Protein AF-A0A3M7MT20-F1 (afdb_monomer_lite)

Structure (mmCIF, N/CA/C/O backbone):
data_AF-A0A3M7MT20-F1
#
_entry.id   AF-A0A3M7MT20-F1
#
loop_
_atom_site.group_PDB
_atom_site.id
_atom_site.type_symbol
_atom_site.label_atom_id
_atom_site.label_alt_id
_atom_site.label_comp_id
_atom_site.label_asym_id
_atom_site.label_entity_id
_atom_site.label_seq_id
_atom_site.pdbx_PDB_ins_code
_atom_site.Cartn_x
_atom_site.Cartn_y
_atom_site.Cartn_z
_atom_site.occupancy
_atom_site.B_iso_or_equiv
_atom_site.auth_seq_id
_atom_site.auth_comp_id
_atom_site.auth_asym_id
_atom_site.auth_atom_id
_atom_site.pdbx_PDB_model_num
ATOM 1 N N . MET A 1 1 ? 50.062 12.560 -52.668 1.00 31.84 1 MET A N 1
ATOM 2 C CA . MET A 1 1 ? 48.867 12.024 -53.348 1.00 31.84 1 MET A CA 1
ATOM 3 C C . MET A 1 1 ? 47.674 12.398 -52.478 1.00 31.84 1 MET A C 1
ATOM 5 O O . MET A 1 1 ? 47.437 11.718 -51.494 1.00 31.84 1 MET A O 1
ATOM 9 N N . ASP A 1 2 ? 47.118 13.608 -52.562 1.00 29.45 2 ASP A N 1
ATOM 10 C CA . ASP A 1 2 ? 46.529 14.321 -53.721 1.00 29.45 2 ASP A CA 1
ATOM 11 C C . ASP A 1 2 ? 45.105 13.802 -54.014 1.00 29.45 2 ASP A C 1
ATOM 13 O O . ASP A 1 2 ? 44.945 12.603 -54.197 1.00 29.45 2 ASP A O 1
ATOM 17 N N . LYS A 1 3 ? 44.053 14.633 -54.096 1.00 28.08 3 LYS A N 1
ATOM 18 C CA . LYS A 1 3 ? 43.988 16.109 -53.998 1.00 28.08 3 LYS A CA 1
ATOM 19 C C . LYS A 1 3 ? 42.644 16.598 -53.415 1.00 28.08 3 LYS A C 1
ATOM 21 O O . LYS A 1 3 ? 41.666 15.867 -53.354 1.00 28.08 3 LYS A O 1
ATOM 26 N N . LEU A 1 4 ? 42.672 17.854 -52.970 1.00 33.22 4 LEU A N 1
ATOM 27 C CA . LEU A 1 4 ? 41.599 18.679 -52.378 1.00 33.22 4 LEU A CA 1
ATOM 28 C C . LEU A 1 4 ? 40.475 19.017 -53.407 1.00 33.22 4 LEU A C 1
ATOM 30 O O . LEU A 1 4 ? 40.745 18.871 -54.601 1.00 33.22 4 LEU A O 1
ATOM 34 N N . PRO A 1 5 ? 39.250 19.460 -53.007 1.00 36.53 5 PRO A N 1
ATOM 35 C CA . PRO A 1 5 ? 39.075 20.725 -52.274 1.00 36.53 5 PRO A CA 1
ATOM 36 C C . PRO A 1 5 ? 38.036 20.799 -51.136 1.00 36.53 5 PRO A C 1
ATOM 38 O O . PRO A 1 5 ? 36.969 20.196 -51.155 1.00 36.53 5 PRO A O 1
ATOM 41 N N . MET A 1 6 ? 38.350 21.685 -50.185 1.00 29.39 6 MET A N 1
ATOM 42 C CA . MET A 1 6 ? 37.397 22.337 -49.283 1.00 29.39 6 MET A CA 1
ATOM 43 C C . MET A 1 6 ? 36.469 23.283 -50.059 1.00 29.39 6 MET A C 1
ATOM 45 O O . MET A 1 6 ? 36.918 23.972 -50.974 1.00 29.39 6 MET A O 1
ATOM 49 N N . ALA A 1 7 ? 35.223 23.419 -49.600 1.00 25.64 7 ALA A N 1
ATOM 50 C CA . ALA A 1 7 ? 34.337 24.535 -49.933 1.00 25.64 7 ALA A CA 1
ATOM 51 C C . ALA A 1 7 ? 33.811 25.175 -48.635 1.00 25.64 7 ALA A C 1
ATOM 53 O O . ALA A 1 7 ? 33.616 24.492 -47.628 1.00 25.64 7 ALA A O 1
ATOM 54 N N . SER A 1 8 ? 33.636 26.496 -48.626 1.00 24.08 8 SER A N 1
ATOM 55 C CA . SER A 1 8 ? 33.407 27.278 -47.407 1.00 24.08 8 SER A CA 1
ATOM 56 C C . SER A 1 8 ? 31.943 27.285 -46.949 1.00 24.08 8 SER A C 1
ATOM 58 O O . SER A 1 8 ? 31.050 27.730 -47.666 1.00 24.08 8 SER A O 1
ATOM 60 N N . TYR A 1 9 ? 31.697 26.901 -45.692 1.00 26.28 9 TYR A N 1
ATOM 61 C CA . TYR A 1 9 ? 30.394 27.089 -45.037 1.00 26.28 9 TYR A CA 1
ATOM 62 C C . TYR A 1 9 ? 30.194 28.549 -44.590 1.00 26.28 9 TYR A C 1
ATOM 64 O O . TYR A 1 9 ? 30.280 28.900 -43.413 1.00 26.28 9 TYR A O 1
ATOM 72 N N . GLY A 1 10 ? 29.941 29.419 -45.571 1.00 24.98 10 GLY A N 1
ATOM 73 C CA . GLY A 1 10 ? 29.729 30.854 -45.395 1.00 24.98 10 GLY A CA 1
ATOM 74 C C . GLY A 1 10 ? 28.273 31.292 -45.573 1.00 24.98 10 GLY A C 1
ATOM 75 O O . GLY A 1 10 ? 27.914 31.794 -46.628 1.00 24.98 10 GLY A O 1
ATOM 76 N N . GLY A 1 11 ? 27.469 31.206 -44.508 1.00 27.16 11 GLY A N 1
ATOM 77 C CA . GLY A 1 11 ? 26.334 32.119 -44.304 1.00 27.16 11 GLY A CA 1
ATOM 78 C C . GLY A 1 11 ? 24.937 31.722 -44.811 1.00 27.16 11 GLY A C 1
ATOM 79 O O . GLY A 1 11 ? 24.467 32.249 -45.810 1.00 27.16 11 GLY A O 1
ATOM 80 N N . VAL A 1 12 ? 24.171 31.024 -43.961 1.00 26.98 12 VAL A N 1
ATOM 81 C CA . VAL A 1 12 ? 22.738 31.334 -43.741 1.00 26.98 12 VAL A CA 1
ATOM 82 C C . VAL A 1 12 ? 22.460 31.353 -42.231 1.00 26.98 12 VAL A C 1
ATOM 84 O O . VAL A 1 12 ? 21.935 30.405 -41.658 1.00 26.98 12 VAL A O 1
ATOM 87 N N . ARG A 1 13 ? 22.851 32.436 -41.541 1.00 29.77 13 ARG A N 1
ATOM 88 C CA . ARG A 1 13 ? 22.675 32.574 -40.078 1.00 29.77 13 ARG A CA 1
ATOM 89 C C . ARG A 1 13 ? 21.913 33.851 -39.708 1.00 29.77 13 ARG A C 1
ATOM 91 O O . ARG A 1 13 ? 22.515 34.789 -39.196 1.00 29.77 13 ARG A O 1
ATOM 98 N N . LYS A 1 14 ? 20.600 33.883 -39.999 1.00 35.78 14 LYS A N 1
ATOM 99 C CA . LYS A 1 14 ? 19.571 34.806 -39.445 1.00 35.78 14 LYS A CA 1
ATOM 100 C C . LYS A 1 14 ? 18.197 34.565 -40.106 1.00 35.78 14 LYS A C 1
ATOM 102 O O . LYS A 1 14 ? 18.013 35.030 -41.226 1.00 35.78 14 LYS A O 1
ATOM 107 N N . ARG A 1 15 ? 17.234 33.932 -39.404 1.00 30.89 15 ARG A N 1
ATOM 108 C CA . ARG A 1 15 ? 15.774 34.255 -39.470 1.00 30.89 15 ARG A CA 1
ATOM 109 C C . ARG A 1 15 ? 14.812 33.469 -38.547 1.00 30.89 15 ARG A C 1
ATOM 111 O O . ARG A 1 15 ? 13.609 33.664 -38.673 1.00 30.89 15 ARG A O 1
ATOM 118 N N . VAL A 1 16 ? 15.285 32.691 -37.567 1.00 30.53 16 VAL A N 1
ATOM 119 C CA . VAL A 1 16 ? 14.418 32.074 -36.534 1.00 30.53 16 VAL A CA 1
ATOM 120 C C . VAL A 1 16 ? 14.874 32.509 -35.134 1.00 30.53 16 VAL A C 1
ATOM 122 O O . VAL A 1 16 ? 15.768 31.904 -34.559 1.00 30.53 16 VAL A O 1
ATOM 125 N N . SER A 1 17 ? 14.312 33.611 -34.617 1.00 31.23 17 SER A N 1
ATOM 126 C CA . SER A 1 17 ? 14.595 34.103 -33.246 1.00 31.23 17 SER A CA 1
ATOM 127 C C . SER A 1 17 ? 13.576 35.098 -32.663 1.00 31.23 17 SER A C 1
ATOM 129 O O . SER A 1 17 ? 13.527 35.273 -31.453 1.00 31.23 17 SER A O 1
ATOM 131 N N . ASN A 1 18 ? 12.758 35.773 -33.485 1.00 27.50 18 ASN A N 1
ATOM 132 C CA . ASN A 1 18 ? 11.963 36.935 -33.035 1.00 27.50 18 ASN A CA 1
ATOM 133 C C . ASN A 1 18 ? 10.455 36.658 -32.838 1.00 27.50 18 ASN A C 1
ATOM 135 O O . ASN A 1 18 ? 9.682 37.599 -32.654 1.00 27.50 18 ASN A O 1
ATOM 139 N N . ALA A 1 19 ? 10.020 35.394 -32.860 1.00 27.89 19 ALA A N 1
ATOM 140 C CA . ALA A 1 19 ? 8.618 35.030 -32.631 1.00 27.89 19 ALA A CA 1
ATOM 141 C C . ALA A 1 19 ? 8.103 35.344 -31.200 1.00 27.89 19 ALA A C 1
ATOM 143 O O . ALA A 1 19 ? 7.031 35.952 -31.101 1.00 27.89 19 ALA A O 1
ATOM 144 N N . PRO A 1 20 ? 8.844 35.052 -30.102 1.00 31.03 20 PRO A N 1
ATOM 145 C CA . PRO A 1 20 ? 8.332 35.251 -28.737 1.00 31.03 20 PRO A CA 1
ATOM 146 C C . PRO A 1 20 ? 7.939 36.704 -28.438 1.00 31.03 20 PRO A C 1
ATOM 148 O O . PRO A 1 20 ? 6.917 36.971 -27.810 1.00 31.03 20 PRO A O 1
ATOM 151 N N . HIS A 1 21 ? 8.707 37.666 -28.961 1.00 31.94 21 HIS A N 1
ATOM 152 C CA . HIS A 1 21 ? 8.471 39.091 -28.722 1.00 31.94 21 HIS A CA 1
ATOM 153 C C . HIS A 1 21 ? 7.237 39.661 -29.437 1.00 31.94 21 HIS A C 1
ATOM 155 O O . HIS A 1 21 ? 6.702 40.675 -28.984 1.00 31.94 21 HIS A O 1
ATOM 161 N N . ARG A 1 22 ? 6.770 39.036 -30.531 1.00 33.75 22 ARG A N 1
ATOM 162 C CA . ARG A 1 22 ? 5.462 39.366 -31.123 1.00 33.75 22 ARG A CA 1
ATOM 163 C C . ARG A 1 22 ? 4.332 38.743 -30.315 1.00 33.75 22 ARG A C 1
ATOM 165 O O . ARG A 1 22 ? 3.417 39.461 -29.938 1.00 33.75 22 ARG A O 1
ATOM 172 N N . PHE A 1 23 ? 4.447 37.459 -29.975 1.00 35.22 23 PHE A N 1
ATOM 173 C CA . PHE A 1 23 ? 3.420 36.743 -29.216 1.00 35.22 23 PHE A CA 1
ATOM 174 C C . PHE A 1 23 ? 3.104 37.410 -27.865 1.00 35.22 23 PHE A C 1
ATOM 176 O O . PHE A 1 23 ? 1.939 37.648 -27.555 1.00 35.22 23 PHE A O 1
ATOM 183 N N . LEU A 1 24 ? 4.132 37.822 -27.111 1.00 34.56 24 LEU A N 1
ATOM 184 C CA . LEU A 1 24 ? 3.952 38.573 -25.861 1.00 34.56 24 LEU A CA 1
ATOM 185 C C . LEU A 1 24 ? 3.273 39.939 -26.078 1.00 34.56 24 LEU A C 1
ATOM 187 O O . LEU A 1 24 ? 2.392 40.308 -25.304 1.00 34.56 24 LEU A O 1
ATOM 191 N N . LYS A 1 25 ? 3.613 40.668 -27.153 1.00 36.62 25 LYS A N 1
ATOM 192 C CA . LYS A 1 25 ? 2.959 41.949 -27.484 1.00 36.62 25 LYS A CA 1
ATOM 193 C C . LYS A 1 25 ? 1.514 41.792 -27.960 1.00 36.62 25 LYS A C 1
ATOM 195 O O . LYS A 1 25 ? 0.703 42.672 -27.685 1.00 36.62 25 LYS A O 1
ATOM 200 N N . ASP A 1 26 ? 1.179 40.697 -28.635 1.00 36.59 26 ASP A N 1
ATOM 201 C CA . ASP A 1 26 ? -0.194 40.411 -29.061 1.00 36.59 26 ASP A CA 1
ATOM 202 C C . ASP A 1 26 ? -1.059 39.865 -27.908 1.00 36.59 26 ASP A C 1
ATOM 204 O O . ASP A 1 26 ? -2.273 40.070 -27.913 1.00 36.59 26 ASP A O 1
ATOM 208 N N . LEU A 1 27 ? -0.455 39.250 -26.882 1.00 34.31 27 LEU A N 1
ATOM 209 C CA . LEU A 1 27 ? -1.112 38.984 -25.596 1.00 34.31 27 LEU A CA 1
ATOM 210 C C . LEU A 1 27 ? -1.377 40.278 -24.816 1.00 34.31 27 LEU A C 1
ATOM 212 O O . LEU A 1 27 ? -2.515 40.496 -24.408 1.00 34.31 27 LEU A O 1
ATOM 216 N N . GLN A 1 28 ? -0.386 41.170 -24.681 1.00 35.28 28 GLN A N 1
ATOM 217 C CA . GLN A 1 28 ? -0.586 42.485 -24.049 1.00 35.28 28 GLN A CA 1
ATOM 218 C C . GLN A 1 28 ? -1.671 43.300 -24.768 1.00 35.28 28 GLN A C 1
ATOM 220 O O . GLN A 1 28 ? -2.656 43.674 -24.142 1.00 35.28 28 GLN A O 1
ATOM 225 N N . ARG A 1 29 ? -1.618 43.417 -26.102 1.00 35.22 29 ARG A N 1
ATOM 226 C CA . ARG A 1 29 ? -2.681 44.075 -26.889 1.00 35.22 29 ARG A CA 1
ATOM 227 C C . ARG A 1 29 ? -4.074 43.455 -26.727 1.00 35.22 29 ARG A C 1
ATOM 229 O O . ARG A 1 29 ? -5.064 44.153 -26.929 1.00 35.22 29 ARG A O 1
ATOM 236 N N . LYS A 1 30 ? -4.178 42.165 -26.388 1.00 36.53 30 LYS A N 1
ATOM 237 C CA . LYS A 1 30 ? -5.460 41.501 -26.090 1.00 36.53 30 LYS A CA 1
ATOM 238 C C . LYS A 1 30 ? -5.940 41.726 -24.653 1.00 36.53 30 LYS A C 1
ATOM 240 O O . LYS A 1 30 ? -7.145 41.634 -24.432 1.00 36.53 30 LYS A O 1
ATOM 245 N N . ALA A 1 31 ? -5.044 42.042 -23.717 1.00 34.53 31 ALA A N 1
ATOM 246 C CA . ALA A 1 31 ? -5.399 42.537 -22.388 1.00 34.53 31 ALA A CA 1
ATOM 247 C C . ALA A 1 31 ? -5.842 44.012 -22.454 1.00 34.53 31 ALA A C 1
ATOM 249 O O . ALA A 1 31 ? -6.936 44.343 -22.004 1.00 34.53 31 ALA A O 1
ATOM 250 N N . ASP A 1 32 ? -5.057 44.863 -23.122 1.00 32.97 32 ASP A N 1
ATOM 251 C CA . ASP A 1 32 ? -5.343 46.296 -23.306 1.00 32.97 32 ASP A CA 1
ATOM 252 C C . ASP A 1 32 ? -6.633 46.538 -24.126 1.00 32.97 32 ASP A C 1
ATOM 254 O O . ASP A 1 32 ? -7.330 47.538 -23.962 1.00 32.97 32 ASP A O 1
ATOM 258 N N . GLY A 1 33 ? -6.971 45.609 -25.027 1.00 30.91 33 GLY A N 1
ATOM 259 C CA . GLY A 1 33 ? -8.030 45.747 -26.033 1.00 30.91 33 GLY A CA 1
ATOM 260 C C . GLY A 1 33 ? -9.475 45.514 -25.569 1.00 30.91 33 GLY A C 1
ATOM 261 O O . GLY A 1 33 ? -10.333 45.294 -26.426 1.00 30.91 33 GLY A O 1
ATOM 262 N N . LYS A 1 34 ? -9.773 45.512 -24.260 1.00 32.38 34 LYS A N 1
ATOM 263 C CA . LYS A 1 34 ? -11.136 45.276 -23.726 1.00 32.38 34 LYS A CA 1
ATOM 264 C C . LYS A 1 34 ? -11.661 46.332 -22.741 1.00 32.38 34 LYS A C 1
ATOM 266 O O . LYS A 1 34 ? -12.489 46.034 -21.883 1.00 32.38 34 LYS A O 1
ATOM 271 N N . ALA A 1 35 ? -11.294 47.594 -22.945 1.00 31.42 35 ALA A N 1
ATOM 272 C CA . ALA A 1 35 ? -12.051 48.722 -22.400 1.00 31.42 35 ALA A CA 1
ATOM 273 C C . ALA A 1 35 ? -13.370 48.925 -23.187 1.00 31.42 35 ALA A C 1
ATOM 275 O O . ALA A 1 35 ? -13.429 49.697 -24.141 1.00 31.42 35 ALA A O 1
ATOM 276 N N . GLY A 1 36 ? -14.430 48.205 -22.804 1.00 24.80 36 GLY A N 1
ATOM 277 C CA . GLY A 1 36 ? -15.779 48.331 -23.373 1.00 24.80 36 GLY A CA 1
ATOM 278 C C . GLY A 1 36 ? -16.834 48.128 -22.287 1.00 24.80 36 GLY A C 1
ATOM 279 O O . GLY A 1 36 ? -16.846 47.091 -21.631 1.00 24.80 36 GLY A O 1
ATOM 280 N N . ALA A 1 37 ? -17.668 49.141 -22.045 1.00 28.89 37 ALA A N 1
ATOM 281 C CA . ALA A 1 37 ? -18.416 49.258 -20.795 1.00 28.89 37 ALA A CA 1
ATOM 282 C C . ALA A 1 37 ? -19.559 48.237 -20.632 1.00 28.89 37 ALA A C 1
ATOM 284 O O . ALA A 1 37 ? -20.433 48.113 -21.488 1.00 28.89 37 ALA A O 1
ATOM 285 N N . ALA A 1 38 ? -19.602 47.608 -19.456 1.00 23.47 38 ALA A N 1
ATOM 286 C CA . ALA A 1 38 ? -20.787 46.979 -18.883 1.00 23.47 38 ALA A CA 1
ATOM 287 C C . ALA A 1 38 ? -20.807 47.305 -17.381 1.00 23.47 38 ALA A C 1
ATOM 289 O O . ALA A 1 38 ? -19.914 46.897 -16.640 1.00 23.47 38 ALA A O 1
ATOM 290 N N . THR A 1 39 ? -21.781 48.097 -16.936 1.00 27.55 39 THR A N 1
ATOM 291 C CA . THR A 1 39 ? -21.873 48.569 -15.547 1.00 27.55 39 THR A CA 1
ATOM 292 C C . THR A 1 39 ? -22.414 47.479 -14.623 1.00 27.55 39 THR A C 1
ATOM 294 O O . THR A 1 39 ? -23.579 47.098 -14.736 1.00 27.55 39 THR A O 1
ATOM 297 N N . ALA A 1 40 ? -21.587 47.029 -13.679 1.00 22.50 40 ALA A N 1
ATOM 298 C CA . ALA A 1 40 ? -21.985 46.245 -12.509 1.00 22.50 40 ALA A CA 1
ATOM 299 C C . ALA A 1 40 ? -21.896 47.137 -11.248 1.00 22.50 40 ALA A C 1
ATOM 301 O O . ALA A 1 40 ? -21.141 48.112 -11.268 1.00 22.50 40 ALA A O 1
ATOM 302 N N . PRO A 1 41 ? -22.690 46.882 -10.192 1.00 23.89 41 PRO A N 1
ATOM 303 C CA . PRO A 1 41 ? -22.893 47.852 -9.118 1.00 23.89 41 PRO A CA 1
ATOM 304 C C . PRO A 1 41 ? -21.667 48.026 -8.216 1.00 23.89 41 PRO A C 1
ATOM 306 O O . PRO A 1 41 ? -20.999 47.056 -7.860 1.00 23.89 41 PRO A O 1
ATOM 309 N N . ASP A 1 42 ? -21.435 49.271 -7.802 1.00 24.61 42 ASP A N 1
ATOM 310 C CA . ASP A 1 42 ? -20.462 49.613 -6.767 1.00 24.61 42 ASP A CA 1
ATOM 311 C C . ASP A 1 42 ? -20.882 48.994 -5.423 1.00 24.61 42 ASP A C 1
ATOM 313 O O . ASP A 1 42 ? -22.026 49.127 -4.979 1.00 24.61 42 ASP A O 1
ATOM 317 N N . ALA A 1 43 ? -19.946 48.282 -4.801 1.00 23.81 43 ALA A N 1
ATOM 318 C CA . ALA A 1 43 ? -20.112 47.588 -3.530 1.00 23.81 43 ALA A CA 1
ATOM 319 C C . ALA A 1 43 ? -18.866 47.769 -2.643 1.00 23.81 43 ALA A C 1
ATOM 321 O O . ALA A 1 43 ? -18.417 46.828 -1.982 1.00 23.81 43 ALA A O 1
ATOM 322 N N . GLY A 1 44 ? -18.289 48.977 -2.646 1.00 22.75 44 GLY A N 1
ATOM 323 C CA . GLY A 1 44 ? -17.165 49.357 -1.790 1.00 22.75 44 GLY A CA 1
ATOM 324 C C . GLY A 1 44 ? -17.455 49.202 -0.292 1.00 22.75 44 GLY A C 1
ATOM 325 O O . GLY A 1 44 ? -17.902 50.136 0.372 1.00 22.75 44 GLY A O 1
ATOM 326 N N . LEU A 1 45 ? -17.141 48.032 0.271 1.00 25.31 45 LEU A N 1
ATOM 327 C CA . LEU A 1 45 ? -17.106 47.811 1.717 1.00 25.31 45 LEU A CA 1
ATOM 328 C C . LEU A 1 45 ? -15.844 48.444 2.313 1.00 25.31 45 LEU A C 1
ATOM 330 O O . LEU A 1 45 ? -14.816 47.789 2.489 1.00 25.31 45 LEU A O 1
ATOM 334 N N . ALA A 1 46 ? -15.947 49.729 2.652 1.00 24.52 46 ALA A N 1
ATOM 335 C CA . ALA A 1 46 ? -14.960 50.442 3.453 1.00 24.52 46 ALA A CA 1
ATOM 336 C C . ALA A 1 46 ? -14.946 49.902 4.898 1.00 24.52 46 ALA A C 1
ATOM 338 O O . ALA A 1 46 ? -15.584 50.453 5.796 1.00 24.52 46 ALA A O 1
ATOM 339 N N . LEU A 1 47 ? -14.229 48.797 5.119 1.00 25.48 47 LEU A N 1
ATOM 340 C CA . LEU A 1 47 ? -13.905 48.314 6.461 1.00 25.48 47 LEU A CA 1
ATOM 341 C C . LEU A 1 47 ? -12.995 49.342 7.150 1.00 25.48 47 LEU A C 1
ATOM 343 O O . LEU A 1 47 ? -11.999 49.787 6.582 1.00 25.48 47 LEU A O 1
ATOM 347 N N . SER A 1 48 ? -13.383 49.757 8.355 1.00 22.39 48 SER A N 1
ATOM 348 C CA . SER A 1 48 ? -12.801 50.902 9.059 1.00 22.39 48 SER A CA 1
ATOM 349 C C . SER A 1 48 ? -11.337 50.690 9.442 1.00 22.39 48 SER A C 1
ATOM 351 O O . SER A 1 48 ? -10.991 49.664 10.024 1.00 22.39 48 SER A O 1
ATOM 353 N N . GLU A 1 49 ? -10.497 51.697 9.200 1.00 29.59 49 GLU A N 1
ATOM 354 C CA . GLU A 1 49 ? -9.073 51.648 9.532 1.00 29.59 49 GLU A CA 1
ATOM 355 C C . GLU A 1 49 ? -8.825 51.579 11.049 1.00 29.59 49 GLU A C 1
ATOM 357 O O . GLU A 1 49 ? -9.012 52.560 11.772 1.00 29.59 49 GLU A O 1
ATOM 362 N N . ARG A 1 50 ? -8.324 50.427 11.508 1.00 23.88 50 ARG A N 1
ATOM 363 C CA . ARG A 1 50 ? -7.417 50.269 12.656 1.00 23.88 50 ARG A CA 1
ATOM 364 C C . ARG A 1 50 ? -6.678 48.934 12.543 1.00 23.88 50 ARG A C 1
ATOM 366 O O . ARG A 1 50 ? -7.206 47.975 11.998 1.00 23.88 50 ARG A O 1
ATOM 373 N N . GLU A 1 51 ? -5.449 48.916 13.052 1.00 25.45 51 GLU A N 1
ATOM 374 C CA . GLU A 1 51 ? -4.651 47.707 13.297 1.00 25.45 51 GLU A CA 1
ATOM 375 C C . GLU A 1 51 ? -4.410 46.757 12.103 1.00 25.45 51 GLU A C 1
ATOM 377 O O . GLU A 1 51 ? -4.742 45.572 12.121 1.00 25.45 51 GLU A O 1
ATOM 382 N N . VAL A 1 52 ? -3.630 47.236 11.124 1.00 25.98 52 VAL A N 1
ATOM 383 C CA . VAL A 1 52 ? -2.737 46.345 10.356 1.00 25.98 52 VAL A CA 1
ATOM 384 C C . VAL A 1 52 ? -1.625 45.861 11.297 1.00 25.98 52 VAL A C 1
ATOM 386 O O . VAL A 1 52 ? -0.522 46.409 11.325 1.00 25.98 52 VAL A O 1
ATOM 389 N N . VAL A 1 53 ? -1.925 44.855 12.125 1.00 25.62 53 VAL A N 1
ATOM 390 C CA . VAL A 1 53 ? -0.925 44.225 12.997 1.00 25.62 53 VAL A CA 1
ATOM 391 C C . VAL A 1 53 ? 0.068 43.462 12.127 1.00 25.62 53 VAL A C 1
ATOM 393 O O . VAL A 1 53 ? -0.244 42.411 11.565 1.00 25.62 53 VAL A O 1
ATOM 396 N N . GLN A 1 54 ? 1.294 43.979 12.050 1.00 29.81 54 GLN A N 1
ATOM 397 C CA . GLN A 1 54 ? 2.445 43.220 11.572 1.00 29.81 54 GLN A CA 1
ATOM 398 C C . GLN A 1 54 ? 2.527 41.923 12.383 1.00 29.81 54 GLN A C 1
ATOM 400 O O . GLN A 1 54 ? 2.708 41.983 13.595 1.00 29.81 54 GLN A O 1
ATOM 405 N N . GLY A 1 55 ? 2.366 40.768 11.726 1.00 28.53 55 GLY A N 1
ATOM 406 C CA . GLY A 1 55 ? 2.227 39.471 12.398 1.00 28.53 55 GLY A CA 1
ATOM 407 C C . GLY A 1 55 ? 3.417 39.140 13.301 1.00 28.53 55 GLY A C 1
ATOM 408 O O . GLY A 1 55 ? 4.434 38.617 12.823 1.00 28.53 55 GLY A O 1
ATOM 409 N N . SER A 1 56 ? 3.264 39.460 14.586 1.00 26.61 56 SER A N 1
ATOM 410 C CA . SER A 1 56 ? 4.258 39.354 15.643 1.00 26.61 56 SER A CA 1
ATOM 411 C C . SER A 1 56 ? 4.316 37.922 16.161 1.00 26.61 56 SER A C 1
ATOM 413 O O . SER A 1 56 ? 3.373 37.392 16.747 1.00 26.61 56 SER A O 1
ATOM 415 N N . ILE A 1 57 ? 5.452 37.271 15.924 1.00 35.25 57 ILE A N 1
ATOM 416 C CA . ILE A 1 57 ? 5.730 35.951 16.486 1.00 35.25 57 ILE A CA 1
ATOM 417 C C . ILE A 1 57 ? 6.063 36.172 17.963 1.00 35.25 57 ILE A C 1
ATOM 419 O O . ILE A 1 57 ? 7.081 36.783 18.281 1.00 35.25 57 ILE A O 1
ATOM 423 N N . ILE A 1 58 ? 5.162 35.733 18.842 1.00 35.56 58 ILE A N 1
ATOM 424 C CA . ILE A 1 58 ? 5.221 35.998 20.286 1.00 35.56 58 ILE A CA 1
ATOM 425 C C . ILE A 1 58 ? 6.500 35.375 20.886 1.00 35.56 58 ILE A C 1
ATOM 427 O O . ILE A 1 58 ? 6.828 34.234 20.532 1.00 35.56 58 ILE A O 1
ATOM 431 N N . PRO A 1 59 ? 7.220 36.081 21.784 1.00 30.89 59 PRO A N 1
ATOM 432 C CA . PRO A 1 59 ? 8.332 35.513 22.545 1.00 30.89 59 PRO A CA 1
ATOM 433 C C . PRO A 1 59 ? 7.938 34.237 23.303 1.00 30.89 59 PRO A C 1
ATOM 435 O O . PRO A 1 59 ? 6.778 34.026 23.651 1.00 30.89 59 PRO A O 1
ATOM 438 N N . SER A 1 60 ? 8.908 33.368 23.589 1.00 33.81 60 SER A N 1
ATOM 439 C CA . SER A 1 60 ? 8.652 32.095 24.282 1.00 33.81 60 SER A CA 1
ATOM 440 C C . SER A 1 60 ? 8.095 32.259 25.699 1.00 33.81 60 SER A C 1
ATOM 442 O O . SER A 1 60 ? 7.368 31.385 26.172 1.00 33.81 60 SER A O 1
ATOM 444 N N . ASP A 1 61 ? 8.437 33.366 26.352 1.00 32.97 61 ASP A N 1
ATOM 445 C CA . ASP A 1 61 ? 8.523 33.425 27.810 1.00 32.97 61 ASP A CA 1
ATOM 446 C C . ASP A 1 61 ? 7.177 33.808 28.458 1.00 32.97 61 ASP A C 1
ATOM 448 O O . ASP A 1 61 ? 6.843 33.319 29.532 1.00 32.97 61 ASP A O 1
ATOM 452 N N . GLU A 1 62 ? 6.323 34.558 27.750 1.00 34.91 62 GLU A N 1
ATOM 453 C CA . GLU A 1 62 ? 4.936 34.867 28.161 1.00 34.91 62 GLU A CA 1
ATOM 454 C C . GLU A 1 62 ? 3.992 33.643 28.094 1.00 34.91 62 GLU A C 1
ATOM 456 O O . GLU A 1 62 ? 2.808 33.724 28.421 1.00 34.91 62 GLU A O 1
ATOM 461 N N . LEU A 1 63 ? 4.488 32.496 27.617 1.00 36.38 63 LEU A N 1
ATOM 462 C CA . LEU A 1 63 ? 3.685 31.358 27.162 1.00 36.38 63 LEU A CA 1
ATOM 463 C C . LEU A 1 63 ? 3.824 30.094 28.032 1.00 36.38 63 LEU A C 1
ATOM 465 O O . LEU A 1 63 ? 3.302 29.036 27.642 1.00 36.38 63 LEU A O 1
ATOM 469 N N . GLU A 1 64 ? 4.507 30.191 29.179 1.00 36.19 64 GLU A N 1
ATOM 470 C CA . GLU A 1 64 ? 4.744 29.080 30.119 1.00 36.19 64 GLU A CA 1
ATOM 471 C C . GLU A 1 64 ? 3.917 29.184 31.417 1.00 36.19 64 GLU A C 1
ATOM 473 O O . GLU A 1 64 ? 3.215 28.223 31.754 1.00 36.19 64 GLU A O 1
ATOM 478 N N . ASP A 1 65 ? 3.920 30.337 32.100 1.00 33.78 65 ASP A N 1
ATOM 479 C CA . ASP A 1 65 ? 3.286 30.508 33.422 1.00 33.78 65 ASP A CA 1
ATOM 480 C C . ASP A 1 65 ? 1.784 30.173 33.423 1.00 33.78 65 ASP A C 1
ATOM 482 O O . ASP A 1 65 ? 1.320 29.354 34.224 1.00 33.78 65 ASP A O 1
ATOM 486 N N . ASP A 1 66 ? 1.033 30.732 32.470 1.00 35.97 66 ASP A N 1
ATOM 487 C CA . ASP A 1 66 ? -0.433 30.623 32.386 1.00 35.97 66 ASP A CA 1
ATOM 488 C C . ASP A 1 66 ? -0.912 29.162 32.208 1.00 35.97 66 ASP A C 1
ATOM 490 O O . ASP A 1 66 ? -1.969 28.754 32.697 1.00 35.97 66 ASP A O 1
ATOM 494 N N . VAL A 1 67 ? -0.089 28.321 31.565 1.00 35.75 67 VAL A N 1
ATOM 495 C CA . VAL A 1 67 ? -0.397 26.907 31.278 1.00 35.75 67 VAL A CA 1
ATOM 496 C C . VAL A 1 67 ? -0.165 26.005 32.495 1.00 35.75 67 VAL A C 1
ATOM 498 O O . VAL A 1 67 ? -0.858 24.994 32.661 1.00 35.75 67 VAL A O 1
ATOM 501 N N . SER A 1 68 ? 0.785 26.364 33.364 1.00 33.78 68 SER A N 1
ATOM 502 C CA . SER A 1 68 ? 1.147 25.571 34.547 1.00 33.78 68 SER A CA 1
ATOM 503 C C . SER A 1 68 ? -0.021 25.441 35.538 1.00 33.78 68 SER A C 1
ATOM 505 O O . SER A 1 68 ? -0.299 24.345 36.038 1.00 33.78 68 SER A O 1
ATOM 507 N N . SER A 1 69 ? -0.778 26.530 35.719 1.00 33.34 69 SER A N 1
ATOM 508 C CA . SER A 1 69 ? -1.979 26.597 36.561 1.00 33.34 69 SER A CA 1
ATOM 509 C C . SER A 1 69 ? -3.084 25.629 36.110 1.00 33.34 69 SER A C 1
ATOM 511 O O . SER A 1 69 ? -3.805 25.067 36.936 1.00 33.34 69 SER A O 1
ATOM 513 N N . TRP A 1 70 ? -3.189 25.395 34.797 1.00 33.09 70 TRP A N 1
ATOM 514 C CA . TRP A 1 70 ? -4.292 24.668 34.164 1.00 33.09 70 TRP A CA 1
ATOM 515 C C . TRP A 1 70 ? -4.022 23.172 33.958 1.00 33.09 70 TRP A C 1
ATOM 517 O O . TRP A 1 70 ? -4.969 22.402 33.781 1.00 33.09 70 TRP A O 1
ATOM 527 N N . LEU A 1 71 ? -2.752 22.745 33.962 1.00 34.47 71 LEU A N 1
ATOM 528 C CA . LEU A 1 71 ? -2.364 21.337 33.782 1.00 34.47 71 LEU A CA 1
ATOM 529 C C . LEU A 1 71 ? -2.024 20.600 35.087 1.00 34.47 71 LEU A C 1
ATOM 531 O O . LEU A 1 71 ? -2.100 19.372 35.103 1.00 34.47 71 LEU A O 1
ATOM 535 N N . GLY A 1 72 ? -1.737 21.321 36.176 1.00 28.42 72 GLY A N 1
ATOM 536 C CA . GLY A 1 72 ? -1.594 20.760 37.522 1.00 28.42 72 GLY A CA 1
ATOM 537 C C . GLY A 1 72 ? -0.230 20.118 37.796 1.00 28.42 72 GLY A C 1
ATOM 538 O O . GLY A 1 72 ? 0.074 19.018 37.338 1.00 28.42 72 GLY A O 1
ATOM 539 N N . SER A 1 73 ? 0.580 20.794 38.609 1.00 27.92 73 SER A N 1
ATOM 540 C CA . SER A 1 73 ? 1.916 20.348 39.016 1.00 27.92 73 SER A CA 1
ATOM 541 C C . SER A 1 73 ? 1.907 18.999 39.748 1.00 27.92 73 SER A C 1
ATOM 543 O O . SER A 1 73 ? 1.151 18.798 40.700 1.00 27.92 73 SER A O 1
ATOM 545 N N . SER A 1 74 ? 2.806 18.091 39.359 1.00 25.91 74 SER A N 1
ATOM 546 C CA . SER A 1 74 ? 3.049 16.836 40.085 1.00 25.91 74 SER A CA 1
ATOM 547 C C . SER A 1 74 ? 3.472 17.102 41.538 1.00 25.91 74 SER A C 1
ATOM 549 O O . SER A 1 74 ? 4.368 17.924 41.755 1.00 25.91 74 SER A O 1
ATOM 551 N N . PRO A 1 75 ? 2.935 16.374 42.536 1.00 29.41 75 PRO A N 1
ATOM 552 C CA . PRO A 1 75 ? 3.445 16.444 43.900 1.00 29.41 75 PRO A CA 1
ATOM 553 C C . PRO A 1 75 ? 4.907 15.988 43.952 1.00 29.41 75 PRO A C 1
ATOM 555 O O . PRO A 1 75 ? 5.232 14.881 43.514 1.00 29.41 75 PRO A O 1
ATOM 558 N N . ARG A 1 76 ? 5.790 16.817 44.521 1.00 27.06 76 ARG A N 1
ATOM 559 C CA . ARG A 1 76 ? 7.094 16.336 44.996 1.00 27.06 76 ARG A CA 1
ATOM 560 C C . ARG A 1 76 ? 6.876 15.410 46.195 1.00 27.06 76 ARG A C 1
ATOM 562 O O . ARG A 1 76 ? 5.919 15.569 46.949 1.00 27.06 76 ARG A O 1
ATOM 569 N N . SER A 1 77 ? 7.763 14.436 46.354 1.00 27.98 77 SER A N 1
ATOM 570 C CA . SER A 1 77 ? 7.766 13.529 47.500 1.00 27.98 77 SER A CA 1
ATOM 571 C C . SER A 1 77 ? 8.127 14.277 48.782 1.00 27.98 77 SER A C 1
ATOM 573 O O . SER A 1 77 ? 9.235 14.802 48.873 1.00 27.98 77 SER A O 1
ATOM 575 N N . ASP A 1 78 ? 7.240 14.256 49.774 1.00 26.98 78 ASP A N 1
ATOM 576 C CA . ASP A 1 78 ? 7.556 14.662 51.145 1.00 26.98 78 ASP A CA 1
ATOM 577 C C . ASP A 1 78 ? 6.827 13.753 52.155 1.00 26.98 78 ASP A C 1
ATOM 579 O O . ASP A 1 78 ? 5.765 13.189 51.865 1.00 26.98 78 ASP A O 1
ATOM 583 N N . THR A 1 79 ? 7.423 13.548 53.327 1.00 30.97 79 THR A N 1
ATOM 584 C CA . THR A 1 79 ? 7.063 12.494 54.287 1.00 30.97 79 THR A CA 1
ATOM 585 C C . THR A 1 79 ? 6.462 13.079 55.569 1.00 30.97 79 THR A C 1
ATOM 587 O O . THR A 1 79 ? 7.173 13.299 56.547 1.00 30.97 79 THR A O 1
ATOM 590 N N . GLY A 1 80 ? 5.138 13.306 55.593 1.00 26.44 80 GLY A N 1
ATOM 591 C CA . GLY A 1 80 ? 4.478 14.071 56.669 1.00 26.44 80 GLY A CA 1
ATOM 592 C C . GLY A 1 80 ? 3.067 13.620 57.090 1.00 26.44 80 GLY A C 1
ATOM 593 O O . GLY A 1 80 ? 2.059 14.108 56.595 1.00 26.44 80 GLY A O 1
ATOM 594 N N . ARG A 1 81 ? 3.013 12.719 58.076 1.00 26.58 81 ARG A N 1
ATOM 595 C CA . ARG A 1 81 ? 1.956 12.480 59.092 1.00 26.58 81 ARG A CA 1
ATOM 596 C C . ARG A 1 81 ? 0.635 13.310 59.042 1.00 26.58 81 ARG A C 1
ATOM 598 O O . ARG A 1 81 ? 0.509 14.333 59.699 1.00 26.58 81 ARG A O 1
ATOM 605 N N . ALA A 1 82 ? -0.392 12.727 58.417 1.00 32.28 82 ALA A N 1
ATOM 606 C CA . ALA A 1 82 ? -1.826 12.730 58.784 1.00 32.28 82 ALA A CA 1
ATOM 607 C C . ALA A 1 82 ? -2.533 13.987 59.375 1.00 32.28 82 ALA A C 1
ATOM 609 O O . ALA A 1 82 ? -2.388 14.311 60.554 1.00 32.28 82 ALA A O 1
ATOM 610 N N . ARG A 1 83 ? -3.563 14.477 58.659 1.00 26.23 83 ARG A N 1
ATOM 611 C CA . ARG A 1 83 ? -4.834 14.945 59.265 1.00 26.23 83 ARG A CA 1
ATOM 612 C C . ARG A 1 83 ? -6.018 14.758 58.298 1.00 26.23 83 ARG A C 1
ATOM 614 O O . ARG A 1 83 ? -5.817 14.678 57.092 1.00 26.23 83 ARG A O 1
ATOM 621 N N . ARG A 1 84 ? -7.248 14.651 58.823 1.00 35.03 84 ARG A N 1
ATOM 622 C CA . ARG A 1 84 ? -8.497 14.623 58.031 1.00 35.03 84 ARG A CA 1
ATOM 623 C C . ARG A 1 84 ? -9.091 16.032 57.940 1.00 35.03 84 ARG A C 1
ATOM 625 O O . ARG A 1 84 ? -9.244 16.675 58.974 1.00 35.03 84 ARG A O 1
ATOM 632 N N . SER A 1 85 ? -9.522 16.442 56.751 1.00 25.48 85 SER A N 1
ATOM 633 C CA . SER A 1 85 ? -10.457 17.554 56.532 1.00 25.48 85 SER A CA 1
ATOM 634 C C . SER A 1 85 ? -11.301 17.288 55.278 1.00 25.48 85 SER A C 1
ATOM 636 O O . SER A 1 85 ? -10.907 16.520 54.400 1.00 25.48 85 SER A O 1
ATOM 638 N N . SER A 1 86 ? -12.503 17.861 55.226 1.00 31.78 86 SER A N 1
ATOM 639 C CA . SER A 1 86 ? -13.460 17.701 54.125 1.00 31.78 86 SER A CA 1
ATOM 640 C C . SER A 1 86 ? -13.157 18.672 52.982 1.00 31.78 86 SER A C 1
ATOM 642 O O . SER A 1 86 ? -13.225 19.883 53.179 1.00 31.78 86 SER A O 1
ATOM 644 N N . GLY A 1 87 ? -12.850 18.148 51.793 1.00 25.39 87 GLY A N 1
ATOM 645 C CA . GLY A 1 87 ? -12.608 18.948 50.588 1.00 25.39 87 GLY A CA 1
ATOM 646 C C . GLY A 1 87 ? -13.869 19.185 49.751 1.00 25.39 87 GLY A C 1
ATOM 647 O O . GLY A 1 87 ? -14.720 18.304 49.630 1.00 25.39 87 GLY A O 1
ATOM 648 N N . SER A 1 88 ? -13.957 20.368 49.144 1.00 25.58 88 SER A N 1
ATOM 649 C CA . SER A 1 88 ? -14.909 20.708 48.079 1.00 25.58 88 SER A CA 1
ATOM 650 C C . SER A 1 88 ? -14.615 19.926 46.781 1.00 25.58 88 SER A C 1
ATOM 652 O O . SER A 1 88 ? -13.512 19.392 46.618 1.00 25.58 88 SER A O 1
ATOM 654 N N . PRO A 1 89 ? -15.573 19.820 45.834 1.00 27.62 89 PRO A N 1
ATOM 655 C CA . PRO A 1 89 ? -15.334 19.149 44.556 1.00 27.62 89 PRO A CA 1
ATOM 656 C C . PRO A 1 89 ? -14.298 19.920 43.725 1.00 27.62 89 PRO A C 1
ATOM 658 O O . PRO A 1 89 ? -14.579 21.001 43.213 1.00 27.62 89 PRO A O 1
ATOM 661 N N . SER A 1 90 ? -13.095 19.362 43.583 1.00 26.94 90 SER A N 1
ATOM 662 C CA . SER A 1 90 ? -11.999 20.018 42.868 1.00 26.94 90 SER A CA 1
ATOM 663 C C . SER A 1 90 ? -12.221 20.054 41.352 1.00 26.94 90 SER A C 1
ATOM 665 O O . SER A 1 90 ? -12.610 19.065 40.723 1.00 26.94 90 SER A O 1
ATOM 667 N N . THR A 1 91 ? -11.937 21.211 40.750 1.00 31.89 91 THR A N 1
ATOM 668 C CA . THR A 1 91 ? -12.040 21.444 39.305 1.00 31.89 91 THR A CA 1
ATOM 669 C C . THR A 1 91 ? -11.035 20.566 38.563 1.00 31.89 91 THR A C 1
ATOM 671 O O . THR A 1 91 ? -9.839 20.845 38.519 1.00 31.89 91 THR A O 1
ATOM 674 N N . ARG A 1 92 ? -11.513 19.455 37.999 1.00 29.66 92 ARG A N 1
ATOM 675 C CA . ARG A 1 92 ? -10.660 18.443 37.371 1.00 29.66 92 ARG A CA 1
ATOM 676 C C . ARG A 1 92 ? -10.108 18.956 36.037 1.00 29.66 92 ARG A C 1
ATOM 678 O O . ARG A 1 92 ? -10.844 18.990 35.053 1.00 29.66 92 ARG A O 1
ATOM 685 N N . ALA A 1 93 ? -8.823 19.317 36.018 1.00 38.41 93 ALA A N 1
ATOM 686 C CA . ALA A 1 93 ? -8.097 19.786 34.836 1.00 38.41 93 ALA A CA 1
ATOM 687 C C . ALA A 1 93 ? -8.379 18.915 33.596 1.00 38.41 93 ALA A C 1
ATOM 689 O O . ALA A 1 93 ? -8.222 17.689 33.623 1.00 38.41 93 ALA A O 1
ATOM 690 N N . VAL A 1 94 ? -8.828 19.547 32.507 1.00 44.94 94 VAL A N 1
ATOM 691 C CA . VAL A 1 94 ? -9.273 18.851 31.291 1.00 44.94 94 VAL A CA 1
ATOM 692 C C . VAL A 1 94 ? -8.150 18.857 30.261 1.00 44.94 94 VAL A C 1
ATOM 694 O O . VAL A 1 94 ? -7.975 19.827 29.527 1.00 44.94 94 VAL A O 1
ATOM 697 N N . GLN A 1 95 ? -7.406 17.753 30.187 1.00 53.72 95 GLN A N 1
ATOM 698 C CA . GLN A 1 95 ? -6.333 17.574 29.210 1.00 53.72 95 GLN A CA 1
ATOM 699 C C . GLN A 1 95 ? -6.886 17.626 27.773 1.00 53.72 95 GLN A C 1
ATOM 701 O O . GLN A 1 95 ? -7.615 16.725 27.344 1.00 53.72 95 GLN A O 1
ATOM 706 N N . LEU A 1 96 ? -6.531 18.670 27.013 1.00 62.94 96 LEU A N 1
ATOM 707 C CA . LEU A 1 96 ? -6.793 18.702 25.574 1.00 62.94 96 LEU A CA 1
ATOM 708 C C . LEU A 1 96 ? -5.978 17.599 24.891 1.00 62.94 96 LEU A C 1
ATOM 710 O O . LEU A 1 96 ? -4.777 17.464 25.109 1.00 62.94 96 LEU A O 1
ATOM 714 N N . THR A 1 97 ? -6.647 16.826 24.044 1.00 64.88 97 THR A N 1
ATOM 715 C CA . THR A 1 97 ? -6.062 15.736 23.260 1.00 64.88 97 THR A CA 1
ATOM 716 C C . THR A 1 97 ? -6.477 15.896 21.803 1.00 64.88 97 THR A C 1
ATOM 718 O O . THR A 1 97 ? -7.523 16.477 21.510 1.00 64.88 97 THR A O 1
ATOM 721 N N . ASN A 1 98 ? -5.658 15.399 20.875 1.00 74.00 98 ASN A N 1
ATOM 722 C CA . ASN A 1 98 ? -5.955 15.473 19.447 1.00 74.00 98 ASN A CA 1
ATOM 723 C C . ASN A 1 98 ? -7.087 14.489 19.082 1.00 74.00 98 ASN A C 1
ATOM 725 O O . ASN A 1 98 ? -6.829 13.341 18.713 1.00 74.00 98 ASN A O 1
ATOM 729 N N . TYR A 1 99 ? -8.347 14.928 19.165 1.00 71.56 99 TYR A N 1
ATOM 730 C CA . TYR A 1 99 ? -9.498 14.080 18.828 1.00 71.56 99 TYR A CA 1
ATOM 731 C C . TYR A 1 99 ? -9.541 13.685 17.344 1.00 71.56 99 TYR A C 1
ATOM 733 O O . TYR A 1 99 ? -10.029 12.604 17.031 1.00 71.56 99 TYR A O 1
ATOM 741 N N . LEU A 1 100 ? -8.967 14.487 16.440 1.00 74.38 100 LEU A N 1
ATOM 742 C CA . LEU A 1 100 ? -8.829 14.137 15.021 1.00 74.38 100 LEU A CA 1
ATOM 743 C C . LEU A 1 100 ? -7.866 12.948 14.817 1.00 74.38 100 LEU A C 1
ATOM 745 O O . LEU A 1 100 ? -8.091 12.103 13.950 1.00 74.38 100 LEU A O 1
ATOM 749 N N . ALA A 1 101 ? -6.826 12.838 15.653 1.00 65.62 101 ALA A N 1
ATOM 750 C CA . ALA A 1 101 ? -5.926 11.686 15.686 1.00 65.62 101 ALA A CA 1
ATOM 751 C C . ALA A 1 101 ? -6.476 10.498 16.496 1.00 65.62 101 ALA A C 1
ATOM 753 O O . ALA A 1 101 ? -6.138 9.356 16.186 1.00 65.62 101 ALA A O 1
ATOM 754 N N . MET A 1 102 ? -7.335 10.726 17.493 1.00 62.12 102 MET A N 1
ATOM 755 C CA . MET A 1 102 ? -7.904 9.663 18.341 1.00 62.12 102 MET A CA 1
ATOM 756 C C . MET A 1 102 ? -9.239 9.085 17.830 1.00 62.12 102 MET A C 1
ATOM 758 O O . MET A 1 102 ? -9.677 8.049 18.331 1.00 62.12 102 MET A O 1
ATOM 762 N N . ASP A 1 103 ? -9.888 9.708 16.840 1.00 63.22 103 ASP A N 1
ATOM 763 C CA . ASP A 1 103 ? -11.149 9.217 16.269 1.00 63.22 103 ASP A CA 1
ATOM 764 C C . ASP A 1 103 ? -10.999 7.819 15.636 1.00 63.22 103 ASP A C 1
ATOM 766 O O . ASP A 1 103 ? -10.055 7.517 14.894 1.00 63.22 103 ASP A O 1
ATOM 770 N N . THR A 1 104 ? -11.971 6.955 15.923 1.00 57.22 104 THR A N 1
ATOM 771 C CA . THR A 1 104 ? -12.066 5.581 15.423 1.00 57.22 104 THR A CA 1
ATOM 772 C C . THR A 1 104 ? -12.881 5.473 14.130 1.00 57.22 104 THR A C 1
ATOM 774 O O . THR A 1 104 ? -12.708 4.489 13.406 1.00 57.22 104 THR A O 1
ATOM 777 N N . LYS A 1 105 ? -13.691 6.484 13.769 1.00 67.81 105 LYS A N 1
ATOM 778 C CA . LYS A 1 105 ? -14.464 6.567 12.508 1.00 67.81 105 LYS A CA 1
ATOM 779 C C . LYS A 1 105 ? -13.573 6.894 11.294 1.00 67.81 105 LYS A C 1
ATOM 781 O O . LYS A 1 105 ? -13.823 7.830 10.541 1.00 67.81 105 LYS A O 1
ATOM 786 N N . ASN A 1 106 ? -12.535 6.091 11.071 1.00 74.62 106 ASN A N 1
ATOM 787 C CA . ASN A 1 106 ? -11.552 6.285 9.996 1.00 74.62 106 ASN A CA 1
ATOM 788 C C . ASN A 1 106 ? -12.039 5.851 8.599 1.00 74.62 106 ASN A C 1
ATOM 790 O O . ASN A 1 106 ? -11.250 5.858 7.660 1.00 74.62 106 ASN A O 1
ATOM 794 N N . TYR A 1 107 ? -13.319 5.491 8.455 1.00 81.56 107 TYR A N 1
ATOM 795 C CA . TYR A 1 107 ? -13.921 5.053 7.195 1.00 81.56 107 TYR A CA 1
ATOM 796 C C . TYR A 1 107 ? -15.325 5.638 6.982 1.00 81.56 107 TYR A C 1
ATOM 798 O O . TYR A 1 107 ? -16.078 5.906 7.931 1.00 81.56 107 TYR A O 1
ATOM 806 N N . VAL A 1 108 ? -15.682 5.790 5.709 1.00 79.12 108 VAL A N 1
ATOM 807 C CA . VAL A 1 108 ? -17.022 6.128 5.213 1.00 79.12 108 VAL A CA 1
ATOM 808 C C . VAL A 1 108 ? -17.347 5.215 4.031 1.00 79.12 108 VAL A C 1
ATOM 810 O O . VAL A 1 108 ? -16.461 4.920 3.237 1.00 79.12 108 VAL A O 1
ATOM 813 N N . SER A 1 109 ? -18.588 4.747 3.910 1.00 78.00 109 SER A N 1
ATOM 814 C CA . SER A 1 109 ? -19.023 4.037 2.703 1.00 78.00 109 SER A CA 1
ATOM 815 C C . SER A 1 109 ? -19.351 5.029 1.591 1.00 78.00 109 SER A C 1
ATOM 817 O O . SER A 1 109 ? -19.988 6.050 1.853 1.00 78.00 109 SER A O 1
ATOM 819 N N . ASP A 1 110 ? -18.942 4.721 0.362 1.00 74.44 110 ASP A N 1
ATOM 820 C CA . ASP A 1 110 ? -19.393 5.441 -0.829 1.00 74.44 110 ASP A CA 1
ATOM 821 C C . ASP A 1 110 ? -20.842 5.076 -1.213 1.00 74.44 110 ASP A C 1
ATOM 823 O O . ASP A 1 110 ? -21.498 4.253 -0.567 1.00 74.44 110 ASP A O 1
ATOM 827 N N . LYS A 1 111 ? -21.338 5.663 -2.308 1.00 68.75 111 LYS A N 1
ATOM 828 C CA . LYS A 1 111 ? -22.663 5.374 -2.890 1.00 68.75 111 LYS A CA 1
ATOM 829 C C . LYS A 1 111 ? -22.879 3.910 -3.333 1.00 68.75 111 LYS A C 1
ATOM 831 O O . LYS A 1 111 ? -23.999 3.545 -3.672 1.00 68.75 111 LYS A O 1
ATOM 836 N N . HIS A 1 112 ? -21.837 3.078 -3.324 1.00 72.31 112 HIS A N 1
ATOM 837 C CA . HIS A 1 112 ? -21.874 1.639 -3.612 1.00 72.31 112 HIS A CA 1
ATOM 838 C C . HIS A 1 112 ? -21.553 0.786 -2.366 1.00 72.31 112 HIS A C 1
ATOM 840 O O . HIS A 1 112 ? -21.315 -0.415 -2.477 1.00 72.31 112 HIS A O 1
ATOM 846 N N . GLY A 1 113 ? -21.518 1.393 -1.173 1.00 73.31 113 GLY A N 1
ATOM 847 C CA . GLY A 1 113 ? -21.209 0.728 0.096 1.00 73.31 113 GLY A CA 1
ATOM 848 C C . GLY A 1 113 ? -19.713 0.546 0.390 1.00 73.31 113 GLY A C 1
ATOM 849 O O . GLY A 1 113 ? -19.366 0.173 1.515 1.00 73.31 113 GLY A O 1
ATOM 850 N N . ARG A 1 114 ? -18.815 0.834 -0.562 1.00 76.50 114 ARG A N 1
ATOM 851 C CA . ARG A 1 114 ? -17.377 0.523 -0.466 1.00 76.50 114 ARG A CA 1
ATOM 852 C C . ARG A 1 114 ? -16.697 1.405 0.593 1.00 76.50 114 ARG A C 1
ATOM 854 O O . ARG A 1 114 ? -16.883 2.621 0.555 1.00 76.50 114 ARG A O 1
ATOM 861 N N . PRO A 1 115 ? -15.904 0.842 1.524 1.00 78.94 115 PRO A N 1
ATOM 862 C CA . PRO A 1 115 ? -15.278 1.613 2.594 1.00 78.94 115 PRO A CA 1
ATOM 863 C C . PRO A 1 115 ? -14.080 2.428 2.082 1.00 78.94 115 PRO A C 1
ATOM 865 O O . PRO A 1 115 ? -13.019 1.881 1.788 1.00 78.94 115 PRO A O 1
ATOM 868 N N . ILE A 1 116 ? -14.226 3.750 2.042 1.00 80.88 116 ILE A N 1
ATOM 869 C CA . ILE A 1 116 ? -13.151 4.704 1.748 1.00 80.88 116 ILE A CA 1
ATOM 870 C C . ILE A 1 116 ? -12.505 5.160 3.060 1.00 80.88 116 ILE A C 1
ATOM 872 O O . ILE A 1 116 ? -13.195 5.548 4.008 1.00 80.88 116 ILE A O 1
ATOM 876 N N . HIS A 1 117 ? -11.172 5.111 3.113 1.00 83.94 117 HIS A N 1
ATOM 877 C CA . HIS A 1 117 ? -10.381 5.590 4.246 1.00 83.94 117 HIS A CA 1
ATOM 878 C C . HIS A 1 117 ? -10.388 7.124 4.324 1.00 83.94 117 HIS A C 1
ATOM 880 O O . HIS A 1 117 ? -10.175 7.813 3.328 1.00 83.94 117 HIS A O 1
ATOM 886 N N . LEU A 1 118 ? -10.593 7.661 5.526 1.00 85.75 118 LEU A N 1
ATOM 887 C CA . LEU A 1 118 ? -10.535 9.093 5.812 1.00 85.75 118 LEU A CA 1
ATOM 888 C C . LEU A 1 118 ? -9.177 9.436 6.434 1.00 85.75 118 LEU A C 1
ATOM 890 O O . LEU A 1 118 ? -9.034 9.417 7.658 1.00 85.75 118 LEU A O 1
ATOM 894 N N . GLY A 1 119 ? -8.183 9.763 5.609 1.00 88.19 119 GLY A N 1
ATOM 895 C CA . GLY A 1 119 ? -6.851 10.162 6.069 1.00 88.19 119 GLY A CA 1
ATOM 896 C C . GLY A 1 119 ? -6.887 11.313 7.084 1.00 88.19 119 GLY A C 1
ATOM 897 O O . GLY A 1 119 ? -7.693 12.232 6.971 1.00 88.19 119 GLY A O 1
ATOM 898 N N . LYS A 1 120 ? -6.037 11.281 8.114 1.00 88.38 120 LYS A N 1
ATOM 899 C CA . LYS A 1 120 ? -6.146 12.230 9.247 1.00 88.38 120 LYS A CA 1
ATOM 900 C C . LYS A 1 120 ? -5.619 13.631 8.909 1.00 88.38 120 LYS A C 1
ATOM 902 O O . LYS A 1 120 ? -6.195 14.628 9.335 1.00 88.38 120 LYS A O 1
ATOM 907 N N . SER A 1 121 ? -4.575 13.697 8.090 1.00 91.31 121 SER A N 1
ATOM 908 C CA . SER A 1 121 ? -3.995 14.919 7.515 1.00 91.31 121 SER A CA 1
ATOM 909 C C . SER A 1 121 ? -4.587 15.313 6.150 1.00 91.31 121 SER A C 1
ATOM 911 O O . SER A 1 121 ? -4.319 16.409 5.663 1.00 91.31 121 SER A O 1
ATOM 913 N N . SER A 1 122 ? -5.476 14.498 5.579 1.00 93.00 122 SER A N 1
ATOM 914 C CA . SER A 1 122 ? -6.159 14.793 4.315 1.00 93.00 122 SER A CA 1
ATOM 915 C C . SER A 1 122 ? -7.178 15.926 4.476 1.00 93.00 122 SER A C 1
ATOM 917 O O . SER A 1 122 ? -8.069 15.843 5.320 1.00 93.00 122 SER A O 1
ATOM 919 N N . ASN A 1 123 ? -7.092 16.969 3.644 1.00 93.19 123 ASN A N 1
ATOM 920 C CA . ASN A 1 123 ? -8.025 18.106 3.649 1.00 93.19 123 ASN A CA 1
ATOM 921 C C . ASN A 1 123 ? -9.474 17.688 3.345 1.00 93.19 123 ASN A C 1
ATOM 923 O O . ASN A 1 123 ? -10.385 18.019 4.104 1.00 93.19 123 ASN A O 1
ATOM 927 N N . TRP A 1 124 ? -9.691 16.916 2.271 1.00 89.75 124 TRP A N 1
ATOM 928 C CA . TRP A 1 124 ? -11.004 16.347 1.926 1.00 89.75 124 TRP A CA 1
ATOM 929 C C . TRP A 1 124 ? -11.576 15.524 3.087 1.00 89.75 124 TRP A C 1
ATOM 931 O O . TRP A 1 124 ? -12.726 15.711 3.491 1.00 89.75 124 TRP A O 1
ATOM 941 N N . SER A 1 125 ? -10.745 14.669 3.688 1.00 90.69 125 SER A N 1
ATOM 942 C CA . SER A 1 125 ? -11.150 13.848 4.833 1.00 90.69 125 SER A CA 1
ATOM 943 C C . SER A 1 125 ? -11.462 14.690 6.072 1.00 90.69 125 SER A C 1
ATOM 945 O O . SER A 1 125 ? -12.395 14.365 6.803 1.00 90.69 125 SER A O 1
ATOM 947 N N . PHE A 1 126 ? -10.726 15.781 6.306 1.00 92.50 126 PHE A N 1
ATOM 948 C CA . PHE A 1 126 ? -10.986 16.739 7.381 1.00 92.50 126 PHE A CA 1
ATOM 949 C C . PHE A 1 126 ? -12.351 17.415 7.200 1.00 92.50 126 PHE A C 1
ATOM 951 O O . PHE A 1 126 ? -13.180 17.334 8.105 1.00 92.50 126 PHE A O 1
ATOM 958 N N . GLY A 1 127 ? -12.647 17.962 6.014 1.00 91.56 127 GLY A N 1
ATOM 959 C CA . GLY A 1 127 ? -13.964 18.532 5.699 1.00 91.56 127 GLY A CA 1
ATOM 960 C C . GLY A 1 127 ? -15.105 17.519 5.860 1.00 91.56 127 GLY A C 1
ATOM 961 O O . GLY A 1 127 ? -16.101 17.797 6.533 1.00 91.56 127 GLY A O 1
ATOM 962 N N . ARG A 1 128 ? -14.924 16.290 5.352 1.00 88.56 128 ARG A N 1
ATOM 963 C CA . ARG A 1 128 ? -15.879 15.179 5.519 1.00 88.56 128 ARG A CA 1
ATOM 964 C C . ARG A 1 128 ? -16.097 14.813 6.993 1.00 88.56 128 ARG A C 1
ATOM 966 O O . ARG A 1 128 ? -17.240 14.586 7.391 1.00 88.56 128 ARG A O 1
ATOM 973 N N . ARG A 1 129 ? -15.037 14.777 7.812 1.00 89.75 129 ARG A N 1
ATOM 974 C CA . ARG A 1 129 ? -15.114 14.518 9.263 1.00 89.75 129 ARG A CA 1
ATOM 975 C C . ARG A 1 129 ? -15.823 15.645 10.011 1.00 89.75 129 ARG A C 1
ATOM 977 O O . ARG A 1 129 ? -16.671 15.342 10.842 1.00 89.75 129 ARG A O 1
ATOM 984 N N . VAL A 1 130 ? -15.534 16.911 9.701 1.00 91.88 130 VAL A N 1
ATOM 985 C CA . VAL A 1 130 ? -16.188 18.084 10.312 1.00 91.88 130 VAL A CA 1
ATOM 986 C C . VAL A 1 130 ? -17.686 18.109 9.990 1.00 91.88 130 VAL A C 1
ATOM 988 O O . VAL A 1 130 ? -18.506 18.217 10.906 1.00 91.88 130 VAL A O 1
ATOM 991 N N . LEU A 1 131 ? -18.059 17.925 8.718 1.00 90.56 131 LEU A N 1
ATOM 992 C CA . LEU A 1 131 ? -19.461 17.867 8.288 1.00 90.56 131 LEU A CA 1
ATOM 993 C C . LEU A 1 131 ? -20.214 16.707 8.953 1.00 90.56 131 LEU A C 1
ATOM 995 O O . LEU A 1 131 ? -21.288 16.921 9.518 1.00 90.56 131 LEU A O 1
ATOM 999 N N . ARG A 1 132 ? -19.627 15.502 8.965 1.00 87.50 132 ARG A N 1
ATOM 1000 C CA . ARG A 1 132 ? -20.215 14.330 9.632 1.00 87.50 132 ARG A CA 1
ATOM 1001 C C . ARG A 1 132 ? -20.347 14.533 11.140 1.00 87.50 132 ARG A C 1
ATOM 1003 O O . ARG A 1 132 ? -21.409 14.267 11.680 1.00 87.50 132 ARG A O 1
ATOM 1010 N N . MET A 1 133 ? -19.308 15.030 11.812 1.00 89.56 133 MET A N 1
ATOM 1011 C CA . MET A 1 133 ? -19.328 15.320 13.250 1.00 89.56 133 MET A CA 1
ATOM 1012 C C . MET A 1 133 ? -20.448 16.300 13.605 1.00 89.56 133 MET A C 1
ATOM 1014 O O . MET A 1 133 ? -21.186 16.062 14.556 1.00 89.56 133 MET A O 1
ATOM 1018 N N . THR A 1 134 ? -20.599 17.369 12.825 1.00 90.38 134 THR A N 1
ATOM 1019 C CA . THR A 1 134 ? -21.647 18.374 13.029 1.00 90.38 134 THR A CA 1
ATOM 1020 C C . THR A 1 134 ? -23.043 17.767 12.853 1.00 90.38 134 THR A C 1
ATOM 1022 O O . THR A 1 134 ? -23.902 17.943 13.716 1.00 90.38 134 THR A O 1
ATOM 1025 N N . CYS A 1 135 ? -23.259 16.993 11.785 1.00 89.25 135 CYS A N 1
ATOM 1026 C CA . CYS A 1 135 ? -24.544 16.345 11.510 1.00 89.25 135 CYS A CA 1
ATOM 1027 C C . CYS A 1 135 ? -24.897 15.276 12.564 1.00 89.25 135 CYS A C 1
ATOM 1029 O O . CYS A 1 135 ? -25.983 15.328 13.141 1.00 89.25 135 CYS A O 1
ATOM 1031 N N . ASP A 1 136 ? -23.947 14.391 12.905 1.00 86.81 136 ASP A N 1
ATOM 1032 C CA . ASP A 1 136 ? -24.065 13.379 13.971 1.00 86.81 136 ASP A CA 1
ATOM 1033 C C . ASP A 1 136 ? -24.405 14.011 15.343 1.00 86.81 136 ASP A C 1
ATOM 1035 O O . ASP A 1 136 ? -25.036 13.365 16.180 1.00 86.81 136 ASP A O 1
ATOM 1039 N N . ARG A 1 137 ? -23.957 15.250 15.608 1.00 86.88 137 ARG A N 1
ATOM 1040 C CA . ARG A 1 137 ? -24.177 15.973 16.878 1.00 86.88 137 ARG A CA 1
ATOM 1041 C C . ARG A 1 137 ? -25.506 16.719 16.934 1.00 86.88 137 ARG A C 1
ATOM 1043 O O . ARG A 1 137 ? -26.126 16.735 17.992 1.00 86.88 137 ARG A O 1
ATOM 1050 N N . LEU A 1 138 ? -25.919 17.338 15.828 1.00 87.00 138 LEU A N 1
ATOM 1051 C CA . LEU A 1 138 ? -27.136 18.157 15.747 1.00 87.00 138 LEU A CA 1
ATOM 1052 C C . LEU A 1 138 ? -28.363 17.374 15.241 1.00 87.00 138 LEU A C 1
ATOM 1054 O O . LEU A 1 138 ? -29.419 17.958 15.030 1.00 87.00 138 LEU A O 1
ATOM 1058 N N . GLY A 1 139 ? -28.241 16.054 15.051 1.00 83.38 139 GLY A N 1
ATOM 1059 C CA . GLY A 1 139 ? -29.346 15.177 14.643 1.00 83.38 139 GLY A CA 1
ATOM 1060 C C . GLY A 1 139 ? -29.764 15.317 13.175 1.00 83.38 139 GLY A C 1
ATOM 1061 O O . GLY A 1 139 ? -30.804 14.793 12.778 1.00 83.38 139 GLY A O 1
ATOM 1062 N N . VAL A 1 140 ? -28.968 16.011 12.358 1.00 86.44 140 VAL A N 1
ATOM 1063 C CA . VAL A 1 140 ? -29.259 16.246 10.939 1.00 86.44 140 VAL A CA 1
ATOM 1064 C C . VAL A 1 140 ? -28.849 15.020 10.127 1.00 86.44 140 VAL A C 1
ATOM 1066 O O . VAL A 1 140 ? -27.692 14.606 10.162 1.00 86.44 140 VAL A O 1
ATOM 1069 N N . GLN A 1 141 ? -29.776 14.446 9.358 1.00 79.44 141 GLN A N 1
ATOM 1070 C CA . GLN A 1 141 ? -29.439 13.358 8.438 1.00 79.44 141 GLN A CA 1
ATOM 1071 C C . GLN A 1 141 ? -28.583 13.871 7.270 1.00 79.44 141 GLN A C 1
ATOM 1073 O O . GLN A 1 141 ? -28.894 14.883 6.639 1.00 79.44 141 GLN A O 1
ATOM 1078 N N . LEU A 1 142 ? -27.508 13.141 6.976 1.00 77.19 142 LEU A N 1
ATOM 1079 C CA . LEU A 1 142 ? -26.575 13.417 5.888 1.00 77.19 142 LEU A CA 1
ATOM 1080 C C . LEU A 1 142 ? -26.741 12.327 4.818 1.00 77.19 142 LEU A C 1
ATOM 1082 O O . LEU A 1 142 ? -26.294 11.202 5.034 1.00 77.19 142 LEU A O 1
ATOM 1086 N N . SER A 1 143 ? -27.399 12.633 3.692 1.00 69.00 143 SER A N 1
ATOM 1087 C CA . SER A 1 143 ? -27.529 11.663 2.592 1.00 69.00 143 SER A CA 1
ATOM 1088 C C . SER A 1 143 ? -26.175 11.415 1.932 1.00 69.00 143 SER A C 1
ATOM 1090 O O . SER A 1 143 ? -25.473 12.357 1.561 1.00 69.00 143 SER A O 1
ATOM 1092 N N . THR A 1 144 ? -25.828 10.141 1.744 1.00 63.38 144 THR A N 1
ATOM 1093 C CA . THR A 1 144 ? -24.613 9.703 1.040 1.00 63.38 144 THR A CA 1
ATOM 1094 C C . THR A 1 144 ? -24.611 10.134 -0.430 1.00 63.38 144 THR A C 1
ATOM 1096 O O . THR A 1 144 ? -23.547 10.322 -1.010 1.00 63.38 144 THR A O 1
ATOM 1099 N N . GLU A 1 145 ? -25.787 10.338 -1.030 1.00 57.44 145 GLU A N 1
ATOM 1100 C CA . GLU A 1 145 ? -25.953 10.769 -2.426 1.00 57.44 145 GLU A CA 1
ATOM 1101 C C . GLU A 1 145 ? -25.478 12.211 -2.659 1.00 57.44 145 GLU A C 1
ATOM 1103 O O . GLU A 1 145 ? -25.131 12.578 -3.778 1.00 57.44 145 GLU A O 1
ATOM 1108 N N . THR A 1 146 ? -25.448 13.035 -1.605 1.00 58.16 146 THR A N 1
ATOM 1109 C CA . THR A 1 146 ? -25.048 14.451 -1.665 1.00 58.16 146 THR A CA 1
ATOM 1110 C C . THR A 1 146 ? -23.565 14.671 -1.335 1.00 58.16 146 THR A C 1
ATOM 1112 O O . THR A 1 146 ? -23.137 15.814 -1.194 1.00 58.16 146 THR A O 1
ATOM 1115 N N . LEU A 1 147 ? -22.780 13.600 -1.166 1.00 68.81 147 LEU A N 1
ATOM 1116 C CA . LEU A 1 147 ? -21.372 13.665 -0.763 1.00 68.81 147 LEU A CA 1
ATOM 1117 C C . LEU A 1 147 ? -20.442 13.345 -1.933 1.00 68.81 147 LEU A C 1
ATOM 1119 O O . LEU A 1 147 ? -20.585 12.320 -2.598 1.00 68.81 147 LEU A O 1
ATOM 1123 N N . HIS A 1 148 ? -19.430 14.186 -2.130 1.00 71.75 148 HIS A N 1
ATOM 1124 C CA . HIS A 1 148 ? -18.381 13.947 -3.113 1.00 71.75 148 HIS A CA 1
ATOM 1125 C C . HIS A 1 148 ? -17.433 12.813 -2.676 1.00 71.75 148 HIS A C 1
ATOM 1127 O O . HIS A 1 148 ? -16.887 12.835 -1.565 1.00 71.75 148 HIS A O 1
ATOM 1133 N N . PHE A 1 149 ? -17.199 11.847 -3.563 1.00 73.75 149 PHE A N 1
ATOM 1134 C CA . PHE A 1 149 ? -16.242 10.753 -3.394 1.00 73.75 149 PHE A CA 1
ATOM 1135 C C . PHE A 1 149 ? -15.229 10.762 -4.546 1.00 73.75 149 PHE A C 1
ATOM 1137 O O . PHE A 1 149 ? -15.559 11.107 -5.677 1.00 73.75 149 PHE A O 1
ATOM 1144 N N . GLU A 1 150 ? -13.975 10.421 -4.249 1.00 69.19 150 GLU A N 1
ATOM 1145 C CA . GLU A 1 150 ? -12.867 10.622 -5.192 1.00 69.19 150 GLU A CA 1
ATOM 1146 C C . GLU A 1 150 ? -13.011 9.802 -6.483 1.00 69.19 150 GLU A C 1
ATOM 1148 O O . GLU A 1 150 ? -13.666 8.756 -6.506 1.00 69.19 150 GLU A O 1
ATOM 1153 N N . GLY A 1 151 ? -12.390 10.278 -7.564 1.00 67.56 151 GLY A N 1
ATOM 1154 C CA . GLY A 1 151 ? -12.410 9.607 -8.866 1.00 67.56 151 GLY A CA 1
ATOM 1155 C C . GLY A 1 151 ? -13.801 9.458 -9.500 1.00 67.56 151 GLY A C 1
ATOM 1156 O O . GLY A 1 151 ? -13.951 8.677 -10.435 1.00 67.56 151 GLY A O 1
ATOM 1157 N N . SER A 1 152 ? -14.830 10.162 -8.999 1.00 69.38 152 SER A N 1
ATOM 1158 C CA . SER A 1 152 ? -16.199 10.088 -9.537 1.00 69.38 152 SER A CA 1
ATOM 1159 C C . SER A 1 152 ? -16.750 11.392 -10.123 1.00 69.38 152 SER A C 1
ATOM 1161 O O . SER A 1 152 ? -17.920 11.413 -10.496 1.00 69.38 152 SER A O 1
ATOM 1163 N N . VAL A 1 153 ? -15.951 12.466 -10.191 1.00 77.25 153 VAL A N 1
ATOM 1164 C CA . VAL A 1 153 ? -16.365 13.744 -10.816 1.00 77.25 153 VAL A CA 1
ATOM 1165 C C . VAL A 1 153 ? -16.303 13.641 -12.335 1.00 77.25 153 VAL A C 1
ATOM 1167 O O . VAL A 1 153 ? -17.302 13.845 -13.016 1.00 77.25 153 VAL A O 1
ATOM 1170 N N . TYR A 1 154 ? -15.131 13.284 -12.859 1.00 80.44 154 TYR A N 1
ATOM 1171 C CA . TYR A 1 154 ? -14.899 13.141 -14.289 1.00 80.44 154 TYR A CA 1
ATOM 1172 C C . TYR A 1 154 ? -14.985 11.664 -14.664 1.00 80.44 154 TYR A C 1
ATOM 1174 O O . TYR A 1 154 ? -14.137 10.865 -14.262 1.00 80.44 154 TYR A O 1
ATOM 1182 N N . GLN A 1 155 ? -16.013 11.296 -15.430 1.00 68.31 155 GLN A N 1
ATOM 1183 C CA . GLN A 1 155 ? -16.044 9.990 -16.083 1.00 68.31 155 GLN A CA 1
ATOM 1184 C C . GLN A 1 155 ? -15.029 10.007 -17.227 1.00 68.31 155 GLN A C 1
ATOM 1186 O O . GLN A 1 155 ? -15.068 10.870 -18.100 1.00 68.31 155 GLN A O 1
ATOM 1191 N N . LEU A 1 156 ? -14.083 9.078 -17.167 1.00 70.25 156 LEU A N 1
ATOM 1192 C CA . LEU A 1 156 ? -12.975 8.945 -18.103 1.00 70.25 156 LEU A CA 1
ATOM 1193 C C . LEU A 1 156 ? -13.015 7.500 -18.598 1.00 70.25 156 LEU A C 1
ATOM 1195 O O . LEU A 1 156 ? -13.101 6.565 -17.800 1.00 70.25 156 LEU A O 1
ATOM 1199 N N . GLU A 1 157 ? -13.051 7.315 -19.915 1.00 59.53 157 GLU A N 1
ATOM 1200 C CA . GLU A 1 157 ? -13.639 6.122 -20.547 1.00 59.53 157 GLU A CA 1
ATOM 1201 C C . GLU A 1 157 ? -12.725 4.880 -20.564 1.00 59.53 157 GLU A C 1
ATOM 1203 O O . GLU A 1 157 ? -12.893 3.972 -21.379 1.00 59.53 157 GLU A O 1
ATOM 1208 N N . TRP A 1 158 ? -11.786 4.770 -19.616 1.00 58.97 158 TRP A N 1
ATOM 1209 C CA . TRP A 1 158 ? -10.864 3.630 -19.510 1.00 58.97 158 TRP A CA 1
ATOM 1210 C C . TRP A 1 158 ? -11.560 2.265 -19.357 1.00 58.97 158 TRP A C 1
ATOM 1212 O O . TRP A 1 158 ? -10.946 1.231 -19.609 1.00 58.97 158 TRP A O 1
ATOM 1222 N N . GLN A 1 159 ? -12.840 2.235 -18.976 1.00 41.19 159 GLN A N 1
ATOM 1223 C CA . GLN A 1 159 ? -13.616 0.998 -18.834 1.00 41.19 159 GLN A CA 1
ATOM 1224 C C . GLN A 1 159 ? -14.077 0.385 -20.173 1.00 41.19 159 GLN A C 1
ATOM 1226 O O . GLN A 1 159 ? -14.413 -0.798 -20.198 1.00 41.19 159 GLN A O 1
ATOM 1231 N N . VAL A 1 160 ? -14.053 1.136 -21.283 1.00 39.16 160 VAL A N 1
ATOM 1232 C CA . VAL A 1 160 ? -14.479 0.643 -22.613 1.00 39.16 160 VAL A CA 1
ATOM 1233 C C . VAL A 1 160 ? -13.379 -0.185 -23.305 1.00 39.16 160 VAL A C 1
ATOM 1235 O O . VAL A 1 160 ? -13.677 -1.041 -24.137 1.00 39.16 160 VAL A O 1
ATOM 1238 N N . LEU A 1 161 ? -12.113 -0.023 -22.892 1.00 44.84 161 LEU A N 1
ATOM 1239 C CA . LEU A 1 161 ? -10.884 -0.567 -23.508 1.00 44.84 161 LEU A CA 1
ATOM 1240 C C . LEU A 1 161 ? -10.714 -2.107 -23.494 1.00 44.84 161 LEU A C 1
ATOM 1242 O O . LEU A 1 161 ? -9.600 -2.616 -23.599 1.00 44.84 161 LEU A O 1
ATOM 1246 N N . ARG A 1 162 ? -11.800 -2.878 -23.380 1.00 41.75 162 ARG A N 1
ATOM 1247 C CA . ARG A 1 162 ? -11.807 -4.333 -23.618 1.00 41.75 162 ARG A CA 1
ATOM 1248 C C . ARG A 1 162 ? -12.605 -4.759 -24.853 1.00 41.75 162 ARG A C 1
ATOM 1250 O O . ARG A 1 162 ? -12.489 -5.921 -25.227 1.00 41.75 162 ARG A O 1
ATOM 1257 N N . HIS A 1 163 ? -13.396 -3.878 -25.477 1.00 36.16 163 HIS A N 1
ATOM 1258 C CA . HIS A 1 163 ? -14.244 -4.241 -26.621 1.00 36.16 163 HIS A CA 1
ATOM 1259 C C . HIS A 1 163 ? -14.299 -3.152 -27.713 1.00 36.16 163 HIS A C 1
ATOM 1261 O O . HIS A 1 163 ? -15.060 -2.198 -27.599 1.00 36.16 163 HIS A O 1
ATOM 1267 N N . GLN A 1 164 ? -13.598 -3.416 -28.827 1.00 38.16 164 GLN A N 1
ATOM 1268 C CA . GLN A 1 164 ? -13.747 -2.768 -30.149 1.00 38.16 164 GLN A CA 1
ATOM 1269 C C . GLN A 1 164 ? -13.299 -1.274 -30.243 1.00 38.16 164 GLN A C 1
ATOM 1271 O O . GLN A 1 164 ? -12.746 -0.754 -29.277 1.00 38.16 164 GLN A O 1
ATOM 1276 N N . PRO A 1 165 ? -13.362 -0.622 -31.430 1.00 41.19 165 PRO A N 1
ATOM 1277 C CA . PRO A 1 165 ? -12.440 -0.912 -32.542 1.00 41.19 165 PRO A CA 1
ATOM 1278 C C . PRO A 1 165 ? -11.821 0.349 -33.195 1.00 41.19 165 PRO A C 1
ATOM 1280 O O . PRO A 1 165 ? -12.498 1.362 -33.336 1.00 41.19 165 PRO A O 1
ATOM 1283 N N . GLU A 1 166 ? -10.589 0.226 -33.714 1.00 34.97 166 GLU A N 1
ATOM 1284 C CA . GLU A 1 166 ? -9.802 1.296 -34.372 1.00 34.97 166 GLU A CA 1
ATOM 1285 C C . GLU A 1 166 ? -9.515 2.548 -33.498 1.00 34.97 166 GLU A C 1
ATOM 1287 O O . GLU A 1 166 ? -10.258 2.876 -32.570 1.00 34.97 166 GLU A O 1
ATOM 1292 N N . PRO A 1 167 ? -8.417 3.288 -33.750 1.00 39.22 167 PRO A N 1
ATOM 1293 C CA . PRO A 1 167 ? -8.173 4.551 -33.067 1.00 39.22 167 PRO A CA 1
ATOM 1294 C C . PRO A 1 167 ? -9.135 5.629 -33.584 1.00 39.22 167 PRO A C 1
ATOM 1296 O O . PRO A 1 167 ? -9.003 6.130 -34.702 1.00 39.22 167 PRO A O 1
ATOM 1299 N N . SER A 1 168 ? -10.080 6.055 -32.742 1.00 42.34 168 SER A N 1
ATOM 1300 C CA . SER A 1 168 ? -10.855 7.275 -32.977 1.00 42.34 168 SER A CA 1
ATOM 1301 C C . SER A 1 168 ? -9.898 8.464 -33.088 1.00 42.34 168 SER A C 1
ATOM 1303 O O . SER A 1 168 ? -9.328 8.892 -32.084 1.00 42.34 168 SER A O 1
ATOM 1305 N N . ALA A 1 169 ? -9.700 8.976 -34.306 1.00 44.84 169 ALA A N 1
ATOM 1306 C CA . ALA A 1 169 ? -8.655 9.944 -34.637 1.00 44.84 169 ALA A CA 1
ATOM 1307 C C . ALA A 1 169 ? -8.880 11.325 -33.986 1.00 44.84 169 ALA A C 1
ATOM 1309 O O . ALA A 1 169 ? -9.308 12.289 -34.624 1.00 44.84 169 ALA A O 1
ATOM 1310 N N . HIS A 1 170 ? -8.566 11.432 -32.695 1.00 54.47 170 HIS A N 1
ATOM 1311 C CA . HIS A 1 170 ? -8.478 12.693 -31.976 1.00 54.47 170 HIS A CA 1
ATOM 1312 C C . HIS A 1 170 ? -7.336 13.514 -32.578 1.00 54.47 170 HIS A C 1
ATOM 1314 O O . HIS A 1 170 ? -6.163 13.233 -32.343 1.00 54.47 170 HIS A O 1
ATOM 1320 N N . SER A 1 171 ? -7.684 14.522 -33.380 1.00 65.25 171 SER A N 1
ATOM 1321 C CA . SER A 1 171 ? -6.714 15.359 -34.087 1.00 65.25 171 SER A CA 1
ATOM 1322 C C . SER A 1 171 ? -5.688 15.952 -33.117 1.00 65.25 171 SER A C 1
ATOM 1324 O O . SER A 1 171 ? -6.041 16.774 -32.260 1.00 65.25 171 SER A O 1
ATOM 1326 N N . LEU A 1 172 ? -4.424 15.553 -33.274 1.00 81.69 172 LEU A N 1
ATOM 1327 C CA . LEU A 1 172 ? -3.304 16.164 -32.567 1.00 81.69 172 LEU A CA 1
ATOM 1328 C C . LEU A 1 172 ? -3.280 17.680 -32.839 1.00 81.69 172 LEU A C 1
ATOM 1330 O O . LEU A 1 172 ? -3.662 18.114 -33.930 1.00 81.69 172 LEU A O 1
ATOM 1334 N N . PRO A 1 173 ? -2.858 18.506 -31.865 1.00 88.19 173 PRO A N 1
ATOM 1335 C CA . PRO A 1 173 ? -2.733 19.942 -32.081 1.00 88.19 173 PRO A CA 1
ATOM 1336 C C . PRO A 1 173 ? -1.736 20.234 -33.212 1.00 88.19 173 PRO A C 1
ATOM 1338 O O . PRO A 1 173 ? -0.679 19.607 -33.291 1.00 88.19 173 PRO A O 1
ATOM 1341 N N . ALA A 1 174 ? -2.067 21.214 -34.061 1.00 89.88 174 ALA A N 1
ATOM 1342 C CA . ALA A 1 174 ? -1.151 21.741 -35.073 1.00 89.88 174 ALA A CA 1
ATOM 1343 C C . ALA A 1 174 ? 0.156 22.245 -34.418 1.00 89.88 174 ALA A C 1
ATOM 1345 O O . ALA A 1 174 ? 0.110 22.646 -33.251 1.00 89.88 174 ALA A O 1
ATOM 1346 N N . PRO A 1 175 ? 1.310 22.245 -35.116 1.00 91.38 175 PRO A N 1
ATOM 1347 C CA . PRO A 1 175 ? 2.615 22.452 -34.479 1.00 91.38 175 PRO A CA 1
ATOM 1348 C C . PRO A 1 175 ? 2.728 23.781 -33.714 1.00 91.38 175 PRO A C 1
ATOM 1350 O O . PRO A 1 175 ? 3.269 23.833 -32.613 1.00 91.38 175 PRO A O 1
ATOM 1353 N N . ASP A 1 176 ? 2.171 24.858 -34.265 1.00 93.44 176 ASP A N 1
ATOM 1354 C CA . ASP A 1 176 ? 2.143 26.191 -33.659 1.00 93.44 176 ASP A CA 1
ATOM 1355 C C . ASP A 1 176 ? 1.277 26.240 -32.389 1.00 93.44 176 ASP A C 1
ATOM 1357 O O . ASP A 1 176 ? 1.698 26.776 -31.359 1.00 93.44 176 ASP A O 1
ATOM 1361 N N . TYR A 1 177 ? 0.097 25.618 -32.427 1.00 93.94 177 TYR A N 1
ATOM 1362 C CA . TYR A 1 177 ? -0.771 25.490 -31.260 1.00 93.94 177 TYR A CA 1
ATOM 1363 C C . TYR A 1 177 ? -0.151 24.564 -30.204 1.00 93.94 177 TYR A C 1
ATOM 1365 O O . TYR A 1 177 ? -0.188 24.886 -29.021 1.00 93.94 177 TYR A O 1
ATOM 1373 N N . ALA A 1 178 ? 0.493 23.468 -30.608 1.00 94.75 178 ALA A N 1
ATOM 1374 C CA . ALA A 1 178 ? 1.192 22.556 -29.706 1.00 94.75 178 ALA A CA 1
ATOM 1375 C C . ALA A 1 178 ? 2.343 23.257 -28.961 1.00 94.75 178 ALA A C 1
ATOM 1377 O O . ALA A 1 178 ? 2.438 23.122 -27.743 1.00 94.75 178 ALA A O 1
ATOM 1378 N N . ILE A 1 179 ? 3.141 24.085 -29.651 1.00 95.94 179 ILE A N 1
ATOM 1379 C CA . ILE A 1 179 ? 4.162 24.947 -29.026 1.00 95.94 179 ILE A CA 1
ATOM 1380 C C . ILE A 1 179 ? 3.528 25.884 -27.989 1.00 95.94 179 ILE A C 1
ATOM 1382 O O . ILE A 1 179 ? 4.080 26.049 -26.901 1.00 95.94 179 ILE A O 1
ATOM 1386 N N . TYR A 1 180 ? 2.365 26.478 -28.272 1.00 96.25 180 TYR A N 1
ATOM 1387 C CA . TYR A 1 180 ? 1.650 27.299 -27.288 1.00 96.25 180 TYR A CA 1
ATOM 1388 C C . TYR A 1 180 ? 1.209 26.491 -26.053 1.00 96.25 180 TYR A C 1
ATOM 1390 O O . TYR A 1 180 ? 1.386 26.966 -24.930 1.00 96.25 180 TYR A O 1
ATOM 1398 N N . LEU A 1 181 ? 0.715 25.260 -26.231 1.00 96.50 181 LEU A N 1
ATOM 1399 C CA . LEU A 1 181 ? 0.343 24.377 -25.117 1.00 96.50 181 LEU A CA 1
ATOM 1400 C C . LEU A 1 181 ? 1.562 23.971 -24.267 1.00 96.50 181 LEU A C 1
ATOM 1402 O O . LEU A 1 181 ? 1.489 24.045 -23.043 1.00 96.50 181 LEU A O 1
ATOM 1406 N N . ILE A 1 182 ? 2.691 23.624 -24.894 1.00 96.44 182 ILE A N 1
ATOM 1407 C CA . ILE A 1 182 ? 3.953 23.305 -24.198 1.00 96.44 182 ILE A CA 1
ATOM 1408 C C . ILE A 1 182 ? 4.425 24.509 -23.368 1.00 96.44 182 ILE A C 1
ATOM 1410 O O . ILE A 1 182 ? 4.707 24.373 -22.178 1.00 96.44 182 ILE A O 1
ATOM 1414 N N . ASN A 1 183 ? 4.430 25.712 -23.957 1.00 95.50 183 ASN A N 1
ATOM 1415 C CA . ASN A 1 183 ? 4.797 26.944 -23.251 1.00 95.50 183 ASN A CA 1
ATOM 1416 C C . ASN A 1 183 ? 3.850 27.268 -22.083 1.00 95.50 183 ASN A C 1
ATOM 1418 O O . ASN A 1 183 ? 4.310 27.745 -21.045 1.00 95.50 183 ASN A O 1
ATOM 1422 N N . ALA A 1 184 ? 2.549 26.985 -22.212 1.00 94.81 184 ALA A N 1
ATOM 1423 C CA . ALA A 1 184 ? 1.609 27.112 -21.100 1.00 94.81 184 ALA A CA 1
ATOM 1424 C C . ALA A 1 184 ? 1.970 26.150 -19.953 1.00 94.81 184 ALA A C 1
ATOM 1426 O O . ALA A 1 184 ? 2.036 26.573 -18.801 1.00 94.81 184 ALA A O 1
ATOM 1427 N N . THR A 1 185 ? 2.302 24.889 -20.244 1.00 95.50 185 THR A N 1
ATOM 1428 C CA . THR A 1 185 ? 2.774 23.938 -19.222 1.00 95.50 185 THR A CA 1
ATOM 1429 C C . THR A 1 185 ? 4.061 24.412 -18.541 1.00 95.50 185 THR A C 1
ATOM 1431 O O . THR A 1 185 ? 4.145 24.381 -17.311 1.00 95.50 185 THR A O 1
ATOM 1434 N N . SER A 1 186 ? 5.033 24.934 -19.297 1.00 91.81 186 SER A N 1
ATOM 1435 C CA . SER A 1 186 ? 6.258 25.524 -18.733 1.00 91.81 186 SER A CA 1
ATOM 1436 C C . SER A 1 186 ? 5.984 26.752 -17.854 1.00 91.81 186 SER A C 1
ATOM 1438 O O . SER A 1 186 ? 6.651 26.927 -16.834 1.00 91.81 186 SER A O 1
ATOM 1440 N N . PHE A 1 187 ? 4.990 27.579 -18.195 1.00 90.31 187 PHE A N 1
ATOM 1441 C CA . PHE A 1 187 ? 4.586 28.740 -17.393 1.00 90.31 187 PHE A CA 1
ATOM 1442 C C . PHE A 1 187 ? 3.883 28.338 -16.086 1.00 90.31 187 PHE A C 1
ATOM 1444 O O . PHE A 1 187 ? 4.282 28.794 -15.015 1.00 90.31 187 PHE A O 1
ATOM 1451 N N . HIS A 1 188 ? 2.873 27.464 -16.161 1.00 90.44 188 HIS A N 1
ATOM 1452 C CA . HIS A 1 188 ? 2.059 27.064 -15.005 1.00 90.44 188 HIS A CA 1
ATOM 1453 C C . HIS A 1 188 ? 2.792 26.102 -14.052 1.00 90.44 188 HIS A C 1
ATOM 1455 O O . HIS A 1 188 ? 2.606 26.186 -12.838 1.00 90.44 188 HIS A O 1
ATOM 1461 N N . CYS A 1 189 ? 3.643 25.203 -14.566 1.00 91.25 189 CYS A N 1
ATOM 1462 C CA . CYS A 1 189 ? 4.325 24.188 -13.752 1.00 91.25 189 CYS A CA 1
ATOM 1463 C C . CYS A 1 189 ? 5.835 24.416 -13.591 1.00 91.25 189 CYS A C 1
ATOM 1465 O O . CYS A 1 189 ? 6.366 24.139 -12.518 1.00 91.25 189 CYS A O 1
ATOM 1467 N N . GLY A 1 190 ? 6.537 24.929 -14.607 1.00 84.19 190 GLY A N 1
ATOM 1468 C CA . GLY A 1 190 ? 8.010 24.904 -14.679 1.00 84.19 190 GLY A CA 1
ATOM 1469 C C . GLY A 1 190 ? 8.759 25.726 -13.618 1.00 84.19 190 GLY A C 1
ATOM 1470 O O . GLY A 1 190 ? 9.961 25.531 -13.419 1.00 84.19 190 GLY A O 1
ATOM 1471 N N . GLN A 1 191 ? 8.077 26.630 -12.909 1.00 81.94 191 GLN A N 1
ATOM 1472 C CA . GLN A 1 191 ? 8.642 27.366 -11.765 1.00 81.94 191 GLN A CA 1
ATOM 1473 C C . GLN A 1 191 ? 8.583 26.583 -10.442 1.00 81.94 191 GLN A C 1
ATOM 1475 O O . GLN A 1 191 ? 9.259 26.961 -9.489 1.00 81.94 191 GLN A O 1
ATOM 1480 N N . ILE A 1 192 ? 7.773 25.522 -10.385 1.00 84.81 192 ILE A N 1
ATOM 1481 C CA . ILE A 1 192 ? 7.405 24.781 -9.168 1.00 84.81 192 ILE A CA 1
ATOM 1482 C C . ILE A 1 192 ? 7.850 23.309 -9.271 1.00 84.81 192 ILE A C 1
ATOM 1484 O O . ILE A 1 192 ? 8.286 22.718 -8.287 1.00 84.81 192 ILE A O 1
ATOM 1488 N N . PHE A 1 193 ? 7.784 22.724 -10.470 1.00 93.75 193 PHE A N 1
ATOM 1489 C CA . PHE A 1 193 ? 8.098 21.323 -10.749 1.00 93.75 193 PHE A CA 1
ATOM 1490 C C . PHE A 1 193 ? 8.946 21.188 -12.019 1.00 93.75 193 PHE A C 1
ATOM 1492 O O . PHE A 1 193 ? 8.768 21.935 -12.983 1.00 93.75 193 PHE A O 1
ATOM 1499 N N . HIS A 1 194 ? 9.823 20.186 -12.056 1.00 94.75 194 HIS A N 1
ATOM 1500 C CA . HIS A 1 194 ? 10.463 19.722 -13.287 1.00 94.75 194 HIS A CA 1
ATOM 1501 C C . HIS A 1 194 ? 9.630 18.593 -13.896 1.00 94.75 194 HIS A C 1
ATOM 1503 O O . HIS A 1 194 ? 9.541 17.512 -13.319 1.00 94.75 194 HIS A O 1
ATOM 1509 N N . LEU A 1 195 ? 9.007 18.862 -15.046 1.00 95.31 195 LEU A N 1
ATOM 1510 C CA . LEU A 1 195 ? 8.154 17.897 -15.751 1.00 95.31 195 LEU A CA 1
ATOM 1511 C C . LEU A 1 195 ? 8.838 17.255 -16.967 1.00 95.31 195 LEU A C 1
ATOM 1513 O O . LEU A 1 195 ? 8.529 16.114 -17.286 1.00 95.31 195 LEU A O 1
ATOM 1517 N N . PHE A 1 196 ? 9.729 17.980 -17.647 1.00 94.88 196 PHE A N 1
ATOM 1518 C CA . PHE A 1 196 ? 10.508 17.531 -18.805 1.00 94.88 196 PHE A CA 1
ATOM 1519 C C . PHE A 1 196 ? 11.757 18.413 -18.961 1.00 94.88 196 PHE A C 1
ATOM 1521 O O . PHE A 1 196 ? 11.791 19.533 -18.447 1.00 94.88 196 PHE A O 1
ATOM 1528 N N . GLU A 1 197 ? 12.777 17.933 -19.675 1.00 92.56 197 GLU A N 1
ATOM 1529 C CA . GLU A 1 197 ? 13.920 18.760 -20.087 1.00 92.56 197 GLU A CA 1
ATOM 1530 C C . GLU A 1 197 ? 13.671 19.352 -21.482 1.00 92.56 197 GLU A C 1
ATOM 1532 O O . GLU A 1 197 ? 13.441 18.626 -22.447 1.00 92.56 197 GLU A O 1
ATOM 1537 N N . GLU A 1 198 ? 13.673 20.683 -21.581 1.00 90.25 198 GLU A N 1
ATOM 1538 C CA . GLU A 1 198 ? 13.125 21.409 -22.737 1.00 90.25 198 GLU A CA 1
ATOM 1539 C C . GLU A 1 198 ? 13.918 21.183 -24.036 1.00 90.25 198 GLU A C 1
ATOM 1541 O O . GLU A 1 198 ? 13.320 21.064 -25.102 1.00 90.25 198 GLU A O 1
ATOM 1546 N N . GLU A 1 199 ? 15.247 21.076 -23.954 1.00 88.56 199 GLU A N 1
ATOM 1547 C CA . GLU A 1 199 ? 16.131 20.904 -25.118 1.00 88.56 199 GLU A CA 1
ATOM 1548 C C . GLU A 1 199 ? 15.922 19.539 -25.801 1.00 88.56 199 GLU A C 1
ATOM 1550 O O . GLU A 1 199 ? 15.611 19.487 -26.994 1.00 88.56 199 GLU A O 1
ATOM 1555 N N . ASP A 1 200 ? 15.990 18.448 -25.029 1.00 89.38 200 ASP A N 1
ATOM 1556 C CA . ASP A 1 200 ? 15.738 17.080 -25.506 1.00 89.38 200 ASP A CA 1
ATOM 1557 C C . ASP A 1 200 ? 14.304 16.938 -26.054 1.00 89.38 200 ASP A C 1
ATOM 1559 O O . ASP A 1 200 ? 14.071 16.375 -27.128 1.00 89.38 200 ASP A O 1
ATOM 1563 N N . PHE A 1 201 ? 13.325 17.487 -25.327 1.00 94.31 201 PHE A N 1
ATOM 1564 C CA . PHE A 1 201 ? 11.908 17.377 -25.663 1.00 94.31 201 PHE A CA 1
ATOM 1565 C C . PHE A 1 201 ? 11.552 18.138 -26.951 1.00 94.31 201 PHE A C 1
ATOM 1567 O O . PHE A 1 201 ? 10.814 17.618 -27.794 1.00 94.31 201 PHE A O 1
ATOM 1574 N N . MET A 1 202 ? 12.093 19.347 -27.140 1.00 95.88 202 MET A N 1
ATOM 1575 C CA . MET A 1 202 ? 11.848 20.149 -28.344 1.00 95.88 202 MET A CA 1
ATOM 1576 C C . MET A 1 202 ? 12.630 19.654 -29.570 1.00 95.88 202 MET A C 1
ATOM 1578 O O . MET A 1 202 ? 12.204 19.914 -30.698 1.00 95.88 202 MET A O 1
ATOM 1582 N N . HIS A 1 203 ? 13.719 18.898 -29.386 1.00 93.44 203 HIS A N 1
ATOM 1583 C CA . HIS A 1 203 ? 14.409 18.221 -30.487 1.00 93.44 203 HIS A CA 1
ATOM 1584 C C . HIS A 1 203 ? 13.507 17.169 -31.158 1.00 93.44 203 HIS A C 1
ATOM 1586 O O . HIS A 1 203 ? 13.256 17.247 -32.365 1.00 93.44 203 HIS A O 1
ATOM 1592 N N . TYR A 1 204 ? 12.942 16.240 -30.377 1.00 93.56 204 TYR A N 1
ATOM 1593 C CA . TYR A 1 204 ? 12.006 15.238 -30.902 1.00 93.56 204 TYR A CA 1
ATOM 1594 C C . TYR A 1 204 ? 10.690 15.853 -31.400 1.00 93.56 204 TYR A C 1
ATOM 1596 O O . TYR A 1 204 ? 10.129 15.363 -32.381 1.00 93.56 204 TYR A O 1
ATOM 1604 N N . PHE A 1 205 ? 10.238 16.971 -30.816 1.00 94.94 205 PHE A N 1
ATOM 1605 C CA . PHE A 1 205 ? 9.086 17.724 -31.326 1.00 94.94 205 PHE A CA 1
ATOM 1606 C C . PHE A 1 205 ? 9.268 18.154 -32.793 1.00 94.94 205 PHE A C 1
ATOM 1608 O O . PHE A 1 205 ? 8.332 18.037 -33.587 1.00 94.94 205 PHE A O 1
ATOM 1615 N N . GLY A 1 206 ? 10.467 18.617 -33.172 1.00 92.00 206 GLY A N 1
ATOM 1616 C CA . GLY A 1 206 ? 10.786 18.948 -34.565 1.00 92.00 206 GLY A CA 1
ATOM 1617 C C . GLY A 1 206 ? 10.677 17.727 -35.482 1.00 92.00 206 GLY A C 1
ATOM 1618 O O . GLY A 1 206 ? 9.916 17.744 -36.448 1.00 92.00 206 GLY A O 1
ATOM 1619 N N . ILE A 1 207 ? 11.354 16.634 -35.115 1.00 92.44 207 ILE A N 1
ATOM 1620 C CA . ILE A 1 207 ? 11.353 15.359 -35.860 1.00 92.44 207 ILE A CA 1
ATOM 1621 C C . ILE A 1 207 ? 9.926 14.824 -36.070 1.00 92.44 207 ILE A C 1
ATOM 1623 O O . ILE A 1 207 ? 9.601 14.322 -37.150 1.00 92.44 207 ILE A O 1
ATOM 1627 N N . PHE A 1 208 ? 9.070 14.952 -35.052 1.00 92.06 208 PHE A N 1
ATOM 1628 C CA . PHE A 1 208 ? 7.676 14.521 -35.100 1.00 92.06 208 PHE A CA 1
ATOM 1629 C C . PHE A 1 208 ? 6.855 15.306 -36.132 1.00 92.06 208 PHE A C 1
ATOM 1631 O O . PHE A 1 208 ? 6.188 14.704 -36.972 1.00 92.06 208 PHE A O 1
ATOM 1638 N N . HIS A 1 209 ? 6.909 16.643 -36.090 1.00 87.75 209 HIS A N 1
ATOM 1639 C CA . HIS A 1 209 ? 6.068 17.510 -36.931 1.00 87.75 209 HIS A CA 1
ATOM 1640 C C . HIS A 1 209 ? 6.619 17.746 -38.349 1.00 87.75 209 HIS A C 1
ATOM 1642 O O . HIS A 1 209 ? 5.875 18.196 -39.220 1.00 87.75 209 HIS A O 1
ATOM 1648 N N . GLU A 1 210 ? 7.882 17.406 -38.623 1.00 85.19 210 GLU A N 1
ATOM 1649 C CA . GLU A 1 210 ? 8.454 17.408 -39.983 1.00 85.19 210 GLU A CA 1
ATOM 1650 C C . GLU A 1 210 ? 7.999 16.212 -40.847 1.00 85.19 210 GLU A C 1
ATOM 1652 O O . GLU A 1 210 ? 8.126 16.245 -42.075 1.00 85.19 210 GLU A O 1
ATOM 1657 N N . SER A 1 211 ? 7.461 15.149 -40.239 1.00 74.06 211 SER A N 1
ATOM 1658 C CA . SER A 1 211 ? 7.082 13.909 -40.927 1.00 74.06 211 SER A CA 1
ATOM 1659 C C . SER A 1 211 ? 5.565 13.730 -41.021 1.00 74.06 211 SER A C 1
ATOM 1661 O O . SER A 1 211 ? 4.841 13.924 -40.050 1.00 74.06 211 SER A O 1
ATOM 1663 N N . LYS A 1 212 ? 5.069 13.249 -42.173 1.00 69.31 212 LYS A N 1
ATOM 1664 C CA . LYS A 1 212 ? 3.657 12.824 -42.310 1.00 69.31 212 LYS A CA 1
ATOM 1665 C C . LYS A 1 212 ? 3.311 11.643 -41.393 1.00 69.31 212 LYS A C 1
ATOM 1667 O O . LYS A 1 212 ? 2.181 11.550 -40.931 1.00 69.31 212 LYS A O 1
ATOM 1672 N N . ASN A 1 213 ? 4.304 10.804 -41.097 1.00 74.25 213 ASN A N 1
ATOM 1673 C CA . ASN A 1 213 ? 4.266 9.802 -40.040 1.00 74.25 213 ASN A CA 1
ATOM 1674 C C . ASN A 1 213 ? 5.270 10.221 -38.955 1.00 74.25 213 ASN A C 1
ATOM 1676 O O . ASN A 1 213 ? 6.443 9.843 -39.014 1.00 74.25 213 ASN A O 1
ATOM 1680 N N . GLY A 1 214 ? 4.848 11.072 -38.017 1.00 74.19 214 GLY A N 1
ATOM 1681 C CA . GLY A 1 214 ? 5.705 11.540 -36.919 1.00 74.19 214 GLY A CA 1
ATOM 1682 C C . GLY A 1 214 ? 6.022 10.451 -35.890 1.00 74.19 214 GLY A C 1
ATOM 1683 O O . GLY A 1 214 ? 7.157 10.345 -35.435 1.00 74.19 214 GLY A O 1
ATOM 1684 N N . ILE A 1 215 ? 5.029 9.610 -35.570 1.00 80.38 215 ILE A N 1
ATOM 1685 C CA . ILE A 1 215 ? 5.101 8.584 -34.512 1.00 80.38 215 ILE A CA 1
ATOM 1686 C C . ILE A 1 215 ? 6.228 7.574 -34.787 1.00 80.38 215 ILE A C 1
ATOM 1688 O O . ILE A 1 215 ? 7.025 7.297 -33.898 1.00 80.38 215 ILE A O 1
ATOM 1692 N N . ASP A 1 216 ? 6.363 7.108 -36.033 1.00 83.88 216 ASP A N 1
ATOM 1693 C CA . ASP A 1 216 ? 7.365 6.110 -36.452 1.00 83.88 216 ASP A CA 1
ATOM 1694 C C . ASP A 1 216 ? 8.831 6.591 -36.327 1.00 83.88 216 ASP A C 1
ATOM 1696 O O . ASP A 1 216 ? 9.761 5.825 -36.585 1.00 83.88 216 ASP A O 1
ATOM 1700 N N . ARG A 1 217 ? 9.058 7.871 -35.994 1.00 87.62 217 ARG A N 1
ATOM 1701 C CA . ARG A 1 217 ? 10.382 8.521 -35.958 1.00 87.62 217 ARG A CA 1
ATOM 1702 C C . ARG A 1 217 ? 10.810 9.019 -34.577 1.00 87.62 217 ARG A C 1
ATOM 1704 O O . ARG A 1 217 ? 11.887 9.603 -34.467 1.00 87.62 217 ARG A O 1
ATOM 1711 N N . VAL A 1 218 ? 10.002 8.805 -33.542 1.00 90.12 218 VAL A N 1
ATOM 1712 C CA . VAL A 1 218 ? 10.276 9.266 -32.171 1.00 90.12 218 VAL A CA 1
ATOM 1713 C C . VAL A 1 218 ? 10.172 8.118 -31.161 1.00 90.12 218 VAL A C 1
ATOM 1715 O O . VAL A 1 218 ? 9.482 7.132 -31.424 1.00 90.12 218 VAL A O 1
ATOM 1718 N N . PRO A 1 219 ? 10.821 8.213 -29.986 1.00 91.00 219 PRO A N 1
ATOM 1719 C CA . PRO A 1 219 ? 10.605 7.257 -28.906 1.00 91.00 219 PRO A CA 1
ATOM 1720 C C . PRO A 1 219 ? 9.133 7.224 -28.464 1.00 91.00 219 PRO A C 1
ATOM 1722 O O . PRO A 1 219 ? 8.499 8.267 -28.302 1.00 91.00 219 PRO A O 1
ATOM 1725 N N . LEU A 1 220 ? 8.595 6.026 -28.203 1.00 89.56 220 LEU A N 1
ATOM 1726 C CA . LEU A 1 220 ? 7.222 5.858 -27.702 1.00 89.56 220 LEU A CA 1
ATOM 1727 C C . LEU A 1 220 ? 7.000 6.594 -26.370 1.00 89.56 220 LEU A C 1
ATOM 1729 O O . LEU A 1 220 ? 5.940 7.175 -26.154 1.00 89.56 220 LEU A O 1
ATOM 1733 N N . LEU A 1 221 ? 8.009 6.584 -25.493 1.00 91.56 221 LEU A N 1
ATOM 1734 C CA . LEU A 1 221 ? 7.981 7.281 -24.208 1.00 91.56 221 LEU A CA 1
ATOM 1735 C C . LEU A 1 221 ? 7.889 8.796 -24.419 1.00 91.56 221 LEU A C 1
ATOM 1737 O O . LEU A 1 221 ? 6.933 9.394 -23.932 1.00 91.56 221 LEU A O 1
ATOM 1741 N N . TRP A 1 222 ? 8.758 9.385 -25.246 1.00 94.38 222 TRP A N 1
ATOM 1742 C CA . TRP A 1 222 ? 8.632 10.786 -25.656 1.00 94.38 222 TRP A CA 1
ATOM 1743 C C . TRP A 1 222 ? 7.247 11.117 -26.239 1.00 94.38 222 TRP A C 1
ATOM 1745 O O . TRP A 1 222 ? 6.673 12.144 -25.889 1.00 94.38 222 TRP A O 1
ATOM 1755 N N . TYR A 1 223 ? 6.653 10.255 -27.076 1.00 93.44 223 TYR A N 1
ATOM 1756 C CA . TYR A 1 223 ? 5.307 10.506 -27.619 1.00 93.44 223 TYR A CA 1
ATOM 1757 C C . TYR A 1 223 ? 4.219 10.508 -26.525 1.00 93.44 223 TYR A C 1
ATOM 1759 O O . TYR A 1 223 ? 3.362 11.395 -26.501 1.00 93.44 223 TYR A O 1
ATOM 1767 N N . VAL A 1 224 ? 4.285 9.573 -25.571 1.00 93.44 224 VAL A N 1
ATOM 1768 C CA . VAL A 1 224 ? 3.426 9.561 -24.371 1.00 93.44 224 VAL A CA 1
ATOM 1769 C C . VAL A 1 224 ? 3.648 10.820 -23.524 1.00 93.44 224 VAL A C 1
ATOM 1771 O O . VAL A 1 224 ? 2.685 11.446 -23.078 1.00 93.44 224 VAL A O 1
ATOM 1774 N N . HIS A 1 225 ? 4.901 11.236 -23.339 1.00 95.88 225 HIS A N 1
ATOM 1775 C CA . HIS A 1 225 ? 5.274 12.437 -22.590 1.00 95.88 225 HIS A CA 1
ATOM 1776 C C . HIS A 1 225 ? 4.747 13.708 -23.259 1.00 95.88 225 HIS A C 1
ATOM 1778 O O . HIS A 1 225 ? 4.151 14.555 -22.595 1.00 95.88 225 HIS A O 1
ATOM 1784 N N . TYR A 1 226 ? 4.877 13.800 -24.584 1.00 96.25 226 TYR A N 1
ATOM 1785 C CA . TYR A 1 226 ? 4.324 14.866 -25.410 1.00 96.25 226 TYR A CA 1
ATOM 1786 C C . TYR A 1 226 ? 2.810 14.982 -25.231 1.00 96.25 226 TYR A C 1
ATOM 1788 O O . TYR A 1 226 ? 2.323 16.074 -24.931 1.00 96.25 226 TYR A O 1
ATOM 1796 N N . LEU A 1 227 ? 2.075 13.866 -25.322 1.00 96.00 227 LEU A N 1
ATOM 1797 C CA . LEU A 1 227 ? 0.628 13.830 -25.088 1.00 96.00 227 LEU A CA 1
ATOM 1798 C C . LEU A 1 227 ? 0.245 14.323 -23.681 1.00 96.00 227 LEU A C 1
ATOM 1800 O O . LEU A 1 227 ? -0.710 15.093 -23.558 1.00 96.00 227 LEU A O 1
ATOM 1804 N N . LEU A 1 228 ? 0.999 13.958 -22.634 1.00 96.81 228 LEU A N 1
ATOM 1805 C CA . LEU A 1 228 ? 0.782 14.469 -21.271 1.00 96.81 228 LEU A CA 1
ATOM 1806 C C . LEU A 1 228 ? 1.040 15.982 -21.166 1.00 96.81 228 LEU A C 1
ATOM 1808 O O . LEU A 1 228 ? 0.231 16.703 -20.579 1.00 96.81 228 LEU A O 1
ATOM 1812 N N . VAL A 1 229 ? 2.127 16.484 -21.759 1.00 97.44 229 VAL A N 1
ATOM 1813 C CA . VAL A 1 229 ? 2.461 17.919 -21.750 1.00 97.44 229 VAL A CA 1
ATOM 1814 C C . VAL A 1 229 ? 1.400 18.732 -22.500 1.00 97.44 229 VAL A C 1
ATOM 1816 O O . VAL A 1 229 ? 0.884 19.703 -21.946 1.00 97.44 229 VAL A O 1
ATOM 1819 N N . VAL A 1 230 ? 0.966 18.316 -23.699 1.00 96.50 230 VAL A N 1
ATOM 1820 C CA . VAL A 1 230 ? -0.123 19.028 -24.396 1.00 96.50 230 VAL A CA 1
ATOM 1821 C C . VAL A 1 230 ? -1.492 18.839 -23.728 1.00 96.50 230 VAL A C 1
ATOM 1823 O O . VAL A 1 230 ? -2.340 19.725 -23.854 1.00 96.50 230 VAL A O 1
ATOM 1826 N N . ALA A 1 231 ? -1.719 17.763 -22.963 1.00 95.75 231 ALA A N 1
ATOM 1827 C CA . ALA A 1 231 ? -2.916 17.616 -22.130 1.00 95.75 231 ALA A CA 1
ATOM 1828 C C . ALA A 1 231 ? -2.950 18.648 -20.990 1.00 95.75 231 ALA A C 1
ATOM 1830 O O . ALA A 1 231 ? -3.981 19.297 -20.803 1.00 95.75 231 ALA A O 1
ATOM 1831 N N . PHE A 1 232 ? -1.832 18.856 -20.280 1.00 96.62 232 PHE A N 1
ATOM 1832 C CA . PHE A 1 232 ? -1.689 19.938 -19.295 1.00 96.62 232 PHE A CA 1
ATOM 1833 C C . PHE A 1 232 ? -1.886 21.311 -19.936 1.00 96.62 232 PHE A C 1
ATOM 1835 O O . PHE A 1 232 ? -2.725 22.086 -19.483 1.00 96.62 232 PHE A O 1
ATOM 1842 N N . GLY A 1 233 ? -1.157 21.601 -21.017 1.00 95.56 233 GLY A N 1
ATOM 1843 C CA . GLY A 1 233 ? -1.246 22.887 -21.703 1.00 95.56 233 GLY A CA 1
ATOM 1844 C C . GLY A 1 233 ? -2.675 23.210 -22.135 1.00 95.56 233 GLY A C 1
ATOM 1845 O O . GLY A 1 233 ? -3.150 24.325 -21.928 1.00 95.56 233 GLY A O 1
ATOM 1846 N N . LYS A 1 234 ? -3.404 22.215 -22.665 1.00 93.94 234 LYS A N 1
ATOM 1847 C CA . LYS A 1 234 ? -4.813 22.370 -23.050 1.00 93.94 234 LYS A CA 1
ATOM 1848 C C . LYS A 1 234 ? -5.716 22.622 -21.840 1.00 93.94 234 LYS A C 1
ATOM 1850 O O . LYS A 1 234 ? -6.604 23.464 -21.952 1.00 93.94 234 LYS A O 1
ATOM 1855 N N . ALA A 1 235 ? -5.473 21.954 -20.711 1.00 93.25 235 ALA A N 1
ATOM 1856 C CA . ALA A 1 235 ? -6.223 22.139 -19.468 1.00 93.25 235 ALA A CA 1
ATOM 1857 C C . ALA A 1 235 ? -6.060 23.545 -18.862 1.00 93.25 235 ALA A C 1
ATOM 1859 O O . ALA A 1 235 ? -7.012 24.068 -18.289 1.00 93.25 235 ALA A O 1
ATOM 1860 N N . PHE A 1 236 ? -4.889 24.175 -19.020 1.00 92.62 236 PHE A N 1
ATOM 1861 C CA . PHE A 1 236 ? -4.641 25.537 -18.530 1.00 92.62 236 PHE A CA 1
ATOM 1862 C C . PHE A 1 236 ? -5.291 26.632 -19.390 1.00 92.62 236 PHE A C 1
ATOM 1864 O O . PHE A 1 236 ? -5.767 27.630 -18.850 1.00 92.62 236 PHE A O 1
ATOM 1871 N N . VAL A 1 237 ? -5.299 26.478 -20.722 1.00 91.06 237 VAL A N 1
ATOM 1872 C CA . VAL A 1 237 ? -5.655 27.582 -21.644 1.00 91.06 237 VAL A CA 1
ATOM 1873 C C . VAL A 1 237 ? -7.055 27.496 -22.252 1.00 91.06 237 VAL A C 1
ATOM 1875 O O . VAL A 1 237 ? -7.592 28.515 -22.691 1.00 91.06 237 VAL A O 1
ATOM 1878 N N . ALA A 1 238 ? -7.649 26.304 -22.331 1.00 87.00 238 ALA A N 1
ATOM 1879 C CA . ALA A 1 238 ? -8.989 26.118 -22.881 1.00 87.00 238 ALA A CA 1
ATOM 1880 C C . ALA A 1 238 ? -10.047 26.086 -21.768 1.00 87.00 238 ALA A C 1
ATOM 1882 O O . ALA A 1 238 ? -9.771 25.715 -20.633 1.00 87.00 238 ALA A O 1
ATOM 1883 N N . ARG A 1 239 ? -11.288 26.450 -22.105 1.00 80.00 239 ARG A N 1
ATOM 1884 C CA . ARG A 1 239 ? -12.439 26.331 -21.196 1.00 80.00 239 ARG A CA 1
ATOM 1885 C C . ARG A 1 239 ? -13.095 24.962 -21.358 1.00 80.00 239 ARG A C 1
ATOM 1887 O O . ARG A 1 239 ? -13.202 24.472 -22.483 1.00 80.00 239 ARG A O 1
ATOM 1894 N N . ALA A 1 240 ? -13.539 24.360 -20.256 1.00 77.06 240 ALA A N 1
ATOM 1895 C CA . ALA A 1 240 ? -14.326 23.128 -20.302 1.00 77.06 240 ALA A CA 1
ATOM 1896 C C . ALA A 1 240 ? -15.737 23.370 -20.872 1.00 77.06 240 ALA A C 1
ATOM 1898 O O . ALA A 1 240 ? -16.246 24.494 -20.857 1.00 77.06 240 ALA A O 1
ATOM 1899 N N . ALA A 1 241 ? -16.390 22.297 -21.324 1.00 74.12 241 ALA A N 1
ATOM 1900 C CA . ALA A 1 241 ? -17.847 22.279 -21.449 1.00 74.12 241 ALA A CA 1
ATOM 1901 C C . ALA A 1 241 ? -18.475 22.102 -20.046 1.00 74.12 241 ALA A C 1
ATOM 1903 O O . ALA A 1 241 ? -17.852 21.432 -19.222 1.00 74.12 241 ALA A O 1
ATOM 1904 N N . PRO A 1 242 ? -19.682 22.642 -19.766 1.00 64.25 242 PRO A N 1
ATOM 1905 C CA . PRO A 1 242 ? -20.259 22.663 -18.412 1.00 64.25 242 PRO A CA 1
ATOM 1906 C C . PRO A 1 242 ? -20.327 21.305 -17.699 1.00 64.25 242 PRO A C 1
ATOM 1908 O O . PRO A 1 242 ? -20.053 21.237 -16.504 1.00 64.25 242 PRO A O 1
ATOM 1911 N N . ASP A 1 243 ? -20.623 20.238 -18.447 1.00 66.50 243 ASP A N 1
ATOM 1912 C CA . ASP A 1 243 ? -20.760 18.860 -17.951 1.00 66.50 243 ASP A CA 1
ATOM 1913 C C . ASP A 1 243 ? -19.721 17.898 -18.574 1.00 66.50 243 ASP A C 1
ATOM 1915 O O . ASP A 1 243 ? -19.893 16.679 -18.562 1.00 66.50 243 ASP A O 1
ATOM 1919 N N . GLY A 1 244 ? -18.656 18.436 -19.185 1.00 70.44 244 GLY A N 1
ATOM 1920 C CA . GLY A 1 244 ? -17.642 17.654 -19.901 1.00 70.44 244 GLY A CA 1
ATOM 1921 C C . GLY A 1 244 ? -16.406 17.300 -19.060 1.00 70.44 244 GLY A C 1
ATOM 1922 O O . GLY A 1 244 ? -16.142 17.935 -18.037 1.00 70.44 244 GLY A O 1
ATOM 1923 N N . PRO A 1 245 ? -15.584 16.327 -19.502 1.00 79.12 245 PRO A N 1
ATOM 1924 C CA . PRO A 1 245 ? -14.245 16.145 -18.949 1.00 79.12 245 PRO A CA 1
ATOM 1925 C C . PRO A 1 245 ? -13.373 17.382 -19.251 1.00 79.12 245 PRO A C 1
ATOM 1927 O O . PRO A 1 245 ? -13.605 18.073 -20.252 1.00 79.12 245 PRO A O 1
ATOM 1930 N N . PRO A 1 246 ? -12.358 17.685 -18.421 1.00 86.62 246 PRO A N 1
ATOM 1931 C CA . PRO A 1 246 ? -11.569 18.899 -18.581 1.00 86.62 246 PRO A CA 1
ATOM 1932 C C . PRO A 1 246 ? -10.772 18.891 -19.897 1.00 86.62 246 PRO A C 1
ATOM 1934 O O . PRO A 1 246 ? -10.412 17.824 -20.411 1.00 86.62 246 PRO A O 1
ATOM 1937 N N . PRO A 1 247 ? -10.465 20.068 -20.472 1.00 89.31 247 PRO A N 1
ATOM 1938 C CA . PRO A 1 247 ? -9.733 20.146 -21.727 1.00 89.31 247 PRO A CA 1
ATOM 1939 C C . PRO A 1 247 ? -8.385 19.424 -21.638 1.00 89.31 247 PRO A C 1
ATOM 1941 O O . PRO A 1 247 ? -7.651 19.562 -20.670 1.00 89.31 247 PRO A O 1
ATOM 1944 N N . GLY A 1 248 ? -8.064 18.627 -22.657 1.00 89.94 248 GLY A N 1
ATOM 1945 C CA . GLY A 1 248 ? -6.868 17.779 -22.646 1.00 89.94 248 GLY A CA 1
ATOM 1946 C C . GLY A 1 248 ? -7.093 16.361 -22.115 1.00 89.94 248 GLY A C 1
ATOM 1947 O O . GLY A 1 248 ? -6.287 15.497 -22.442 1.00 89.94 248 GLY A O 1
ATOM 1948 N N . ALA A 1 249 ? -8.208 16.062 -21.436 1.00 89.19 249 ALA A N 1
ATOM 1949 C CA . ALA A 1 249 ? -8.470 14.723 -20.893 1.00 89.19 249 ALA A CA 1
ATOM 1950 C C . ALA A 1 249 ? -8.413 13.597 -21.946 1.00 89.19 249 ALA A C 1
ATOM 1952 O O . ALA A 1 249 ? -7.919 12.517 -21.649 1.00 89.19 249 ALA A O 1
ATOM 1953 N N . GLY A 1 250 ? -8.836 13.851 -23.191 1.00 87.69 250 GLY A N 1
ATOM 1954 C CA . GLY A 1 250 ? -8.683 12.889 -24.294 1.00 87.69 250 GLY A CA 1
ATOM 1955 C C . GLY A 1 250 ? -7.222 12.625 -24.691 1.00 87.69 250 GLY A C 1
ATOM 1956 O O . GLY A 1 250 ? -6.862 11.487 -24.962 1.00 87.69 250 GLY A O 1
ATOM 1957 N N . LEU A 1 251 ? -6.356 13.647 -24.649 1.00 91.69 251 LEU A N 1
ATOM 1958 C CA . LEU A 1 251 ? -4.911 13.500 -24.890 1.00 91.69 251 LEU A CA 1
ATOM 1959 C C . LEU A 1 251 ? -4.237 12.755 -23.727 1.00 91.69 251 LEU A C 1
ATOM 1961 O O . LEU A 1 251 ? -3.368 11.921 -23.955 1.00 91.69 251 LEU A O 1
ATOM 1965 N N . PHE A 1 252 ? -4.691 12.997 -22.492 1.00 92.62 252 PHE A N 1
ATOM 1966 C CA . PHE A 1 252 ? -4.277 12.227 -21.319 1.00 92.62 252 PHE A CA 1
ATOM 1967 C C . PHE A 1 252 ? -4.695 10.751 -21.424 1.00 92.62 252 PHE A C 1
ATOM 1969 O O . PHE A 1 252 ? -3.876 9.866 -21.196 1.00 92.62 252 PHE A O 1
ATOM 1976 N N . ILE A 1 253 ? -5.945 10.468 -21.808 1.00 89.06 253 ILE A N 1
ATOM 1977 C CA . ILE A 1 253 ? -6.426 9.099 -22.048 1.00 89.06 253 ILE A CA 1
ATOM 1978 C C . ILE A 1 253 ? -5.569 8.414 -23.122 1.00 89.06 253 ILE A C 1
ATOM 1980 O O . ILE A 1 253 ? -5.148 7.280 -22.911 1.00 89.06 253 ILE A O 1
ATOM 1984 N N . GLU A 1 254 ? -5.250 9.096 -24.227 1.00 87.38 254 GLU A N 1
ATOM 1985 C CA . GLU A 1 254 ? -4.392 8.544 -25.284 1.00 87.38 254 GLU A CA 1
ATOM 1986 C C . GLU A 1 254 ? -2.967 8.252 -24.788 1.00 87.38 254 GLU A C 1
ATOM 1988 O O . GLU A 1 254 ? -2.430 7.175 -25.052 1.00 87.38 254 GLU A O 1
ATOM 1993 N N . ALA A 1 255 ? -2.385 9.151 -23.986 1.00 91.25 255 ALA A N 1
ATOM 1994 C CA . ALA A 1 255 ? -1.097 8.919 -23.334 1.00 91.25 255 ALA A CA 1
ATOM 1995 C C . ALA A 1 255 ? -1.130 7.656 -22.457 1.00 91.25 255 ALA A C 1
ATOM 1997 O O . ALA A 1 255 ? -0.230 6.825 -22.537 1.00 91.25 255 ALA A O 1
ATOM 1998 N N . MET A 1 256 ? -2.196 7.472 -21.670 1.00 89.56 256 MET A N 1
ATOM 1999 C CA . MET A 1 256 ? -2.363 6.307 -20.795 1.00 89.56 256 MET A CA 1
ATOM 2000 C C . MET A 1 256 ? -2.662 4.998 -21.551 1.00 89.56 256 MET A C 1
ATOM 2002 O O . MET A 1 256 ? -2.375 3.935 -21.006 1.00 89.56 256 MET A O 1
ATOM 2006 N N . LYS A 1 257 ? -3.190 5.039 -22.787 1.00 85.56 257 LYS A N 1
ATOM 2007 C CA . LYS A 1 257 ? -3.285 3.853 -23.670 1.00 85.56 257 LYS A CA 1
ATOM 2008 C C . LYS A 1 257 ? -1.913 3.423 -24.198 1.00 85.56 257 LYS A C 1
ATOM 2010 O O . LYS A 1 257 ? -1.653 2.230 -24.320 1.00 85.56 257 LYS A O 1
ATOM 2015 N N . HIS A 1 258 ? -1.066 4.392 -24.550 1.00 85.00 258 HIS A N 1
ATOM 2016 C CA . HIS A 1 258 ? 0.261 4.155 -25.128 1.00 85.00 258 HIS A CA 1
ATOM 2017 C C . HIS A 1 258 ? 1.369 3.946 -24.084 1.00 85.00 258 HIS A C 1
ATOM 2019 O O . HIS A 1 258 ? 2.462 3.511 -24.445 1.00 85.00 258 HIS A O 1
ATOM 2025 N N . LEU A 1 259 ? 1.102 4.244 -22.809 1.00 85.31 259 LEU A N 1
ATOM 2026 C CA . LEU A 1 259 ? 2.024 4.057 -21.692 1.00 85.31 259 LEU A CA 1
ATOM 2027 C C . LEU A 1 259 ? 2.419 2.569 -21.555 1.00 85.31 259 LEU A C 1
ATOM 2029 O O . LEU A 1 259 ? 1.564 1.749 -21.215 1.00 85.31 259 LEU A O 1
ATOM 2033 N N . PRO A 1 260 ? 3.692 2.190 -21.784 1.00 80.38 260 PRO A N 1
ATOM 2034 C CA . PRO A 1 260 ? 4.130 0.811 -21.600 1.00 80.38 260 PRO A CA 1
ATOM 2035 C C . PRO A 1 260 ? 4.201 0.449 -20.109 1.00 80.38 260 PRO A C 1
ATOM 2037 O O . PRO A 1 260 ? 4.187 1.313 -19.231 1.00 80.38 260 PRO A O 1
ATOM 2040 N N . GLU A 1 261 ? 4.340 -0.842 -19.804 1.00 74.56 261 GLU A N 1
ATOM 2041 C CA . GLU A 1 261 ? 4.466 -1.335 -18.428 1.00 74.56 261 GLU A CA 1
ATOM 2042 C C . GLU A 1 261 ? 5.875 -1.037 -17.855 1.00 74.56 261 GLU A C 1
ATOM 2044 O O . GLU A 1 261 ? 6.748 -1.901 -17.766 1.00 74.56 261 GLU A O 1
ATOM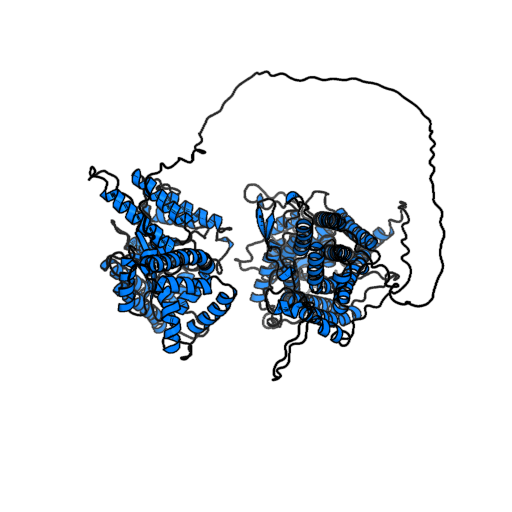 2049 N N . ILE A 1 262 ? 6.092 0.231 -17.475 1.00 69.56 262 ILE A N 1
ATOM 2050 C CA . ILE A 1 262 ? 7.331 0.848 -16.934 1.00 69.56 262 ILE A CA 1
ATOM 2051 C C . ILE A 1 262 ? 7.882 0.142 -15.670 1.00 69.56 262 ILE A C 1
ATOM 2053 O O . ILE A 1 262 ? 9.014 0.387 -15.232 1.00 69.56 262 ILE A O 1
ATOM 2057 N N . THR A 1 263 ? 7.088 -0.742 -15.070 1.00 58.62 263 THR A N 1
ATOM 2058 C CA . THR A 1 263 ? 7.448 -1.622 -13.950 1.00 58.62 263 THR A CA 1
ATOM 2059 C C . THR A 1 263 ? 8.109 -2.936 -14.372 1.00 58.62 263 THR A C 1
ATOM 2061 O O . THR A 1 263 ? 8.801 -3.523 -13.542 1.00 58.62 263 THR A O 1
ATOM 2064 N N . LEU A 1 264 ? 7.911 -3.409 -15.611 1.00 59.50 264 LEU A N 1
ATOM 2065 C CA . LEU A 1 264 ? 8.404 -4.712 -16.090 1.00 59.50 264 LEU A CA 1
ATOM 2066 C C . LEU A 1 264 ? 9.427 -4.626 -17.232 1.00 59.50 264 LEU A C 1
ATOM 2068 O O . LEU A 1 264 ? 10.238 -5.542 -17.372 1.00 59.50 264 LEU A O 1
ATOM 2072 N N . PHE A 1 265 ? 9.409 -3.566 -18.044 1.00 57.00 265 PHE A N 1
ATOM 2073 C CA . PHE A 1 265 ? 10.298 -3.433 -19.205 1.00 57.00 265 PHE A CA 1
ATOM 2074 C C . PHE A 1 265 ? 11.459 -2.452 -18.958 1.00 57.00 265 PHE A C 1
ATOM 2076 O O . PHE A 1 265 ? 11.259 -1.422 -18.309 1.00 57.00 265 PHE A O 1
ATOM 2083 N N . PRO A 1 266 ? 12.669 -2.720 -19.494 1.00 59.75 266 PRO A N 1
ATOM 2084 C CA . PRO A 1 266 ? 13.776 -1.770 -19.454 1.00 59.75 266 PRO A CA 1
ATOM 2085 C C . PRO A 1 266 ? 13.492 -0.585 -20.391 1.00 59.75 266 PRO A C 1
ATOM 2087 O O . PRO A 1 266 ? 13.492 -0.723 -21.613 1.00 59.75 266 PRO A O 1
ATOM 2090 N N . THR A 1 267 ? 13.240 0.582 -19.802 1.00 71.44 267 THR A N 1
ATOM 2091 C CA . THR A 1 267 ? 12.944 1.856 -20.479 1.00 71.44 267 THR A CA 1
ATOM 2092 C C . THR A 1 267 ? 14.039 2.891 -20.212 1.00 71.44 267 THR A C 1
ATOM 2094 O O . THR A 1 267 ? 14.867 2.688 -19.325 1.00 71.44 267 THR A O 1
ATOM 2097 N N . ASP A 1 268 ? 14.010 4.045 -20.895 1.00 82.69 268 ASP A N 1
ATOM 2098 C CA . ASP A 1 268 ? 14.694 5.231 -20.361 1.00 82.69 268 ASP A CA 1
ATOM 2099 C C . ASP A 1 268 ? 14.124 5.518 -18.966 1.00 82.69 268 ASP A C 1
ATOM 2101 O O . ASP A 1 268 ? 12.920 5.741 -18.798 1.00 82.69 268 ASP A O 1
ATOM 2105 N N . THR A 1 269 ? 14.970 5.434 -17.942 1.00 86.25 269 THR A N 1
ATOM 2106 C CA . THR A 1 269 ? 14.496 5.545 -16.565 1.00 86.25 269 THR A CA 1
ATOM 2107 C C . THR A 1 269 ? 14.166 6.989 -16.192 1.00 86.25 269 THR A C 1
ATOM 2109 O O . THR A 1 269 ? 13.206 7.194 -15.452 1.00 86.25 269 THR A O 1
ATOM 2112 N N . ILE A 1 270 ? 14.878 7.988 -16.724 1.00 91.44 270 ILE A N 1
ATOM 2113 C CA . ILE A 1 270 ? 14.648 9.406 -16.403 1.00 91.44 270 ILE A CA 1
ATOM 2114 C C . ILE A 1 270 ? 13.334 9.868 -17.039 1.00 91.44 270 ILE A C 1
ATOM 2116 O O . ILE A 1 270 ? 12.463 10.367 -16.325 1.00 91.44 270 ILE A O 1
ATOM 2120 N N . GLU A 1 271 ? 13.147 9.618 -18.338 1.00 91.94 271 GLU A N 1
ATOM 2121 C CA . GLU A 1 271 ? 11.900 9.953 -19.037 1.00 91.94 271 GLU A CA 1
ATOM 2122 C C . GLU A 1 271 ? 10.712 9.167 -18.450 1.00 91.94 271 GLU A C 1
ATOM 2124 O O . GLU A 1 271 ? 9.646 9.736 -18.227 1.00 91.94 271 GLU A O 1
ATOM 2129 N N . SER A 1 272 ? 10.895 7.896 -18.059 1.00 93.31 272 SER A N 1
ATOM 2130 C CA . SER A 1 272 ? 9.820 7.141 -17.392 1.00 93.31 272 SER A CA 1
ATOM 2131 C C . SER A 1 272 ? 9.401 7.728 -16.033 1.00 93.31 272 SER A C 1
ATOM 2133 O O . SER A 1 272 ? 8.221 7.673 -15.685 1.00 93.31 272 SER A O 1
ATOM 2135 N N . ILE A 1 273 ? 10.329 8.318 -15.268 1.00 95.31 273 ILE A N 1
ATOM 2136 C CA . ILE A 1 273 ? 10.024 8.986 -13.992 1.00 95.31 273 ILE A CA 1
ATOM 2137 C C . ILE A 1 273 ? 9.333 10.334 -14.255 1.00 95.31 273 ILE A C 1
ATOM 2139 O O . ILE A 1 273 ? 8.357 10.647 -13.575 1.00 95.31 273 ILE A O 1
ATOM 2143 N N . GLU A 1 274 ? 9.770 11.098 -15.261 1.00 96.12 274 GLU A N 1
ATOM 2144 C CA . GLU A 1 274 ? 9.110 12.339 -15.704 1.00 96.12 274 GLU A CA 1
ATOM 2145 C C . GLU A 1 274 ? 7.660 12.090 -16.166 1.00 96.12 274 GLU A C 1
ATOM 2147 O O . GLU A 1 274 ? 6.741 12.797 -15.742 1.00 96.12 274 GLU A O 1
ATOM 2152 N N . ILE A 1 275 ? 7.424 11.027 -16.944 1.00 96.12 275 ILE A N 1
ATOM 2153 C CA . ILE A 1 275 ? 6.086 10.575 -17.362 1.00 96.12 275 ILE A CA 1
ATOM 2154 C C . ILE A 1 275 ? 5.227 10.182 -16.151 1.00 96.12 275 ILE A C 1
ATOM 2156 O O . ILE A 1 275 ? 4.079 10.622 -16.049 1.00 96.12 275 ILE A O 1
ATOM 2160 N N . LEU A 1 276 ? 5.767 9.401 -15.204 1.00 96.38 276 LEU A N 1
ATOM 2161 C CA . LEU A 1 276 ? 5.053 9.017 -13.976 1.00 96.38 276 LEU A CA 1
ATOM 2162 C C . LEU A 1 276 ? 4.698 10.235 -13.105 1.00 96.38 276 LEU A C 1
ATOM 2164 O O . LEU A 1 276 ? 3.597 10.282 -12.556 1.00 96.38 276 LEU A O 1
ATOM 2168 N N . VAL A 1 277 ? 5.584 11.232 -13.011 1.00 97.56 277 VAL A N 1
ATOM 2169 C CA . VAL A 1 277 ? 5.333 12.515 -12.327 1.00 97.56 277 VAL A CA 1
ATOM 2170 C C . VAL A 1 277 ? 4.215 13.299 -13.015 1.00 97.56 277 VAL A C 1
ATOM 2172 O O . VAL A 1 277 ? 3.274 13.733 -12.345 1.00 97.56 277 VAL A O 1
ATOM 2175 N N . CYS A 1 278 ? 4.272 13.439 -14.343 1.00 97.50 278 CYS A N 1
ATOM 2176 C CA . CYS A 1 278 ? 3.237 14.120 -15.122 1.00 97.50 278 CYS A CA 1
ATOM 2177 C C . CYS A 1 278 ? 1.872 13.439 -14.953 1.00 97.50 278 CYS A C 1
ATOM 2179 O O . CYS A 1 278 ? 0.876 14.107 -14.666 1.00 97.50 278 CYS A O 1
ATOM 2181 N N . ALA A 1 279 ? 1.823 12.110 -15.068 1.00 96.50 279 ALA A N 1
ATOM 2182 C CA . ALA A 1 279 ? 0.592 11.346 -14.924 1.00 96.50 279 ALA A CA 1
ATOM 2183 C C . ALA A 1 279 ? 0.038 11.383 -13.487 1.00 96.50 279 ALA A C 1
ATOM 2185 O O . ALA A 1 279 ? -1.171 11.543 -13.306 1.00 96.50 279 ALA A O 1
ATOM 2186 N N . ALA A 1 280 ? 0.900 11.320 -12.465 1.00 97.19 280 ALA A N 1
ATOM 2187 C CA . ALA A 1 280 ? 0.494 11.480 -11.069 1.00 97.19 280 ALA A CA 1
ATOM 2188 C C . ALA A 1 280 ? -0.126 12.861 -10.809 1.00 97.19 280 ALA A C 1
ATOM 2190 O O . ALA A 1 280 ? -1.210 12.959 -10.231 1.00 97.19 280 ALA A O 1
ATOM 2191 N N . LEU A 1 281 ? 0.531 13.933 -11.268 1.00 97.25 281 LEU A N 1
ATOM 2192 C CA . LEU A 1 281 ? 0.040 15.298 -11.093 1.00 97.25 281 LEU A CA 1
ATOM 2193 C C . LEU A 1 281 ? -1.284 15.522 -11.844 1.00 97.25 281 LEU A C 1
ATOM 2195 O O . LEU A 1 281 ? -2.201 16.111 -11.272 1.00 97.25 281 LEU A O 1
ATOM 2199 N N . TYR A 1 282 ? -1.430 15.005 -13.071 1.00 96.44 282 TYR A N 1
ATOM 2200 C CA . TYR A 1 282 ? -2.673 15.143 -13.840 1.00 96.44 282 TYR A CA 1
ATOM 2201 C C . TYR A 1 282 ? -3.829 14.400 -13.152 1.00 96.44 282 TYR A C 1
ATOM 2203 O O . TYR A 1 282 ? -4.877 14.992 -12.915 1.00 96.44 282 TYR A O 1
ATOM 2211 N N . LEU A 1 283 ? -3.629 13.151 -12.711 1.00 94.75 283 LEU A N 1
ATOM 2212 C CA . LEU A 1 283 ? -4.650 12.400 -11.963 1.00 94.75 283 LEU A CA 1
ATOM 2213 C C . LEU A 1 283 ? -5.032 13.066 -10.630 1.00 94.75 283 LEU A C 1
ATOM 2215 O O . LEU A 1 283 ? -6.193 12.988 -10.224 1.00 94.75 283 LEU A O 1
ATOM 2219 N N . GLN A 1 284 ? -4.102 13.771 -9.978 1.00 94.69 284 GLN A N 1
ATOM 2220 C CA . GLN A 1 284 ? -4.400 14.561 -8.780 1.00 94.69 284 GLN A CA 1
ATOM 2221 C C . GLN A 1 284 ? -5.282 15.785 -9.097 1.00 94.69 284 GLN A C 1
ATOM 2223 O O . GLN A 1 284 ? -6.178 16.092 -8.310 1.00 94.69 284 GLN A O 1
ATOM 2228 N N . CYS A 1 285 ? -5.100 16.439 -10.253 1.00 93.38 285 CYS A N 1
ATOM 2229 C CA . CYS A 1 285 ? -5.995 17.506 -10.740 1.00 93.38 285 CYS A CA 1
ATOM 2230 C C . CYS A 1 285 ? -7.430 16.997 -10.987 1.00 93.38 285 CYS A C 1
ATOM 2232 O O . CYS A 1 285 ? -8.393 17.752 -10.878 1.00 93.38 285 CYS A O 1
ATOM 2234 N N . LEU A 1 286 ? -7.583 15.701 -11.284 1.00 91.56 286 LEU A N 1
ATOM 2235 C CA . LEU A 1 286 ? -8.868 15.034 -11.524 1.00 91.56 286 LEU A CA 1
ATOM 2236 C C . LEU A 1 286 ? -9.489 14.396 -10.255 1.00 91.56 286 LEU A C 1
ATOM 2238 O O . LEU A 1 286 ? -10.523 13.737 -10.355 1.00 91.56 286 LEU A O 1
ATOM 2242 N N . ASP A 1 287 ? -8.873 14.564 -9.075 1.00 90.06 287 ASP A N 1
ATOM 2243 C CA . ASP A 1 287 ? -9.225 13.905 -7.796 1.00 90.06 287 ASP A CA 1
ATOM 2244 C C . ASP A 1 287 ? -9.214 12.355 -7.861 1.00 90.06 287 ASP A C 1
ATOM 2246 O O . ASP A 1 287 ? -9.885 11.687 -7.076 1.00 90.06 287 ASP A O 1
ATOM 2250 N N . PHE A 1 288 ? -8.409 11.753 -8.749 1.00 90.75 288 PHE A N 1
ATOM 2251 C CA . PHE A 1 288 ? -8.093 10.309 -8.767 1.00 90.75 288 PHE A CA 1
ATOM 2252 C C . PHE A 1 288 ? -6.894 10.010 -7.846 1.00 90.75 288 PHE A C 1
ATOM 2254 O O . PHE A 1 288 ? -5.870 9.453 -8.254 1.00 90.75 288 PHE A O 1
ATOM 2261 N N . ARG A 1 289 ? -7.006 10.428 -6.584 1.00 88.88 289 ARG A N 1
ATOM 2262 C CA . ARG A 1 289 ? -5.880 10.574 -5.646 1.00 88.88 289 ARG A CA 1
ATOM 2263 C C . ARG A 1 289 ? -5.158 9.264 -5.329 1.00 88.88 289 ARG A C 1
ATOM 2265 O O . ARG A 1 289 ? -3.936 9.259 -5.246 1.00 88.88 289 ARG A O 1
ATOM 2272 N N . ASN A 1 290 ? -5.873 8.143 -5.214 1.00 88.31 290 ASN A N 1
ATOM 2273 C CA . ASN A 1 290 ? -5.262 6.817 -5.050 1.00 88.31 290 ASN A CA 1
ATOM 2274 C C . ASN A 1 290 ? -4.364 6.452 -6.244 1.00 88.31 290 ASN A C 1
ATOM 2276 O O . ASN A 1 290 ? -3.286 5.892 -6.057 1.00 88.31 290 ASN A O 1
ATOM 2280 N N . ALA A 1 291 ? -4.785 6.779 -7.470 1.00 90.50 291 ALA A N 1
ATOM 2281 C CA . ALA A 1 291 ? -3.990 6.517 -8.665 1.00 90.50 291 ALA A CA 1
ATOM 2282 C C . ALA A 1 291 ? -2.787 7.472 -8.745 1.00 90.50 291 ALA A C 1
ATOM 2284 O O . ALA A 1 291 ? -1.669 7.014 -8.968 1.00 90.50 291 ALA A O 1
ATOM 2285 N N . ALA A 1 292 ? -2.985 8.763 -8.452 1.00 94.00 292 ALA A N 1
ATOM 2286 C CA . ALA A 1 292 ? -1.904 9.743 -8.340 1.00 94.00 292 ALA A CA 1
ATOM 2287 C C . ALA A 1 292 ? -0.835 9.325 -7.311 1.00 94.00 292 ALA A C 1
ATOM 2289 O O . ALA A 1 292 ? 0.349 9.257 -7.638 1.00 94.00 292 ALA A O 1
ATOM 2290 N N . TYR A 1 293 ? -1.263 8.946 -6.102 1.00 94.62 293 TYR A N 1
ATOM 2291 C CA . TYR A 1 293 ? -0.406 8.430 -5.032 1.00 94.62 293 TYR A CA 1
ATOM 2292 C C . TYR A 1 293 ? 0.366 7.167 -5.456 1.00 94.62 293 TYR A C 1
ATOM 2294 O O . TYR A 1 293 ? 1.570 7.052 -5.216 1.00 94.62 293 TYR A O 1
ATOM 2302 N N . ASN A 1 294 ? -0.292 6.236 -6.153 1.00 92.81 294 ASN A N 1
ATOM 2303 C CA . ASN A 1 294 ? 0.359 5.026 -6.656 1.00 92.81 294 ASN A CA 1
ATOM 2304 C C . ASN A 1 294 ? 1.392 5.313 -7.762 1.00 92.81 294 ASN A C 1
ATOM 2306 O O . ASN A 1 294 ? 2.403 4.608 -7.825 1.00 92.81 294 ASN A O 1
ATOM 2310 N N . LEU A 1 295 ? 1.173 6.320 -8.617 1.00 94.31 295 LEU A N 1
ATOM 2311 C CA . LEU A 1 295 ? 2.132 6.720 -9.654 1.00 94.31 295 LEU A CA 1
ATOM 2312 C C . LEU A 1 295 ? 3.311 7.519 -9.076 1.00 94.31 295 LEU A C 1
ATOM 2314 O O . LEU A 1 295 ? 4.455 7.193 -9.394 1.00 94.31 295 LEU A O 1
ATOM 2318 N N . ILE A 1 296 ? 3.089 8.479 -8.166 1.00 96.75 296 ILE A N 1
ATOM 2319 C CA . ILE A 1 296 ? 4.209 9.196 -7.525 1.00 96.75 296 ILE A CA 1
ATOM 2320 C C . ILE A 1 296 ? 5.038 8.259 -6.636 1.00 96.75 296 ILE A C 1
ATOM 2322 O O . ILE A 1 296 ? 6.263 8.345 -6.620 1.00 96.75 296 ILE A O 1
ATOM 2326 N N . GLY A 1 297 ? 4.403 7.276 -5.987 1.00 95.50 297 GLY A N 1
ATOM 2327 C CA . GLY A 1 297 ? 5.102 6.216 -5.263 1.00 95.50 297 GLY A CA 1
ATOM 2328 C C . GLY A 1 297 ? 5.931 5.296 -6.172 1.00 95.50 297 GLY A C 1
ATOM 2329 O O . GLY A 1 297 ? 6.956 4.774 -5.735 1.00 95.50 297 GLY A O 1
ATOM 2330 N N . GLN A 1 298 ? 5.533 5.100 -7.436 1.00 93.50 298 GLN A N 1
ATOM 2331 C CA . GLN A 1 298 ? 6.359 4.408 -8.436 1.00 93.50 298 GLN A CA 1
ATOM 2332 C C . GLN A 1 298 ? 7.534 5.277 -8.895 1.00 93.50 298 GLN A C 1
ATOM 2334 O O . GLN A 1 298 ? 8.659 4.780 -8.920 1.00 93.50 298 GLN A O 1
ATOM 2339 N N . ALA A 1 299 ? 7.298 6.564 -9.173 1.00 95.44 299 ALA A N 1
ATOM 2340 C CA . ALA A 1 299 ? 8.352 7.527 -9.491 1.00 95.44 299 ALA A CA 1
ATOM 2341 C C . ALA A 1 299 ? 9.414 7.570 -8.377 1.00 95.44 299 ALA A C 1
ATOM 2343 O O . ALA A 1 299 ? 10.593 7.373 -8.654 1.00 95.44 299 ALA A O 1
ATOM 2344 N N . LEU A 1 300 ? 8.993 7.685 -7.109 1.00 96.25 300 LEU A N 1
ATOM 2345 C CA . LEU A 1 300 ? 9.874 7.632 -5.938 1.00 96.25 300 LEU A CA 1
ATOM 2346 C C . LEU A 1 300 ? 10.702 6.343 -5.893 1.00 96.25 300 LEU A C 1
ATOM 2348 O O . LEU A 1 300 ? 11.913 6.408 -5.693 1.00 96.25 300 LEU A O 1
ATOM 2352 N N . ARG A 1 301 ? 10.087 5.172 -6.108 1.00 93.19 301 ARG A N 1
ATOM 2353 C CA . ARG A 1 301 ? 10.817 3.892 -6.104 1.00 93.19 301 ARG A CA 1
ATOM 2354 C C . ARG A 1 301 ? 11.850 3.798 -7.232 1.00 93.19 301 ARG A C 1
ATOM 2356 O O . ARG A 1 301 ? 12.966 3.370 -6.954 1.00 93.19 301 ARG A O 1
ATOM 2363 N N . LYS A 1 302 ? 11.536 4.259 -8.448 1.00 92.00 302 LYS A N 1
ATOM 2364 C CA . LYS A 1 302 ? 12.500 4.296 -9.566 1.00 92.00 302 LYS A CA 1
ATOM 2365 C C . LYS A 1 302 ? 13.604 5.348 -9.343 1.00 92.00 302 LYS A C 1
ATOM 2367 O O . LYS A 1 302 ? 14.764 5.088 -9.646 1.00 92.00 302 LYS A O 1
ATOM 2372 N N . SER A 1 303 ? 13.308 6.495 -8.727 1.00 94.25 303 SER A N 1
ATOM 2373 C CA . SER A 1 303 ? 14.341 7.464 -8.315 1.00 94.25 303 SER A CA 1
ATOM 2374 C C . SER A 1 303 ? 15.260 6.931 -7.205 1.00 94.25 303 SER A C 1
ATOM 2376 O O . SER A 1 303 ? 16.457 7.227 -7.200 1.00 94.25 303 SER A O 1
ATOM 2378 N N . LEU A 1 304 ? 14.727 6.132 -6.273 1.00 93.88 304 LEU A N 1
ATOM 2379 C CA . LEU A 1 304 ? 15.513 5.446 -5.242 1.00 93.88 304 LEU A CA 1
ATOM 2380 C C . LEU A 1 304 ? 16.424 4.368 -5.849 1.00 93.88 304 LEU A C 1
ATOM 2382 O O . LEU A 1 304 ? 17.604 4.327 -5.510 1.00 93.88 304 LEU A O 1
ATOM 2386 N N . GLU A 1 305 ? 15.900 3.562 -6.777 1.00 89.75 305 GLU A N 1
ATOM 2387 C CA . GLU A 1 305 ? 16.638 2.557 -7.561 1.00 89.75 305 GLU A CA 1
ATOM 2388 C C . GLU A 1 305 ? 17.830 3.171 -8.317 1.00 89.75 305 GLU A C 1
ATOM 2390 O O . GLU A 1 305 ? 18.933 2.632 -8.274 1.00 89.75 305 GLU A O 1
ATOM 2395 N N . GLN A 1 306 ? 17.643 4.344 -8.931 1.00 89.06 306 GLN A N 1
ATOM 2396 C CA . GLN A 1 306 ? 18.705 5.099 -9.614 1.00 89.06 306 GLN A CA 1
ATOM 2397 C C . GLN A 1 306 ? 19.620 5.907 -8.668 1.00 89.06 306 GLN A C 1
ATOM 2399 O O . GLN A 1 306 ? 20.421 6.722 -9.126 1.00 89.06 306 GLN A O 1
ATOM 2404 N N . GLY A 1 307 ? 19.500 5.740 -7.346 1.00 91.75 307 GLY A N 1
ATOM 2405 C CA . GLY A 1 307 ? 20.358 6.412 -6.364 1.00 91.75 307 GLY A CA 1
ATOM 2406 C C . GLY A 1 307 ? 20.168 7.932 -6.248 1.00 91.75 307 GLY A C 1
ATOM 2407 O O . GLY A 1 307 ? 20.947 8.581 -5.549 1.00 91.75 307 GLY A O 1
ATOM 2408 N N . MET A 1 308 ? 19.137 8.516 -6.875 1.00 94.62 308 MET A N 1
ATOM 2409 C CA . MET A 1 308 ? 18.942 9.977 -6.983 1.00 94.62 308 MET A CA 1
ATOM 2410 C C . MET A 1 308 ? 18.756 10.692 -5.631 1.00 94.62 308 MET A C 1
ATOM 2412 O O . MET A 1 308 ? 18.917 11.904 -5.548 1.00 94.62 308 MET A O 1
ATOM 2416 N N . HIS A 1 309 ? 18.453 9.939 -4.572 1.00 94.81 309 HIS A N 1
ATOM 2417 C CA . HIS A 1 309 ? 18.352 10.388 -3.179 1.00 94.81 309 HIS A CA 1
ATOM 2418 C C . HIS A 1 309 ? 19.709 10.680 -2.504 1.00 94.81 309 HIS A C 1
ATOM 2420 O O . HIS A 1 309 ? 19.745 11.091 -1.341 1.00 94.81 309 HIS A O 1
ATOM 2426 N N . SER A 1 310 ? 20.818 10.474 -3.220 1.00 92.44 310 SER A N 1
ATOM 2427 C CA . SER A 1 310 ? 22.198 10.584 -2.736 1.00 92.44 310 SER A CA 1
ATOM 2428 C C . SER A 1 310 ? 23.079 11.420 -3.690 1.00 92.44 310 SER A C 1
ATOM 2430 O O . SER A 1 310 ? 22.639 11.757 -4.794 1.00 92.44 310 SER A O 1
ATOM 2432 N N . PRO A 1 311 ? 24.323 11.782 -3.312 1.00 89.00 311 PRO A N 1
ATOM 2433 C CA . PRO A 1 311 ? 25.254 12.496 -4.187 1.00 89.00 311 PRO A CA 1
ATOM 2434 C C . PRO A 1 311 ? 25.673 11.683 -5.427 1.00 89.00 311 PRO A C 1
ATOM 2436 O O . PRO A 1 311 ? 26.689 10.988 -5.434 1.00 89.00 311 PRO A O 1
ATOM 2439 N N . MET A 1 312 ? 24.907 11.808 -6.515 1.00 83.69 312 MET A N 1
ATOM 2440 C CA . MET A 1 312 ? 25.240 11.209 -7.812 1.00 83.69 312 MET A CA 1
ATOM 2441 C C . MET A 1 312 ? 26.597 11.721 -8.323 1.00 83.69 312 MET A C 1
ATOM 2443 O O . MET A 1 312 ? 26.800 12.930 -8.473 1.00 83.69 312 MET A O 1
ATOM 2447 N N . SER A 1 313 ? 27.520 10.799 -8.611 1.00 71.50 313 SER A N 1
ATOM 2448 C CA . SER A 1 313 ? 28.858 11.123 -9.120 1.00 71.50 313 SER A CA 1
ATOM 2449 C C . SER A 1 313 ? 28.876 11.340 -10.640 1.00 71.50 313 SER A C 1
ATOM 2451 O O . SER A 1 313 ? 28.034 10.823 -11.371 1.00 71.50 313 SER A O 1
ATOM 2453 N N . HIS A 1 314 ? 29.882 12.064 -11.138 1.00 68.31 314 HIS A N 1
ATOM 2454 C CA . HIS A 1 314 ? 30.085 12.295 -12.577 1.00 68.31 314 HIS A CA 1
ATOM 2455 C C . HIS A 1 314 ? 30.761 11.122 -13.315 1.00 68.31 314 HIS A C 1
ATOM 2457 O O . HIS A 1 314 ? 31.093 11.239 -14.494 1.00 68.31 314 HIS A O 1
ATOM 2463 N N . HIS A 1 315 ? 30.998 9.983 -12.658 1.00 58.28 315 HIS A N 1
ATOM 2464 C CA . HIS A 1 315 ? 31.620 8.819 -13.289 1.00 58.28 315 HIS A CA 1
ATOM 2465 C C . HIS A 1 315 ? 30.588 8.060 -14.138 1.00 58.28 315 HIS A C 1
ATOM 2467 O O . HIS A 1 315 ? 29.874 7.193 -13.646 1.00 58.28 315 HIS A O 1
ATOM 2473 N N . GLY A 1 316 ? 30.500 8.437 -15.418 1.00 65.12 316 GLY A N 1
ATOM 2474 C CA . GLY A 1 316 ? 29.570 7.875 -16.408 1.00 65.12 316 GLY A CA 1
ATOM 2475 C C . GLY A 1 316 ? 28.401 8.791 -16.792 1.00 65.12 316 GLY A C 1
ATOM 2476 O O . GLY A 1 316 ? 27.733 8.519 -17.784 1.00 65.12 316 GLY A O 1
ATOM 2477 N N . TRP A 1 317 ? 28.181 9.899 -16.073 1.00 78.62 317 TRP A N 1
ATOM 2478 C CA . TRP A 1 317 ? 27.053 10.814 -16.296 1.00 78.62 317 TRP A CA 1
ATOM 2479 C C . TRP A 1 317 ? 27.504 12.239 -16.638 1.00 78.62 317 TRP A C 1
ATOM 2481 O O . TRP A 1 317 ? 28.363 12.817 -15.966 1.00 78.62 317 TRP A O 1
ATOM 2491 N N . THR A 1 318 ? 26.872 12.847 -17.646 1.00 86.06 318 THR A N 1
ATOM 2492 C CA . THR A 1 318 ? 27.099 14.256 -18.006 1.00 86.06 318 THR A CA 1
ATOM 2493 C C . THR A 1 318 ? 26.604 15.200 -16.904 1.00 86.06 318 THR A C 1
ATOM 2495 O O . THR A 1 318 ? 25.697 14.873 -16.134 1.00 86.06 318 THR A O 1
ATOM 2498 N N . ARG A 1 319 ? 27.161 16.420 -16.830 1.00 85.81 319 ARG A N 1
ATOM 2499 C CA . ARG A 1 319 ? 26.690 17.427 -15.859 1.00 85.81 319 ARG A CA 1
ATOM 2500 C C . ARG A 1 319 ? 25.215 17.784 -16.081 1.00 85.81 319 ARG A C 1
ATOM 2502 O O . ARG A 1 319 ? 24.511 17.967 -15.096 1.00 85.81 319 ARG A O 1
ATOM 2509 N N . SER A 1 320 ? 24.742 17.838 -17.330 1.00 85.56 320 SER A N 1
ATOM 2510 C CA . SER A 1 320 ? 23.327 18.075 -17.652 1.00 85.56 320 SER A CA 1
ATOM 2511 C C . SER A 1 320 ? 22.424 16.958 -17.126 1.00 85.56 320 SER A C 1
ATOM 2513 O O . SER A 1 320 ? 21.480 17.257 -16.398 1.00 85.56 320 SER A O 1
ATOM 2515 N N . ALA A 1 321 ? 22.756 15.686 -17.378 1.00 87.44 321 ALA A N 1
ATOM 2516 C CA . ALA A 1 321 ? 21.977 14.553 -16.876 1.00 87.44 321 ALA A CA 1
ATOM 2517 C C . ALA A 1 321 ? 21.926 14.519 -15.338 1.00 87.44 321 ALA A C 1
ATOM 2519 O O . ALA A 1 321 ? 20.851 14.361 -14.765 1.00 87.44 321 ALA A O 1
ATOM 2520 N N . VAL A 1 322 ? 23.050 14.772 -14.651 1.00 90.56 322 VAL A N 1
ATOM 2521 C CA . VAL A 1 322 ? 23.065 14.880 -13.178 1.00 90.56 322 VAL A CA 1
ATOM 2522 C C . VAL A 1 322 ? 22.158 16.014 -12.682 1.00 90.56 322 VAL A C 1
ATOM 2524 O O . VAL A 1 322 ? 21.463 15.831 -11.684 1.00 90.56 322 VAL A O 1
ATOM 2527 N N . GLN A 1 323 ? 22.097 17.164 -13.367 1.00 90.81 323 GLN A N 1
ATOM 2528 C CA . GLN A 1 323 ? 21.147 18.222 -12.995 1.00 90.81 323 GLN A CA 1
ATOM 2529 C C . GLN A 1 323 ? 19.690 17.831 -13.287 1.00 90.81 323 GLN A C 1
ATOM 2531 O O . GLN A 1 323 ? 18.849 18.065 -12.422 1.00 90.81 323 GLN A O 1
ATOM 2536 N N . ARG A 1 324 ? 19.380 17.194 -14.428 1.00 92.19 324 ARG A N 1
ATOM 2537 C CA . ARG A 1 324 ? 18.032 16.669 -14.745 1.00 92.19 324 ARG A CA 1
ATOM 2538 C C . ARG A 1 324 ? 17.554 15.713 -13.644 1.00 92.19 324 ARG A C 1
ATOM 2540 O O . ARG A 1 324 ? 16.488 15.928 -13.071 1.00 92.19 324 ARG A O 1
ATOM 2547 N N . CYS A 1 325 ? 18.403 14.771 -13.224 1.00 93.94 325 CYS A N 1
ATOM 2548 C CA . CYS A 1 325 ? 18.139 13.876 -12.093 1.00 93.94 325 CYS A CA 1
ATOM 2549 C C . CYS A 1 325 ? 17.904 14.620 -10.765 1.00 93.94 325 CYS A C 1
ATOM 2551 O O . CYS A 1 325 ? 16.969 14.276 -10.046 1.00 93.94 325 CYS A O 1
ATOM 2553 N N . ARG A 1 326 ? 18.683 15.664 -10.434 1.00 94.31 326 ARG A N 1
ATOM 2554 C CA . ARG A 1 326 ? 18.456 16.476 -9.216 1.00 94.31 326 ARG A CA 1
ATOM 2555 C C . ARG A 1 326 ? 17.138 17.258 -9.267 1.00 94.31 326 ARG A C 1
ATOM 2557 O O . ARG A 1 326 ? 16.401 17.255 -8.283 1.00 94.31 326 ARG A O 1
ATOM 2564 N N . LYS A 1 327 ? 16.822 17.914 -10.393 1.00 94.38 327 LYS A N 1
ATOM 2565 C CA . LYS A 1 327 ? 15.544 18.627 -10.600 1.00 94.38 327 LYS A CA 1
ATOM 2566 C C . LYS A 1 327 ? 14.352 17.676 -10.405 1.00 94.38 327 LYS A C 1
ATOM 2568 O O . LYS A 1 327 ? 13.384 18.009 -9.716 1.00 94.38 327 LYS A O 1
ATOM 2573 N N . LEU A 1 328 ? 14.449 16.484 -10.996 1.00 96.31 328 LEU A N 1
ATOM 2574 C CA . LEU A 1 328 ? 13.425 15.446 -10.959 1.00 96.31 328 LEU A CA 1
ATOM 2575 C C . LEU A 1 328 ? 13.279 14.826 -9.563 1.00 96.31 328 LEU A C 1
ATOM 2577 O O . LEU A 1 328 ? 12.160 14.720 -9.069 1.00 96.31 328 LEU A O 1
ATOM 2581 N N . TRP A 1 329 ? 14.389 14.508 -8.886 1.00 97.25 329 TRP A N 1
ATOM 2582 C CA . TRP A 1 329 ? 14.392 14.011 -7.505 1.00 97.25 329 TRP A CA 1
ATOM 2583 C C . TRP A 1 329 ? 13.609 14.926 -6.563 1.00 97.25 329 TRP A C 1
ATOM 2585 O O . TRP A 1 329 ? 12.690 14.473 -5.880 1.00 97.25 329 TRP A O 1
ATOM 2595 N N . TRP A 1 330 ? 13.931 16.222 -6.552 1.00 97.25 330 TRP A N 1
ATOM 2596 C CA . TRP A 1 330 ? 13.266 17.159 -5.650 1.00 97.25 330 TRP A CA 1
ATOM 2597 C C . TRP A 1 330 ? 11.799 17.394 -6.030 1.00 97.25 330 TRP A C 1
ATOM 2599 O O . TRP A 1 330 ? 10.963 17.536 -5.140 1.00 97.25 330 TRP A O 1
ATOM 2609 N N . THR A 1 331 ? 11.453 17.311 -7.318 1.00 97.88 331 THR A N 1
ATOM 2610 C CA . THR A 1 331 ? 10.052 17.301 -7.778 1.00 97.88 331 THR A CA 1
ATOM 2611 C C . THR A 1 331 ? 9.283 16.092 -7.227 1.00 97.88 331 THR A C 1
ATOM 2613 O O . THR A 1 331 ? 8.187 16.251 -6.688 1.00 97.88 331 THR A O 1
ATOM 2616 N N . VAL A 1 332 ? 9.870 14.892 -7.294 1.00 98.12 332 VAL A N 1
ATOM 2617 C CA . VAL A 1 332 ? 9.282 13.655 -6.751 1.00 98.12 332 VAL A CA 1
ATOM 2618 C C . VAL A 1 332 ? 9.150 13.720 -5.225 1.00 98.12 332 VAL A C 1
ATOM 2620 O O . VAL A 1 332 ? 8.083 13.413 -4.698 1.00 98.12 332 VAL A O 1
ATOM 2623 N N . TYR A 1 333 ? 10.186 14.184 -4.519 1.00 97.75 333 TYR A N 1
ATOM 2624 C CA . TYR A 1 333 ? 10.196 14.394 -3.064 1.00 97.75 333 TYR A CA 1
ATOM 2625 C C . TYR A 1 333 ? 9.050 15.305 -2.593 1.00 97.75 333 TYR A C 1
ATOM 2627 O O . TYR A 1 333 ? 8.321 14.972 -1.654 1.00 97.75 333 TYR A O 1
ATOM 2635 N N . ILE A 1 334 ? 8.880 16.447 -3.268 1.00 97.19 334 ILE A N 1
ATOM 2636 C CA . ILE A 1 334 ? 7.833 17.434 -2.984 1.00 97.19 334 ILE A CA 1
ATOM 2637 C C . ILE A 1 334 ? 6.445 16.818 -3.192 1.00 97.19 334 ILE A C 1
ATOM 2639 O O . ILE A 1 334 ? 5.588 16.900 -2.306 1.00 97.19 334 ILE A O 1
ATOM 2643 N N . LEU A 1 335 ? 6.214 16.192 -4.350 1.00 97.06 335 LEU A N 1
ATOM 2644 C CA . LEU A 1 335 ? 4.906 15.639 -4.700 1.00 97.06 335 LEU A CA 1
ATOM 2645 C C . LEU A 1 335 ? 4.536 14.432 -3.824 1.00 97.06 335 LEU A C 1
ATOM 2647 O O . LEU A 1 335 ? 3.387 14.353 -3.398 1.00 97.06 335 LEU A O 1
ATOM 2651 N N . ASP A 1 336 ? 5.484 13.557 -3.469 1.00 96.44 336 ASP A N 1
ATOM 2652 C CA . ASP A 1 336 ? 5.272 12.467 -2.499 1.00 96.44 336 ASP A CA 1
ATOM 2653 C C . ASP A 1 336 ? 4.788 13.006 -1.142 1.00 96.44 336 ASP A C 1
ATOM 2655 O O . ASP A 1 336 ? 3.793 12.516 -0.600 1.00 96.44 336 ASP A O 1
ATOM 2659 N N . ARG A 1 337 ? 5.422 14.067 -0.622 1.00 95.44 337 ARG A N 1
ATOM 2660 C CA . ARG A 1 337 ? 5.041 14.691 0.659 1.00 95.44 337 ARG A CA 1
ATOM 2661 C C . ARG A 1 337 ? 3.675 15.362 0.607 1.00 95.44 337 ARG A C 1
ATOM 2663 O O . ARG A 1 337 ? 2.848 15.136 1.496 1.00 95.44 337 ARG A O 1
ATOM 2670 N N . GLN A 1 338 ? 3.400 16.133 -0.444 1.00 94.94 338 GLN A N 1
ATOM 2671 C CA . GLN A 1 338 ? 2.106 16.798 -0.605 1.00 94.94 338 GLN A CA 1
ATOM 2672 C C . GLN A 1 338 ? 0.971 15.784 -0.846 1.00 94.94 338 GLN A C 1
ATOM 2674 O O . GLN A 1 338 ? -0.054 15.850 -0.164 1.00 94.94 338 GLN A O 1
ATOM 2679 N N . MET A 1 339 ? 1.153 14.792 -1.727 1.00 95.19 339 MET A N 1
ATOM 2680 C CA . MET A 1 339 ? 0.141 13.758 -1.992 1.00 95.19 339 MET A CA 1
ATOM 2681 C C . MET A 1 339 ? -0.077 12.831 -0.788 1.00 95.19 339 MET A C 1
ATOM 2683 O O . MET A 1 339 ? -1.227 12.538 -0.465 1.00 95.19 339 MET A O 1
ATOM 2687 N N . SER A 1 340 ? 0.972 12.432 -0.059 1.00 94.31 340 SER A N 1
ATOM 2688 C CA . SER A 1 340 ? 0.829 11.637 1.176 1.00 94.31 340 SER A CA 1
ATOM 2689 C C . SER A 1 340 ? 0.044 12.382 2.258 1.00 94.31 340 SER A C 1
ATOM 2691 O O . SER A 1 340 ? -0.802 11.785 2.929 1.00 94.31 340 SER A O 1
ATOM 2693 N N . SER A 1 341 ? 0.254 13.697 2.391 1.00 94.50 341 SER A N 1
ATOM 2694 C CA . SER A 1 341 ? -0.535 14.548 3.290 1.00 94.50 341 SER A CA 1
ATOM 2695 C C . SER A 1 341 ? -1.998 14.654 2.836 1.00 94.50 341 SER A C 1
ATOM 2697 O O . SER A 1 341 ? -2.908 14.417 3.632 1.00 94.50 341 SER A O 1
ATOM 2699 N N . LEU A 1 342 ? -2.248 14.890 1.540 1.00 91.94 342 LEU A N 1
ATOM 2700 C CA . LEU A 1 342 ? -3.599 14.969 0.959 1.00 91.94 342 LEU A CA 1
ATOM 2701 C C . LEU A 1 342 ? -4.368 13.634 0.992 1.00 91.94 342 LEU A C 1
ATOM 2703 O O . LEU A 1 342 ? -5.595 13.652 1.113 1.00 91.94 342 LEU A O 1
ATOM 2707 N N . MET A 1 343 ? -3.673 12.494 0.958 1.00 89.50 343 MET A N 1
ATOM 2708 C CA . MET A 1 343 ? -4.223 11.151 1.216 1.00 89.50 343 MET A CA 1
ATOM 2709 C C . MET A 1 343 ? -4.346 10.832 2.714 1.00 89.50 343 MET A C 1
ATOM 2711 O O . MET A 1 343 ? -5.142 9.983 3.116 1.00 89.50 343 MET A O 1
ATOM 2715 N N . GLY A 1 344 ? -3.582 11.527 3.556 1.00 89.50 344 GLY A N 1
ATOM 2716 C CA . GLY A 1 344 ? -3.491 11.330 4.997 1.00 89.50 344 GLY A CA 1
ATOM 2717 C C . GLY A 1 344 ? -2.932 9.966 5.401 1.00 89.50 344 GLY A C 1
ATOM 2718 O O . GLY A 1 344 ? -3.489 9.313 6.291 1.00 89.50 344 GLY A O 1
ATOM 2719 N N . VAL A 1 345 ? -1.854 9.553 4.730 1.00 88.06 345 VAL A N 1
ATOM 2720 C CA . VAL A 1 345 ? -1.110 8.296 4.928 1.00 88.06 345 VAL A CA 1
ATOM 2721 C C . VAL A 1 345 ? 0.319 8.573 5.438 1.00 88.06 345 VAL A C 1
ATOM 2723 O O . VAL A 1 345 ? 0.790 9.705 5.326 1.00 88.06 345 VAL A O 1
ATOM 2726 N N . PRO A 1 346 ? 1.023 7.581 6.022 1.00 86.19 346 PRO A N 1
ATOM 2727 C CA . PRO A 1 346 ? 2.432 7.729 6.389 1.00 86.19 346 PRO A CA 1
ATOM 2728 C C . PRO A 1 346 ? 3.330 7.960 5.166 1.00 86.19 346 PRO A C 1
ATOM 2730 O O . PRO A 1 346 ? 3.057 7.434 4.088 1.00 86.19 346 PRO A O 1
ATOM 2733 N N . LEU A 1 347 ? 4.425 8.698 5.357 1.00 88.06 347 LEU A N 1
ATOM 2734 C CA . LEU A 1 347 ? 5.451 8.901 4.331 1.00 88.06 347 LEU A CA 1
ATOM 2735 C C . LEU A 1 347 ? 6.293 7.637 4.119 1.00 88.06 347 LEU A C 1
ATOM 2737 O O . LEU A 1 347 ? 6.568 6.899 5.066 1.00 88.06 347 LEU A O 1
ATOM 2741 N N . SER A 1 348 ? 6.733 7.420 2.877 1.00 79.06 348 SER A N 1
ATOM 2742 C CA . SER A 1 348 ? 7.503 6.225 2.491 1.00 79.06 348 SER A CA 1
ATOM 2743 C C . SER A 1 348 ? 9.010 6.338 2.760 1.00 79.06 348 SER A C 1
ATOM 2745 O O . SER A 1 348 ? 9.695 5.320 2.801 1.00 79.06 348 SER A O 1
ATOM 2747 N N . LEU A 1 349 ? 9.530 7.559 2.925 1.00 88.56 349 LEU A N 1
ATOM 2748 C CA . LEU A 1 349 ? 10.957 7.857 3.067 1.00 88.56 349 LEU A CA 1
ATOM 2749 C C . LEU A 1 349 ? 11.170 8.984 4.084 1.00 88.56 349 LEU A C 1
ATOM 2751 O O . LEU A 1 349 ? 10.511 10.025 3.991 1.00 88.56 349 LEU A O 1
ATOM 2755 N N . ARG A 1 350 ? 12.096 8.784 5.028 1.00 90.00 350 ARG A N 1
ATOM 2756 C CA . ARG A 1 350 ? 12.458 9.767 6.062 1.00 90.00 350 ARG A CA 1
ATOM 2757 C C . ARG A 1 350 ? 13.429 10.805 5.500 1.00 90.00 350 ARG A C 1
ATOM 2759 O O . ARG A 1 350 ? 14.140 10.517 4.542 1.00 90.00 350 ARG A O 1
ATOM 2766 N N . ASP A 1 351 ? 13.488 11.988 6.106 1.00 91.25 351 ASP A N 1
ATOM 2767 C CA . ASP A 1 351 ? 14.422 13.026 5.652 1.00 91.25 351 ASP A CA 1
ATOM 2768 C C . ASP A 1 351 ? 15.877 12.689 6.038 1.00 91.25 351 ASP A C 1
ATOM 2770 O O . ASP A 1 351 ? 16.797 13.032 5.301 1.00 91.25 351 ASP A O 1
ATOM 2774 N N . GLU A 1 352 ? 16.097 11.918 7.113 1.00 91.62 352 GLU A N 1
ATOM 2775 C CA . GLU A 1 352 ? 17.436 11.436 7.511 1.00 91.62 352 GLU A CA 1
ATOM 2776 C C . GLU A 1 352 ? 18.095 10.480 6.496 1.00 91.62 352 GLU A C 1
ATOM 2778 O O . GLU A 1 352 ? 19.308 10.287 6.541 1.00 91.62 352 GLU A O 1
ATOM 2783 N N . ASP A 1 353 ? 17.311 9.858 5.607 1.00 91.94 353 ASP A N 1
ATOM 2784 C CA . ASP A 1 353 ? 17.798 8.911 4.591 1.00 91.94 353 ASP A CA 1
ATOM 2785 C C . ASP A 1 353 ? 18.213 9.612 3.275 1.00 91.94 353 ASP A C 1
ATOM 2787 O O . ASP A 1 353 ? 18.568 8.949 2.297 1.00 91.94 353 ASP A O 1
ATOM 2791 N N . ILE A 1 354 ? 18.154 10.950 3.220 1.00 95.19 354 ILE A N 1
ATOM 2792 C CA . ILE A 1 354 ? 18.332 11.744 1.997 1.00 95.19 354 ILE A CA 1
ATOM 2793 C C . ILE A 1 354 ? 19.599 12.593 2.097 1.00 95.19 354 ILE A C 1
ATOM 2795 O O . ILE A 1 354 ? 19.778 13.390 3.013 1.00 95.19 354 ILE A O 1
ATOM 2799 N N . THR A 1 355 ? 20.477 12.447 1.105 1.00 95.38 355 THR A N 1
ATOM 2800 C CA . THR A 1 355 ? 21.756 13.177 1.008 1.00 95.38 355 THR A CA 1
ATOM 2801 C C . THR A 1 355 ? 21.976 13.827 -0.363 1.00 95.38 355 THR A C 1
ATOM 2803 O O . THR A 1 355 ? 23.047 14.366 -0.635 1.00 95.38 355 THR A O 1
ATOM 2806 N N . ALA A 1 356 ? 20.965 13.806 -1.237 1.00 94.31 356 ALA A N 1
ATOM 2807 C CA . ALA A 1 356 ? 20.986 14.492 -2.524 1.00 94.31 356 ALA A CA 1
ATOM 2808 C C . ALA A 1 356 ? 21.215 16.011 -2.362 1.00 94.31 356 ALA A C 1
ATOM 2810 O O . ALA A 1 356 ? 20.541 16.646 -1.551 1.00 94.31 356 ALA A O 1
ATOM 2811 N N . PRO A 1 357 ? 22.102 16.638 -3.153 1.00 93.88 357 PRO A N 1
ATOM 2812 C CA . PRO A 1 357 ? 22.188 18.093 -3.226 1.00 93.88 357 PRO A CA 1
ATOM 2813 C C . PRO A 1 357 ? 21.000 18.691 -4.001 1.00 93.88 357 PRO A C 1
ATOM 2815 O O . PRO A 1 357 ? 20.376 18.032 -4.838 1.00 93.88 357 PRO A O 1
ATOM 2818 N N . LEU A 1 358 ? 20.714 19.975 -3.772 1.00 93.56 358 LEU A N 1
ATOM 2819 C CA . LEU A 1 358 ? 19.805 20.754 -4.621 1.00 93.56 358 LEU A CA 1
ATOM 2820 C C . LEU A 1 358 ? 20.385 20.916 -6.050 1.00 93.56 358 LEU A C 1
ATOM 2822 O O . LEU A 1 358 ? 21.608 20.857 -6.237 1.00 93.56 358 LEU A O 1
ATOM 2826 N N . PRO A 1 359 ? 19.537 21.094 -7.081 1.00 91.81 359 PRO A N 1
ATOM 2827 C CA . PRO A 1 359 ? 19.990 21.396 -8.433 1.00 91.81 359 PRO A CA 1
ATOM 2828 C C . PRO A 1 359 ? 20.581 22.808 -8.524 1.00 91.81 359 PRO A C 1
ATOM 2830 O O . PRO A 1 359 ? 20.172 23.735 -7.825 1.00 91.81 359 PRO A O 1
ATOM 2833 N N . GLU A 1 360 ? 21.534 22.977 -9.433 1.00 86.94 360 GLU A N 1
ATOM 2834 C CA . GLU A 1 360 ? 22.151 24.265 -9.738 1.00 86.94 360 GLU A CA 1
ATOM 2835 C C . GLU A 1 360 ? 21.340 24.993 -10.821 1.00 86.94 360 GLU A C 1
ATOM 2837 O O . GLU A 1 360 ? 21.165 24.470 -11.922 1.00 86.94 360 GLU A O 1
ATOM 2842 N N . PHE A 1 361 ? 20.917 26.233 -10.552 1.00 86.12 361 PHE A N 1
ATOM 2843 C CA . PHE A 1 361 ? 20.352 27.136 -11.562 1.00 86.12 361 PHE A CA 1
ATOM 2844 C C . PHE A 1 361 ? 21.282 28.345 -11.786 1.00 86.12 361 PHE A C 1
ATOM 2846 O O . PHE A 1 361 ? 21.109 29.386 -11.142 1.00 86.12 361 PHE A O 1
ATOM 2853 N N . PRO A 1 362 ? 22.293 28.239 -12.676 1.00 79.25 362 PRO A N 1
ATOM 2854 C CA . PRO A 1 362 ? 23.170 29.357 -13.016 1.00 79.25 362 PRO A CA 1
ATOM 2855 C C . PRO A 1 362 ? 22.367 30.599 -13.413 1.00 79.25 362 PRO A C 1
ATOM 2857 O O . PRO A 1 362 ? 21.396 30.498 -14.156 1.00 79.25 362 PRO A O 1
ATOM 2860 N N . ASN A 1 363 ? 22.773 31.767 -12.913 1.00 76.75 363 ASN A N 1
ATOM 2861 C CA . ASN A 1 363 ? 22.143 33.073 -13.163 1.00 76.75 363 ASN A CA 1
ATOM 2862 C C . ASN A 1 363 ? 20.681 33.239 -12.676 1.00 76.75 363 ASN A C 1
ATOM 2864 O O . ASN A 1 363 ? 20.105 34.306 -12.875 1.00 76.75 363 ASN A O 1
ATOM 2868 N N . HIS A 1 364 ? 20.086 32.252 -11.990 1.00 80.50 364 HIS A N 1
ATOM 2869 C CA . HIS A 1 364 ? 18.693 32.297 -11.516 1.00 80.50 364 HIS A CA 1
ATOM 2870 C C . HIS A 1 364 ? 18.585 32.076 -9.995 1.00 80.50 364 HIS A C 1
ATOM 2872 O O . HIS A 1 364 ? 17.935 31.138 -9.533 1.00 80.50 364 HIS A O 1
ATOM 2878 N N . SER A 1 365 ? 19.196 32.965 -9.204 1.00 81.31 365 SER A N 1
ATOM 2879 C CA . SER A 1 365 ? 19.234 32.884 -7.730 1.00 81.31 365 SER A CA 1
ATOM 2880 C C . SER A 1 365 ? 17.855 32.698 -7.081 1.00 81.31 365 SER A C 1
ATOM 2882 O O . SER A 1 365 ? 17.693 31.814 -6.243 1.00 81.31 365 SER A O 1
ATOM 2884 N N . GLN A 1 366 ? 16.839 33.455 -7.513 1.00 83.88 366 GLN A N 1
ATOM 2885 C CA . GLN A 1 366 ? 15.466 33.298 -7.016 1.00 83.88 366 GLN A CA 1
ATOM 2886 C C . GLN A 1 366 ? 14.880 31.901 -7.286 1.00 83.88 366 GLN A C 1
ATOM 2888 O O . GLN A 1 366 ? 14.133 31.404 -6.451 1.00 83.88 366 GLN A O 1
ATOM 2893 N N . ARG A 1 367 ? 15.233 31.224 -8.391 1.00 87.00 367 ARG A N 1
ATOM 2894 C CA . ARG A 1 367 ? 14.739 29.862 -8.673 1.00 87.00 367 ARG A CA 1
ATOM 2895 C C . ARG A 1 367 ? 15.354 28.838 -7.717 1.00 87.00 367 ARG A C 1
ATOM 2897 O O . ARG A 1 367 ? 14.636 27.981 -7.210 1.00 87.00 367 ARG A O 1
ATOM 2904 N N . SER A 1 368 ? 16.645 28.976 -7.407 1.00 89.19 368 SER A N 1
ATOM 2905 C CA . SER A 1 368 ? 17.327 28.159 -6.392 1.00 89.19 368 SER A CA 1
ATOM 2906 C C . SER A 1 368 ? 16.697 28.331 -5.006 1.00 89.19 368 SER A C 1
ATOM 2908 O O . SER A 1 368 ? 16.352 27.342 -4.366 1.00 89.19 368 SER A O 1
ATOM 2910 N N . ILE A 1 369 ? 16.493 29.579 -4.569 1.00 90.38 369 ILE A N 1
ATOM 2911 C CA . ILE A 1 369 ? 15.947 29.895 -3.236 1.00 90.38 369 ILE A CA 1
ATOM 2912 C C . ILE A 1 369 ? 14.458 29.519 -3.145 1.00 90.38 369 ILE A C 1
ATOM 2914 O O . ILE A 1 369 ? 14.005 29.036 -2.110 1.00 90.38 369 ILE A O 1
ATOM 2918 N N . GLY A 1 370 ? 13.698 29.673 -4.234 1.00 92.06 370 GLY A N 1
ATOM 2919 C CA . GLY A 1 370 ? 12.308 29.221 -4.321 1.00 92.06 370 GLY A CA 1
ATOM 2920 C C . GLY A 1 370 ? 12.178 27.707 -4.153 1.00 92.06 370 GLY A C 1
ATOM 2921 O O . GLY A 1 370 ? 11.352 27.255 -3.363 1.00 92.06 370 GLY A O 1
ATOM 2922 N N . LEU A 1 371 ? 13.040 26.925 -4.816 1.00 93.31 371 LEU A N 1
ATOM 2923 C CA . LEU A 1 371 ? 13.084 25.473 -4.630 1.00 93.31 371 LEU A CA 1
ATOM 2924 C C . LEU A 1 371 ? 13.552 25.086 -3.218 1.00 93.31 371 LEU A C 1
ATOM 2926 O O . LEU A 1 371 ? 12.966 24.193 -2.615 1.00 93.31 371 LEU A O 1
ATOM 2930 N N . GLU A 1 372 ? 14.557 25.766 -2.661 1.00 93.88 372 GLU A N 1
ATOM 2931 C CA . GLU A 1 372 ? 15.014 25.539 -1.282 1.00 93.88 372 GLU A CA 1
ATOM 2932 C C . GLU A 1 372 ? 13.881 25.766 -0.263 1.00 93.88 372 GLU A C 1
ATOM 2934 O O . GLU A 1 372 ? 13.669 24.943 0.632 1.00 93.88 372 GLU A O 1
ATOM 2939 N N . LEU A 1 373 ? 13.109 26.846 -0.420 1.00 95.12 373 LEU A N 1
ATOM 2940 C CA . LEU A 1 373 ? 11.920 27.124 0.389 1.00 95.12 373 LEU A CA 1
ATOM 2941 C C . LEU A 1 373 ? 10.832 26.064 0.188 1.00 95.12 373 LEU A C 1
ATOM 2943 O O . LEU A 1 373 ? 10.256 25.596 1.167 1.00 95.12 373 LEU A O 1
ATOM 2947 N N . HIS A 1 374 ? 10.572 25.638 -1.050 1.00 95.50 374 HIS A N 1
ATOM 2948 C CA . HIS A 1 374 ? 9.572 24.608 -1.355 1.00 95.50 374 HIS A CA 1
ATOM 2949 C C . HIS A 1 374 ? 9.943 23.244 -0.749 1.00 95.50 374 HIS A C 1
ATOM 2951 O O . HIS A 1 374 ? 9.086 22.565 -0.173 1.00 95.50 374 HIS A O 1
ATOM 2957 N N . VAL A 1 375 ? 11.226 22.874 -0.787 1.00 96.19 375 VAL A N 1
ATOM 2958 C CA . VAL A 1 375 ? 11.763 21.680 -0.118 1.00 96.19 375 VAL A CA 1
ATOM 2959 C C . VAL A 1 375 ? 11.611 21.792 1.401 1.00 96.19 375 VAL A C 1
ATOM 2961 O O . VAL A 1 375 ? 11.030 20.889 2.000 1.00 96.19 375 VAL A O 1
ATOM 2964 N N . LYS A 1 376 ? 12.014 22.911 2.023 1.00 96.19 376 LYS A N 1
ATOM 2965 C CA . LYS A 1 376 ? 11.858 23.140 3.478 1.00 96.19 376 LYS A CA 1
ATOM 2966 C C . LYS A 1 376 ? 10.396 23.136 3.935 1.00 96.19 376 LYS A C 1
ATOM 2968 O O . LYS A 1 376 ? 10.074 22.592 4.987 1.00 96.19 376 LYS A O 1
ATOM 2973 N N . LEU A 1 377 ? 9.485 23.706 3.149 1.00 97.06 377 LEU A N 1
ATOM 2974 C CA . LEU A 1 377 ? 8.048 23.644 3.433 1.00 97.06 377 LEU A CA 1
ATOM 2975 C C . LEU A 1 377 ? 7.506 22.211 3.299 1.00 97.06 377 LEU A C 1
ATOM 2977 O O . LEU A 1 377 ? 6.639 21.809 4.073 1.00 97.06 377 LEU A O 1
ATOM 2981 N N . SER A 1 378 ? 8.055 21.411 2.383 1.00 96.88 378 SER A N 1
ATOM 2982 C CA . SER A 1 378 ? 7.680 20.000 2.210 1.00 96.88 378 SER A CA 1
ATOM 2983 C C . SER A 1 378 ? 8.259 19.085 3.301 1.00 96.88 378 SER A C 1
ATOM 2985 O O . SER A 1 378 ? 7.578 18.144 3.712 1.00 96.88 378 SER A O 1
ATOM 2987 N N . SER A 1 379 ? 9.452 19.371 3.838 1.00 96.12 379 SER A N 1
ATOM 2988 C CA . SER A 1 379 ? 9.987 18.677 5.023 1.00 96.12 379 SER A CA 1
ATOM 2989 C C . SER A 1 379 ? 9.224 19.059 6.299 1.00 96.12 379 SER A C 1
ATOM 2991 O O . SER A 1 379 ? 8.960 18.205 7.141 1.00 96.12 379 SER A O 1
ATOM 2993 N N . LEU A 1 380 ? 8.758 20.309 6.421 1.00 96.25 380 LEU A N 1
ATOM 2994 C CA . LEU A 1 380 ? 7.856 20.709 7.510 1.00 96.25 380 LEU A CA 1
ATOM 2995 C C . LEU A 1 380 ? 6.536 19.922 7.483 1.00 96.25 380 LEU A C 1
ATOM 2997 O O . LEU A 1 380 ? 6.058 19.517 8.540 1.00 96.25 380 LEU A O 1
ATOM 3001 N N . ILE A 1 381 ? 5.975 19.609 6.306 1.00 95.56 381 ILE A N 1
ATOM 3002 C CA . ILE A 1 381 ? 4.834 18.677 6.213 1.00 95.56 381 ILE A CA 1
ATOM 3003 C C . ILE A 1 381 ? 5.201 17.318 6.835 1.00 95.56 381 ILE A C 1
ATOM 3005 O O . ILE A 1 381 ? 4.416 16.789 7.622 1.00 95.56 381 ILE A O 1
ATOM 3009 N N . ALA A 1 382 ? 6.389 16.773 6.554 1.00 92.00 382 ALA A N 1
ATOM 3010 C CA . ALA A 1 382 ? 6.848 15.512 7.145 1.00 92.00 382 ALA A CA 1
ATOM 3011 C C . ALA A 1 382 ? 6.981 15.578 8.679 1.00 92.00 382 ALA A C 1
ATOM 3013 O O . ALA A 1 382 ? 6.501 14.677 9.376 1.00 92.00 382 ALA A O 1
ATOM 3014 N N . GLU A 1 383 ? 7.549 16.661 9.219 1.00 93.31 383 GLU A N 1
ATOM 3015 C CA . GLU A 1 383 ? 7.618 16.916 10.664 1.00 93.31 383 GLU A CA 1
ATOM 3016 C C . GLU A 1 383 ? 6.214 16.933 11.294 1.00 93.31 383 GLU A C 1
ATOM 3018 O O . GLU A 1 383 ? 5.963 16.230 12.278 1.00 93.31 383 GLU A O 1
ATOM 3023 N N . ILE A 1 384 ? 5.269 17.672 10.703 1.00 93.06 384 ILE A N 1
ATOM 3024 C CA . ILE A 1 384 ? 3.893 17.814 11.209 1.00 93.06 384 ILE A CA 1
ATOM 3025 C C . ILE A 1 384 ? 3.147 16.471 11.176 1.00 93.06 384 ILE A C 1
ATOM 3027 O O . ILE A 1 384 ? 2.467 16.116 12.145 1.00 93.06 384 ILE A O 1
ATOM 3031 N N . LEU A 1 385 ? 3.283 15.692 10.097 1.00 91.12 385 LEU A N 1
ATOM 3032 C CA . LEU A 1 385 ? 2.675 14.360 9.988 1.00 91.12 385 LEU A CA 1
ATOM 3033 C C . LEU A 1 385 ? 3.164 13.421 11.102 1.00 91.12 385 LEU A C 1
ATOM 3035 O O . LEU A 1 385 ? 2.352 12.750 11.746 1.00 91.12 385 LEU A O 1
ATOM 3039 N N . ASN A 1 386 ? 4.471 13.416 11.368 1.00 88.00 386 ASN A N 1
ATOM 3040 C CA . ASN A 1 386 ? 5.087 12.528 12.352 1.00 88.00 386 ASN A CA 1
ATOM 3041 C C . ASN A 1 386 ? 4.871 12.985 13.810 1.00 88.00 386 ASN A C 1
ATOM 3043 O O . ASN A 1 386 ? 4.740 12.141 14.698 1.00 88.00 386 ASN A O 1
ATOM 3047 N N . THR A 1 387 ? 4.787 14.293 14.075 1.00 87.38 387 THR A N 1
ATOM 3048 C CA . THR A 1 387 ? 4.692 14.843 15.444 1.00 87.38 387 THR A CA 1
ATOM 3049 C C . THR A 1 387 ? 3.265 15.171 15.895 1.00 87.38 387 THR A C 1
ATOM 3051 O O . THR A 1 387 ? 2.931 14.942 17.060 1.00 87.38 387 THR A O 1
ATOM 3054 N N . VAL A 1 388 ? 2.405 15.683 15.006 1.00 87.62 388 VAL A N 1
ATOM 3055 C CA . VAL A 1 388 ? 1.053 16.175 15.348 1.00 87.62 388 VAL A CA 1
ATOM 3056 C C . VAL A 1 388 ? -0.034 15.136 15.047 1.00 87.62 388 VAL A C 1
ATOM 3058 O O . VAL A 1 388 ? -1.007 15.032 15.799 1.00 87.62 388 VAL A O 1
ATOM 3061 N N . TYR A 1 389 ? 0.128 14.348 13.976 1.00 86.44 389 TYR A N 1
ATOM 3062 C CA . TYR A 1 389 ? -0.884 13.396 13.479 1.00 86.44 389 TYR A CA 1
ATOM 3063 C C . TYR A 1 389 ? -0.618 11.920 13.827 1.00 86.44 389 TYR A C 1
ATOM 3065 O O . TYR A 1 389 ? -1.450 11.060 13.523 1.00 86.44 389 TYR A O 1
ATOM 3073 N N . SER A 1 390 ? 0.505 11.612 14.480 1.00 74.19 390 SER A N 1
ATOM 3074 C CA . SER A 1 390 ? 0.857 10.244 14.874 1.00 74.19 390 SER A CA 1
ATOM 3075 C C . SER A 1 390 ? -0.106 9.650 15.917 1.00 74.19 390 SER A C 1
ATOM 3077 O O . SER A 1 390 ? -0.677 10.339 16.761 1.00 74.19 390 SER A O 1
ATOM 3079 N N . ASN A 1 391 ? -0.290 8.328 15.856 1.00 63.81 391 ASN A N 1
ATOM 3080 C CA . ASN A 1 391 ? -1.290 7.585 16.634 1.00 63.81 391 ASN A CA 1
ATOM 3081 C C . ASN A 1 391 ? -0.814 7.182 18.049 1.00 63.81 391 ASN A C 1
ATOM 3083 O O . ASN A 1 391 ? -1.473 6.378 18.711 1.00 63.81 391 ASN A O 1
ATOM 3087 N N . GLU A 1 392 ? 0.341 7.663 18.514 1.00 59.91 392 GLU A N 1
ATOM 3088 C CA . GLU A 1 392 ? 0.910 7.219 19.789 1.00 59.91 392 GLU A CA 1
ATOM 3089 C C . GLU A 1 392 ? 0.254 7.889 21.003 1.00 59.91 392 GLU A C 1
ATOM 3091 O O . GLU A 1 392 ? 0.219 9.113 21.139 1.00 59.91 392 GLU A O 1
ATOM 3096 N N . ALA A 1 393 ? -0.184 7.070 21.964 1.00 56.81 393 ALA A N 1
ATOM 3097 C CA . ALA A 1 393 ? -0.815 7.531 23.204 1.00 56.81 393 ALA A CA 1
ATOM 3098 C C . ALA A 1 393 ? 0.106 8.385 24.107 1.00 56.81 393 ALA A C 1
ATOM 3100 O O . ALA A 1 393 ? -0.376 9.022 25.043 1.00 56.81 393 ALA A O 1
ATOM 3101 N N . HIS A 1 394 ? 1.417 8.409 23.839 1.00 56.22 394 HIS A N 1
ATOM 3102 C CA . HIS A 1 394 ? 2.359 9.329 24.478 1.00 56.22 394 HIS A CA 1
ATOM 3103 C C . HIS A 1 394 ? 2.275 10.735 23.863 1.00 56.22 394 HIS A C 1
ATOM 3105 O O . HIS A 1 394 ? 2.056 11.710 24.579 1.00 56.22 394 HIS A O 1
ATOM 3111 N N . LEU A 1 395 ? 2.336 10.838 22.529 1.00 57.81 395 LEU A N 1
ATOM 3112 C CA . LEU A 1 395 ? 2.212 12.104 21.794 1.00 57.81 395 LEU A CA 1
ATOM 3113 C C . LEU A 1 395 ? 0.843 12.767 22.027 1.00 57.81 395 LEU A C 1
ATOM 3115 O O . LEU A 1 395 ? 0.756 13.989 22.093 1.00 57.81 395 LEU A O 1
ATOM 3119 N N . ALA A 1 396 ? -0.204 11.974 22.280 1.00 57.41 396 ALA A N 1
ATOM 3120 C CA . ALA A 1 396 ? -1.517 12.469 22.698 1.00 57.41 396 ALA A CA 1
ATOM 3121 C C . ALA A 1 396 ? -1.485 13.350 23.967 1.00 57.41 396 ALA A C 1
ATOM 3123 O O . ALA A 1 396 ? -2.299 14.265 24.078 1.00 57.41 396 ALA A O 1
ATOM 3124 N N . LYS A 1 397 ? -0.552 13.105 24.903 1.00 63.12 397 LYS A N 1
ATOM 3125 C CA . LYS A 1 397 ? -0.355 13.941 26.103 1.00 63.12 397 LYS A CA 1
ATOM 3126 C C . LYS A 1 397 ? 0.428 15.219 25.808 1.00 63.12 397 LYS A C 1
ATOM 3128 O O . LYS A 1 397 ? 0.176 16.239 26.441 1.00 63.12 397 LYS A O 1
ATOM 3133 N N . ASN A 1 398 ? 1.342 15.151 24.842 1.00 77.44 398 ASN A N 1
ATOM 3134 C CA . ASN A 1 398 ? 2.256 16.232 24.474 1.00 77.44 398 ASN A CA 1
ATOM 3135 C C . ASN A 1 398 ? 1.728 17.084 23.305 1.00 77.44 398 ASN A C 1
ATOM 3137 O O . ASN A 1 398 ? 2.432 17.973 22.843 1.00 77.44 398 ASN A O 1
ATOM 3141 N N . PHE A 1 399 ? 0.497 16.851 22.834 1.00 80.81 399 PHE A N 1
ATOM 3142 C CA . PHE A 1 399 ? -0.078 17.458 21.626 1.00 80.81 399 PHE A CA 1
ATOM 3143 C C . PHE A 1 399 ? 0.151 18.977 21.510 1.00 80.81 399 PHE A C 1
ATOM 3145 O O . PHE A 1 399 ? 0.598 19.443 20.464 1.00 80.81 399 PHE A O 1
ATOM 3152 N N . ILE A 1 400 ? -0.080 19.749 22.579 1.00 81.62 400 ILE A N 1
ATOM 3153 C CA . ILE A 1 400 ? 0.142 21.208 22.575 1.00 81.62 400 ILE A CA 1
ATOM 3154 C C . ILE A 1 400 ? 1.638 21.564 22.477 1.00 81.62 400 ILE A C 1
ATOM 3156 O O . ILE A 1 400 ? 1.990 22.504 21.771 1.00 81.62 400 ILE A O 1
ATOM 3160 N N . SER A 1 401 ? 2.527 20.796 23.114 1.00 84.00 401 SER A N 1
ATOM 3161 C CA . SER A 1 401 ? 3.985 20.971 23.006 1.00 84.00 401 SER A CA 1
ATOM 3162 C C . SER A 1 401 ? 4.484 20.652 21.592 1.00 84.00 401 SER A C 1
ATOM 3164 O O . SER A 1 401 ? 5.185 21.469 21.001 1.00 84.00 401 SER A O 1
ATOM 3166 N N . ASN A 1 402 ? 4.026 19.546 20.995 1.00 87.25 402 ASN A N 1
ATOM 3167 C CA . ASN A 1 402 ? 4.330 19.192 19.605 1.00 87.25 402 ASN A CA 1
ATOM 3168 C C . ASN A 1 402 ? 3.818 20.270 18.628 1.00 87.25 402 ASN A C 1
ATOM 3170 O O . ASN A 1 402 ? 4.519 20.639 17.692 1.00 87.25 402 ASN A O 1
ATOM 3174 N N . THR A 1 403 ? 2.623 20.819 18.881 1.00 87.88 403 THR A N 1
ATOM 3175 C CA . THR A 1 403 ? 2.037 21.922 18.095 1.00 87.88 403 THR A CA 1
ATOM 3176 C C . THR A 1 403 ? 2.885 23.197 18.207 1.00 87.88 403 THR A C 1
ATOM 3178 O O . THR A 1 403 ? 3.216 23.792 17.184 1.00 87.88 403 THR A O 1
ATOM 3181 N N . LYS A 1 404 ? 3.302 23.593 19.424 1.00 85.69 404 LYS A N 1
ATOM 3182 C CA . LYS A 1 404 ? 4.234 24.718 19.644 1.00 85.69 404 LYS A CA 1
ATOM 3183 C C . LYS A 1 404 ? 5.572 24.494 18.918 1.00 85.69 404 LYS A C 1
ATOM 3185 O O . LYS A 1 404 ? 6.078 25.420 18.289 1.00 85.69 404 LYS A O 1
ATOM 3190 N N . GLN A 1 405 ? 6.133 23.283 18.976 1.00 89.00 405 GLN A N 1
ATOM 3191 C CA . GLN A 1 405 ? 7.412 22.963 18.336 1.00 89.00 405 GLN A CA 1
ATOM 3192 C C . GLN A 1 405 ? 7.321 23.021 16.805 1.00 89.00 405 GLN A C 1
ATOM 3194 O O . GLN A 1 405 ? 8.133 23.705 16.193 1.00 89.00 405 GLN A O 1
ATOM 3199 N N . ALA A 1 406 ? 6.307 22.409 16.188 1.00 90.69 406 ALA A N 1
ATOM 3200 C CA . ALA A 1 406 ? 6.117 22.484 14.738 1.00 90.69 406 ALA A CA 1
ATOM 3201 C C . ALA A 1 406 ? 5.907 23.937 14.255 1.00 90.69 406 ALA A C 1
ATOM 3203 O O . ALA A 1 406 ? 6.459 24.337 13.231 1.00 90.69 406 ALA A O 1
ATOM 3204 N N . LEU A 1 407 ? 5.191 24.772 15.023 1.00 92.00 407 LEU A N 1
ATOM 3205 C CA . LEU A 1 407 ? 5.079 26.210 14.738 1.00 92.00 407 LEU A CA 1
ATOM 3206 C C . LEU A 1 407 ? 6.424 26.948 14.846 1.00 92.00 407 LEU A C 1
ATOM 3208 O O . LEU A 1 407 ? 6.684 27.838 14.038 1.00 92.00 407 LEU A O 1
ATOM 3212 N N . LYS A 1 408 ? 7.305 26.562 15.779 1.00 90.06 408 LYS A N 1
ATOM 3213 C CA . LYS A 1 408 ? 8.678 27.092 15.879 1.00 90.06 408 LYS A CA 1
ATOM 3214 C C . LYS A 1 408 ? 9.538 26.678 14.677 1.00 90.06 408 LYS A C 1
ATOM 3216 O O . LYS A 1 408 ? 10.281 27.508 14.154 1.00 90.06 408 LYS A O 1
ATOM 3221 N N . SER A 1 409 ? 9.395 25.443 14.197 1.00 92.00 409 SER A N 1
ATOM 3222 C CA . SER A 1 409 ? 10.055 24.957 12.976 1.00 92.00 409 SER A CA 1
ATOM 3223 C C . SER A 1 409 ? 9.568 25.715 11.728 1.00 92.00 409 SER A C 1
ATOM 3225 O O . SER A 1 409 ? 10.383 26.158 10.919 1.00 92.00 409 SER A O 1
ATOM 3227 N N . ILE A 1 410 ? 8.257 25.980 11.611 1.00 93.56 410 ILE A N 1
ATOM 3228 C CA . ILE A 1 410 ? 7.686 26.834 10.549 1.00 93.56 410 ILE A CA 1
ATOM 3229 C C . ILE A 1 410 ? 8.208 28.278 10.651 1.00 93.56 410 ILE A C 1
ATOM 3231 O O . ILE A 1 410 ? 8.596 28.866 9.638 1.00 93.56 410 ILE A O 1
ATOM 3235 N N . ALA A 1 411 ? 8.264 28.847 11.861 1.00 89.50 411 ALA A N 1
ATOM 3236 C CA . ALA A 1 411 ? 8.725 30.216 12.102 1.00 89.50 411 ALA A CA 1
ATOM 3237 C C . ALA A 1 411 ? 10.153 30.471 11.585 1.00 89.50 411 ALA A C 1
ATOM 3239 O O . ALA A 1 411 ? 10.419 31.544 11.039 1.00 89.50 411 ALA A O 1
ATOM 3240 N N . ALA A 1 412 ? 11.041 29.476 11.682 1.00 89.12 412 ALA A N 1
ATOM 3241 C CA . ALA A 1 412 ? 12.404 29.554 11.154 1.00 89.12 412 ALA A CA 1
ATOM 3242 C C . ALA A 1 412 ? 12.457 29.711 9.618 1.00 89.12 412 ALA A C 1
ATOM 3244 O O . ALA A 1 412 ? 13.374 30.344 9.094 1.00 89.12 412 ALA A O 1
ATOM 3245 N N . VAL A 1 413 ? 11.465 29.187 8.887 1.00 90.88 413 VAL A N 1
ATOM 3246 C CA . VAL A 1 413 ? 11.361 29.332 7.422 1.00 90.88 413 VAL A CA 1
ATOM 3247 C C . VAL A 1 413 ? 10.680 30.651 7.029 1.00 90.88 413 VAL A C 1
ATOM 3249 O O . VAL A 1 413 ? 11.033 31.234 6.003 1.00 90.88 413 VAL A O 1
ATOM 3252 N N . THR A 1 414 ? 9.773 31.181 7.864 1.00 89.94 414 THR A N 1
ATOM 3253 C CA . THR A 1 414 ? 9.060 32.455 7.629 1.00 89.94 414 THR A CA 1
ATOM 3254 C C . THR A 1 414 ? 9.999 33.624 7.317 1.00 89.94 414 THR A C 1
ATOM 3256 O O . THR A 1 414 ? 9.697 34.425 6.434 1.00 89.94 414 THR A O 1
ATOM 3259 N N . GLY A 1 415 ? 11.133 33.732 8.020 1.00 85.62 415 GLY A N 1
ATOM 3260 C CA . GLY A 1 415 ? 12.099 34.817 7.806 1.00 85.62 415 GLY A CA 1
ATOM 3261 C C . GLY A 1 415 ? 12.718 34.784 6.406 1.00 85.62 415 GLY A C 1
ATOM 3262 O O . GLY A 1 415 ? 12.683 35.782 5.689 1.00 85.62 415 GLY A O 1
ATOM 3263 N N . LEU A 1 416 ? 13.200 33.609 5.985 1.00 88.19 416 LEU A N 1
ATOM 3264 C CA . LEU A 1 416 ? 13.799 33.404 4.662 1.00 88.19 416 LEU A CA 1
ATOM 3265 C C . LEU A 1 416 ? 12.778 33.621 3.532 1.00 88.19 416 LEU A C 1
ATOM 3267 O O . LEU A 1 416 ? 13.125 34.195 2.499 1.00 88.19 416 LEU A O 1
ATOM 3271 N N . LEU A 1 417 ? 11.526 33.198 3.752 1.00 91.44 417 LEU A N 1
ATOM 3272 C CA . LEU A 1 417 ? 10.409 33.395 2.827 1.00 91.44 417 LEU A CA 1
ATOM 3273 C C . LEU A 1 417 ? 10.096 34.886 2.634 1.00 91.44 417 LEU A C 1
ATOM 3275 O O . LEU A 1 417 ? 10.110 35.359 1.500 1.00 91.44 417 LEU A O 1
ATOM 3279 N N . ARG A 1 418 ? 9.884 35.638 3.726 1.00 88.19 418 ARG A N 1
ATOM 3280 C CA . ARG A 1 418 ? 9.615 37.089 3.673 1.00 88.19 418 ARG A CA 1
ATOM 3281 C C . ARG A 1 418 ? 10.758 37.866 3.008 1.00 88.19 418 ARG A C 1
ATOM 3283 O O . ARG A 1 418 ? 10.487 38.760 2.221 1.00 88.19 418 ARG A O 1
ATOM 3290 N N . GLN A 1 419 ? 12.013 37.494 3.274 1.00 88.69 419 GLN A N 1
ATOM 3291 C CA . GLN A 1 419 ? 13.197 38.168 2.724 1.00 88.69 419 GLN A CA 1
ATOM 3292 C C . GLN A 1 419 ? 13.343 38.037 1.194 1.00 88.69 419 GLN A C 1
ATOM 3294 O O . GLN A 1 419 ? 13.874 38.945 0.558 1.00 88.69 419 GLN A O 1
ATOM 3299 N N . HIS A 1 420 ? 12.925 36.913 0.600 1.00 88.19 420 HIS A N 1
ATOM 3300 C CA . HIS A 1 420 ? 13.198 36.605 -0.816 1.00 88.19 420 HIS A CA 1
ATOM 3301 C C . HIS A 1 420 ? 11.955 36.593 -1.711 1.00 88.19 420 HIS A C 1
ATOM 3303 O O . HIS A 1 420 ? 12.072 36.746 -2.928 1.00 88.19 420 HIS A O 1
ATOM 3309 N N . PHE A 1 421 ? 10.780 36.414 -1.113 1.00 88.94 421 PHE A N 1
ATOM 3310 C CA . PHE A 1 421 ? 9.482 36.362 -1.773 1.00 88.94 421 PHE A CA 1
ATOM 3311 C C . PHE A 1 421 ? 8.489 37.186 -0.953 1.00 88.94 421 PHE A C 1
ATOM 3313 O O . PHE A 1 421 ? 7.556 36.651 -0.362 1.00 88.94 421 PHE A O 1
ATOM 3320 N N . GLU A 1 422 ? 8.702 38.495 -0.869 1.00 85.44 422 GLU A N 1
ATOM 3321 C CA . GLU A 1 422 ? 7.746 39.386 -0.210 1.00 85.44 422 GLU A CA 1
ATOM 3322 C C . GLU A 1 422 ? 6.381 39.370 -0.937 1.00 85.44 422 GLU A C 1
ATOM 3324 O O . GLU A 1 422 ? 6.278 39.030 -2.125 1.00 85.44 422 GLU A O 1
ATOM 3329 N N . LEU A 1 423 ? 5.314 39.694 -0.203 1.00 83.94 423 LEU A N 1
ATOM 3330 C CA . LEU A 1 423 ? 3.979 39.916 -0.755 1.00 83.94 423 LEU A CA 1
ATOM 3331 C C . LEU A 1 423 ? 3.751 41.430 -0.869 1.00 83.94 423 LEU A C 1
ATOM 3333 O O . LEU A 1 423 ? 3.948 42.124 0.129 1.00 83.94 423 LEU A O 1
ATOM 3337 N N . PRO A 1 424 ? 3.325 41.958 -2.032 1.00 73.38 424 PRO A N 1
ATOM 3338 C CA . PRO A 1 424 ? 2.931 43.358 -2.137 1.00 73.38 424 PRO A CA 1
ATOM 3339 C C . PRO A 1 424 ? 1.784 43.687 -1.174 1.00 73.38 424 PRO A C 1
ATOM 3341 O O . PRO A 1 424 ? 0.857 42.890 -1.020 1.00 73.38 424 PRO A O 1
ATOM 3344 N N . ASP A 1 425 ? 1.819 44.879 -0.575 1.00 66.38 425 ASP A N 1
ATOM 3345 C CA . ASP A 1 425 ? 0.660 45.432 0.134 1.00 66.38 425 ASP A CA 1
ATOM 3346 C C . ASP A 1 425 ? -0.551 45.546 -0.812 1.00 66.38 425 ASP A C 1
ATOM 3348 O O . ASP A 1 425 ? -0.403 45.782 -2.013 1.00 66.38 425 ASP A O 1
ATOM 3352 N N . LEU A 1 426 ? -1.763 45.430 -0.266 1.00 52.50 426 LEU A N 1
ATOM 3353 C CA . LEU A 1 426 ? -3.025 45.487 -1.011 1.00 52.50 426 LEU A CA 1
ATOM 3354 C C . LEU A 1 426 ? -3.264 46.848 -1.693 1.00 52.50 426 LEU A C 1
ATOM 3356 O O . LEU A 1 426 ? -4.094 46.934 -2.596 1.00 52.50 426 LEU A O 1
ATOM 3360 N N . ARG A 1 427 ? -2.541 47.903 -1.285 1.00 48.38 427 ARG A N 1
ATOM 3361 C CA . ARG A 1 427 ? -2.542 49.234 -1.924 1.00 48.38 427 ARG A CA 1
ATOM 3362 C C . ARG A 1 427 ? -1.413 49.415 -2.961 1.00 48.38 427 ARG A C 1
ATOM 3364 O O . ARG A 1 427 ? -1.271 50.503 -3.516 1.00 48.38 427 ARG A O 1
ATOM 3371 N N . SER A 1 428 ? -0.600 48.387 -3.223 1.00 56.28 4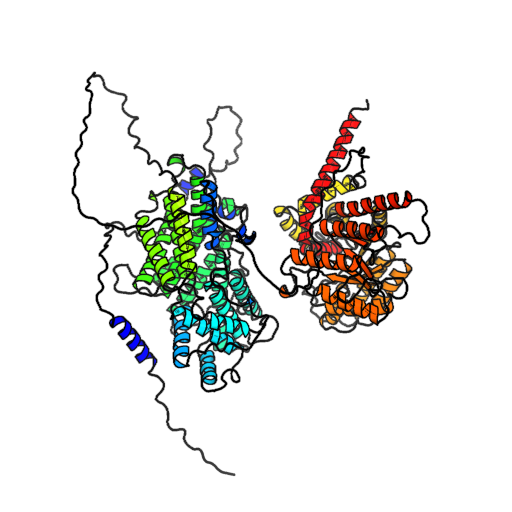28 SER A N 1
ATOM 3372 C CA . SER A 1 428 ? 0.541 48.451 -4.147 1.00 56.28 428 SER A CA 1
ATOM 3373 C C . SER A 1 428 ? 0.134 48.336 -5.620 1.00 56.28 428 SER A C 1
ATOM 3375 O O . SER A 1 428 ? -0.757 47.576 -5.986 1.00 56.28 428 SER A O 1
ATOM 3377 N N . VAL A 1 429 ? 0.864 49.041 -6.490 1.00 55.91 429 VAL A N 1
ATOM 3378 C CA . VAL A 1 429 ? 0.753 48.919 -7.959 1.00 55.91 429 VAL A CA 1
ATOM 3379 C C . VAL A 1 429 ? 1.476 47.660 -8.480 1.00 55.91 429 VAL A C 1
ATOM 3381 O O . VAL A 1 429 ? 1.279 47.249 -9.622 1.00 55.91 429 VAL A O 1
ATOM 3384 N N . ALA A 1 430 ? 2.321 47.025 -7.659 1.00 63.28 430 ALA A N 1
ATOM 3385 C CA . ALA A 1 430 ? 3.046 45.813 -8.032 1.00 63.28 430 ALA A CA 1
ATOM 3386 C C . ALA A 1 430 ? 2.174 44.555 -7.869 1.00 63.28 430 ALA A C 1
ATOM 3388 O O . ALA A 1 430 ? 1.704 44.251 -6.775 1.00 63.28 430 ALA A O 1
ATOM 3389 N N . GLY A 1 431 ? 2.008 43.796 -8.956 1.00 71.94 431 GLY A N 1
ATOM 3390 C CA . GLY A 1 431 ? 1.292 42.518 -8.946 1.00 71.94 431 GLY A CA 1
ATOM 3391 C C . GLY A 1 431 ? 1.994 41.420 -8.134 1.00 71.94 431 GLY A C 1
ATOM 3392 O O . GLY A 1 431 ? 3.206 41.456 -7.907 1.00 71.94 431 GLY A O 1
ATOM 3393 N N . ILE A 1 432 ? 1.229 40.412 -7.710 1.00 86.06 432 ILE A N 1
ATOM 3394 C CA . ILE A 1 432 ? 1.724 39.287 -6.914 1.00 86.06 432 ILE A CA 1
ATOM 3395 C C . ILE A 1 432 ? 2.378 38.234 -7.822 1.00 86.06 432 ILE A C 1
ATOM 3397 O O . ILE A 1 432 ? 1.768 37.710 -8.752 1.00 86.06 432 ILE A O 1
ATOM 3401 N N . SER A 1 433 ? 3.635 37.879 -7.543 1.00 88.25 433 SER A N 1
ATOM 3402 C CA . SER A 1 433 ? 4.297 36.776 -8.251 1.00 88.25 433 SER A CA 1
ATOM 3403 C C . SER A 1 433 ? 3.615 35.447 -7.922 1.00 88.25 433 SER A C 1
ATOM 3405 O O . SER A 1 433 ? 3.478 35.098 -6.748 1.00 88.25 433 SER A O 1
ATOM 3407 N N . ARG A 1 434 ? 3.245 34.663 -8.946 1.00 89.69 434 ARG A N 1
ATOM 3408 C CA . ARG A 1 434 ? 2.583 33.358 -8.771 1.00 89.69 434 ARG A CA 1
ATOM 3409 C C . ARG A 1 434 ? 3.406 32.393 -7.906 1.00 89.69 434 ARG A C 1
ATOM 3411 O O . ARG A 1 434 ? 2.825 31.678 -7.092 1.00 89.69 434 ARG A O 1
ATOM 3418 N N . THR A 1 435 ? 4.737 32.425 -8.026 1.00 90.06 435 THR A N 1
ATOM 3419 C CA . THR A 1 435 ? 5.662 31.634 -7.196 1.00 90.06 435 THR A CA 1
ATOM 3420 C C . THR A 1 435 ? 5.677 32.114 -5.744 1.00 90.06 435 THR A C 1
ATOM 3422 O O . THR A 1 435 ? 5.623 31.286 -4.841 1.00 90.06 435 THR A O 1
ATOM 3425 N N . SER A 1 436 ? 5.681 33.435 -5.505 1.00 91.81 436 SER A N 1
ATOM 3426 C CA . SER A 1 436 ? 5.563 33.994 -4.145 1.00 91.81 436 SER A CA 1
ATOM 3427 C C . SER A 1 436 ? 4.239 33.561 -3.507 1.00 91.81 436 SER A C 1
ATOM 3429 O O . SER A 1 436 ? 4.231 32.942 -2.444 1.00 91.81 436 SER A O 1
ATOM 3431 N N . ALA A 1 437 ? 3.126 33.757 -4.222 1.00 93.25 437 ALA A N 1
ATOM 3432 C CA . ALA A 1 437 ? 1.799 33.338 -3.785 1.00 93.25 437 ALA A CA 1
ATOM 3433 C C . ALA A 1 437 ? 1.738 31.839 -3.441 1.00 93.25 437 ALA A C 1
ATOM 3435 O O . ALA A 1 437 ? 1.232 31.481 -2.383 1.00 93.25 437 ALA A O 1
ATOM 3436 N N . TYR A 1 438 ? 2.291 30.962 -4.287 1.00 94.81 438 TYR A N 1
ATOM 3437 C CA . TYR A 1 438 ? 2.329 29.520 -4.025 1.00 94.81 438 TYR A CA 1
ATOM 3438 C C . TYR A 1 438 ? 3.133 29.169 -2.759 1.00 94.81 438 TYR A C 1
ATOM 3440 O O . TYR A 1 438 ? 2.662 28.382 -1.937 1.00 94.81 438 TYR A O 1
ATOM 3448 N N . LEU A 1 439 ? 4.311 29.773 -2.560 1.00 95.38 439 LEU A N 1
ATOM 3449 C CA . LEU A 1 439 ? 5.145 29.519 -1.378 1.00 95.38 439 LEU A CA 1
ATOM 3450 C C . LEU A 1 439 ? 4.486 30.020 -0.079 1.00 95.38 439 LEU A C 1
ATOM 3452 O O . LEU A 1 439 ? 4.532 29.316 0.929 1.00 95.38 439 LEU A O 1
ATOM 3456 N N . HIS A 1 440 ? 3.818 31.180 -0.100 1.00 95.75 440 HIS A N 1
ATOM 3457 C CA . HIS A 1 440 ? 3.047 31.676 1.053 1.00 95.75 440 HIS A CA 1
ATOM 3458 C C . HIS A 1 440 ? 1.782 30.856 1.323 1.00 95.75 440 HIS A C 1
ATOM 3460 O O . HIS A 1 440 ? 1.479 30.571 2.481 1.00 95.75 440 HIS A O 1
ATOM 3466 N N . LEU A 1 441 ? 1.072 30.397 0.287 1.00 96.75 441 LEU A N 1
ATOM 3467 C CA . LEU A 1 441 ? -0.053 29.471 0.457 1.00 96.75 441 LEU A CA 1
ATOM 3468 C C . LEU A 1 441 ? 0.406 28.153 1.090 1.00 96.75 441 LEU A C 1
ATOM 3470 O O . LEU A 1 441 ? -0.232 27.682 2.029 1.00 96.75 441 LEU A O 1
ATOM 3474 N N . LEU A 1 442 ? 1.531 27.588 0.644 1.00 96.38 442 LEU A N 1
ATOM 3475 C CA . LEU A 1 442 ? 2.102 26.368 1.222 1.00 96.38 442 LEU A CA 1
ATOM 3476 C C . LEU A 1 442 ? 2.594 26.581 2.670 1.00 96.38 442 LEU A C 1
ATOM 3478 O O . LEU A 1 442 ? 2.414 25.709 3.520 1.00 96.38 442 LEU A O 1
ATOM 3482 N N . HIS A 1 443 ? 3.149 27.754 2.985 1.00 97.31 443 HIS A N 1
ATOM 3483 C CA . HIS A 1 443 ? 3.525 28.148 4.350 1.00 97.31 443 HIS A CA 1
ATOM 3484 C C . HIS A 1 443 ? 2.316 28.225 5.293 1.00 97.31 443 HIS A C 1
ATOM 3486 O O . HIS A 1 443 ? 2.303 27.563 6.336 1.00 97.31 443 HIS A O 1
ATOM 3492 N N . HIS A 1 444 ? 1.256 28.934 4.898 1.00 97.25 444 HIS A N 1
ATOM 3493 C CA . HIS A 1 444 ? 0.022 28.993 5.682 1.00 97.25 444 HIS A CA 1
ATOM 3494 C C . HIS A 1 444 ? -0.700 27.636 5.747 1.00 97.25 444 HIS A C 1
ATOM 3496 O O . HIS A 1 444 ? -1.254 27.303 6.797 1.00 97.25 444 HIS A O 1
ATOM 3502 N N . GLN A 1 445 ? -0.620 26.795 4.705 1.00 96.19 445 GLN A N 1
ATOM 3503 C CA . GLN A 1 445 ? -1.074 25.400 4.775 1.00 96.19 445 GLN A CA 1
ATOM 3504 C C . GLN A 1 445 ? -0.343 24.617 5.875 1.00 96.19 445 GLN A C 1
ATOM 3506 O O . GLN A 1 445 ? -1.006 23.885 6.606 1.00 96.19 445 GLN A O 1
ATOM 3511 N N . CYS A 1 446 ? 0.972 24.785 6.062 1.00 97.50 446 CYS A N 1
ATOM 3512 C CA . CYS A 1 446 ? 1.698 24.144 7.168 1.00 97.50 446 CYS A CA 1
ATOM 3513 C C . CYS A 1 446 ? 1.214 24.632 8.546 1.00 97.50 446 CYS A C 1
ATOM 3515 O O . CYS A 1 446 ? 1.027 23.813 9.453 1.00 97.50 446 CYS A O 1
ATOM 3517 N N . ILE A 1 447 ? 0.927 25.930 8.709 1.00 96.25 447 ILE A N 1
ATOM 3518 C CA . ILE A 1 447 ? 0.355 26.474 9.958 1.00 96.25 447 ILE A CA 1
ATOM 3519 C C . ILE A 1 447 ? -1.037 25.884 10.217 1.00 96.25 447 ILE A C 1
ATOM 3521 O O . ILE A 1 447 ? -1.304 25.381 11.313 1.00 96.25 447 ILE A O 1
ATOM 3525 N N . VAL A 1 448 ? -1.917 25.888 9.213 1.00 96.38 448 VAL A N 1
ATOM 3526 C CA . VAL A 1 448 ? -3.283 25.348 9.316 1.00 96.38 448 VAL A CA 1
ATOM 3527 C C . VAL A 1 448 ? -3.266 23.835 9.549 1.00 96.38 448 VAL A C 1
ATOM 3529 O O . VAL A 1 448 ? -4.000 23.345 10.405 1.00 96.38 448 VAL A O 1
ATOM 3532 N N . LEU A 1 449 ? -2.397 23.081 8.869 1.00 95.19 449 LEU A N 1
ATOM 3533 C CA . LEU A 1 449 ? -2.209 21.643 9.081 1.00 95.19 449 LEU A CA 1
ATOM 3534 C C . LEU A 1 449 ? -1.786 21.351 10.529 1.00 95.19 449 LEU A C 1
ATOM 3536 O O . LEU A 1 449 ? -2.338 20.438 11.143 1.00 95.19 449 LEU A O 1
ATOM 3540 N N . THR A 1 450 ? -0.876 22.153 11.086 1.00 94.00 450 THR A N 1
ATOM 3541 C CA . THR A 1 450 ? -0.403 22.047 12.478 1.00 94.00 450 THR A CA 1
ATOM 3542 C C . THR A 1 450 ? -1.505 22.351 13.497 1.00 94.00 450 THR A C 1
ATOM 3544 O O . THR A 1 450 ? -1.678 21.619 14.468 1.00 94.00 450 THR A O 1
ATOM 3547 N N . THR A 1 451 ? -2.276 23.419 13.278 1.00 92.25 451 THR A N 1
ATOM 3548 C CA . THR A 1 451 ? -3.189 23.990 14.288 1.00 92.25 451 THR A CA 1
ATOM 3549 C C . THR A 1 451 ? -4.625 23.465 14.221 1.00 92.25 451 THR A C 1
ATOM 3551 O O . THR A 1 451 ? -5.273 23.325 15.260 1.00 92.25 451 THR A O 1
ATOM 3554 N N . ARG A 1 452 ? -5.142 23.082 13.046 1.00 92.62 452 ARG A N 1
ATOM 3555 C CA . ARG A 1 452 ? -6.546 22.653 12.881 1.00 92.62 452 ARG A CA 1
ATOM 3556 C C . ARG A 1 452 ? -7.041 21.483 13.754 1.00 92.62 452 ARG A C 1
ATOM 3558 O O . ARG A 1 452 ? -8.249 21.450 14.009 1.00 92.62 452 ARG A O 1
ATOM 3565 N N . PRO A 1 453 ? -6.216 20.535 14.264 1.00 90.56 453 PRO A N 1
ATOM 3566 C CA . PRO A 1 453 ? -6.723 19.513 15.181 1.00 90.56 453 PRO A CA 1
ATOM 3567 C C . PRO A 1 453 ? -7.208 20.106 16.515 1.00 90.56 453 PRO A C 1
ATOM 3569 O O . PRO A 1 453 ? -8.083 19.522 17.160 1.00 90.56 453 PRO A O 1
ATOM 3572 N N . LEU A 1 454 ? -6.704 21.286 16.902 1.00 87.50 454 LEU A N 1
ATOM 3573 C CA . LEU A 1 454 ? -7.204 22.060 18.040 1.00 87.50 454 LEU A CA 1
ATOM 3574 C C . LEU A 1 454 ? -8.613 22.601 17.759 1.00 87.50 454 LEU A C 1
ATOM 3576 O O . LEU A 1 454 ? -9.526 22.353 18.546 1.00 87.50 454 LEU A O 1
ATOM 3580 N N . ALA A 1 455 ? -8.810 23.259 16.610 1.00 89.31 455 ALA A N 1
ATOM 3581 C CA . ALA A 1 455 ? -10.116 23.769 16.187 1.00 89.31 455 ALA A CA 1
ATOM 3582 C C . ALA A 1 455 ? -11.163 22.640 16.093 1.00 89.31 455 ALA A C 1
ATOM 3584 O O . ALA A 1 455 ? -12.272 22.774 16.608 1.00 89.31 455 ALA A O 1
ATOM 3585 N N . PHE A 1 456 ? -10.793 21.479 15.538 1.00 90.75 456 PHE A N 1
ATOM 3586 C CA . PHE A 1 456 ? -11.652 20.286 15.505 1.00 90.75 456 PHE A CA 1
ATOM 3587 C C . PHE A 1 456 ? -12.069 19.823 16.908 1.00 90.75 456 PHE A C 1
ATOM 3589 O O . PHE A 1 456 ? -13.245 19.565 17.168 1.00 90.75 456 PHE A O 1
ATOM 3596 N N . SER A 1 457 ? -11.104 19.764 17.828 1.00 86.00 457 SER A N 1
ATOM 3597 C CA . SER A 1 457 ? -11.312 19.330 19.213 1.00 86.00 457 SER A CA 1
ATOM 3598 C C . SER A 1 457 ? -12.212 20.285 20.008 1.00 86.00 457 SER A C 1
ATOM 3600 O O . SER A 1 457 ? -12.997 19.844 20.851 1.00 86.00 457 SER A O 1
ATOM 3602 N N . LEU A 1 458 ? -12.134 21.589 19.732 1.00 85.38 458 LEU A N 1
ATOM 3603 C CA . LEU A 1 458 ? -12.981 22.603 20.362 1.00 85.38 458 LEU A CA 1
ATOM 3604 C C . LEU A 1 458 ? -14.386 22.656 19.748 1.00 85.38 458 LEU A C 1
ATOM 3606 O O . LEU A 1 458 ? -15.358 22.776 20.497 1.00 85.38 458 LEU A O 1
ATOM 3610 N N . LEU A 1 459 ? -14.524 22.454 18.433 1.00 88.25 459 LEU A N 1
ATOM 3611 C CA . LEU A 1 459 ? -15.836 22.335 17.796 1.00 88.25 459 LEU A CA 1
ATOM 3612 C C . LEU A 1 459 ? -16.604 21.101 18.300 1.00 88.25 459 LEU A C 1
ATOM 3614 O O . LEU A 1 459 ? -17.783 21.221 18.624 1.00 88.25 459 LEU A O 1
ATOM 3618 N N . ASP A 1 460 ? -15.957 19.941 18.472 1.00 86.75 460 ASP A N 1
ATOM 3619 C CA . ASP A 1 460 ? -16.616 18.772 19.083 1.00 86.75 460 ASP A CA 1
ATOM 3620 C C . ASP A 1 460 ? -17.086 19.064 20.521 1.00 86.75 460 ASP A C 1
ATOM 3622 O O . ASP A 1 460 ? -18.197 18.695 20.910 1.00 86.75 460 ASP A O 1
ATOM 3626 N N . ARG A 1 461 ? -16.276 19.779 21.317 1.00 82.75 461 ARG A N 1
ATOM 3627 C CA . ARG A 1 461 ? -16.638 20.201 22.684 1.00 82.75 461 ARG A CA 1
ATOM 3628 C C . ARG A 1 461 ? -17.858 21.132 22.691 1.00 82.75 461 ARG A C 1
ATOM 3630 O O . ARG A 1 461 ? -18.745 20.932 23.526 1.00 82.75 461 ARG A O 1
ATOM 3637 N N . ARG A 1 462 ? -17.915 22.092 21.758 1.00 83.81 462 ARG A N 1
ATOM 3638 C CA . ARG A 1 462 ? -19.035 23.028 21.538 1.00 83.81 462 ARG A CA 1
ATOM 3639 C C . ARG A 1 462 ? -20.314 22.299 21.128 1.00 83.81 462 ARG A C 1
ATOM 3641 O O . ARG A 1 462 ? -21.347 22.464 21.776 1.00 83.81 462 ARG A O 1
ATOM 3648 N N . LEU A 1 463 ? -20.221 21.428 20.123 1.00 86.25 463 LEU A N 1
ATOM 3649 C CA . LEU A 1 463 ? -21.330 20.617 19.611 1.00 86.25 463 LEU A CA 1
ATOM 3650 C C . LEU A 1 463 ? -21.900 19.639 20.655 1.00 86.25 463 LEU A C 1
ATOM 3652 O O . LEU A 1 463 ? -23.082 19.315 20.604 1.00 86.25 463 LEU A O 1
ATOM 3656 N N . ARG A 1 464 ? -21.090 19.157 21.609 1.00 84.44 464 ARG A N 1
ATOM 3657 C CA . ARG A 1 464 ? -21.555 18.278 22.704 1.00 84.44 464 ARG A CA 1
ATOM 3658 C C . ARG A 1 464 ? -22.347 18.996 23.800 1.00 84.44 464 ARG A C 1
ATOM 3660 O O . ARG A 1 464 ? -23.032 18.320 24.561 1.00 84.44 464 ARG A O 1
ATOM 3667 N N . ASN A 1 465 ? -22.217 20.316 23.943 1.00 79.56 465 ASN A N 1
ATOM 3668 C CA . ASN A 1 465 ? -22.799 21.074 25.058 1.00 79.56 465 ASN A CA 1
ATOM 3669 C C . ASN A 1 465 ? -23.456 22.390 24.573 1.00 79.56 465 ASN A C 1
ATOM 3671 O O . ASN A 1 465 ? -23.138 23.460 25.108 1.00 79.56 465 ASN A O 1
ATOM 3675 N N . PRO A 1 466 ? -24.364 22.354 23.574 1.00 73.00 466 PRO A N 1
ATOM 3676 C CA . PRO A 1 466 ? -24.819 23.545 22.847 1.00 73.00 466 PRO A CA 1
ATOM 3677 C C . PRO A 1 466 ? -25.397 24.651 23.746 1.00 73.00 466 PRO A C 1
ATOM 3679 O O . PRO A 1 466 ? -25.222 25.827 23.438 1.00 73.00 466 PRO A O 1
ATOM 3682 N N . ASN A 1 467 ? -25.996 24.282 24.884 1.00 67.19 467 ASN A N 1
ATOM 3683 C CA . ASN A 1 467 ? -26.748 25.184 25.763 1.00 67.19 467 ASN A CA 1
ATOM 3684 C C . ASN A 1 467 ? -25.954 25.722 26.978 1.00 67.19 467 ASN A C 1
ATOM 3686 O O . ASN A 1 467 ? -26.551 26.356 27.846 1.00 67.19 467 ASN A O 1
ATOM 3690 N N . ARG A 1 468 ? -24.643 25.450 27.103 1.00 61.16 468 ARG A N 1
ATOM 3691 C CA . ARG A 1 468 ? -23.812 26.001 28.201 1.00 61.16 468 ARG A CA 1
ATOM 3692 C C . ARG A 1 468 ? -23.315 27.422 27.893 1.00 61.16 468 ARG A C 1
ATOM 3694 O O . ARG A 1 468 ? -23.067 27.743 26.734 1.00 61.16 468 ARG A O 1
ATOM 3701 N N . THR A 1 469 ? -23.148 28.238 28.936 1.00 50.84 469 THR A N 1
ATOM 3702 C CA . THR A 1 469 ? -22.624 29.616 28.872 1.00 50.84 469 THR A CA 1
ATOM 3703 C C . THR A 1 469 ? -21.143 29.685 28.474 1.00 50.84 469 THR A C 1
ATOM 3705 O O . THR A 1 469 ? -20.420 28.684 28.498 1.00 50.84 469 THR A O 1
ATOM 3708 N N . THR A 1 470 ? -20.706 30.885 28.079 1.00 50.34 470 THR A N 1
ATOM 3709 C CA . THR A 1 470 ? -19.384 31.222 27.512 1.00 50.34 470 THR A CA 1
ATOM 3710 C C . THR A 1 470 ? -18.184 30.801 28.349 1.00 50.34 470 THR A C 1
ATOM 3712 O O . THR A 1 470 ? -17.140 30.459 27.796 1.00 50.34 470 THR A O 1
ATOM 3715 N N . ASP A 1 471 ? -18.324 30.782 29.668 1.00 45.34 471 ASP A N 1
ATOM 3716 C CA . ASP A 1 471 ? -17.202 30.663 30.611 1.00 45.34 471 ASP A CA 1
ATOM 3717 C C . ASP A 1 471 ? -16.559 29.265 30.569 1.00 45.34 471 ASP A C 1
ATOM 3719 O O . ASP A 1 471 ? -15.399 29.077 30.925 1.00 45.34 471 ASP A O 1
ATOM 3723 N N . TYR A 1 472 ? -17.292 28.274 30.046 1.00 47.84 472 TYR A N 1
ATOM 3724 C CA . TYR A 1 472 ? -16.788 26.927 29.761 1.00 47.84 472 TYR A CA 1
ATOM 3725 C C . TYR A 1 472 ? -16.181 26.765 28.355 1.00 47.84 472 TYR A C 1
ATOM 3727 O O . TYR A 1 472 ? -15.795 25.645 27.993 1.00 47.84 472 TYR A O 1
ATOM 3735 N N . TYR A 1 473 ? -16.098 27.840 27.567 1.00 53.34 473 TYR A N 1
ATOM 3736 C CA . TYR A 1 473 ? -15.659 27.829 26.168 1.00 53.34 473 TYR A CA 1
ATOM 3737 C C . TYR A 1 473 ? -14.533 28.796 25.828 1.00 53.34 473 TYR A C 1
ATOM 3739 O O . TYR A 1 473 ? -13.776 28.474 24.913 1.00 53.34 473 TYR A O 1
ATOM 3747 N N . CYS A 1 474 ? -14.392 29.917 26.543 1.00 54.22 474 CYS A N 1
ATOM 3748 C CA . CYS A 1 474 ? -13.245 30.802 26.358 1.00 54.22 474 CYS A CA 1
ATOM 3749 C C . CYS A 1 474 ? -11.945 29.990 26.548 1.00 54.22 474 CYS A C 1
ATOM 3751 O O . CYS A 1 474 ? -11.749 29.408 27.621 1.00 54.22 474 CYS A O 1
ATOM 3753 N N . PRO A 1 475 ? -11.080 29.861 25.524 1.00 60.34 475 PRO A N 1
ATOM 3754 C CA . PRO A 1 475 ? -9.844 29.110 25.678 1.00 60.34 475 PRO A CA 1
ATOM 3755 C C . PRO A 1 475 ? -8.865 29.895 26.571 1.00 60.34 475 PRO A C 1
ATOM 3757 O O . PRO A 1 475 ? -8.812 31.119 26.441 1.00 60.34 475 PRO A O 1
ATOM 3760 N N . PRO A 1 476 ? -8.044 29.226 27.409 1.00 65.94 476 PRO A N 1
ATOM 3761 C CA . PRO A 1 476 ? -6.888 29.852 28.062 1.00 65.94 476 PRO A CA 1
ATOM 3762 C C . PRO A 1 476 ? -6.046 30.652 27.059 1.00 65.94 476 PRO A C 1
ATOM 3764 O O . PRO A 1 476 ? -5.994 30.264 25.887 1.00 65.94 476 PRO A O 1
ATOM 3767 N N . GLY A 1 477 ? -5.378 31.730 27.488 1.00 68.56 477 GLY A N 1
ATOM 3768 C CA . GLY A 1 477 ? -4.790 32.731 26.581 1.00 68.56 477 GLY A CA 1
ATOM 3769 C C . GLY A 1 477 ? -3.923 32.115 25.480 1.00 68.56 477 GLY A C 1
ATOM 3770 O O . GLY A 1 477 ? -4.174 32.314 24.292 1.00 68.56 477 GLY A O 1
ATOM 3771 N N . SER A 1 478 ? -3.006 31.230 25.869 1.00 70.75 478 SER A N 1
ATOM 3772 C CA . SER A 1 478 ? -2.156 30.443 24.959 1.00 70.75 478 SER A CA 1
ATOM 3773 C C . SER A 1 478 ? -2.912 29.617 23.900 1.00 70.75 478 SER A C 1
ATOM 3775 O O . SER A 1 478 ? -2.435 29.461 22.776 1.00 70.75 478 SER A O 1
ATOM 3777 N N . ILE A 1 479 ? -4.101 29.101 24.221 1.00 76.06 479 ILE A N 1
ATOM 3778 C CA . ILE A 1 479 ? -4.957 28.329 23.307 1.00 76.06 479 ILE A CA 1
ATOM 3779 C C . ILE A 1 479 ? -5.787 29.268 22.418 1.00 76.06 479 ILE A C 1
ATOM 3781 O O . ILE A 1 479 ? -5.969 28.977 21.234 1.00 76.06 479 ILE A O 1
ATOM 3785 N N . ARG A 1 480 ? -6.238 30.416 22.948 1.00 82.12 480 ARG A N 1
ATOM 3786 C CA . ARG A 1 480 ? -6.928 31.466 22.176 1.00 82.12 480 ARG A CA 1
ATOM 3787 C C . ARG A 1 480 ? -5.996 32.030 21.096 1.00 82.12 480 ARG A C 1
ATOM 3789 O O . ARG A 1 480 ? -6.399 32.131 19.940 1.00 82.12 480 ARG A O 1
ATOM 3796 N N . THR A 1 481 ? -4.730 32.264 21.441 1.00 82.94 481 THR A N 1
ATOM 3797 C CA . THR A 1 481 ? -3.650 32.633 20.513 1.00 82.94 481 THR A CA 1
ATOM 3798 C C . THR A 1 481 ? -3.458 31.605 19.397 1.00 82.94 481 THR A C 1
ATOM 3800 O O . THR A 1 481 ? -3.473 31.977 18.228 1.00 82.94 481 THR A O 1
ATOM 3803 N N . LEU A 1 482 ? -3.350 30.307 19.716 1.00 84.50 482 LEU A N 1
ATOM 3804 C CA . LEU A 1 482 ? -3.174 29.252 18.701 1.00 84.50 482 LEU A CA 1
ATOM 3805 C C . LEU A 1 482 ? -4.342 29.173 17.698 1.00 84.50 482 LEU A C 1
ATOM 3807 O O . LEU A 1 482 ? -4.125 28.837 16.533 1.00 84.50 482 LEU A O 1
ATOM 3811 N N . LEU A 1 483 ? -5.569 29.498 18.124 1.00 84.62 483 LEU A N 1
ATOM 3812 C CA . LEU A 1 483 ? -6.708 29.654 17.212 1.00 84.62 483 LEU A CA 1
ATOM 3813 C C . LEU A 1 483 ? -6.622 30.941 16.390 1.00 84.62 483 LEU A C 1
ATOM 3815 O O . LEU A 1 483 ? -6.916 30.901 15.198 1.00 84.62 483 LEU A O 1
ATOM 3819 N N . LYS A 1 484 ? -6.189 32.060 16.989 1.00 87.31 484 LYS A N 1
ATOM 3820 C CA . LYS A 1 484 ? -6.000 33.325 16.267 1.00 87.31 484 LYS A CA 1
ATOM 3821 C C . LYS A 1 484 ? -5.008 33.147 15.113 1.00 87.31 484 LYS A C 1
ATOM 3823 O O . LYS A 1 484 ? -5.369 33.432 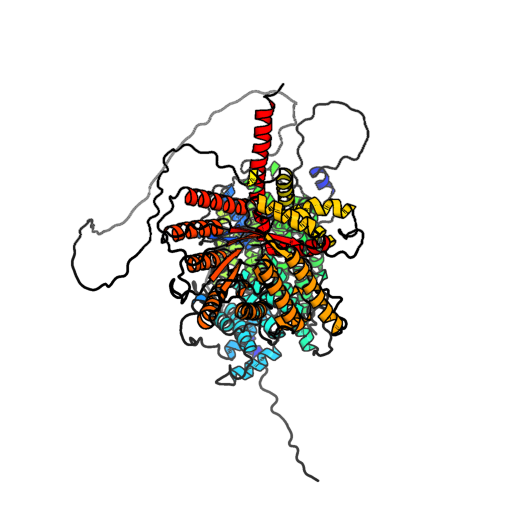13.981 1.00 87.31 484 LYS A O 1
ATOM 3828 N N . THR A 1 485 ? -3.851 32.524 15.353 1.00 87.62 485 THR A N 1
ATOM 3829 C CA . THR A 1 485 ? -2.849 32.213 14.311 1.00 87.62 485 THR A CA 1
ATOM 3830 C C . THR A 1 485 ? -3.389 31.281 13.211 1.00 87.62 485 THR A C 1
ATOM 3832 O O . THR A 1 485 ? -2.995 31.388 12.045 1.00 87.62 485 THR A O 1
ATOM 3835 N N . CYS A 1 486 ? -4.310 30.373 13.559 1.00 91.62 486 CYS A N 1
ATOM 3836 C CA . CYS A 1 486 ? -5.011 29.506 12.605 1.00 91.62 486 CYS A CA 1
ATOM 3837 C C . CYS A 1 486 ? -5.973 30.311 11.708 1.00 91.62 486 CYS A C 1
ATOM 3839 O O . CYS A 1 486 ? -5.956 30.146 10.486 1.00 91.62 486 CYS A O 1
ATOM 3841 N N . ASN A 1 487 ? -6.753 31.223 12.301 1.00 91.25 487 ASN A N 1
ATOM 3842 C CA . ASN A 1 487 ? -7.675 32.115 11.591 1.00 91.25 487 ASN A CA 1
ATOM 3843 C C . ASN A 1 487 ? -6.927 33.121 10.713 1.00 91.25 487 ASN A C 1
ATOM 3845 O O . ASN A 1 487 ? -7.232 33.219 9.529 1.00 91.25 487 ASN A O 1
ATOM 3849 N N . GLU A 1 488 ? -5.913 33.794 11.260 1.00 91.88 488 GLU A N 1
ATOM 3850 C CA . GLU A 1 488 ? -5.046 34.736 10.545 1.00 91.88 488 GLU A CA 1
ATOM 3851 C C . GLU A 1 488 ? -4.435 34.064 9.309 1.00 91.88 488 GLU A C 1
ATOM 3853 O O . GLU A 1 488 ? -4.487 34.615 8.213 1.00 91.88 488 GLU A O 1
ATOM 3858 N N . SER A 1 489 ? -3.945 32.825 9.439 1.00 94.94 489 SER A N 1
ATOM 3859 C CA . SER A 1 489 ? -3.430 32.064 8.292 1.00 94.94 489 SER A CA 1
ATOM 3860 C C . SER A 1 489 ? -4.512 31.727 7.263 1.00 94.94 489 SER A C 1
ATOM 3862 O O . SER A 1 489 ? -4.268 31.851 6.066 1.00 94.94 489 SER A O 1
ATOM 3864 N N . ALA A 1 490 ? -5.718 31.352 7.694 1.00 96.06 490 ALA A N 1
ATOM 3865 C CA . ALA A 1 490 ? -6.838 31.108 6.785 1.00 96.06 490 ALA A CA 1
ATOM 3866 C C . ALA A 1 490 ? -7.298 32.392 6.055 1.00 96.06 490 ALA A C 1
ATOM 3868 O O . ALA A 1 490 ? -7.591 32.340 4.859 1.00 96.06 490 ALA A O 1
ATOM 3869 N N . GLN A 1 491 ? -7.298 33.544 6.733 1.00 94.50 491 GLN A N 1
ATOM 3870 C CA . GLN A 1 491 ? -7.576 34.857 6.139 1.00 94.50 491 GLN A CA 1
ATOM 3871 C C . GLN A 1 491 ? -6.500 35.246 5.118 1.00 94.50 491 GLN A C 1
ATOM 3873 O O . GLN A 1 491 ? -6.842 35.627 4.000 1.00 94.50 491 GLN A O 1
ATOM 3878 N N . GLN A 1 492 ? -5.212 35.077 5.444 1.00 93.81 492 GLN A N 1
ATOM 3879 C CA . GLN A 1 492 ? -4.117 35.354 4.506 1.00 93.81 492 GLN A CA 1
ATOM 3880 C C . GLN A 1 492 ? -4.157 34.437 3.276 1.00 93.81 492 GLN A C 1
ATOM 3882 O O . GLN A 1 492 ? -3.947 34.906 2.159 1.00 93.81 492 GLN A O 1
ATOM 3887 N N . MET A 1 493 ? -4.527 33.160 3.429 1.00 96.81 493 MET A N 1
ATOM 3888 C CA . MET A 1 493 ? -4.756 32.276 2.279 1.00 96.81 493 MET A CA 1
ATOM 3889 C C . MET A 1 493 ? -5.872 32.799 1.360 1.00 96.81 493 MET A C 1
ATOM 3891 O O . MET A 1 493 ? -5.694 32.807 0.143 1.00 96.81 493 MET A O 1
ATOM 3895 N N . LEU A 1 494 ? -6.994 33.281 1.911 1.00 95.88 494 LEU A N 1
ATOM 3896 C CA . LEU A 1 494 ? -8.061 33.894 1.108 1.00 95.88 494 LEU A CA 1
ATOM 3897 C C . LEU A 1 494 ? -7.640 35.234 0.485 1.00 95.88 494 LEU A C 1
ATOM 3899 O O . LEU A 1 494 ? -7.986 35.479 -0.667 1.00 95.88 494 LEU A O 1
ATOM 3903 N N . HIS A 1 495 ? -6.859 36.069 1.179 1.00 92.69 495 HIS A N 1
ATOM 3904 C CA . HIS A 1 495 ? -6.281 37.291 0.603 1.00 92.69 495 HIS A CA 1
ATOM 3905 C C . HIS A 1 495 ? -5.382 36.986 -0.599 1.00 92.69 495 HIS A C 1
ATOM 3907 O O . HIS A 1 495 ? -5.577 37.564 -1.665 1.00 92.69 495 HIS A O 1
ATOM 3913 N N . ILE A 1 496 ? -4.427 36.061 -0.457 1.00 94.38 496 ILE A N 1
ATOM 3914 C CA . ILE A 1 496 ? -3.488 35.699 -1.529 1.00 94.38 496 ILE A CA 1
ATOM 3915 C C . ILE A 1 496 ? -4.250 35.166 -2.750 1.00 94.38 496 ILE A C 1
ATOM 3917 O O . ILE A 1 496 ? -3.972 35.580 -3.875 1.00 94.38 496 ILE A O 1
ATOM 3921 N N . LEU A 1 497 ? -5.248 34.302 -2.538 1.00 95.88 497 LEU A N 1
ATOM 3922 C CA . LEU A 1 497 ? -6.093 33.776 -3.615 1.00 95.88 497 LEU A CA 1
ATOM 3923 C C . LEU A 1 497 ? -6.981 34.858 -4.243 1.00 95.88 497 LEU A C 1
ATOM 3925 O O . LEU A 1 497 ? -7.130 34.871 -5.459 1.00 95.88 497 LEU A O 1
ATOM 3929 N N . SER A 1 498 ? -7.510 35.801 -3.459 1.00 93.62 498 SER A N 1
ATOM 3930 C CA . SER A 1 498 ? -8.271 36.945 -3.977 1.00 93.62 498 SER A CA 1
ATOM 3931 C C . SER A 1 498 ? -7.395 37.902 -4.796 1.00 93.62 498 SER A C 1
ATOM 3933 O O . SER A 1 498 ? -7.866 38.441 -5.794 1.00 93.62 498 SER A O 1
ATOM 3935 N N . SER A 1 499 ? -6.126 38.091 -4.423 1.00 91.69 499 SER A N 1
ATOM 3936 C CA . SER A 1 499 ? -5.154 38.882 -5.193 1.00 91.69 499 SER A CA 1
ATOM 3937 C C . SER A 1 499 ? -4.692 38.165 -6.465 1.00 91.69 499 SER A C 1
ATOM 3939 O O . SER A 1 499 ? -4.468 38.811 -7.486 1.00 91.69 499 SER A O 1
ATOM 3941 N N . LEU A 1 500 ? -4.597 36.830 -6.446 1.00 92.88 500 LEU A N 1
ATOM 3942 C CA . LEU A 1 500 ? -4.443 36.033 -7.668 1.00 92.88 500 LEU A CA 1
ATOM 3943 C C . LEU A 1 500 ? -5.699 36.120 -8.552 1.00 92.88 500 LEU A C 1
ATOM 3945 O O . LEU A 1 500 ? -5.568 36.197 -9.772 1.00 92.88 500 LEU A O 1
ATOM 3949 N N . GLN A 1 501 ? -6.898 36.147 -7.957 1.00 93.75 501 GLN A N 1
ATOM 3950 C CA . GLN A 1 501 ? -8.171 36.259 -8.672 1.00 93.75 501 GLN A CA 1
ATOM 3951 C C . GLN A 1 501 ? -8.273 37.589 -9.432 1.00 93.75 501 GLN A C 1
ATOM 3953 O O . GLN A 1 501 ? -8.431 37.585 -10.652 1.00 93.75 501 GLN A O 1
ATOM 3958 N N . THR A 1 502 ? -8.097 38.726 -8.750 1.00 90.31 502 THR A N 1
ATOM 3959 C CA . THR A 1 502 ? -8.192 40.061 -9.375 1.00 90.31 502 THR A CA 1
ATOM 3960 C C . THR A 1 502 ? -7.132 40.307 -10.451 1.00 90.31 502 THR A C 1
ATOM 3962 O O . THR A 1 502 ? -7.365 41.093 -11.366 1.00 90.31 502 THR A O 1
ATOM 3965 N N . GLN A 1 503 ? -5.995 39.610 -10.384 1.00 89.94 503 GLN A N 1
ATOM 3966 C CA . GLN A 1 503 ? -4.917 39.683 -11.378 1.00 89.94 503 GLN A CA 1
ATOM 3967 C C . GLN A 1 503 ? -5.030 38.609 -12.480 1.00 89.94 503 GLN A C 1
ATOM 3969 O O . GLN A 1 503 ? -4.185 38.550 -13.371 1.00 89.94 503 GLN A O 1
ATOM 3974 N N . GLY A 1 504 ? -6.059 37.752 -12.443 1.00 89.19 504 GLY A N 1
ATOM 3975 C CA . GLY A 1 504 ? -6.279 36.677 -13.418 1.00 89.19 504 GLY A CA 1
ATOM 3976 C C . GLY A 1 504 ? -5.292 35.502 -13.330 1.00 89.19 504 GLY A C 1
ATOM 3977 O O . GLY A 1 504 ? -5.297 34.645 -14.215 1.00 89.19 504 GLY A O 1
ATOM 3978 N N . LEU A 1 505 ? -4.476 35.454 -12.271 1.00 90.44 505 LEU A N 1
ATOM 3979 C CA . LEU A 1 505 ? -3.414 34.474 -12.002 1.00 90.44 505 LEU A CA 1
ATOM 3980 C C . LEU A 1 505 ? -3.878 33.269 -11.158 1.00 90.44 505 LEU A C 1
ATOM 3982 O O . LEU A 1 505 ? -3.062 32.404 -10.831 1.00 90.44 505 LEU A O 1
ATOM 3986 N N . LEU A 1 506 ? -5.160 33.221 -10.778 1.00 92.56 506 LEU A N 1
ATOM 3987 C CA . LEU A 1 506 ? -5.761 32.133 -10.003 1.00 92.56 506 LEU A CA 1
ATOM 3988 C C . LEU A 1 506 ? -5.697 30.805 -10.771 1.00 92.56 506 LEU A C 1
ATOM 3990 O O . LEU A 1 506 ? -6.265 30.669 -11.860 1.00 92.56 506 LEU A O 1
ATOM 3994 N N . GLU A 1 507 ? -5.042 29.803 -10.188 1.00 91.62 507 GLU A N 1
ATOM 3995 C CA . GLU A 1 507 ? -4.908 28.494 -10.818 1.00 91.62 507 GLU A CA 1
ATOM 3996 C C . GLU A 1 507 ? -6.177 27.666 -10.602 1.00 91.62 507 GLU A C 1
ATOM 3998 O O . GLU A 1 507 ? -6.647 27.501 -9.479 1.00 91.62 507 GLU A O 1
ATOM 4003 N N . SER A 1 508 ? -6.751 27.163 -11.694 1.00 91.25 508 SER A N 1
ATOM 4004 C CA . SER A 1 508 ? -8.062 26.496 -11.683 1.00 91.25 508 SER A CA 1
ATOM 4005 C C . SER A 1 508 ? -8.007 25.018 -12.064 1.00 91.25 508 SER A C 1
ATOM 4007 O O . SER A 1 508 ? -9.007 24.323 -11.877 1.00 91.25 508 SER A O 1
ATOM 4009 N N . PHE A 1 509 ? -6.872 24.525 -12.574 1.00 92.94 509 PHE A N 1
ATOM 4010 C CA . PHE A 1 509 ? -6.662 23.115 -12.900 1.00 92.94 509 PHE A CA 1
ATOM 4011 C C . PHE A 1 509 ? -5.731 22.411 -11.902 1.00 92.94 509 PHE A C 1
ATOM 4013 O O . PHE A 1 509 ? -6.066 21.313 -11.458 1.00 92.94 509 PHE A O 1
ATOM 4020 N N . LEU A 1 510 ? -4.613 23.025 -11.482 1.00 94.00 510 LEU A N 1
ATOM 4021 C CA . LEU A 1 510 ? -3.794 22.429 -10.411 1.00 94.00 510 LEU A CA 1
ATOM 4022 C C . LEU A 1 510 ? -4.555 22.439 -9.068 1.00 94.00 510 LEU A C 1
ATOM 4024 O O . LEU A 1 510 ? -5.219 23.422 -8.735 1.00 94.00 510 LEU A O 1
ATOM 4028 N N . PRO A 1 511 ? -4.414 21.394 -8.231 1.00 92.12 511 PRO A N 1
ATOM 4029 C CA . PRO A 1 511 ? -5.223 21.227 -7.021 1.00 92.12 511 PRO A CA 1
ATOM 4030 C C . PRO A 1 511 ? -4.891 22.217 -5.894 1.00 92.12 511 PRO A C 1
ATOM 4032 O O . PRO A 1 511 ? -5.649 22.316 -4.934 1.00 92.12 511 PRO A O 1
ATOM 4035 N N . PHE A 1 512 ? -3.753 22.914 -5.954 1.00 94.19 512 PHE A N 1
ATOM 4036 C CA . PHE A 1 512 ? -3.167 23.602 -4.796 1.00 94.19 512 PHE A CA 1
ATOM 4037 C C . PHE A 1 512 ? -3.952 24.841 -4.344 1.00 94.19 512 PHE A C 1
ATOM 4039 O O . PHE A 1 512 ? -4.126 25.043 -3.141 1.00 94.19 512 PHE A O 1
ATOM 4046 N N . ASP A 1 513 ? -4.468 25.638 -5.281 1.00 96.25 513 ASP A N 1
ATOM 4047 C CA . ASP A 1 513 ? -5.287 26.816 -4.965 1.00 96.25 513 ASP A CA 1
ATOM 4048 C C . ASP A 1 513 ? -6.685 26.382 -4.487 1.00 96.25 513 ASP A C 1
ATOM 4050 O O . ASP A 1 513 ? -7.192 26.913 -3.498 1.00 96.25 513 ASP A O 1
ATOM 4054 N N . LEU A 1 514 ? -7.262 25.342 -5.109 1.00 96.19 514 LEU A N 1
ATOM 4055 C CA . LEU A 1 514 ? -8.532 24.726 -4.701 1.00 96.19 514 LEU A CA 1
ATOM 4056 C C . LEU A 1 514 ? -8.463 24.141 -3.279 1.00 96.19 514 LEU A C 1
ATOM 4058 O O . LEU A 1 514 ? -9.340 24.385 -2.451 1.00 96.19 514 LEU A O 1
ATOM 4062 N N . GLU A 1 515 ? -7.411 23.385 -2.965 1.00 95.69 515 GLU A N 1
ATOM 4063 C CA . GLU A 1 515 ? -7.193 22.858 -1.614 1.00 95.69 515 GLU A CA 1
ATOM 4064 C C . GLU A 1 515 ? -6.899 23.973 -0.598 1.00 95.69 515 GLU A C 1
ATOM 4066 O O . GLU A 1 515 ? -7.263 23.836 0.571 1.00 95.69 515 GLU A O 1
ATOM 4071 N N . SER A 1 516 ? -6.327 25.101 -1.042 1.00 97.38 516 SER A N 1
ATOM 4072 C CA . SER A 1 516 ? -6.116 26.285 -0.202 1.00 97.38 516 SER A CA 1
ATOM 4073 C C . SER A 1 516 ? -7.428 26.986 0.163 1.00 97.38 516 SER A C 1
ATOM 4075 O O . SER A 1 516 ? -7.686 27.159 1.354 1.00 97.38 516 SER A O 1
ATOM 4077 N N . VAL A 1 517 ? -8.283 27.336 -0.813 1.00 98.00 517 VAL A N 1
ATOM 4078 C CA . VAL A 1 517 ? -9.603 27.947 -0.532 1.00 98.00 517 VAL A CA 1
ATOM 4079 C C . VAL A 1 517 ? -10.498 26.991 0.258 1.00 98.00 517 VAL A C 1
ATOM 4081 O O . VAL A 1 517 ? -11.206 27.416 1.172 1.00 98.00 517 VAL A O 1
ATOM 4084 N N . PHE A 1 518 ? -10.435 25.684 -0.018 1.00 97.00 518 PHE A N 1
ATOM 4085 C CA . PHE A 1 518 ? -11.223 24.698 0.715 1.00 97.00 518 PHE A CA 1
ATOM 4086 C C . PHE A 1 518 ? -10.826 24.620 2.191 1.00 97.00 518 PHE A C 1
ATOM 4088 O O . PHE A 1 518 ? -11.701 24.723 3.052 1.00 97.00 518 PHE A O 1
ATOM 4095 N N . ILE A 1 519 ? -9.533 24.473 2.511 1.00 96.94 519 ILE A N 1
ATOM 4096 C CA . ILE A 1 519 ? -9.131 24.320 3.913 1.00 96.94 519 ILE A CA 1
ATOM 4097 C C . ILE A 1 519 ? -9.300 25.616 4.712 1.00 96.94 519 ILE A C 1
ATOM 4099 O O . ILE A 1 519 ? -9.784 25.547 5.842 1.00 96.94 519 ILE A O 1
ATOM 4103 N N . SER A 1 520 ? -8.992 26.788 4.141 1.00 97.31 520 SER A N 1
ATOM 4104 C CA . SER A 1 520 ? -9.185 28.070 4.832 1.00 97.31 520 SER A CA 1
ATOM 4105 C C . SER A 1 520 ? -10.661 28.327 5.144 1.00 97.31 520 SER A C 1
ATOM 4107 O O . SER A 1 520 ? -11.001 28.647 6.283 1.00 97.31 520 SER A O 1
ATOM 4109 N N . THR A 1 521 ? -11.559 28.081 4.184 1.00 96.94 521 THR A N 1
ATOM 4110 C CA . THR A 1 521 ? -13.004 28.278 4.377 1.00 96.94 521 THR A CA 1
ATOM 4111 C C . THR A 1 521 ? -13.572 27.359 5.461 1.00 96.94 521 THR A C 1
ATOM 4113 O O . THR A 1 521 ? -14.396 27.805 6.259 1.00 96.94 521 THR A O 1
ATOM 4116 N N . ILE A 1 522 ? -13.096 26.106 5.570 1.00 95.44 522 ILE A N 1
ATOM 4117 C CA . ILE A 1 522 ? -13.474 25.222 6.689 1.00 95.44 522 ILE A CA 1
ATOM 4118 C C . ILE A 1 522 ? -13.055 25.837 8.027 1.00 95.44 522 ILE A C 1
ATOM 4120 O O . ILE A 1 522 ? -13.874 25.882 8.943 1.00 95.44 522 ILE A O 1
ATOM 4124 N N . ILE A 1 523 ? -11.810 26.312 8.155 1.00 95.56 523 ILE A N 1
ATOM 4125 C CA . ILE A 1 523 ? -11.307 26.891 9.412 1.00 95.56 523 ILE A CA 1
ATOM 4126 C C . ILE A 1 523 ? -12.146 28.093 9.841 1.00 95.56 523 ILE A C 1
ATOM 4128 O O . ILE A 1 523 ? -12.572 28.140 10.992 1.00 95.56 523 ILE A O 1
ATOM 4132 N N . LEU A 1 524 ? -12.457 29.014 8.927 1.00 94.44 524 LEU A N 1
ATOM 4133 C CA . LEU A 1 524 ? -13.256 30.195 9.259 1.00 94.44 524 LEU A CA 1
ATOM 4134 C C . LEU A 1 524 ? -14.689 29.819 9.680 1.00 94.44 524 LEU A C 1
ATOM 4136 O O . LEU A 1 524 ? -15.150 30.276 10.726 1.00 94.44 524 LEU A O 1
ATOM 4140 N N . ILE A 1 525 ? -15.349 28.906 8.952 1.00 93.44 525 ILE A N 1
ATOM 4141 C CA . ILE A 1 525 ? -16.677 28.373 9.319 1.00 93.44 525 ILE A CA 1
ATOM 4142 C C . ILE A 1 525 ? -16.650 27.694 10.703 1.00 93.44 525 ILE A C 1
ATOM 4144 O O . ILE A 1 525 ? -17.559 27.890 11.513 1.00 93.44 525 ILE A O 1
ATOM 4148 N N . MET A 1 526 ? -15.612 26.903 10.996 1.00 92.12 526 MET A N 1
ATOM 4149 C CA . MET A 1 526 ? -15.449 26.253 12.300 1.00 92.12 526 MET A CA 1
ATOM 4150 C C . MET A 1 526 ? -15.229 27.273 13.421 1.00 92.12 526 MET A C 1
ATOM 4152 O O . MET A 1 526 ? -15.853 27.155 14.474 1.00 92.12 526 MET A O 1
ATOM 4156 N N . SER A 1 527 ? -14.373 28.272 13.206 1.00 89.44 527 SER A N 1
ATOM 4157 C CA . SER A 1 527 ? -14.029 29.270 14.220 1.00 89.44 527 SER A CA 1
ATOM 4158 C C . SER A 1 527 ? -15.207 30.167 14.587 1.00 89.44 527 SER A C 1
ATOM 4160 O O . SER A 1 527 ? -15.457 30.340 15.779 1.00 89.44 527 SER A O 1
ATOM 4162 N N . THR A 1 528 ? -16.010 30.627 13.618 1.00 88.19 528 THR A N 1
ATOM 4163 C CA . THR A 1 528 ? -17.263 31.354 13.907 1.00 88.19 528 THR A CA 1
ATOM 4164 C C . THR A 1 528 ? -18.237 30.520 14.750 1.00 88.19 528 THR A C 1
ATOM 4166 O O . THR A 1 528 ? -18.925 31.067 15.608 1.00 88.19 528 THR A O 1
ATOM 4169 N N . ALA A 1 529 ? -18.281 29.196 14.563 1.00 87.25 529 ALA A N 1
ATOM 4170 C CA . ALA A 1 529 ? -19.134 28.309 15.360 1.00 87.25 529 ALA A CA 1
ATOM 4171 C C . ALA A 1 529 ? -18.577 27.989 16.766 1.00 87.25 529 ALA A C 1
ATOM 4173 O O . ALA A 1 529 ? -19.348 27.621 17.659 1.00 87.25 529 ALA A O 1
ATOM 4174 N N . ILE A 1 530 ? -17.260 28.115 16.972 1.00 85.44 530 ILE A N 1
ATOM 4175 C CA . ILE A 1 530 ? -16.590 27.947 18.274 1.00 85.44 530 ILE A CA 1
ATOM 4176 C C . ILE A 1 530 ? -16.756 29.215 19.123 1.00 85.44 530 ILE A C 1
ATOM 4178 O O . ILE A 1 530 ? -17.299 29.136 20.225 1.00 85.44 530 ILE A O 1
ATOM 4182 N N . ASP A 1 531 ? -16.298 30.358 18.607 1.00 80.00 531 ASP A N 1
ATOM 4183 C CA . ASP A 1 531 ? -16.327 31.673 19.257 1.00 80.00 531 ASP A CA 1
ATOM 4184 C C . ASP A 1 531 ? -16.309 32.776 18.170 1.00 80.00 531 ASP A C 1
ATOM 4186 O O . ASP A 1 531 ? -15.264 33.014 17.557 1.00 80.00 531 ASP A O 1
ATOM 4190 N N . PRO A 1 532 ? -17.437 33.475 17.921 1.00 79.69 532 PRO A N 1
ATOM 4191 C CA . PRO A 1 532 ? -17.512 34.568 16.950 1.00 79.69 532 PRO A CA 1
ATOM 4192 C C . PRO A 1 532 ? -16.515 35.711 17.196 1.00 79.69 532 PRO A C 1
ATOM 4194 O O . PRO A 1 532 ? -16.124 36.376 16.241 1.00 79.69 532 PRO A O 1
ATOM 4197 N N . SER A 1 533 ? -16.052 35.917 18.437 1.00 78.62 533 SER A N 1
ATOM 4198 C CA . SER A 1 533 ? -15.054 36.952 18.765 1.00 78.62 533 SER A CA 1
ATOM 4199 C C . SER A 1 533 ? -13.629 36.615 18.294 1.00 78.62 533 SER A C 1
ATOM 4201 O O . SER A 1 533 ? -12.703 37.393 18.511 1.00 78.62 533 SER A O 1
ATOM 4203 N N . LEU A 1 534 ? -13.439 35.461 17.642 1.00 75.56 534 LEU A N 1
ATOM 4204 C CA . LEU A 1 534 ? -12.196 35.083 16.964 1.00 75.56 534 LEU A CA 1
ATOM 4205 C C . LEU A 1 534 ? -12.165 35.463 15.472 1.00 75.56 534 LEU A C 1
ATOM 4207 O O . LEU A 1 534 ? -11.143 35.217 14.827 1.00 75.56 534 LEU A O 1
ATOM 4211 N N . LEU A 1 535 ? -13.260 35.985 14.897 1.00 78.31 535 LEU A N 1
ATOM 4212 C CA . LEU A 1 535 ? -13.325 36.332 13.472 1.00 78.31 535 LEU A CA 1
ATOM 4213 C C . LEU A 1 535 ? -14.271 37.509 13.184 1.00 78.31 535 LEU A C 1
ATOM 4215 O O . LEU A 1 535 ? -15.447 37.334 12.849 1.00 78.31 535 LEU A O 1
ATOM 4219 N N . GLU A 1 536 ? -13.720 38.718 13.227 1.00 73.31 536 GLU A N 1
ATOM 4220 C CA . GLU A 1 536 ? -14.397 39.907 12.712 1.00 73.31 536 GLU A CA 1
ATOM 4221 C C . GLU A 1 536 ? -14.631 39.796 11.192 1.00 73.31 536 GLU A C 1
ATOM 4223 O O . GLU A 1 536 ? -13.820 39.248 10.437 1.00 73.31 536 GLU A O 1
ATOM 4228 N N . GLY A 1 537 ? -15.787 40.284 10.730 1.00 72.00 537 GLY A N 1
ATOM 4229 C CA . GLY A 1 537 ? -16.138 40.291 9.307 1.00 72.00 537 GLY A CA 1
ATOM 4230 C C . GLY A 1 537 ? -16.387 38.914 8.669 1.00 72.00 537 GLY A C 1
ATOM 4231 O O . GLY A 1 537 ? -16.247 38.796 7.455 1.00 72.00 537 GLY A O 1
ATOM 4232 N N . HIS A 1 538 ? -16.762 37.874 9.431 1.00 73.38 538 HIS A N 1
ATOM 4233 C CA . HIS A 1 538 ? -16.937 36.489 8.936 1.00 73.38 538 HIS A CA 1
ATOM 4234 C C . HIS A 1 538 ? -17.747 36.340 7.620 1.00 73.38 538 HIS A C 1
ATOM 4236 O O . HIS A 1 538 ? -17.424 35.495 6.778 1.00 73.38 538 HIS A O 1
ATOM 4242 N N . GLU A 1 539 ? -18.763 37.180 7.390 1.00 75.94 539 GLU A N 1
ATOM 4243 C CA . GLU A 1 539 ? -19.514 37.191 6.127 1.00 75.94 539 GLU A CA 1
ATOM 4244 C C . GLU A 1 539 ? -18.682 37.627 4.912 1.00 75.94 539 GLU A C 1
ATOM 4246 O O . GLU A 1 539 ? -18.893 37.111 3.814 1.00 75.94 539 GLU A O 1
ATOM 4251 N N . ALA A 1 540 ? -17.765 38.584 5.078 1.00 85.88 540 ALA A N 1
ATOM 4252 C CA . ALA A 1 540 ? -16.922 39.085 3.995 1.00 85.88 540 ALA A CA 1
ATOM 4253 C C . ALA A 1 540 ? -15.960 37.989 3.517 1.00 85.88 540 ALA A C 1
ATOM 4255 O O . ALA A 1 540 ? -15.890 37.711 2.322 1.00 85.88 540 ALA A O 1
ATOM 4256 N N . TRP A 1 541 ? -15.322 37.278 4.452 1.00 89.00 541 TRP A N 1
ATOM 4257 C CA . TRP A 1 541 ? -14.480 36.116 4.147 1.00 89.00 541 TRP A CA 1
ATOM 4258 C C . TRP A 1 541 ? -15.247 35.008 3.423 1.00 89.00 541 TRP A C 1
ATOM 4260 O O . TRP A 1 541 ? -14.739 34.428 2.467 1.00 89.00 541 TRP A O 1
ATOM 4270 N N . SER A 1 542 ? -16.496 34.763 3.830 1.00 89.56 542 SER A N 1
ATOM 4271 C CA . SER A 1 542 ? -17.375 33.798 3.160 1.00 89.56 542 SER A CA 1
ATOM 4272 C C . SER A 1 542 ? -17.676 34.213 1.712 1.00 89.56 542 SER A C 1
ATOM 4274 O O . SER A 1 542 ? -17.628 33.378 0.812 1.00 89.56 542 SER A O 1
ATOM 4276 N N . LYS A 1 543 ? -17.936 35.505 1.464 1.00 92.38 543 LYS A N 1
ATOM 4277 C CA . LYS A 1 543 ? -18.167 36.062 0.116 1.00 92.38 543 LYS A CA 1
ATOM 4278 C C . LYS A 1 543 ? -16.911 35.949 -0.768 1.00 92.38 543 LYS A C 1
ATOM 4280 O O . LYS A 1 543 ? -17.026 35.505 -1.907 1.00 92.38 543 LYS A O 1
ATOM 4285 N N . VAL A 1 544 ? -15.722 36.251 -0.233 1.00 94.50 544 VAL A N 1
ATOM 4286 C CA . VAL A 1 544 ? -14.431 36.077 -0.936 1.00 94.50 544 VAL A CA 1
ATOM 4287 C C . VAL A 1 544 ? -14.178 34.607 -1.286 1.00 94.50 544 VAL A C 1
ATOM 4289 O O . VAL A 1 544 ? -13.857 34.296 -2.430 1.00 94.50 544 VAL A O 1
ATOM 4292 N N . ALA A 1 545 ? -14.379 33.689 -0.337 1.00 96.56 545 ALA A N 1
ATOM 4293 C CA . ALA A 1 545 ? -14.215 32.258 -0.579 1.00 96.56 545 ALA A CA 1
ATOM 4294 C C . ALA A 1 545 ? -15.126 31.747 -1.705 1.00 96.56 545 ALA A C 1
ATOM 4296 O O . ALA A 1 545 ? -14.648 31.072 -2.618 1.00 96.56 545 ALA A O 1
ATOM 4297 N N . TYR A 1 546 ? -16.420 32.088 -1.678 1.00 96.62 546 TYR A N 1
ATOM 4298 C CA . TYR A 1 546 ? -17.348 31.661 -2.728 1.00 96.62 546 TYR A CA 1
ATOM 4299 C C . TYR A 1 546 ? -17.034 32.308 -4.088 1.00 96.62 546 TYR A C 1
ATOM 4301 O O . TYR A 1 546 ? -17.050 31.587 -5.075 1.00 96.62 546 TYR A O 1
ATOM 4309 N N . SER A 1 547 ? -16.595 33.575 -4.146 1.00 97.25 547 SER A N 1
ATOM 4310 C CA . SER A 1 547 ? -16.091 34.210 -5.385 1.00 97.25 547 SER A CA 1
ATOM 4311 C C . SER A 1 547 ? -14.953 33.418 -6.051 1.00 97.25 547 SER A C 1
ATOM 4313 O O . SER A 1 547 ? -14.921 33.271 -7.274 1.00 97.25 547 SER A O 1
ATOM 4315 N N . ILE A 1 548 ? -14.028 32.877 -5.252 1.00 97.88 548 ILE A N 1
ATOM 4316 C CA . ILE A 1 548 ? -12.907 32.059 -5.741 1.00 97.88 548 ILE A CA 1
ATOM 4317 C C . ILE A 1 548 ? -13.415 30.703 -6.272 1.00 97.88 548 ILE A C 1
ATOM 4319 O O . ILE A 1 548 ? -12.983 30.258 -7.337 1.00 97.88 548 ILE A O 1
ATOM 4323 N N . PHE A 1 549 ? -14.360 30.060 -5.572 1.00 97.25 549 PHE A N 1
ATOM 4324 C CA . PHE A 1 549 ? -14.999 28.823 -6.043 1.00 97.25 549 PHE A CA 1
ATOM 4325 C C . PHE A 1 549 ? -15.819 29.031 -7.326 1.00 97.25 549 PHE A C 1
ATOM 4327 O O . PHE A 1 549 ? -15.688 28.228 -8.251 1.00 97.25 549 PHE A O 1
ATOM 4334 N N . ASP A 1 550 ? -16.616 30.101 -7.400 1.00 95.19 550 ASP A N 1
ATOM 4335 C CA . ASP A 1 550 ? -17.434 30.468 -8.561 1.00 95.19 550 ASP A CA 1
ATOM 4336 C C . ASP A 1 550 ? -16.557 30.702 -9.803 1.00 95.19 550 ASP A C 1
ATOM 4338 O O . ASP A 1 550 ? -16.888 30.237 -10.897 1.00 95.19 550 ASP A O 1
ATOM 4342 N N . GLU A 1 551 ? -15.387 31.338 -9.659 1.00 94.44 551 GLU A N 1
ATOM 4343 C CA . GLU A 1 551 ? -14.464 31.493 -10.786 1.00 94.44 551 GLU A CA 1
ATOM 4344 C C . GLU A 1 551 ? -13.837 30.163 -11.227 1.00 94.44 551 GLU A C 1
ATOM 4346 O O . GLU A 1 551 ? -13.868 29.856 -12.425 1.00 94.44 551 GLU A O 1
ATOM 4351 N N . MET A 1 552 ? -13.323 29.347 -10.298 1.00 94.25 552 MET A N 1
ATOM 4352 C CA . MET A 1 552 ? -12.793 28.014 -10.629 1.00 94.25 552 MET A CA 1
ATOM 4353 C C . MET A 1 552 ? -13.859 27.153 -11.326 1.00 94.25 552 MET A C 1
ATOM 4355 O O . MET A 1 552 ? -13.573 26.491 -12.328 1.00 94.25 552 MET A O 1
ATOM 4359 N N . ALA A 1 553 ? -15.104 27.212 -10.848 1.00 91.25 553 ALA A N 1
ATOM 4360 C CA . ALA A 1 553 ? -16.256 26.565 -11.462 1.00 91.25 553 ALA A CA 1
ATOM 4361 C C . ALA A 1 553 ? -16.531 27.094 -12.879 1.00 91.25 553 ALA A C 1
ATOM 4363 O O . ALA A 1 553 ? -16.680 26.293 -13.802 1.00 91.25 553 ALA A O 1
ATOM 4364 N N . SER A 1 554 ? -16.526 28.418 -13.081 1.00 89.00 554 SER A N 1
ATOM 4365 C CA . SER A 1 554 ? -16.749 29.061 -14.390 1.00 89.00 554 SER A CA 1
ATOM 4366 C C . SER A 1 554 ? -15.675 28.726 -15.435 1.00 89.00 554 SER A C 1
ATOM 4368 O O . SER A 1 554 ? -15.939 28.741 -16.640 1.00 89.00 554 SER A O 1
ATOM 4370 N N . ARG A 1 555 ? -14.458 28.402 -14.977 1.00 87.75 555 ARG A N 1
ATOM 4371 C CA . ARG A 1 555 ? -13.334 27.951 -15.809 1.00 87.75 555 ARG A CA 1
ATOM 4372 C C . ARG A 1 555 ? -13.408 26.452 -16.141 1.00 87.75 555 ARG A C 1
ATOM 4374 O O . ARG A 1 555 ? -12.741 26.017 -17.078 1.00 87.75 555 ARG A O 1
ATOM 4381 N N . GLY A 1 556 ? -14.262 25.692 -15.447 1.00 86.38 556 GLY A N 1
ATOM 4382 C CA . GLY A 1 556 ? -14.549 24.281 -15.726 1.00 86.38 556 GLY A CA 1
ATOM 4383 C C . GLY A 1 556 ? -14.243 23.304 -14.589 1.00 86.38 556 GLY A C 1
ATOM 4384 O O . GLY A 1 556 ? -14.342 22.096 -14.794 1.00 86.38 556 GLY A O 1
ATOM 4385 N N . ASN A 1 557 ? -13.855 23.775 -13.400 1.00 90.81 557 ASN A N 1
ATOM 4386 C CA . ASN A 1 557 ? -13.518 22.887 -12.291 1.00 90.81 557 ASN A CA 1
ATOM 4387 C C . ASN A 1 557 ? -14.785 22.396 -11.562 1.00 90.81 557 ASN A C 1
ATOM 4389 O O . ASN A 1 557 ? -15.307 23.044 -10.652 1.00 90.81 557 ASN A O 1
ATOM 4393 N N . ALA A 1 558 ? -15.271 21.212 -11.937 1.00 89.44 558 ALA A N 1
ATOM 4394 C CA . ALA A 1 558 ? -16.431 20.587 -11.300 1.00 89.44 558 ALA A CA 1
ATOM 4395 C C . ALA A 1 558 ? -16.154 20.139 -9.846 1.00 89.44 558 ALA A C 1
ATOM 4397 O O . ALA A 1 558 ? -17.074 20.094 -9.027 1.00 89.44 558 ALA A O 1
ATOM 4398 N N . ILE A 1 559 ? -14.891 19.866 -9.485 1.00 90.81 559 ILE A N 1
ATOM 4399 C CA . ILE A 1 559 ? -14.503 19.536 -8.101 1.00 90.81 559 ILE A CA 1
ATOM 4400 C C . ILE A 1 559 ? -14.713 20.765 -7.202 1.00 90.81 559 ILE A C 1
ATOM 4402 O O . ILE A 1 559 ? -15.229 20.619 -6.094 1.00 90.81 559 ILE A O 1
ATOM 4406 N N . ALA A 1 560 ? -14.381 21.970 -7.684 1.00 92.75 560 ALA A N 1
ATOM 4407 C CA . ALA A 1 560 ? -14.597 23.226 -6.966 1.00 92.75 560 ALA A CA 1
ATOM 4408 C C . ALA A 1 560 ? -16.068 23.396 -6.554 1.00 92.75 560 ALA A C 1
ATOM 4410 O O . ALA A 1 560 ? -16.345 23.539 -5.364 1.00 92.75 560 ALA A O 1
ATOM 4411 N N . GLN A 1 561 ? -17.007 23.240 -7.496 1.00 90.62 561 GLN A N 1
ATOM 4412 C CA . GLN A 1 561 ? -18.451 23.288 -7.214 1.00 90.62 561 GLN A CA 1
ATOM 4413 C C . GLN A 1 561 ? -18.888 22.265 -6.152 1.00 90.62 561 GLN A C 1
ATOM 4415 O O . GLN A 1 561 ? -19.724 22.552 -5.298 1.00 90.62 561 GLN A O 1
ATOM 4420 N N . LEU A 1 562 ? -18.355 21.040 -6.200 1.00 89.38 562 LEU A N 1
ATOM 4421 C CA . LEU A 1 562 ? -18.725 19.989 -5.249 1.00 89.38 562 LEU A CA 1
ATOM 4422 C C . LEU A 1 562 ? -18.208 20.294 -3.836 1.00 89.38 562 LEU A C 1
ATOM 4424 O O . LEU A 1 562 ? -18.959 20.167 -2.868 1.00 89.38 562 LEU A O 1
ATOM 4428 N N . ARG A 1 563 ? -16.957 20.753 -3.713 1.00 91.06 563 ARG A N 1
ATOM 4429 C CA . ARG A 1 563 ? -16.372 21.195 -2.436 1.00 91.06 563 ARG A CA 1
ATOM 4430 C C . ARG A 1 563 ? -17.141 22.385 -1.854 1.00 91.06 563 ARG A C 1
ATOM 4432 O O . ARG A 1 563 ? -17.454 22.394 -0.668 1.00 91.06 563 ARG A O 1
ATOM 4439 N N . GLU A 1 564 ? -17.495 23.350 -2.692 1.00 93.50 564 GLU A N 1
ATOM 4440 C CA . GLU A 1 564 ? -18.244 24.554 -2.331 1.00 93.50 564 GLU A CA 1
ATOM 4441 C C . GLU A 1 564 ? -19.658 24.243 -1.797 1.00 93.50 564 GLU A C 1
ATOM 4443 O O . GLU A 1 564 ? -20.044 24.743 -0.735 1.00 93.50 564 GLU A O 1
ATOM 4448 N N . ARG A 1 565 ? -20.404 23.340 -2.453 1.00 90.75 565 ARG A N 1
ATOM 4449 C CA . ARG A 1 565 ? -21.714 22.851 -1.970 1.00 90.75 565 ARG A CA 1
ATOM 4450 C C . ARG A 1 565 ? -21.619 22.222 -0.575 1.00 90.75 565 ARG A C 1
ATOM 4452 O O . ARG A 1 565 ? -22.504 22.432 0.256 1.00 90.75 565 ARG A O 1
ATOM 4459 N N . GLU A 1 566 ? -20.544 21.487 -0.288 1.00 90.25 566 GLU A N 1
ATOM 4460 C CA . GLU A 1 566 ? -20.312 20.886 1.032 1.00 90.25 566 GLU A CA 1
ATOM 4461 C C . GLU A 1 566 ? -19.991 21.927 2.116 1.00 90.25 566 GLU A C 1
ATOM 4463 O O . GLU A 1 566 ? -20.448 21.778 3.252 1.00 90.25 566 GLU A O 1
ATOM 4468 N N . LEU A 1 567 ? -19.283 23.009 1.770 1.00 93.50 567 LEU A N 1
ATOM 4469 C CA . LEU A 1 567 ? -19.038 24.147 2.667 1.00 93.50 567 LEU A CA 1
ATOM 4470 C C . LEU A 1 567 ? -20.328 24.918 2.965 1.00 93.50 567 LEU A C 1
ATOM 4472 O O . LEU A 1 567 ? -20.647 25.146 4.134 1.00 93.50 567 LEU A O 1
ATOM 4476 N N . LYS A 1 568 ? -21.122 25.230 1.930 1.00 93.00 568 LYS A N 1
ATOM 4477 C CA . LYS A 1 568 ? -22.454 25.841 2.082 1.00 93.00 568 LYS A CA 1
ATOM 4478 C C . LYS A 1 568 ? -23.365 24.963 2.952 1.00 93.00 568 LYS A C 1
ATOM 4480 O O . LYS A 1 568 ? -24.050 25.479 3.839 1.00 93.00 568 LYS A O 1
ATOM 4485 N N . LYS A 1 569 ? -23.311 23.631 2.797 1.00 90.88 569 LYS A N 1
ATOM 4486 C CA . LYS A 1 569 ? -24.038 22.698 3.673 1.00 90.88 569 LYS A CA 1
ATOM 4487 C C . LYS A 1 569 ? -23.526 22.739 5.117 1.00 90.88 569 LYS A C 1
ATOM 4489 O O . LYS A 1 569 ? -24.354 22.865 6.018 1.00 90.88 569 LYS A O 1
ATOM 4494 N N . LEU A 1 570 ? -22.212 22.681 5.352 1.00 92.50 570 LEU A N 1
ATOM 4495 C CA . LEU A 1 570 ? -21.621 22.775 6.695 1.00 92.50 570 LEU A CA 1
ATOM 4496 C C . LEU A 1 570 ? -22.040 24.067 7.414 1.00 92.50 570 LEU A C 1
ATOM 4498 O O . LEU A 1 570 ? -22.520 23.999 8.545 1.00 92.50 570 LEU A O 1
ATOM 4502 N N . ALA A 1 571 ? -21.925 25.216 6.741 1.00 92.31 571 ALA A N 1
ATOM 4503 C CA . ALA A 1 571 ? -22.344 26.509 7.275 1.00 92.31 571 ALA A CA 1
ATOM 4504 C C . ALA A 1 571 ? -23.839 26.515 7.641 1.00 92.31 571 ALA A C 1
ATOM 4506 O O . ALA A 1 571 ? -24.186 26.851 8.773 1.00 92.31 571 ALA A O 1
ATOM 4507 N N . SER A 1 572 ? -24.715 26.049 6.738 1.00 91.38 572 SER A N 1
ATOM 4508 C CA . SER A 1 572 ? -26.165 25.987 6.996 1.00 91.38 572 SER A CA 1
ATOM 4509 C C . SER A 1 572 ? -26.535 25.122 8.208 1.00 91.38 572 SER A C 1
ATOM 4511 O O . SER A 1 572 ? -27.481 25.432 8.927 1.00 91.38 572 SER A O 1
ATOM 4513 N N . VAL A 1 573 ? -25.784 24.047 8.478 1.00 90.44 573 VAL A N 1
ATOM 4514 C CA . VAL A 1 573 ? -26.024 23.190 9.647 1.00 90.44 573 VAL A CA 1
ATOM 4515 C C . VAL A 1 573 ? -25.492 23.847 10.927 1.00 90.44 573 VAL A C 1
ATOM 4517 O O . VAL A 1 573 ? -26.178 23.818 11.945 1.00 90.44 573 VAL A O 1
ATOM 4520 N N . LEU A 1 574 ? -24.324 24.498 10.888 1.00 89.50 574 LEU A N 1
ATOM 4521 C CA . LEU A 1 574 ? -23.763 25.202 12.052 1.00 89.50 574 LEU A CA 1
ATOM 4522 C C . LEU A 1 574 ? -24.568 26.445 12.465 1.00 89.50 574 LEU A C 1
ATOM 4524 O O . LEU A 1 574 ? -24.612 26.750 13.653 1.00 89.50 574 LEU A O 1
ATOM 4528 N N . GLN A 1 575 ? -25.276 27.099 11.536 1.00 84.50 575 GLN A N 1
ATOM 4529 C CA . GLN A 1 575 ? -26.216 28.196 11.833 1.00 84.50 575 GLN A CA 1
ATOM 4530 C C . GLN A 1 575 ? -27.356 27.806 12.796 1.00 84.50 575 GLN A C 1
ATOM 4532 O O . GLN A 1 575 ? -27.995 28.685 13.364 1.00 84.50 575 GLN A O 1
ATOM 4537 N N . HIS A 1 576 ? -27.603 26.508 13.016 1.00 79.75 576 HIS A N 1
ATOM 4538 C CA . HIS A 1 576 ? -28.599 26.020 13.977 1.00 79.75 576 HIS A CA 1
ATOM 4539 C C . HIS A 1 576 ? -28.072 25.949 15.427 1.00 79.75 576 HIS A C 1
ATOM 4541 O O . HIS A 1 576 ? -28.822 25.586 16.336 1.00 79.75 576 HIS A O 1
ATOM 4547 N N . LEU A 1 577 ? -26.796 26.274 15.678 1.00 80.00 577 LEU A N 1
ATOM 4548 C CA . LEU A 1 577 ? -26.272 26.417 17.038 1.00 80.00 577 LEU A CA 1
ATOM 4549 C C . LEU A 1 577 ? -26.798 27.712 17.683 1.00 80.00 577 LEU A C 1
ATOM 4551 O O . LEU A 1 577 ? -26.701 28.773 17.067 1.00 80.00 577 LEU A O 1
ATOM 4555 N N . PRO A 1 578 ? -27.288 27.677 18.939 1.00 71.19 578 PRO A N 1
ATOM 4556 C CA . PRO A 1 578 ? -27.686 28.896 19.637 1.00 71.19 578 PRO A CA 1
ATOM 4557 C C . PRO A 1 578 ? -26.461 29.802 19.848 1.00 71.19 578 PRO A C 1
ATOM 4559 O O . PRO A 1 578 ? -25.384 29.282 20.173 1.00 71.19 578 PRO A O 1
ATOM 4562 N N . PRO A 1 579 ? -26.589 31.134 19.701 1.00 64.38 579 PRO A N 1
ATOM 4563 C CA . PRO A 1 579 ? -25.466 32.050 19.867 1.00 64.38 579 PRO A CA 1
ATOM 4564 C C . PRO A 1 579 ? -24.884 31.960 21.288 1.00 64.38 579 PRO A C 1
ATOM 4566 O O . PRO A 1 579 ? -25.627 31.705 22.245 1.00 64.38 579 PRO A O 1
ATOM 4569 N N . PRO A 1 580 ? -23.564 32.157 21.462 1.00 57.47 580 PRO A N 1
ATOM 4570 C CA . PRO A 1 580 ? -22.975 32.232 22.791 1.00 57.47 580 PRO A CA 1
ATOM 4571 C C . PRO A 1 580 ? -23.571 33.425 23.543 1.00 57.47 580 PRO A C 1
ATOM 4573 O O . PRO A 1 580 ? -23.494 34.560 23.079 1.00 57.47 580 PRO A O 1
ATOM 4576 N N . LYS A 1 581 ? -24.164 33.171 24.715 1.00 50.06 581 LYS A N 1
ATOM 4577 C CA . LYS A 1 581 ? -24.607 34.237 25.618 1.00 50.06 581 LYS A CA 1
ATOM 4578 C C . LYS A 1 581 ? -23.382 34.982 26.143 1.00 50.06 581 LYS A C 1
ATOM 4580 O O . LYS A 1 581 ? -22.716 34.469 27.036 1.00 50.06 581 LYS A O 1
ATOM 4585 N N . THR A 1 582 ? -23.104 36.165 25.607 1.00 41.53 582 THR A N 1
ATOM 4586 C CA . THR A 1 582 ? -22.196 37.133 26.232 1.00 41.53 582 THR A CA 1
ATOM 4587 C C . THR A 1 582 ? -22.686 37.424 27.646 1.00 41.53 582 THR A C 1
ATOM 4589 O O . THR A 1 582 ? -23.867 37.727 27.823 1.00 41.53 582 THR A O 1
ATOM 4592 N N . GLY A 1 583 ? -21.807 37.303 28.641 1.00 38.53 583 GLY A N 1
ATOM 4593 C CA . GLY A 1 583 ? -22.156 37.612 30.024 1.00 38.53 583 GLY A CA 1
ATOM 4594 C C . GLY A 1 583 ? -22.556 39.077 30.183 1.00 38.53 583 GLY A C 1
ATOM 4595 O O . GLY A 1 583 ? -21.888 39.966 29.656 1.00 38.53 583 GLY A O 1
ATOM 4596 N N . GLU A 1 584 ? -23.638 39.322 30.918 1.00 29.88 584 GLU A N 1
ATOM 4597 C CA . GLU A 1 584 ? -23.929 40.649 31.459 1.00 29.88 584 GLU A CA 1
ATOM 4598 C C . GLU A 1 584 ? -22.798 41.037 32.425 1.00 29.88 584 GLU A C 1
ATOM 4600 O O . GLU A 1 584 ? -22.245 40.184 33.126 1.00 29.88 584 GLU A O 1
ATOM 4605 N N . ALA A 1 585 ? -22.403 42.312 32.430 1.00 29.00 585 ALA A N 1
ATOM 4606 C CA . ALA A 1 585 ? -21.273 42.762 33.235 1.00 29.00 585 ALA A CA 1
ATOM 4607 C C . ALA A 1 585 ? -21.564 42.591 34.735 1.00 29.00 585 ALA A C 1
ATOM 4609 O O . ALA A 1 585 ? -22.606 43.024 35.229 1.00 29.00 585 ALA A O 1
ATOM 4610 N N . VAL A 1 586 ? -20.623 41.999 35.475 1.00 32.56 586 VAL A N 1
ATOM 4611 C CA . VAL A 1 586 ? -20.740 41.828 36.931 1.00 32.56 586 VAL A CA 1
ATOM 4612 C C . VAL A 1 586 ? -20.516 43.178 37.623 1.00 32.56 586 VAL A C 1
ATOM 4614 O O . VAL A 1 586 ? -19.403 43.523 38.010 1.00 32.56 586 VAL A O 1
ATOM 4617 N N . GLN A 1 587 ? -21.596 43.944 37.774 1.00 28.17 587 GLN A N 1
ATOM 4618 C CA . GLN A 1 587 ? -21.677 45.160 38.592 1.00 28.17 587 GLN A CA 1
ATOM 4619 C C . GLN A 1 587 ? -22.872 45.074 39.554 1.00 28.17 587 GLN A C 1
ATOM 4621 O O . GLN A 1 587 ? -23.817 45.852 39.461 1.00 28.17 587 GLN A O 1
ATOM 4626 N N . ALA A 1 588 ? -22.850 44.091 40.463 1.00 29.17 588 ALA A N 1
ATOM 4627 C CA . ALA A 1 588 ? -23.909 43.911 41.462 1.00 29.17 588 ALA A CA 1
ATOM 4628 C C . ALA A 1 588 ? -23.462 43.169 42.742 1.00 29.17 588 ALA A C 1
ATOM 4630 O O . ALA A 1 588 ? -24.234 42.384 43.281 1.00 29.17 588 ALA A O 1
ATOM 4631 N N . GLU A 1 589 ? -22.242 43.395 43.252 1.00 28.86 589 GLU A N 1
ATOM 4632 C CA . GLU A 1 589 ? -21.891 42.930 44.612 1.00 28.86 589 GLU A CA 1
ATOM 4633 C C . GLU A 1 589 ? -20.831 43.808 45.312 1.00 28.86 589 GLU A C 1
ATOM 4635 O O . GLU A 1 589 ? -19.786 43.345 45.757 1.00 28.86 589 GLU A O 1
ATOM 4640 N N . ASN A 1 590 ? -21.110 45.113 45.396 1.00 27.92 590 ASN A N 1
ATOM 4641 C CA . ASN A 1 590 ? -20.502 46.013 46.382 1.00 27.92 590 ASN A CA 1
ATOM 4642 C C . ASN A 1 590 ? -21.387 47.261 46.548 1.00 27.92 590 ASN A C 1
ATOM 4644 O O . ASN A 1 590 ? -21.341 48.147 45.704 1.00 27.92 590 ASN A O 1
ATOM 4648 N N . ASP A 1 591 ? -22.243 47.256 47.578 1.00 27.14 591 ASP A N 1
ATOM 4649 C CA . ASP A 1 591 ? -22.591 48.415 48.428 1.00 27.14 591 ASP A CA 1
ATOM 4650 C C . ASP A 1 591 ? -23.726 48.040 49.403 1.00 27.14 591 ASP A C 1
ATOM 4652 O O . ASP A 1 591 ? -24.906 48.321 49.197 1.00 27.14 591 ASP A O 1
ATOM 4656 N N . GLN A 1 592 ? -23.362 47.397 50.518 1.00 26.86 592 GLN A N 1
ATOM 4657 C CA . GLN A 1 592 ? -24.232 47.282 51.698 1.00 26.86 592 GLN A CA 1
ATOM 4658 C C . GLN A 1 592 ? -24.047 48.490 52.636 1.00 26.86 592 GLN A C 1
ATOM 4660 O O . GLN A 1 592 ? -23.667 48.328 53.793 1.00 26.86 592 GLN A O 1
ATOM 4665 N N . TYR A 1 593 ? -24.342 49.706 52.168 1.00 28.02 593 TYR A N 1
ATOM 4666 C CA . TYR A 1 593 ? -24.513 50.874 53.043 1.00 28.02 593 TYR A CA 1
ATOM 4667 C C . TYR A 1 593 ? -25.551 51.866 52.487 1.00 28.02 593 TYR A C 1
ATOM 4669 O O . TYR A 1 593 ? -25.779 51.938 51.288 1.00 28.02 593 TYR A O 1
ATOM 4677 N N . ALA A 1 594 ? -26.159 52.640 53.396 1.00 27.62 594 ALA A N 1
ATOM 4678 C CA . ALA A 1 594 ? -27.071 53.767 53.143 1.00 27.62 594 ALA A CA 1
ATOM 4679 C C . ALA A 1 594 ? -28.455 53.480 52.493 1.00 27.62 594 ALA A C 1
ATOM 4681 O O . ALA A 1 594 ? -28.702 53.787 51.337 1.00 27.62 594 ALA A O 1
ATOM 4682 N N . GLY A 1 595 ? -29.416 53.072 53.334 1.00 25.48 595 GLY A N 1
ATOM 4683 C CA . GLY A 1 595 ? -30.561 53.942 53.675 1.00 25.48 595 GLY A CA 1
ATOM 4684 C C . GLY A 1 595 ? -31.753 54.121 52.706 1.00 25.48 595 GLY A C 1
ATOM 4685 O O . GLY A 1 595 ? -31.625 54.650 51.616 1.00 25.48 595 GLY A O 1
ATOM 4686 N N . ASN A 1 596 ? -32.949 53.815 53.231 1.00 25.83 596 ASN A N 1
ATOM 4687 C CA . ASN A 1 596 ? -34.266 54.449 53.008 1.00 25.83 596 ASN A CA 1
ATOM 4688 C C . ASN A 1 596 ? -34.580 55.162 51.666 1.00 25.83 596 ASN A C 1
ATOM 4690 O O . ASN A 1 596 ? -34.081 56.257 51.427 1.00 25.83 596 ASN A O 1
ATOM 4694 N N . VAL A 1 597 ? -35.634 54.707 50.964 1.00 27.56 597 VAL A N 1
ATOM 4695 C CA . VAL A 1 597 ? -36.936 55.421 50.809 1.00 27.56 597 VAL A CA 1
ATOM 4696 C C . VAL A 1 597 ? -37.938 54.566 49.996 1.00 27.56 597 VAL A C 1
ATOM 4698 O O . VAL A 1 597 ? -37.562 53.623 49.306 1.00 27.56 597 VAL A O 1
ATOM 4701 N N . VAL A 1 598 ? -39.237 54.854 50.142 1.00 23.62 598 VAL A N 1
ATOM 4702 C CA . VAL A 1 598 ? -40.414 54.129 49.613 1.00 23.62 598 VAL A CA 1
ATOM 4703 C C . VAL A 1 598 ? -41.473 55.182 49.208 1.00 23.62 598 VAL A C 1
ATOM 4705 O O . VAL A 1 598 ? -41.525 56.198 49.903 1.00 23.62 598 VAL A O 1
ATOM 4708 N N . PRO A 1 599 ? -42.408 54.979 48.247 1.00 39.69 599 PRO A N 1
ATOM 4709 C CA . PRO A 1 599 ? -42.434 54.181 47.006 1.00 39.69 599 PRO A CA 1
ATOM 4710 C C . PRO A 1 599 ? -42.742 55.077 45.762 1.00 39.69 599 PRO A C 1
ATOM 4712 O O . PRO A 1 599 ? -42.737 56.298 45.865 1.00 39.69 599 PRO A O 1
ATOM 4715 N N . THR A 1 600 ? -43.083 54.478 44.607 1.00 24.08 600 THR A N 1
ATOM 4716 C CA . THR A 1 600 ? -44.196 54.794 43.644 1.00 24.08 600 THR A CA 1
ATOM 4717 C C . THR A 1 600 ? -43.808 54.286 42.238 1.00 24.08 600 THR A C 1
ATOM 4719 O O . THR A 1 600 ? -42.653 54.408 41.861 1.00 24.08 600 THR A O 1
ATOM 4722 N N . ALA A 1 601 ? -44.594 53.574 41.418 1.00 24.22 601 ALA A N 1
ATOM 4723 C CA . ALA A 1 601 ? -46.036 53.453 41.133 1.00 24.22 601 ALA A CA 1
ATOM 4724 C C . ALA A 1 601 ? -46.499 54.227 39.877 1.00 24.22 601 ALA A C 1
ATOM 4726 O O . ALA A 1 601 ? -46.769 55.421 39.935 1.00 24.22 601 ALA A O 1
ATOM 4727 N N . SER A 1 602 ? -46.680 53.514 38.757 1.00 25.92 602 SER A N 1
ATOM 4728 C CA . SER A 1 602 ? -47.767 53.729 37.776 1.00 25.92 602 SER A CA 1
ATOM 4729 C C . SER A 1 602 ? -47.846 52.562 36.768 1.00 25.92 602 SER A C 1
ATOM 4731 O O . SER A 1 602 ? -46.889 51.810 36.601 1.00 25.92 602 SER A O 1
ATOM 4733 N N . MET A 1 603 ? -49.022 52.365 36.159 1.00 24.11 603 MET A N 1
ATOM 4734 C CA . MET A 1 603 ? -49.348 51.279 35.213 1.00 24.11 603 MET A CA 1
ATOM 4735 C C . MET A 1 603 ? -49.378 51.786 33.752 1.00 24.11 603 MET A C 1
ATOM 4737 O O . MET A 1 603 ? -49.620 52.975 33.540 1.00 24.11 603 MET A O 1
ATOM 4741 N N . PRO A 1 604 ? -49.211 50.908 32.739 1.00 41.09 604 PRO A N 1
ATOM 4742 C CA . PRO A 1 604 ? -49.522 51.208 31.333 1.00 41.09 604 PRO A CA 1
ATOM 4743 C C . PRO A 1 604 ? -51.052 51.203 31.089 1.00 41.09 604 PRO A C 1
ATOM 4745 O O . PRO A 1 604 ? -51.807 50.812 31.985 1.00 41.09 604 PRO A O 1
ATOM 4748 N N . PRO A 1 605 ? -51.548 51.588 29.890 1.00 34.03 605 PRO A N 1
ATOM 4749 C CA . PRO A 1 605 ? -51.936 50.539 28.926 1.00 34.03 605 PRO A CA 1
ATOM 4750 C C . PRO A 1 605 ? -51.824 50.924 27.425 1.00 34.03 605 PRO A C 1
ATOM 4752 O O . PRO A 1 605 ? -51.340 51.987 27.050 1.00 34.03 605 PRO A O 1
ATOM 4755 N N . ALA A 1 606 ? -52.268 50.007 26.556 1.00 24.56 606 ALA A N 1
ATOM 4756 C CA . ALA A 1 606 ? -52.077 49.993 25.101 1.00 24.56 606 ALA A CA 1
ATOM 4757 C C . ALA A 1 606 ? -53.168 50.678 24.238 1.00 24.56 606 ALA A C 1
ATOM 4759 O O . ALA A 1 606 ? -54.336 50.721 24.615 1.00 24.56 606 ALA A O 1
ATOM 4760 N N . ALA A 1 607 ? -52.799 51.033 22.997 1.00 22.20 607 ALA A N 1
ATOM 4761 C CA . ALA A 1 607 ? -53.618 50.976 21.765 1.00 22.20 607 ALA A CA 1
ATOM 4762 C C . ALA A 1 607 ? -52.653 50.946 20.545 1.00 22.20 607 ALA A C 1
ATOM 4764 O O . ALA A 1 607 ? -51.599 51.562 20.626 1.00 22.20 607 ALA A O 1
ATOM 4765 N N . SER A 1 608 ? -52.800 50.209 19.430 1.00 24.31 608 SER A N 1
ATOM 4766 C CA . SER A 1 608 ? -53.931 49.659 18.643 1.00 24.31 608 SER A CA 1
ATOM 4767 C C . SER A 1 608 ? -54.652 50.629 17.687 1.00 24.31 608 SER A C 1
ATOM 4769 O O . SER A 1 608 ? -55.615 51.267 18.103 1.00 24.31 608 SER A O 1
ATOM 4771 N N . ARG A 1 609 ? -54.246 50.639 16.395 1.00 22.08 609 ARG A N 1
ATOM 4772 C CA . ARG A 1 609 ? -55.051 50.765 15.134 1.00 22.08 609 ARG A CA 1
ATOM 4773 C C . ARG A 1 609 ? -54.105 50.910 13.913 1.00 22.08 609 ARG A C 1
ATOM 4775 O O . ARG A 1 609 ? -53.108 51.603 14.020 1.00 22.08 609 ARG A O 1
ATOM 4782 N N . MET A 1 610 ? -54.189 50.080 12.861 1.00 23.34 610 MET A N 1
ATOM 4783 C CA . MET A 1 610 ? -55.145 50.037 11.721 1.00 23.34 610 MET A CA 1
ATOM 4784 C C . MET A 1 610 ? -55.013 51.186 10.699 1.00 23.34 610 MET A C 1
ATOM 4786 O O . MET A 1 610 ? -55.339 52.310 11.056 1.00 23.34 610 MET A O 1
ATOM 4790 N N . ALA A 1 611 ? -54.724 50.869 9.420 1.00 21.11 611 ALA A N 1
ATOM 4791 C CA . ALA A 1 611 ? -55.597 51.191 8.265 1.00 21.11 611 ALA A CA 1
ATOM 4792 C C . ALA A 1 611 ? -55.078 50.673 6.891 1.00 21.11 611 ALA A C 1
ATOM 4794 O O . ALA A 1 611 ? -53.927 50.866 6.520 1.00 21.11 611 ALA A O 1
ATOM 4795 N N . VAL A 1 612 ? -55.994 50.053 6.134 1.00 25.86 612 VAL A N 1
ATOM 4796 C CA . VAL A 1 612 ? -56.013 49.808 4.662 1.00 25.86 612 VAL A CA 1
ATOM 4797 C C . VAL A 1 612 ? -56.310 51.161 3.933 1.00 25.86 612 VAL A C 1
ATOM 4799 O O . VAL A 1 612 ? -56.729 52.065 4.659 1.00 25.86 612 VAL A O 1
ATOM 4802 N N . PRO A 1 613 ? -56.201 51.382 2.585 1.00 33.03 613 PRO A N 1
ATOM 4803 C CA . PRO A 1 613 ? -56.470 50.456 1.462 1.00 33.03 613 PRO A CA 1
ATOM 4804 C C . PRO A 1 613 ? -55.547 50.590 0.208 1.00 33.03 613 PRO A C 1
ATOM 4806 O O . PRO A 1 613 ? -54.501 51.225 0.252 1.00 33.03 613 PRO A O 1
ATOM 4809 N N . GLY A 1 614 ? -55.946 49.992 -0.929 1.00 24.58 614 GLY A N 1
ATOM 4810 C CA . GLY A 1 614 ? -55.283 50.102 -2.246 1.00 24.58 614 GLY A CA 1
ATOM 4811 C C . GLY A 1 614 ? -56.274 50.072 -3.429 1.00 24.58 614 GLY A C 1
ATOM 4812 O O . GLY A 1 614 ? -57.486 50.057 -3.207 1.00 24.58 614 GLY A O 1
ATOM 4813 N N . LEU A 1 615 ? -55.787 50.055 -4.684 1.00 25.95 615 LEU A N 1
ATOM 4814 C CA . LEU A 1 615 ? -56.636 50.010 -5.896 1.00 25.95 615 LEU A CA 1
ATOM 4815 C C . LEU A 1 615 ? -56.035 49.195 -7.073 1.00 25.95 615 LEU A C 1
ATOM 4817 O O . LEU A 1 615 ? -55.099 48.427 -6.875 1.00 25.95 615 LEU A O 1
ATOM 4821 N N . ARG A 1 616 ? -56.692 49.217 -8.249 1.00 23.69 616 ARG A N 1
ATOM 4822 C CA . ARG A 1 616 ? -57.112 47.979 -8.947 1.00 23.69 616 ARG A CA 1
ATOM 4823 C C . ARG A 1 616 ? -57.246 48.105 -10.481 1.00 23.69 616 ARG A C 1
ATOM 4825 O O . ARG A 1 616 ? -57.790 49.096 -10.953 1.00 23.69 616 ARG A O 1
ATOM 4832 N N . GLY A 1 617 ? -56.914 47.040 -11.225 1.00 22.36 617 GLY A N 1
ATOM 4833 C CA . GLY A 1 617 ? -57.251 46.823 -12.653 1.00 22.36 617 GLY A CA 1
ATOM 4834 C C . GLY A 1 617 ? -56.207 45.943 -13.372 1.00 22.36 617 GLY A C 1
ATOM 4835 O O . GLY A 1 617 ? -55.066 45.926 -12.935 1.00 22.36 617 GLY A O 1
ATOM 4836 N N . LEU A 1 618 ? -56.496 45.170 -14.430 1.00 24.06 618 LEU A N 1
ATOM 4837 C CA . LEU A 1 618 ? -57.766 44.798 -15.088 1.00 24.06 618 LEU A CA 1
ATOM 4838 C C . LEU A 1 618 ? -57.641 43.375 -15.719 1.00 24.06 618 LEU A C 1
ATOM 4840 O O . LEU A 1 618 ? -56.550 42.822 -15.800 1.00 24.06 618 LEU A O 1
ATOM 4844 N N . LEU A 1 619 ? -58.770 42.771 -16.109 1.00 22.97 619 LEU A N 1
ATOM 4845 C CA . LEU A 1 619 ? -58.932 41.413 -16.699 1.00 22.97 619 LEU A CA 1
ATOM 4846 C C . LEU A 1 619 ? -58.838 41.453 -18.261 1.00 22.97 619 LEU A C 1
ATOM 4848 O O . LEU A 1 619 ? -58.756 42.583 -18.748 1.00 22.97 619 LEU A O 1
ATOM 4852 N N . PRO A 1 620 ? -58.887 40.344 -19.074 1.00 36.34 620 PRO A N 1
ATOM 4853 C CA . PRO A 1 620 ? -59.556 39.039 -18.820 1.00 36.34 620 PRO A CA 1
ATOM 4854 C C . PRO A 1 620 ? -59.017 37.712 -19.463 1.00 36.34 620 PRO A C 1
ATOM 4856 O O . PRO A 1 620 ? -58.225 37.742 -20.388 1.00 36.34 620 PRO A O 1
ATOM 4859 N N . HIS A 1 621 ? -59.583 36.568 -19.006 1.00 24.27 621 HIS A N 1
ATOM 4860 C CA . HIS A 1 621 ? -59.968 35.287 -19.694 1.00 24.27 621 HIS A CA 1
ATOM 4861 C C . HIS A 1 621 ? -59.036 34.583 -20.750 1.00 24.27 621 HIS A C 1
ATOM 4863 O O . HIS A 1 621 ? -58.173 35.195 -21.349 1.00 24.27 621 HIS A O 1
ATOM 4869 N N . ARG A 1 622 ? -59.145 33.271 -21.080 1.00 23.70 622 ARG A N 1
ATOM 4870 C CA . ARG A 1 622 ? -60.285 32.316 -21.013 1.00 23.70 622 ARG A CA 1
ATOM 4871 C C . ARG A 1 622 ? -59.875 30.810 -21.095 1.00 23.70 622 ARG A C 1
ATOM 4873 O O . ARG A 1 622 ? -59.301 30.432 -22.101 1.00 23.70 622 ARG A O 1
ATOM 4880 N N . ALA A 1 623 ? -60.334 29.984 -20.132 1.00 23.16 623 ALA A N 1
ATOM 4881 C CA . ALA A 1 623 ? -60.776 28.556 -20.230 1.00 23.16 623 ALA A CA 1
ATOM 4882 C C . ALA A 1 623 ? -59.851 27.477 -20.900 1.00 23.16 623 ALA A C 1
ATOM 4884 O O . ALA A 1 623 ? -58.788 27.806 -21.399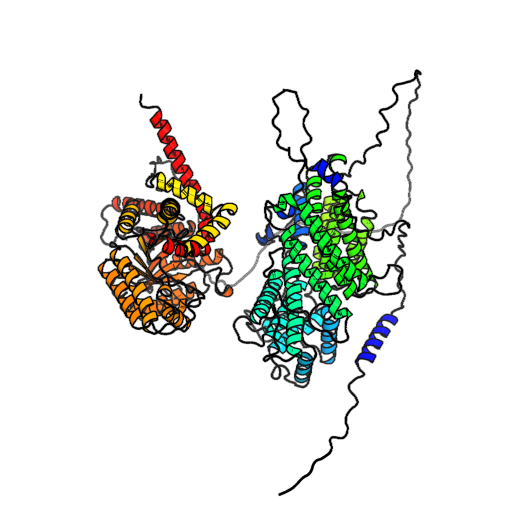 1.00 23.16 623 ALA A O 1
ATOM 4885 N N . VAL A 1 624 ? -60.112 26.151 -20.910 1.00 23.91 624 VAL A N 1
ATOM 4886 C CA . VAL A 1 624 ? -61.251 25.274 -20.506 1.00 23.91 624 VAL A CA 1
ATOM 4887 C C . VAL A 1 624 ? -60.726 24.059 -19.691 1.00 23.91 624 VAL A C 1
ATOM 4889 O O . VAL A 1 624 ? -59.537 23.762 -19.716 1.00 23.91 624 VAL A O 1
ATOM 4892 N N . ALA A 1 625 ? -61.598 23.362 -18.950 1.00 23.70 625 ALA A N 1
ATOM 4893 C CA . ALA A 1 625 ? -61.279 22.189 -18.118 1.00 23.70 625 ALA A CA 1
ATOM 4894 C C . ALA A 1 625 ? -61.258 20.836 -18.874 1.00 23.70 625 ALA A C 1
ATOM 4896 O O . ALA A 1 625 ? -61.776 20.726 -19.982 1.00 23.70 625 ALA A O 1
ATOM 4897 N N . GLY A 1 626 ? -60.751 19.779 -18.221 1.00 22.44 626 GLY A N 1
ATOM 4898 C CA . GLY A 1 626 ? -60.874 18.386 -18.677 1.00 22.44 626 GLY A CA 1
ATOM 4899 C C . GLY A 1 626 ? -60.418 17.370 -17.620 1.00 22.44 626 GLY A C 1
ATOM 4900 O O . GLY A 1 626 ? -59.251 17.347 -17.248 1.00 22.44 626 GLY A O 1
ATOM 4901 N N . SER A 1 627 ? -61.333 16.527 -17.131 1.00 24.64 627 SER A N 1
ATOM 4902 C CA . SER A 1 627 ? -61.055 15.445 -16.171 1.00 24.64 627 SER A CA 1
ATOM 4903 C C . SER A 1 627 ? -61.567 14.121 -16.724 1.00 24.64 627 SER A C 1
ATOM 4905 O O . SER A 1 627 ? -62.740 14.056 -17.085 1.00 24.64 627 SER A O 1
ATOM 4907 N N . MET A 1 628 ? -60.733 13.071 -16.744 1.00 21.41 628 MET A N 1
ATOM 4908 C CA . MET A 1 628 ? -61.201 11.678 -16.755 1.00 21.41 628 MET A CA 1
ATOM 4909 C C . MET A 1 628 ? -60.097 10.652 -16.432 1.00 21.41 628 MET A C 1
ATOM 4911 O O . MET A 1 628 ? -58.960 10.752 -16.886 1.00 21.41 628 MET A O 1
ATOM 4915 N N . ARG A 1 629 ? -60.486 9.619 -15.678 1.00 21.22 629 ARG A N 1
ATOM 4916 C CA . ARG A 1 629 ? -59.935 8.248 -15.701 1.00 21.22 629 ARG A CA 1
ATOM 4917 C C . ARG A 1 629 ? -60.987 7.353 -16.397 1.00 21.22 629 ARG A C 1
ATOM 4919 O O . ARG A 1 629 ? -62.131 7.792 -16.497 1.00 21.22 629 ARG A O 1
ATOM 4926 N N . PRO A 1 630 ? -60.738 6.045 -16.577 1.00 48.19 630 PRO A N 1
ATOM 4927 C CA . PRO A 1 630 ? -59.629 5.350 -17.249 1.00 48.19 630 PRO A CA 1
ATOM 4928 C C . PRO A 1 630 ? -60.182 4.545 -18.461 1.00 48.19 630 PRO A C 1
ATOM 4930 O O . PRO A 1 630 ? -61.378 4.620 -18.703 1.00 48.19 630 PRO A O 1
ATOM 4933 N N . PHE A 1 631 ? -59.389 3.705 -19.153 1.00 19.47 631 PHE A N 1
ATOM 4934 C CA . PHE A 1 631 ? -59.821 2.345 -19.572 1.00 19.47 631 PHE A CA 1
ATOM 4935 C C . PHE A 1 631 ? -58.668 1.474 -20.130 1.00 19.47 631 PHE A C 1
ATOM 4937 O O . PHE A 1 631 ? -57.555 1.953 -20.328 1.00 19.47 631 PHE A O 1
ATOM 4944 N N . LEU A 1 632 ? -58.949 0.181 -20.348 1.00 24.41 632 LEU A N 1
ATOM 4945 C CA . LEU A 1 632 ? -58.069 -0.864 -20.908 1.00 24.41 632 LEU A CA 1
ATOM 4946 C C . LEU A 1 632 ? -58.577 -1.352 -22.277 1.00 24.41 632 LEU A C 1
ATOM 4948 O O . LEU A 1 632 ? -59.788 -1.414 -22.446 1.00 24.41 632 LEU A O 1
ATOM 4952 N N . LEU A 1 633 ? -57.667 -1.788 -23.166 1.00 20.66 633 LEU A N 1
ATOM 4953 C CA . LEU A 1 633 ? -57.802 -2.744 -24.304 1.00 20.66 633 LEU A CA 1
ATOM 4954 C C . LEU A 1 633 ? -56.415 -2.744 -25.024 1.00 20.66 633 LEU A C 1
ATOM 4956 O O . LEU A 1 633 ? -55.832 -1.675 -25.158 1.00 20.66 633 LEU A O 1
ATOM 4960 N N . ARG A 1 634 ? -55.677 -3.844 -25.299 1.00 20.31 634 ARG A N 1
ATOM 4961 C CA . ARG A 1 634 ? -55.912 -5.012 -26.198 1.00 20.31 634 ARG A CA 1
ATOM 4962 C C . ARG A 1 634 ? -56.398 -4.584 -27.594 1.00 20.31 634 ARG A C 1
ATOM 4964 O O . ARG A 1 634 ? -57.347 -3.826 -27.672 1.00 20.31 634 ARG A O 1
ATOM 4971 N N . TYR A 1 635 ? -55.859 -5.034 -28.729 1.00 19.70 635 TYR A N 1
ATOM 4972 C CA . TYR A 1 635 ? -54.903 -6.106 -29.097 1.00 19.70 635 TYR A CA 1
ATOM 4973 C C . TYR A 1 635 ? -54.176 -5.659 -30.408 1.00 19.70 635 TYR A C 1
ATOM 4975 O O . TYR A 1 635 ? -54.505 -4.590 -30.907 1.00 19.70 635 TYR A O 1
ATOM 4983 N N . GLN A 1 636 ? -53.203 -6.325 -31.053 1.00 20.61 636 GLN A N 1
ATOM 4984 C CA . GLN A 1 636 ? -52.512 -7.639 -30.962 1.00 20.61 636 GLN A CA 1
ATOM 4985 C C . GLN A 1 636 ? -51.068 -7.433 -31.547 1.00 20.61 636 GLN A C 1
ATOM 4987 O O . GLN A 1 636 ? -50.644 -6.284 -31.579 1.00 20.61 636 GLN A O 1
ATOM 4992 N N . SER A 1 637 ? -50.204 -8.353 -32.019 1.00 21.16 637 SER A N 1
ATOM 4993 C CA . SER A 1 637 ? -50.056 -9.830 -32.135 1.00 21.16 637 SER A CA 1
ATOM 4994 C C . SER A 1 637 ? -48.578 -10.151 -32.489 1.00 21.16 637 SER A C 1
ATOM 4996 O O . SER A 1 637 ? -47.922 -9.278 -33.036 1.00 21.16 637 SER A O 1
ATOM 4998 N N . SER A 1 638 ? -48.119 -11.402 -32.271 1.00 20.12 638 SER A N 1
ATOM 4999 C CA . SER A 1 638 ? -47.052 -12.157 -33.006 1.00 20.12 638 SER A CA 1
ATOM 5000 C C . SER A 1 638 ? -45.693 -11.498 -33.355 1.00 20.12 638 SER A C 1
ATOM 5002 O O . SER A 1 638 ? -45.655 -10.433 -33.951 1.00 20.12 638 SER A O 1
ATOM 5004 N N . SER A 1 639 ? -44.520 -12.133 -33.230 1.00 20.92 639 SER A N 1
ATOM 5005 C CA . SER A 1 639 ? -44.039 -13.423 -32.671 1.00 20.92 639 SER A CA 1
ATOM 5006 C C . SER A 1 639 ? -42.495 -13.435 -32.857 1.00 20.92 639 SER A C 1
ATOM 5008 O O . SER A 1 639 ? -42.001 -12.651 -33.658 1.00 20.92 639 SER A O 1
ATOM 5010 N N . SER A 1 640 ? -41.641 -14.245 -32.220 1.00 20.73 640 SER A N 1
ATOM 5011 C CA . SER A 1 640 ? -41.788 -15.473 -31.418 1.00 20.73 640 SER A CA 1
ATOM 5012 C C . SER A 1 640 ? -40.635 -15.603 -30.404 1.00 20.73 640 SER A C 1
ATOM 5014 O O . SER A 1 640 ? -39.524 -15.160 -30.681 1.00 20.73 640 SER A O 1
ATOM 5016 N N . THR A 1 641 ? -40.857 -16.289 -29.282 1.00 21.30 641 THR A N 1
ATOM 5017 C CA . THR A 1 641 ? -39.815 -16.673 -28.309 1.00 21.30 641 THR A CA 1
ATOM 5018 C C . THR A 1 641 ? -39.369 -18.131 -28.469 1.00 21.30 641 THR A C 1
ATOM 5020 O O . THR A 1 641 ? -40.161 -18.994 -28.840 1.00 21.30 641 THR A O 1
ATOM 5023 N N . SER A 1 642 ? -38.122 -18.423 -28.088 1.00 22.50 642 SER A N 1
ATOM 5024 C CA . SER A 1 642 ? -37.633 -19.771 -27.754 1.00 22.50 642 SER A CA 1
ATOM 5025 C C . SER A 1 642 ? -36.830 -19.707 -26.450 1.00 22.50 642 SER A C 1
ATOM 5027 O O . SER A 1 642 ? -36.162 -18.708 -26.189 1.00 22.50 642 SER A O 1
ATOM 5029 N N . SER A 1 643 ? -36.936 -20.731 -25.604 1.00 21.16 643 SER A N 1
ATOM 5030 C CA . SER A 1 643 ? -36.717 -20.614 -24.154 1.00 21.16 643 SER A CA 1
ATOM 5031 C C . SER A 1 643 ? -35.546 -21.422 -23.593 1.00 21.16 643 SER A C 1
ATOM 5033 O O . SER A 1 643 ? -35.366 -22.576 -23.973 1.00 21.16 643 SER A O 1
ATOM 5035 N N . THR A 1 644 ? -34.925 -20.908 -22.528 1.00 23.58 644 THR A N 1
ATOM 5036 C CA . THR A 1 644 ? -34.282 -21.717 -21.477 1.00 23.58 644 THR A CA 1
ATOM 5037 C C . THR A 1 644 ? -34.621 -21.159 -20.087 1.00 23.58 644 THR A C 1
ATOM 5039 O O . THR A 1 644 ? -34.430 -19.979 -19.807 1.00 23.58 644 THR A O 1
ATOM 5042 N N . SER A 1 645 ? -35.169 -22.014 -19.218 1.00 24.66 645 SER A N 1
ATOM 5043 C CA . SER A 1 645 ? -35.518 -21.738 -17.812 1.00 24.66 645 SER A CA 1
ATOM 5044 C C . SER A 1 645 ? -34.276 -21.863 -16.915 1.00 24.66 645 SER A C 1
ATOM 5046 O O . SER A 1 645 ? -33.528 -22.825 -17.047 1.00 24.66 645 SER A O 1
ATOM 5048 N N . ALA A 1 646 ? -33.943 -20.889 -16.067 1.00 24.86 646 ALA A N 1
ATOM 5049 C CA . ALA A 1 646 ? -34.595 -20.582 -14.786 1.00 24.86 646 ALA A CA 1
ATOM 5050 C C . ALA A 1 646 ? -34.500 -21.727 -13.753 1.00 24.86 646 ALA A C 1
ATOM 5052 O O . ALA A 1 646 ? -35.263 -22.688 -13.811 1.00 24.86 646 ALA A O 1
ATOM 5053 N N . PHE A 1 647 ? -33.591 -21.572 -12.782 1.00 23.27 647 PHE A N 1
ATOM 5054 C CA . PHE A 1 647 ? -33.596 -22.293 -11.504 1.00 23.27 647 PHE A CA 1
ATOM 5055 C C . PHE A 1 647 ? -32.921 -21.438 -10.416 1.00 23.27 647 PHE A C 1
ATOM 5057 O O . PHE A 1 647 ? -31.731 -21.562 -10.142 1.00 23.27 647 PHE A O 1
ATOM 5064 N N . ASP A 1 648 ? -33.694 -20.534 -9.819 1.00 24.67 648 ASP A N 1
ATOM 5065 C CA . ASP A 1 648 ? -33.312 -19.752 -8.639 1.00 24.67 648 ASP A CA 1
ATOM 5066 C C . ASP A 1 648 ? -34.566 -19.527 -7.764 1.00 24.67 648 ASP A C 1
ATOM 5068 O O . ASP A 1 648 ? -35.689 -19.680 -8.246 1.00 24.67 648 ASP A O 1
ATOM 5072 N N . SER A 1 649 ? -34.385 -19.158 -6.493 1.00 26.38 649 SER A N 1
ATOM 5073 C CA . SER A 1 649 ? -35.431 -18.901 -5.482 1.00 26.38 649 SER A CA 1
ATOM 5074 C C . SER A 1 649 ? -36.250 -20.105 -4.975 1.00 26.38 649 SER A C 1
ATOM 5076 O O . SER A 1 649 ? -37.456 -20.185 -5.195 1.00 26.38 649 SER A O 1
ATOM 5078 N N . ALA A 1 650 ? -35.639 -20.969 -4.147 1.00 24.33 650 ALA A N 1
ATOM 5079 C CA . ALA A 1 650 ? -36.379 -21.798 -3.174 1.00 24.33 650 ALA A CA 1
ATOM 5080 C C . ALA A 1 650 ? -35.526 -22.236 -1.956 1.00 24.33 650 ALA A C 1
ATOM 5082 O O . ALA A 1 650 ? -35.022 -23.355 -1.909 1.00 24.33 650 ALA A O 1
ATOM 5083 N N . VAL A 1 651 ? -35.389 -21.382 -0.929 1.00 27.39 651 VAL A N 1
ATOM 5084 C CA . VAL A 1 651 ? -34.809 -21.772 0.381 1.00 27.39 651 VAL A CA 1
ATOM 5085 C C . VAL A 1 651 ? -35.747 -21.369 1.523 1.00 27.39 651 VAL A C 1
ATOM 5087 O O . VAL A 1 651 ? -35.566 -20.362 2.208 1.00 27.39 651 VAL A O 1
ATOM 5090 N N . THR A 1 652 ? -36.793 -22.168 1.723 1.00 27.02 652 THR A N 1
ATOM 5091 C CA . THR A 1 652 ? -37.727 -22.033 2.849 1.00 27.02 652 THR A CA 1
ATOM 5092 C C . THR A 1 652 ? -37.082 -22.442 4.172 1.00 27.02 652 THR A C 1
ATOM 5094 O O . THR A 1 652 ? -36.499 -23.521 4.281 1.00 27.02 652 THR A O 1
ATOM 5097 N N . LYS A 1 653 ? -37.265 -21.632 5.223 1.00 31.05 653 LYS A N 1
ATOM 5098 C CA . LYS A 1 653 ? -36.963 -22.034 6.606 1.00 31.05 653 LYS A CA 1
ATOM 5099 C C . LYS A 1 653 ? -37.954 -23.114 7.058 1.00 31.05 653 LYS A C 1
ATOM 5101 O O . LYS A 1 653 ? -39.093 -22.791 7.380 1.00 31.05 653 LYS A O 1
ATOM 5106 N N . ALA A 1 654 ? -37.521 -24.370 7.117 1.00 24.53 654 ALA A N 1
ATOM 5107 C CA . ALA A 1 654 ? -38.294 -25.431 7.762 1.00 24.53 654 ALA A CA 1
ATOM 5108 C C . ALA A 1 654 ? -38.192 -25.318 9.302 1.00 24.53 654 ALA A C 1
ATOM 5110 O O . ALA A 1 654 ? -37.088 -25.110 9.816 1.00 24.53 654 ALA A O 1
ATOM 5111 N N . PRO A 1 655 ? -39.299 -25.449 10.058 1.00 26.27 655 PRO A N 1
ATOM 5112 C CA . PRO A 1 655 ? -39.255 -25.516 11.516 1.00 26.27 655 PRO A CA 1
ATOM 5113 C C . PRO A 1 655 ? -38.770 -26.897 11.984 1.00 26.27 655 PRO A C 1
ATOM 5115 O O . PRO A 1 655 ? -39.206 -27.928 11.476 1.00 26.27 655 PRO A O 1
ATOM 5118 N N . ILE A 1 656 ? -37.887 -26.923 12.985 1.00 28.44 656 ILE A N 1
ATOM 5119 C CA . ILE A 1 656 ? -37.410 -28.163 13.614 1.00 28.44 656 ILE A CA 1
ATOM 5120 C C . ILE A 1 656 ? -38.340 -28.506 14.784 1.00 28.44 656 ILE A C 1
ATOM 5122 O O . ILE A 1 656 ? -38.581 -27.666 15.650 1.00 28.44 656 ILE A O 1
ATOM 5126 N N . SER A 1 657 ? -38.855 -29.738 14.816 1.00 24.50 657 SER A N 1
ATOM 5127 C CA . SER A 1 657 ? -39.704 -30.225 15.914 1.00 24.50 657 SER A CA 1
ATOM 5128 C C . SER A 1 657 ? -38.903 -30.408 17.216 1.00 24.50 657 SER A C 1
ATOM 5130 O O . SER A 1 657 ? -37.734 -30.796 17.151 1.00 24.50 657 SER A O 1
ATOM 5132 N N . PRO A 1 658 ? -39.497 -30.175 18.403 1.00 31.20 658 PRO A N 1
ATOM 5133 C CA . PRO A 1 658 ? -38.788 -30.207 19.684 1.00 31.20 658 PRO A CA 1
ATOM 5134 C C . PRO A 1 658 ? -38.516 -31.640 20.187 1.00 31.20 658 PRO A C 1
ATOM 5136 O O . PRO A 1 658 ? -39.134 -32.116 21.138 1.00 31.20 658 PRO A O 1
ATOM 5139 N N . GLY A 1 659 ? -37.555 -32.324 19.563 1.00 26.23 659 GLY A N 1
ATOM 5140 C CA . GLY A 1 659 ? -36.897 -33.503 20.136 1.00 26.23 659 GLY A CA 1
ATOM 5141 C C . GLY A 1 659 ? -35.895 -33.108 21.231 1.00 26.23 659 GLY A C 1
ATOM 5142 O O . GLY A 1 659 ? -35.275 -32.046 21.158 1.00 26.23 659 GLY A O 1
ATOM 5143 N N . GLN A 1 660 ? -35.737 -33.944 22.261 1.00 25.28 660 GLN A N 1
ATOM 5144 C CA . GLN A 1 660 ? -34.882 -33.633 23.416 1.00 25.28 660 GLN A CA 1
ATOM 5145 C C . GLN A 1 660 ? -33.398 -33.457 23.021 1.00 25.28 660 GLN A C 1
ATOM 5147 O O . GLN A 1 660 ? -32.854 -34.299 22.304 1.00 25.28 660 GLN A O 1
ATOM 5152 N N . PRO A 1 661 ? -32.699 -32.418 23.520 1.00 28.88 661 PRO A N 1
ATOM 5153 C CA . PRO A 1 661 ? -31.291 -32.207 23.212 1.00 28.88 661 PRO A CA 1
ATOM 5154 C C . PRO A 1 661 ? -30.396 -33.141 24.037 1.00 28.88 661 PRO A C 1
ATOM 5156 O O . PRO A 1 661 ? -30.032 -32.836 25.175 1.00 28.88 661 PRO A O 1
ATOM 5159 N N . ALA A 1 662 ? -29.962 -34.250 23.435 1.00 28.98 662 ALA A N 1
ATOM 5160 C CA . ALA A 1 662 ? -28.769 -34.951 23.901 1.00 28.98 662 ALA A CA 1
ATOM 5161 C C . ALA A 1 662 ? -27.584 -33.965 23.890 1.00 28.98 662 ALA A C 1
ATOM 5163 O O . ALA A 1 662 ? -27.305 -33.318 22.878 1.00 28.98 662 ALA A O 1
ATOM 5164 N N . THR A 1 663 ? -26.906 -33.801 25.027 1.00 34.91 663 THR A N 1
ATOM 5165 C CA . THR A 1 663 ? -25.908 -32.741 25.238 1.00 34.91 663 THR A CA 1
ATOM 5166 C C . THR A 1 663 ? -24.593 -33.040 24.518 1.00 34.91 663 THR A C 1
ATOM 5168 O O . THR A 1 663 ? -23.620 -33.500 25.115 1.00 34.91 663 THR A O 1
ATOM 5171 N N . GLN A 1 664 ? -24.558 -32.750 23.213 1.00 45.41 664 GLN A N 1
ATOM 5172 C CA . GLN A 1 664 ? -23.398 -32.968 22.349 1.00 45.41 664 GLN A CA 1
ATOM 5173 C C . GLN A 1 664 ? -22.150 -32.292 22.940 1.00 45.41 664 GLN A C 1
ATOM 5175 O O . GLN A 1 664 ? -22.067 -31.069 23.087 1.00 45.41 664 GLN A O 1
ATOM 5180 N N . GLN A 1 665 ? -21.187 -33.116 23.350 1.00 53.81 665 GLN A N 1
ATOM 5181 C CA . GLN A 1 665 ? -20.078 -32.683 24.188 1.00 53.81 665 GLN A CA 1
ATOM 5182 C C . GLN A 1 665 ? -19.081 -31.864 23.354 1.00 53.81 665 GLN A C 1
ATOM 5184 O O . GLN A 1 665 ? -18.419 -32.400 22.469 1.00 53.81 665 GLN A O 1
ATOM 5189 N N . SER A 1 666 ? -18.974 -30.556 23.624 1.00 66.94 666 SER A N 1
ATOM 5190 C CA . SER A 1 666 ? -18.092 -29.647 22.870 1.00 66.94 666 SER A CA 1
ATOM 5191 C C . SER A 1 666 ? -16.667 -30.194 22.771 1.00 66.94 666 SER A C 1
ATOM 5193 O O . SER A 1 666 ? -16.078 -30.552 23.793 1.00 66.94 666 SER A O 1
ATOM 5195 N N . PHE A 1 667 ? -16.082 -30.195 21.569 1.00 79.62 667 PHE A N 1
ATOM 5196 C CA . PHE A 1 667 ? -14.718 -30.675 21.310 1.00 79.62 667 PHE A CA 1
ATOM 5197 C C . PHE A 1 667 ? -13.672 -30.093 22.278 1.00 79.62 667 PHE A C 1
ATOM 5199 O O . PHE A 1 667 ? -12.764 -30.800 22.715 1.00 79.62 667 PHE A O 1
ATOM 5206 N N . LEU A 1 668 ? -13.829 -28.828 22.692 1.00 79.94 668 LEU A N 1
ATOM 5207 C CA . LEU A 1 668 ? -12.913 -28.177 23.637 1.00 79.94 668 LEU A CA 1
ATOM 5208 C C . LEU A 1 668 ? -12.861 -28.868 25.011 1.00 79.94 668 LEU A C 1
ATOM 5210 O O . LEU A 1 668 ? -11.873 -28.704 25.722 1.00 79.94 668 LEU A O 1
ATOM 5214 N N . SER A 1 669 ? -13.856 -29.688 25.371 1.00 79.50 669 SER A N 1
ATOM 5215 C CA . SER A 1 669 ? -13.827 -30.546 26.566 1.00 79.50 669 SER A CA 1
ATOM 5216 C C . SER A 1 669 ? -12.682 -31.567 26.560 1.00 79.50 669 SER A C 1
ATOM 5218 O O . SER A 1 669 ? -12.150 -31.873 27.626 1.00 79.50 669 SER A O 1
ATOM 5220 N N . ARG A 1 670 ? -12.235 -32.016 25.377 1.00 81.88 670 ARG A N 1
ATOM 5221 C CA . ARG A 1 670 ? -11.106 -32.949 25.195 1.00 81.88 670 ARG A CA 1
ATOM 5222 C C . ARG A 1 670 ? -9.741 -32.288 25.397 1.00 81.88 670 ARG A C 1
ATOM 5224 O O . ARG A 1 670 ? -8.756 -32.964 25.675 1.00 81.88 670 ARG A O 1
ATOM 5231 N N . VAL A 1 671 ? -9.666 -30.963 25.255 1.00 83.94 671 VAL A N 1
ATOM 5232 C CA . VAL A 1 671 ? -8.416 -30.198 25.365 1.00 83.94 671 VAL A CA 1
ATOM 5233 C C . VAL A 1 671 ? -8.050 -30.003 26.840 1.00 83.94 671 VAL A C 1
ATOM 5235 O O . VAL A 1 671 ? -8.905 -29.671 27.669 1.00 83.94 671 VAL A O 1
ATOM 5238 N N . SER A 1 672 ? -6.773 -30.181 27.192 1.00 86.25 672 SER A N 1
ATOM 5239 C CA . SER A 1 672 ? -6.305 -30.004 28.573 1.00 86.25 672 SER A CA 1
ATOM 5240 C C . SER A 1 672 ? -6.514 -28.563 29.066 1.00 86.25 672 SER A C 1
ATOM 5242 O O . SER A 1 672 ? -6.437 -27.599 28.301 1.00 86.25 672 SER A O 1
ATOM 5244 N N . THR A 1 673 ? -6.778 -28.392 30.365 1.00 85.75 673 THR A N 1
ATOM 5245 C CA . THR A 1 673 ? -7.015 -27.059 30.955 1.00 85.75 673 THR A CA 1
ATOM 5246 C C . THR A 1 673 ? -5.798 -26.141 30.792 1.00 85.75 673 THR A C 1
ATOM 5248 O O . THR A 1 673 ? -5.967 -24.948 30.551 1.00 85.75 673 THR A O 1
ATOM 5251 N N . TRP A 1 674 ? -4.582 -26.698 30.842 1.00 84.62 674 TRP A N 1
ATOM 5252 C CA . TRP A 1 674 ? -3.346 -25.970 30.546 1.00 84.62 674 TRP A CA 1
ATOM 5253 C C . TRP A 1 674 ? -3.301 -25.473 29.096 1.00 84.62 674 TRP A C 1
ATOM 5255 O O . TRP A 1 674 ? -3.065 -24.290 28.865 1.00 84.62 674 TRP A O 1
ATOM 5265 N N . ASN A 1 675 ? -3.616 -26.331 28.119 1.00 83.69 675 ASN A N 1
ATOM 5266 C CA . ASN A 1 675 ? -3.576 -25.950 26.706 1.00 83.69 675 ASN A CA 1
ATOM 5267 C C . ASN A 1 675 ? -4.638 -24.886 26.370 1.00 83.69 675 ASN A C 1
ATOM 5269 O O . ASN A 1 675 ? -4.356 -23.979 25.585 1.00 83.69 675 ASN A O 1
ATOM 5273 N N . LEU A 1 676 ? -5.818 -24.921 27.007 1.00 84.88 676 LEU A N 1
ATOM 5274 C CA . LEU A 1 676 ? -6.822 -23.848 26.895 1.00 84.88 676 LEU A CA 1
ATOM 5275 C C . LEU A 1 676 ? -6.322 -22.514 27.479 1.00 84.88 676 LEU A C 1
ATOM 5277 O O . LEU A 1 676 ? -6.465 -21.475 26.833 1.00 84.88 676 LEU A O 1
ATOM 5281 N N . LEU A 1 677 ? -5.707 -22.535 28.669 1.00 85.44 677 LEU A N 1
ATOM 5282 C CA . LEU A 1 677 ? -5.129 -21.341 29.299 1.00 85.44 677 LEU A CA 1
ATOM 5283 C C . LEU A 1 677 ? -3.992 -20.748 28.456 1.00 85.44 677 LEU A C 1
ATOM 5285 O O . LEU A 1 677 ? -3.979 -19.540 28.213 1.00 85.44 677 LEU A O 1
ATOM 5289 N N . ARG A 1 678 ? -3.089 -21.591 27.939 1.00 85.81 678 ARG A N 1
ATOM 5290 C CA . ARG A 1 678 ? -2.010 -21.175 27.033 1.00 85.81 678 ARG A CA 1
ATOM 5291 C C . ARG A 1 678 ? -2.555 -20.567 25.743 1.00 85.81 678 ARG A C 1
ATOM 5293 O O . ARG A 1 678 ? -2.120 -19.485 25.364 1.00 85.81 678 ARG A O 1
ATOM 5300 N N . SER A 1 679 ? -3.553 -21.196 25.118 1.00 83.31 679 SER A N 1
ATOM 5301 C CA . SER A 1 679 ? -4.195 -20.668 23.903 1.00 83.31 679 SER A CA 1
ATOM 5302 C C . SER A 1 679 ? -4.818 -19.288 24.134 1.00 83.31 679 SER A C 1
ATOM 5304 O O . SER A 1 679 ? -4.680 -18.398 23.296 1.00 83.31 679 SER A O 1
ATOM 5306 N N . MET A 1 680 ? -5.454 -19.074 25.293 1.00 82.62 680 MET A N 1
ATOM 5307 C CA . MET A 1 680 ? -5.970 -17.757 25.678 1.00 82.62 680 MET A CA 1
ATOM 5308 C C . MET A 1 680 ? -4.862 -16.729 25.935 1.00 82.62 680 MET A C 1
ATOM 5310 O O . MET A 1 680 ? -5.037 -15.570 25.563 1.00 82.62 680 MET A O 1
ATOM 5314 N N . ALA A 1 681 ? -3.740 -17.124 26.543 1.00 83.44 681 ALA A N 1
ATOM 5315 C CA . ALA A 1 681 ? -2.601 -16.236 26.768 1.00 83.44 681 ALA A CA 1
ATOM 5316 C C . ALA A 1 681 ? -1.935 -15.821 25.444 1.00 83.44 681 ALA A C 1
ATOM 5318 O O . ALA A 1 681 ? -1.786 -14.629 25.184 1.00 83.44 681 ALA A O 1
ATOM 5319 N N . VAL A 1 682 ? -1.612 -16.783 24.572 1.00 81.69 682 VAL A N 1
ATOM 5320 C CA . VAL A 1 682 ? -1.012 -16.530 23.250 1.00 81.69 682 VAL A CA 1
ATOM 5321 C C . VAL A 1 682 ? -1.930 -15.650 22.396 1.00 81.69 682 VAL A C 1
ATOM 5323 O O . VAL A 1 682 ? -1.476 -14.642 21.859 1.00 81.69 682 VAL A O 1
ATOM 5326 N N . SER A 1 683 ? -3.233 -15.952 22.348 1.00 80.25 683 SER A N 1
ATOM 5327 C CA . SER A 1 683 ? -4.225 -15.084 21.698 1.00 80.25 683 SER A CA 1
ATOM 5328 C C . SER A 1 683 ? -4.216 -13.663 22.277 1.00 80.25 683 SER A C 1
ATOM 5330 O O . SER A 1 683 ? -4.106 -12.704 21.521 1.00 80.25 683 SER A O 1
ATOM 5332 N N . PHE A 1 684 ? -4.246 -13.500 23.605 1.00 82.19 684 PHE A N 1
ATOM 5333 C CA . PHE A 1 684 ? -4.248 -12.182 24.251 1.00 82.19 684 PHE A CA 1
ATOM 5334 C C . PHE A 1 684 ? -3.031 -11.321 23.874 1.00 82.19 684 PHE A C 1
ATOM 5336 O O . PHE A 1 684 ? -3.184 -10.110 23.708 1.00 82.19 684 PHE A O 1
ATOM 5343 N N . PHE A 1 685 ? -1.843 -11.915 23.723 1.00 79.12 685 PHE A N 1
ATOM 5344 C CA . PHE A 1 685 ? -0.663 -11.198 23.232 1.00 79.12 685 PHE A CA 1
ATOM 5345 C C . PHE A 1 685 ? -0.773 -10.866 21.738 1.00 79.12 685 PHE A C 1
ATOM 5347 O O . PHE A 1 685 ? -0.541 -9.721 21.349 1.00 79.12 685 PHE A O 1
ATOM 5354 N N . LEU A 1 686 ? -1.153 -11.838 20.904 1.00 74.75 686 LEU A N 1
ATOM 5355 C CA . LEU A 1 686 ? -1.134 -11.686 19.448 1.00 74.75 686 LEU A CA 1
ATOM 5356 C C . LEU A 1 686 ? -2.282 -10.824 18.891 1.00 74.75 686 LEU A C 1
ATOM 5358 O O . LEU A 1 686 ? -2.078 -10.107 17.915 1.00 74.75 686 LEU A O 1
ATOM 5362 N N . THR A 1 687 ? -3.468 -10.816 19.510 1.00 72.56 687 THR A N 1
ATOM 5363 C CA . THR A 1 687 ? -4.620 -10.012 19.046 1.00 72.56 687 THR A CA 1
ATOM 5364 C C . THR A 1 687 ? -4.646 -8.589 19.620 1.00 72.56 687 THR A C 1
ATOM 5366 O O . THR A 1 687 ? -5.641 -7.880 19.461 1.00 72.56 687 THR A O 1
ATOM 5369 N N . ARG A 1 688 ? -3.598 -8.150 20.333 1.00 81.19 688 ARG A N 1
ATOM 5370 C CA . ARG A 1 688 ? -3.495 -6.800 20.916 1.00 81.19 688 ARG A CA 1
ATOM 5371 C C . ARG A 1 688 ? -2.376 -6.012 20.227 1.00 81.19 688 ARG A C 1
ATOM 5373 O O . ARG A 1 688 ? -1.216 -6.274 20.529 1.00 81.19 688 ARG A O 1
ATOM 5380 N N . PRO A 1 689 ? -2.667 -4.997 19.387 1.00 75.12 689 PRO A N 1
ATOM 5381 C CA . PRO A 1 689 ? -1.639 -4.259 18.638 1.00 75.12 689 PRO A CA 1
ATOM 5382 C C . PRO A 1 689 ? -0.498 -3.680 19.494 1.00 75.12 689 PRO A C 1
ATOM 5384 O O . PRO A 1 689 ? 0.661 -3.731 19.087 1.00 75.12 689 PRO A O 1
ATOM 5387 N N . MET A 1 690 ? -0.819 -3.209 20.707 1.00 78.25 690 MET A N 1
ATOM 5388 C CA . MET A 1 690 ? 0.147 -2.686 21.691 1.00 78.25 690 MET A CA 1
ATOM 5389 C C . MET A 1 690 ? 1.132 -3.739 22.229 1.00 78.25 690 MET A C 1
ATOM 5391 O O . MET A 1 690 ? 2.193 -3.376 22.721 1.00 78.25 690 MET A O 1
ATOM 5395 N N . LEU A 1 691 ? 0.783 -5.029 22.163 1.00 77.56 691 LEU A N 1
ATOM 5396 C CA . LEU A 1 691 ? 1.629 -6.148 22.594 1.00 77.56 691 LEU A CA 1
ATOM 5397 C C . LEU A 1 691 ? 2.271 -6.859 21.395 1.00 77.56 691 LEU A C 1
ATOM 5399 O O . LEU A 1 691 ? 3.432 -7.256 21.469 1.00 77.56 691 LEU A O 1
ATOM 5403 N N . LEU A 1 692 ? 1.546 -6.960 20.277 1.00 78.62 692 LEU A N 1
ATOM 5404 C CA . LEU A 1 692 ? 2.005 -7.608 19.052 1.00 78.62 692 LEU A CA 1
ATOM 5405 C C . LEU A 1 692 ? 3.260 -6.938 18.476 1.00 78.62 692 LEU A C 1
ATOM 5407 O O . LEU A 1 692 ? 4.210 -7.646 18.164 1.00 78.62 692 LEU A O 1
ATOM 5411 N N . LYS A 1 693 ? 3.313 -5.599 18.364 1.00 79.00 693 LYS A N 1
ATOM 5412 C CA . LYS A 1 693 ? 4.497 -4.915 17.801 1.00 79.00 693 LYS A CA 1
ATOM 5413 C C . LYS A 1 693 ? 5.776 -5.151 18.637 1.00 79.00 693 LYS A C 1
ATOM 5415 O O . LYS A 1 693 ? 6.743 -5.657 18.064 1.00 79.00 693 LYS A O 1
ATOM 5420 N N . PRO A 1 694 ? 5.810 -4.883 19.962 1.00 81.00 694 PRO A N 1
ATOM 5421 C CA . PRO A 1 694 ? 6.981 -5.198 20.788 1.00 81.00 694 PRO A CA 1
ATOM 5422 C C . PRO A 1 694 ? 7.293 -6.699 20.851 1.00 81.00 694 PRO A C 1
ATOM 5424 O O . PRO A 1 694 ? 8.459 -7.087 20.799 1.00 81.00 694 PRO A O 1
ATOM 5427 N N . GLY A 1 695 ? 6.263 -7.552 20.912 1.00 80.62 695 GLY A N 1
ATOM 5428 C CA . GLY A 1 695 ? 6.413 -9.007 20.934 1.00 80.62 695 GLY A CA 1
ATOM 5429 C C . GLY A 1 695 ? 7.062 -9.552 19.662 1.00 80.62 695 GLY A C 1
ATOM 5430 O O . GLY A 1 695 ? 8.025 -10.309 19.747 1.00 80.62 695 GLY A O 1
ATOM 5431 N N . MET A 1 696 ? 6.608 -9.117 18.483 1.00 81.81 696 MET A N 1
ATOM 5432 C CA . MET A 1 696 ? 7.217 -9.485 17.200 1.00 81.81 696 MET A CA 1
ATOM 5433 C C . MET A 1 696 ? 8.662 -8.991 17.094 1.00 81.81 696 MET A C 1
ATOM 5435 O O . MET A 1 696 ? 9.520 -9.755 16.659 1.00 81.81 696 MET A O 1
ATOM 5439 N N . ALA A 1 697 ? 8.968 -7.767 17.542 1.00 82.00 697 ALA A N 1
ATOM 5440 C CA . ALA A 1 697 ? 10.343 -7.261 17.568 1.00 82.00 697 ALA A CA 1
ATOM 5441 C C . ALA A 1 697 ? 11.255 -8.108 18.481 1.00 82.00 697 ALA A C 1
ATOM 5443 O O . ALA A 1 697 ? 12.353 -8.493 18.074 1.00 82.00 697 ALA A O 1
ATOM 5444 N N . PHE A 1 698 ? 10.784 -8.474 19.679 1.00 85.38 698 PHE A N 1
ATOM 5445 C CA . PHE A 1 698 ? 11.509 -9.364 20.591 1.00 85.38 698 PHE A CA 1
ATOM 5446 C C . PHE A 1 698 ? 11.720 -10.763 19.992 1.00 85.38 698 PHE A C 1
ATOM 5448 O O . PHE A 1 698 ? 12.850 -11.248 19.959 1.00 85.38 698 PHE A O 1
ATOM 5455 N N . MET A 1 699 ? 10.666 -11.388 19.454 1.00 83.75 699 MET A N 1
ATOM 5456 C CA . MET A 1 699 ? 10.762 -12.707 18.816 1.00 83.75 699 MET A CA 1
ATOM 5457 C C . MET A 1 699 ? 11.693 -12.689 17.597 1.00 83.75 699 MET A C 1
ATOM 5459 O O . MET A 1 699 ? 12.484 -13.613 17.434 1.00 83.75 699 MET A O 1
ATOM 5463 N N . THR A 1 700 ? 11.671 -11.620 16.794 1.00 84.44 700 THR A N 1
ATOM 5464 C CA . THR A 1 700 ? 12.594 -11.425 15.660 1.00 84.44 700 THR A CA 1
ATOM 5465 C C . THR A 1 700 ? 14.043 -11.309 16.134 1.00 84.44 700 THR A C 1
ATOM 5467 O O . THR A 1 700 ? 14.936 -11.892 15.517 1.00 84.44 700 THR A O 1
ATOM 5470 N N . LYS A 1 701 ? 14.292 -10.612 17.253 1.00 86.31 701 LYS A N 1
ATOM 5471 C CA . LYS A 1 701 ? 15.632 -10.507 17.846 1.00 86.31 701 LYS A CA 1
ATOM 5472 C C . LYS A 1 701 ? 16.131 -11.858 18.364 1.00 86.31 701 LYS A C 1
ATOM 5474 O O . LYS A 1 701 ? 17.264 -12.213 18.072 1.00 86.31 701 LYS A O 1
ATOM 5479 N N . VAL A 1 702 ? 15.298 -12.625 19.072 1.00 86.00 702 VAL A N 1
ATOM 5480 C CA . VAL A 1 702 ? 15.632 -13.981 19.563 1.00 86.00 702 VAL A CA 1
ATOM 5481 C C . VAL A 1 702 ? 15.897 -14.950 18.404 1.00 86.00 702 VAL A C 1
ATOM 5483 O O . VAL A 1 702 ? 16.908 -15.653 18.401 1.00 86.00 702 VAL A O 1
ATOM 5486 N N . ALA A 1 703 ? 15.022 -14.961 17.395 1.00 83.88 703 ALA A N 1
ATOM 5487 C CA . ALA A 1 703 ? 15.126 -15.843 16.235 1.00 83.88 703 ALA A CA 1
ATOM 5488 C C . ALA A 1 703 ? 16.455 -15.677 15.476 1.00 83.88 703 ALA A C 1
ATOM 5490 O O . ALA A 1 703 ? 17.033 -16.665 15.036 1.00 83.88 703 ALA A O 1
ATOM 5491 N N . ASN A 1 704 ? 16.959 -14.446 15.356 1.00 82.44 704 ASN A N 1
ATOM 5492 C CA . ASN A 1 704 ? 18.140 -14.131 14.547 1.00 82.44 704 ASN A CA 1
ATOM 5493 C C . ASN A 1 704 ? 19.410 -13.829 15.374 1.00 82.44 704 ASN A C 1
ATOM 5495 O O . ASN A 1 704 ? 20.403 -13.371 14.812 1.00 82.44 704 ASN A O 1
ATOM 5499 N N . SER A 1 705 ? 19.411 -14.034 16.701 1.00 83.31 705 SER A N 1
ATOM 5500 C CA . SER A 1 705 ? 20.582 -13.695 17.524 1.00 83.31 705 SER A CA 1
ATOM 5501 C C . SER A 1 705 ? 21.635 -14.800 17.567 1.00 83.31 705 SER A C 1
ATOM 5503 O O . SER A 1 705 ? 21.367 -15.909 18.023 1.00 83.31 705 SER A O 1
ATOM 5505 N N . GLN A 1 706 ? 22.872 -14.436 17.228 1.00 81.94 706 GLN A N 1
ATOM 5506 C CA . GLN A 1 706 ? 24.068 -15.248 17.483 1.00 81.94 706 GLN A CA 1
ATOM 5507 C C . GLN A 1 706 ? 24.588 -15.120 18.932 1.00 81.94 706 GLN A C 1
ATOM 5509 O O . GLN A 1 706 ? 25.570 -15.756 19.303 1.00 81.94 706 GLN A O 1
ATOM 5514 N N . SER A 1 707 ? 23.959 -14.295 19.781 1.00 85.75 707 SER A N 1
ATOM 5515 C CA . SER A 1 707 ? 24.375 -14.135 21.179 1.00 85.75 707 SER A CA 1
ATOM 5516 C C . SER A 1 707 ? 23.874 -15.293 22.038 1.00 85.75 707 SER A C 1
ATOM 5518 O O . SER A 1 707 ? 22.667 -15.519 22.126 1.00 85.75 707 SER A O 1
ATOM 5520 N N . ALA A 1 708 ? 24.780 -15.952 22.766 1.00 84.25 708 ALA A N 1
ATOM 5521 C CA . ALA A 1 708 ? 24.447 -17.015 23.717 1.00 84.25 708 ALA A CA 1
ATOM 5522 C C . ALA A 1 708 ? 23.386 -16.605 24.760 1.00 84.25 708 ALA A C 1
ATOM 5524 O O . ALA A 1 708 ? 22.612 -17.447 25.200 1.00 84.25 708 ALA A O 1
ATOM 5525 N N . LEU A 1 709 ? 23.293 -15.315 25.118 1.00 86.25 709 LEU A N 1
ATOM 5526 C CA . LEU A 1 709 ? 22.281 -14.800 26.050 1.00 86.25 709 LEU A CA 1
ATOM 5527 C C . LEU A 1 709 ? 20.864 -14.773 25.445 1.00 86.25 709 LEU A C 1
ATOM 5529 O O . LEU A 1 709 ? 19.887 -14.936 26.175 1.00 86.25 709 LEU A O 1
ATOM 5533 N N . LEU A 1 710 ? 20.747 -14.559 24.131 1.00 86.56 710 LEU A N 1
ATOM 5534 C CA . LEU A 1 710 ? 19.473 -14.419 23.410 1.00 86.56 710 LEU A CA 1
ATOM 5535 C C . LEU A 1 710 ? 19.118 -15.636 22.542 1.00 86.56 710 LEU A C 1
ATOM 5537 O O . LEU A 1 710 ? 18.031 -15.670 21.969 1.00 86.56 710 LEU A O 1
ATOM 5541 N N . ASN A 1 711 ? 19.999 -16.633 22.464 1.00 87.25 711 ASN A N 1
ATOM 5542 C CA . ASN A 1 711 ? 19.742 -17.902 21.797 1.00 87.25 711 ASN A CA 1
ATOM 5543 C C . ASN A 1 711 ? 19.000 -18.866 22.758 1.00 87.25 711 ASN A C 1
ATOM 5545 O O . ASN A 1 711 ? 19.554 -19.231 23.799 1.00 87.25 711 ASN A O 1
ATOM 5549 N N . PRO A 1 712 ? 17.763 -19.299 22.446 1.00 89.31 712 PRO A N 1
ATOM 5550 C CA . PRO A 1 712 ? 16.949 -20.135 23.329 1.00 89.31 712 PRO A CA 1
ATOM 5551 C C . PRO A 1 712 ? 17.338 -21.621 23.321 1.00 89.31 712 PRO A C 1
ATOM 5553 O O . PRO A 1 712 ? 16.807 -22.373 24.133 1.00 89.31 712 PRO A O 1
ATOM 5556 N N . ASP A 1 713 ? 18.232 -22.067 22.438 1.00 88.06 713 ASP A N 1
ATOM 5557 C CA . ASP A 1 713 ?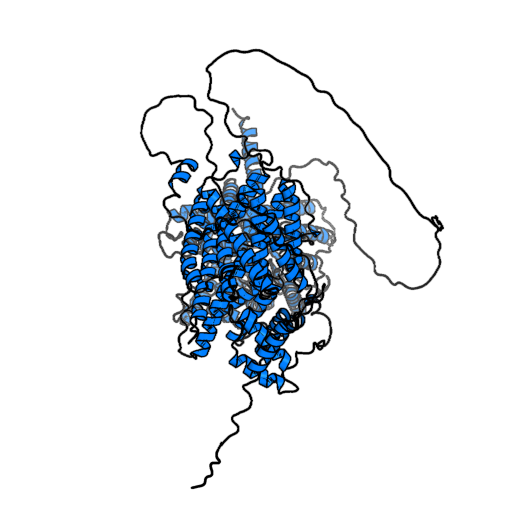 18.806 -23.417 22.504 1.00 88.06 713 ASP A CA 1
ATOM 5558 C C . ASP A 1 713 ? 20.041 -23.462 23.421 1.00 88.06 713 ASP A C 1
ATOM 5560 O O . ASP A 1 713 ? 20.301 -24.498 24.035 1.00 88.06 713 ASP A O 1
ATOM 5564 N N . VAL A 1 714 ? 20.737 -22.325 23.584 1.00 88.56 714 VAL A N 1
ATOM 5565 C CA . VAL A 1 714 ? 21.929 -22.170 24.442 1.00 88.56 714 VAL A CA 1
ATOM 5566 C C . VAL A 1 714 ? 21.583 -21.693 25.860 1.00 88.56 714 VAL A C 1
ATOM 5568 O O . VAL A 1 714 ? 22.136 -22.218 26.821 1.00 88.56 714 VAL A O 1
ATOM 5571 N N . ASN A 1 715 ? 20.670 -20.726 26.025 1.00 91.19 715 ASN A N 1
ATOM 5572 C CA . ASN A 1 715 ? 20.295 -20.163 27.331 1.00 91.19 715 ASN A CA 1
ATOM 5573 C C . ASN A 1 715 ? 19.112 -20.929 27.970 1.00 91.19 715 ASN A C 1
ATOM 5575 O O . ASN A 1 715 ? 17.973 -20.768 27.511 1.00 91.19 715 ASN A O 1
ATOM 5579 N N . PRO A 1 716 ? 19.309 -21.684 29.075 1.00 89.69 716 PRO A N 1
ATOM 5580 C CA . PRO A 1 716 ? 18.237 -22.463 29.697 1.00 89.69 716 PRO A CA 1
ATOM 5581 C C . PRO A 1 716 ? 17.107 -21.606 30.282 1.00 89.69 716 PRO A C 1
ATOM 5583 O O . PRO A 1 716 ? 15.946 -22.000 30.204 1.00 89.69 716 PRO A O 1
ATOM 5586 N N . LEU A 1 717 ? 17.413 -20.419 30.819 1.00 88.19 717 LEU A N 1
ATOM 5587 C CA . LEU A 1 717 ? 16.410 -19.522 31.408 1.00 88.19 717 LEU A CA 1
ATOM 5588 C C . LEU A 1 717 ? 15.491 -18.938 30.328 1.00 88.19 717 LEU A C 1
ATOM 5590 O O . LEU A 1 717 ? 14.271 -18.903 30.491 1.00 88.19 717 LEU A O 1
ATOM 5594 N N . LEU A 1 718 ? 16.062 -18.548 29.184 1.00 88.00 718 LEU A N 1
ATOM 5595 C CA . LEU A 1 718 ? 15.284 -18.101 28.028 1.00 88.00 718 LEU A CA 1
ATOM 5596 C C . LEU A 1 718 ? 14.443 -19.251 27.450 1.00 88.00 718 LEU A C 1
ATOM 5598 O O . LEU A 1 718 ? 13.269 -19.058 27.125 1.00 88.00 718 LEU A O 1
ATOM 5602 N N . ARG A 1 719 ? 15.010 -20.463 27.393 1.00 90.44 719 ARG A N 1
ATOM 5603 C CA . ARG A 1 719 ? 14.320 -21.688 26.964 1.00 90.44 719 ARG A CA 1
ATOM 5604 C C . ARG A 1 719 ? 13.129 -22.039 27.857 1.00 90.44 719 ARG A C 1
ATOM 5606 O O . ARG A 1 719 ? 12.072 -22.380 27.333 1.00 90.44 719 ARG A O 1
ATOM 5613 N N . MET A 1 720 ? 13.269 -21.909 29.179 1.00 88.31 720 MET A N 1
ATOM 5614 C CA . MET A 1 720 ? 12.193 -22.135 30.156 1.00 88.31 720 MET A CA 1
ATOM 5615 C C . MET A 1 720 ? 10.996 -21.194 29.963 1.00 88.31 720 MET A C 1
ATOM 5617 O O . MET A 1 720 ? 9.872 -21.580 30.271 1.00 88.31 720 MET A O 1
ATOM 5621 N N . ILE A 1 721 ? 11.214 -19.988 29.429 1.00 86.50 721 ILE A N 1
ATOM 5622 C CA . ILE A 1 721 ? 10.140 -19.032 29.126 1.00 86.50 721 ILE A CA 1
ATOM 5623 C C . ILE A 1 721 ? 9.566 -19.291 27.725 1.00 86.50 721 ILE A C 1
ATOM 5625 O O . ILE A 1 721 ? 8.353 -19.420 27.562 1.00 86.50 721 ILE A O 1
ATOM 5629 N N . ILE A 1 722 ? 10.418 -19.387 26.701 1.00 86.44 722 ILE A N 1
ATOM 5630 C CA . ILE A 1 722 ? 9.966 -19.455 25.303 1.00 86.44 722 ILE A CA 1
ATOM 5631 C C . ILE A 1 722 ? 9.378 -20.826 24.950 1.00 86.44 722 ILE A C 1
ATOM 5633 O O . ILE A 1 722 ? 8.378 -20.875 24.225 1.00 86.44 722 ILE A O 1
ATOM 5637 N N . LYS A 1 723 ? 9.936 -21.937 25.463 1.00 89.12 723 LYS A N 1
ATOM 5638 C CA . LYS A 1 723 ? 9.484 -23.276 25.058 1.00 89.12 723 LYS A CA 1
ATOM 5639 C C . LYS A 1 723 ? 8.025 -23.554 25.465 1.00 89.12 723 LYS A C 1
ATOM 5641 O O . LYS A 1 723 ? 7.223 -23.796 24.563 1.00 89.12 723 LYS A O 1
ATOM 5646 N N . PRO A 1 724 ? 7.617 -23.435 26.746 1.00 86.56 724 PRO A N 1
ATOM 5647 C CA . PRO A 1 724 ? 6.277 -23.859 27.167 1.00 86.56 724 PRO A CA 1
ATOM 5648 C C . PRO A 1 724 ? 5.148 -22.962 26.642 1.00 86.56 724 PRO A C 1
ATOM 5650 O O . PRO A 1 724 ? 4.035 -23.444 26.403 1.00 86.56 724 PRO A O 1
ATOM 5653 N N . PHE A 1 725 ? 5.429 -21.662 26.480 1.00 80.75 725 PHE A N 1
ATOM 5654 C CA . PHE A 1 725 ? 4.441 -20.642 26.119 1.00 80.75 725 PHE A CA 1
ATOM 5655 C C . PHE A 1 725 ? 4.314 -20.404 24.610 1.00 80.75 725 PHE A C 1
ATOM 5657 O O . PHE A 1 725 ? 3.192 -20.223 24.142 1.00 80.75 725 PHE A O 1
ATOM 5664 N N . ILE A 1 726 ? 5.424 -20.397 23.858 1.00 82.62 726 ILE A N 1
ATOM 5665 C CA . ILE A 1 726 ? 5.434 -20.053 22.424 1.00 82.62 726 ILE A CA 1
ATOM 5666 C C . ILE A 1 726 ? 5.710 -21.294 21.572 1.00 82.62 726 ILE A C 1
ATOM 5668 O O . ILE A 1 726 ? 4.872 -21.666 20.753 1.00 82.62 726 ILE A O 1
ATOM 5672 N N . TYR A 1 727 ? 6.851 -21.961 21.774 1.00 87.81 727 TYR A N 1
ATOM 5673 C CA . TYR A 1 727 ? 7.267 -23.092 20.934 1.00 87.81 727 TYR A CA 1
ATOM 5674 C C . TYR A 1 727 ? 6.251 -24.240 20.992 1.00 87.81 727 TYR A C 1
ATOM 5676 O O . TYR A 1 727 ? 5.667 -24.599 19.972 1.00 87.81 727 TYR A O 1
ATOM 5684 N N . ASP A 1 728 ? 5.963 -24.754 22.193 1.00 87.19 728 ASP A N 1
ATOM 5685 C CA . ASP A 1 728 ? 5.087 -25.913 22.421 1.00 87.19 728 ASP A CA 1
ATOM 5686 C C . ASP A 1 728 ? 3.615 -25.630 22.055 1.00 87.19 728 ASP A C 1
ATOM 5688 O O . ASP A 1 728 ? 2.767 -26.521 22.156 1.00 87.19 728 ASP A O 1
ATOM 5692 N N . HIS A 1 729 ? 3.278 -24.384 21.693 1.00 85.69 729 HIS A N 1
ATOM 5693 C CA . HIS A 1 729 ? 1.954 -23.972 21.220 1.00 85.69 729 HIS A CA 1
ATOM 5694 C C . HIS A 1 729 ? 1.782 -24.123 19.703 1.00 85.69 729 HIS A C 1
ATOM 5696 O O . HIS A 1 729 ? 0.673 -24.416 19.260 1.00 85.69 729 HIS A O 1
ATOM 5702 N N . PHE A 1 730 ? 2.860 -23.979 18.925 1.00 85.81 730 PHE A N 1
ATOM 5703 C CA . PHE A 1 730 ? 2.836 -24.046 17.456 1.00 85.81 730 PHE A CA 1
ATOM 5704 C C . PHE A 1 730 ? 3.653 -25.213 16.860 1.00 85.81 730 PHE A C 1
ATOM 5706 O O . PHE A 1 730 ? 3.398 -25.614 15.725 1.00 85.81 730 PHE A O 1
ATOM 5713 N N . CYS A 1 731 ? 4.628 -25.756 17.595 1.00 89.00 731 CYS A N 1
ATOM 5714 C CA . CYS A 1 731 ? 5.623 -26.712 17.093 1.00 89.00 731 CYS A CA 1
ATOM 5715 C C . CYS A 1 731 ? 5.388 -28.144 17.606 1.00 89.00 731 CYS A C 1
ATOM 5717 O O . CYS A 1 731 ? 4.761 -28.355 18.643 1.00 89.00 731 CYS A O 1
ATOM 5719 N N . ALA A 1 732 ? 5.916 -29.137 16.885 1.00 87.00 732 ALA A N 1
ATOM 5720 C CA . ALA A 1 732 ? 5.786 -30.555 17.221 1.00 87.00 732 ALA A CA 1
ATOM 5721 C C . ALA A 1 732 ? 6.719 -31.015 18.351 1.00 87.00 732 ALA A C 1
ATOM 5723 O O . ALA A 1 732 ? 6.370 -31.955 19.058 1.00 87.00 732 ALA A O 1
ATOM 5724 N N . GLY A 1 733 ? 7.896 -30.406 18.514 1.00 88.81 733 GLY A N 1
ATOM 5725 C CA . GLY A 1 733 ? 8.920 -30.873 19.453 1.00 88.81 733 GLY A CA 1
ATOM 5726 C C . GLY A 1 733 ? 10.336 -30.743 18.895 1.00 88.81 733 GLY A C 1
ATOM 5727 O O . GLY A 1 733 ? 10.538 -30.799 17.683 1.00 88.81 733 GLY A O 1
ATOM 5728 N N . ILE A 1 734 ? 11.322 -30.600 19.783 1.00 88.38 734 ILE A N 1
ATOM 5729 C CA . ILE A 1 734 ? 12.735 -30.397 19.389 1.00 88.38 734 ILE A CA 1
ATOM 5730 C C . ILE A 1 734 ? 13.456 -31.697 18.996 1.00 88.38 734 ILE A C 1
ATOM 5732 O O . ILE A 1 734 ? 14.618 -31.667 18.607 1.00 88.38 734 ILE A O 1
ATOM 5736 N N . ASN A 1 735 ? 12.811 -32.852 19.181 1.00 88.31 735 ASN A N 1
ATOM 5737 C CA . ASN A 1 735 ? 13.397 -34.171 18.961 1.00 88.31 735 ASN A CA 1
ATOM 5738 C C . ASN A 1 735 ? 12.318 -35.230 18.671 1.00 88.31 735 ASN A C 1
ATOM 5740 O O . ASN A 1 735 ? 11.134 -35.036 18.958 1.00 88.31 735 ASN A O 1
ATOM 5744 N N . LYS A 1 736 ? 12.768 -36.390 18.182 1.00 89.62 736 LYS A N 1
ATOM 5745 C CA . LYS A 1 736 ? 11.956 -37.558 17.809 1.00 89.62 736 LYS A CA 1
ATOM 5746 C C . LYS A 1 736 ? 10.952 -38.006 18.879 1.00 89.62 736 LYS A C 1
ATOM 5748 O O . LYS A 1 736 ? 9.813 -38.309 18.533 1.00 89.62 736 LYS A O 1
ATOM 5753 N N . ALA A 1 737 ? 11.323 -37.987 20.161 1.00 90.12 737 ALA A N 1
ATOM 5754 C CA . ALA A 1 737 ? 10.437 -38.402 21.250 1.00 90.12 737 ALA A CA 1
ATOM 5755 C C . ALA A 1 737 ? 9.337 -37.364 21.551 1.00 90.12 737 ALA A C 1
ATOM 5757 O O . ALA A 1 737 ? 8.175 -37.739 21.715 1.00 90.12 737 ALA A O 1
ATOM 5758 N N . GLU A 1 738 ? 9.667 -36.066 21.574 1.00 92.00 738 GLU A N 1
ATOM 5759 C CA . GLU A 1 738 ? 8.664 -34.997 21.719 1.00 92.00 738 GLU A CA 1
ATOM 5760 C C . GLU A 1 738 ? 7.679 -34.989 20.539 1.00 92.00 738 GLU A C 1
ATOM 5762 O O . GLU A 1 738 ? 6.465 -34.968 20.752 1.00 92.00 738 GLU A O 1
ATOM 5767 N N . VAL A 1 739 ? 8.192 -35.087 19.306 1.00 92.06 739 VAL A N 1
ATOM 5768 C CA . VAL A 1 739 ? 7.378 -35.121 18.081 1.00 92.06 739 VAL A CA 1
ATOM 5769 C C . VAL A 1 739 ? 6.433 -36.323 18.084 1.00 92.06 739 VAL A C 1
ATOM 5771 O O . VAL A 1 739 ? 5.223 -36.152 17.931 1.00 92.06 739 VAL A O 1
ATOM 5774 N N . GLN A 1 740 ? 6.939 -37.539 18.321 1.00 91.44 740 GLN A N 1
ATOM 5775 C CA . GLN A 1 740 ? 6.105 -38.747 18.343 1.00 91.44 740 GLN A CA 1
ATOM 5776 C C . GLN A 1 740 ? 5.048 -38.712 19.457 1.00 91.44 740 GLN A C 1
ATOM 5778 O O . GLN A 1 740 ? 3.902 -39.105 19.217 1.00 91.44 740 GLN A O 1
ATOM 5783 N N . LYS A 1 741 ? 5.383 -38.183 20.642 1.00 91.44 741 LYS A N 1
ATOM 5784 C CA . LYS A 1 741 ? 4.412 -37.958 21.723 1.00 91.44 741 LYS A CA 1
ATOM 5785 C C . LYS A 1 741 ? 3.290 -37.015 21.275 1.00 91.44 741 LYS A C 1
ATOM 5787 O O . LYS A 1 741 ? 2.117 -37.351 21.434 1.00 91.44 741 LYS A O 1
ATOM 5792 N N . ASN A 1 742 ? 3.631 -35.871 20.685 1.00 89.81 742 ASN A N 1
ATOM 5793 C CA . ASN A 1 742 ? 2.646 -34.866 20.285 1.00 89.81 742 ASN A CA 1
ATOM 5794 C C . ASN A 1 742 ? 1.778 -35.327 19.095 1.00 89.81 742 ASN A C 1
ATOM 5796 O O . ASN A 1 742 ? 0.585 -35.026 19.067 1.00 89.81 742 ASN A O 1
ATOM 5800 N N . ILE A 1 743 ? 2.309 -36.153 18.182 1.00 91.12 743 ILE A N 1
ATOM 5801 C CA . ILE A 1 743 ? 1.509 -36.853 17.155 1.00 91.12 743 ILE A CA 1
ATOM 5802 C C . ILE A 1 743 ? 0.449 -37.755 17.808 1.00 91.12 743 ILE A C 1
ATOM 5804 O O . ILE A 1 743 ? -0.712 -37.750 17.388 1.00 91.12 743 ILE A O 1
ATOM 5808 N N . VAL A 1 744 ? 0.818 -38.506 18.852 1.00 90.62 744 VAL A N 1
ATOM 5809 C CA . VAL A 1 744 ? -0.116 -39.370 19.594 1.00 90.62 744 VAL A CA 1
ATOM 5810 C C . VAL A 1 744 ? -1.152 -38.551 20.372 1.00 90.62 744 VAL A C 1
ATOM 5812 O O . VAL A 1 744 ? -2.326 -38.918 20.367 1.00 90.62 744 VAL A O 1
ATOM 5815 N N . GLU A 1 745 ? -0.775 -37.435 21.001 1.00 89.44 745 GLU A N 1
ATOM 5816 C CA . GLU A 1 745 ? -1.734 -36.543 21.675 1.00 89.44 745 GLU A CA 1
ATOM 5817 C C . GLU A 1 745 ? -2.730 -35.902 20.691 1.00 89.44 745 GLU A C 1
ATOM 5819 O O . GLU A 1 745 ? -3.926 -35.856 20.977 1.00 89.44 745 GLU A O 1
ATOM 5824 N N . ILE A 1 746 ? -2.284 -35.499 19.498 1.00 90.06 746 ILE A N 1
ATOM 5825 C CA . ILE A 1 746 ? -3.162 -34.954 18.449 1.00 90.06 746 ILE A CA 1
ATOM 5826 C C . ILE A 1 746 ? -4.116 -36.025 17.899 1.00 90.06 746 ILE A C 1
ATOM 5828 O O . ILE A 1 746 ? -5.317 -35.765 17.789 1.00 90.06 746 ILE A O 1
ATOM 5832 N N . LYS A 1 747 ? -3.635 -37.250 17.635 1.00 91.00 747 LYS A N 1
ATOM 5833 C CA . LYS A 1 747 ? -4.507 -38.374 17.241 1.00 91.00 747 LYS A CA 1
ATOM 5834 C C . LYS A 1 747 ? -5.549 -38.698 18.325 1.00 91.00 747 LYS A C 1
ATOM 5836 O O . LYS A 1 747 ? -6.712 -38.913 17.995 1.00 91.00 747 LYS A O 1
ATOM 5841 N N . LYS A 1 748 ? -5.187 -38.634 19.616 1.00 89.88 748 LYS A N 1
ATOM 5842 C CA . LYS A 1 748 ? -6.116 -38.832 20.753 1.00 89.88 748 LYS A CA 1
ATOM 5843 C C . LYS A 1 748 ? -7.244 -37.794 20.845 1.00 89.88 748 LYS A C 1
ATOM 5845 O O . LYS A 1 748 ? -8.267 -38.090 21.452 1.00 89.88 748 LYS A O 1
ATOM 5850 N N . LEU A 1 749 ? -7.099 -36.605 20.252 1.00 88.56 749 LEU A N 1
ATOM 5851 C CA . LEU A 1 749 ? -8.191 -35.621 20.174 1.00 88.56 749 LEU A CA 1
ATOM 5852 C C . LEU A 1 749 ? -9.233 -35.966 19.090 1.00 88.56 749 LEU A C 1
ATOM 5854 O O . LEU A 1 749 ? -10.346 -35.436 19.137 1.00 88.56 749 LEU A O 1
ATOM 5858 N N . GLY A 1 750 ? -8.891 -36.854 18.147 1.00 89.88 750 GLY A N 1
ATOM 5859 C CA . GLY A 1 750 ? -9.731 -37.279 17.020 1.00 89.88 750 GLY A CA 1
ATOM 5860 C C . GLY A 1 750 ? -9.260 -36.792 15.642 1.00 89.88 750 GLY A C 1
ATOM 5861 O O . GLY A 1 750 ? -9.937 -37.040 14.648 1.00 89.88 750 GLY A O 1
ATOM 5862 N N . PHE A 1 751 ? -8.106 -36.118 15.545 1.00 92.25 751 PHE A N 1
ATOM 5863 C CA . PHE A 1 751 ? -7.503 -35.784 14.249 1.00 92.25 751 PHE A CA 1
ATOM 5864 C C . PHE A 1 751 ? -6.987 -37.048 13.543 1.00 92.25 751 PHE A C 1
ATOM 5866 O O . PHE A 1 751 ? -6.370 -37.912 14.167 1.00 92.25 751 PHE A O 1
ATOM 5873 N N . ALA A 1 752 ? -7.164 -37.126 12.221 1.00 92.88 752 ALA A N 1
ATOM 5874 C CA . ALA A 1 752 ? -6.729 -38.267 11.407 1.00 92.88 752 ALA A CA 1
ATOM 5875 C C . ALA A 1 752 ? -5.194 -38.424 11.368 1.00 92.88 752 ALA A C 1
ATOM 5877 O O . ALA A 1 752 ? -4.667 -39.503 11.096 1.00 92.88 752 ALA A O 1
ATOM 5878 N N . GLY A 1 753 ? -4.459 -37.350 11.661 1.00 94.00 753 GLY A N 1
ATOM 5879 C CA . GLY A 1 753 ? -3.010 -37.359 11.774 1.00 94.00 753 GLY A CA 1
ATOM 5880 C C . GLY A 1 753 ? -2.419 -35.956 11.769 1.00 94.00 753 GLY A C 1
ATOM 5881 O O . GLY A 1 753 ? -3.105 -34.966 12.033 1.00 94.00 753 GLY A O 1
ATOM 5882 N N . VAL A 1 754 ? -1.139 -35.881 11.414 1.00 94.56 754 VAL A N 1
ATOM 5883 C CA . VAL A 1 754 ? -0.400 -34.621 11.291 1.00 94.56 754 VAL A CA 1
ATOM 5884 C C . VAL A 1 754 ? 0.136 -34.411 9.879 1.00 94.56 754 VAL A C 1
ATOM 5886 O O . VAL A 1 754 ? 0.252 -35.363 9.101 1.00 94.56 754 VAL A O 1
ATOM 5889 N N . ILE A 1 755 ? 0.513 -33.167 9.598 1.00 94.62 755 ILE A N 1
ATOM 5890 C CA . ILE A 1 755 ? 1.543 -32.830 8.618 1.00 94.62 755 ILE A CA 1
ATOM 5891 C C . ILE A 1 755 ? 2.749 -32.318 9.394 1.00 94.62 755 ILE A C 1
ATOM 5893 O O . ILE A 1 755 ? 2.589 -31.451 10.254 1.00 94.62 755 ILE A O 1
ATOM 5897 N N . LEU A 1 756 ? 3.928 -32.859 9.106 1.00 94.50 756 LEU A N 1
ATOM 5898 C CA . LEU A 1 756 ? 5.174 -32.492 9.764 1.00 94.50 756 LEU A CA 1
ATOM 5899 C C . LEU A 1 756 ? 6.090 -31.768 8.768 1.00 94.50 756 LEU A C 1
ATOM 5901 O O . LEU A 1 756 ? 6.405 -32.309 7.710 1.00 94.50 756 LEU A O 1
ATOM 5905 N N . CYS A 1 757 ? 6.506 -30.549 9.106 1.00 92.25 757 CYS A N 1
ATOM 5906 C CA . CYS A 1 757 ? 7.457 -29.756 8.324 1.00 92.25 757 CYS A CA 1
ATOM 5907 C C . CYS A 1 757 ? 8.750 -29.542 9.123 1.00 92.25 757 CYS A C 1
ATOM 5909 O O . CYS A 1 757 ? 8.697 -29.291 10.331 1.00 92.25 757 CYS A O 1
ATOM 5911 N N . TYR A 1 758 ? 9.903 -29.590 8.460 1.00 90.25 758 TYR A N 1
ATOM 5912 C CA . TYR A 1 758 ? 11.185 -29.233 9.071 1.00 90.25 758 TYR A CA 1
ATOM 5913 C C . TYR A 1 758 ? 11.345 -27.701 9.140 1.00 90.25 758 TYR A C 1
ATOM 5915 O O . TYR A 1 758 ? 10.982 -27.001 8.197 1.00 90.25 758 TYR A O 1
ATOM 5923 N N . ALA A 1 759 ? 11.834 -27.165 10.264 1.00 82.69 759 ALA A N 1
ATOM 5924 C CA . ALA A 1 759 ? 11.915 -25.717 10.504 1.00 82.69 759 ALA A CA 1
ATOM 5925 C C . ALA A 1 759 ? 13.131 -25.034 9.862 1.00 82.69 759 ALA A C 1
ATOM 5927 O O . ALA A 1 759 ? 13.088 -23.830 9.596 1.00 82.69 759 ALA A O 1
ATOM 5928 N N . LYS A 1 760 ? 14.231 -25.776 9.687 1.00 77.62 760 LYS A N 1
ATOM 5929 C CA . LYS A 1 760 ? 15.514 -25.221 9.255 1.00 77.62 760 LYS A CA 1
ATOM 5930 C C . LYS A 1 760 ? 15.472 -24.921 7.759 1.00 77.62 760 LYS A C 1
ATOM 5932 O O . LYS A 1 760 ? 15.311 -25.814 6.934 1.00 77.62 760 LYS A O 1
ATOM 5937 N N . GLU A 1 761 ? 15.669 -23.655 7.420 1.00 67.69 761 GLU A N 1
ATOM 5938 C CA . GLU A 1 761 ? 15.777 -23.164 6.047 1.00 67.69 761 GLU A CA 1
ATOM 5939 C C . GLU A 1 761 ? 17.098 -22.396 5.920 1.00 67.69 761 GLU A C 1
ATOM 5941 O O . GLU A 1 761 ? 17.490 -21.691 6.854 1.00 67.69 761 GLU A O 1
ATOM 5946 N N . VAL A 1 762 ? 17.795 -22.515 4.786 1.00 59.19 762 VAL A N 1
ATOM 5947 C CA . VAL A 1 762 ? 19.044 -21.772 4.547 1.00 59.19 762 VAL A CA 1
ATOM 5948 C C . VAL A 1 762 ? 18.724 -20.282 4.376 1.00 59.19 762 VAL A C 1
ATOM 5950 O O . VAL A 1 762 ? 18.299 -19.836 3.312 1.00 59.19 762 VAL A O 1
ATOM 5953 N N . LEU A 1 763 ? 18.897 -19.501 5.446 1.00 50.16 763 LEU A N 1
ATOM 5954 C CA . LEU A 1 763 ? 18.653 -18.059 5.431 1.00 50.16 763 LEU A CA 1
ATOM 5955 C C . LEU A 1 763 ? 19.704 -17.335 4.575 1.00 50.16 763 LEU A C 1
ATOM 5957 O O . LEU A 1 763 ? 20.900 -17.374 4.863 1.00 50.16 763 LEU A O 1
ATOM 5961 N N . LEU A 1 764 ? 19.236 -16.621 3.550 1.00 46.72 764 LEU A N 1
ATOM 5962 C CA . LEU A 1 764 ? 20.057 -15.793 2.665 1.00 46.72 764 LEU A CA 1
ATOM 5963 C C . LEU A 1 764 ? 20.463 -14.483 3.368 1.00 46.72 764 LEU A C 1
ATOM 5965 O O . LEU A 1 764 ? 19.864 -13.428 3.159 1.00 46.72 764 LEU A O 1
ATOM 5969 N N . GLY A 1 765 ? 21.462 -14.569 4.250 1.00 36.53 765 GLY A N 1
ATOM 5970 C CA . GLY A 1 765 ? 22.093 -13.414 4.895 1.00 36.53 765 GLY A CA 1
ATOM 5971 C C . GLY A 1 765 ? 23.006 -12.634 3.941 1.00 36.53 765 GLY A C 1
ATOM 5972 O O . GLY A 1 765 ? 23.615 -13.218 3.044 1.00 36.53 765 GLY A O 1
ATOM 5973 N N . LYS A 1 766 ? 23.134 -11.317 4.159 1.00 33.62 766 LYS A N 1
ATOM 5974 C CA . LYS A 1 766 ? 23.961 -10.419 3.324 1.00 33.62 766 LYS A CA 1
ATOM 5975 C C . LYS A 1 766 ? 25.459 -10.758 3.335 1.00 33.62 766 LYS A C 1
ATOM 5977 O O . LYS A 1 766 ? 26.162 -10.383 2.404 1.00 33.62 766 LYS A O 1
ATOM 5982 N N . ASP A 1 767 ? 25.925 -11.481 4.350 1.00 33.06 767 ASP A N 1
ATOM 5983 C CA . ASP A 1 767 ? 27.351 -11.727 4.594 1.00 33.06 767 ASP A CA 1
ATOM 5984 C C . ASP A 1 767 ? 27.902 -12.962 3.848 1.00 33.06 767 ASP A C 1
ATOM 5986 O O . ASP A 1 767 ? 29.112 -13.117 3.714 1.00 33.06 767 ASP A O 1
ATOM 5990 N N . ASN A 1 768 ? 27.032 -13.807 3.274 1.00 38.97 768 ASN A N 1
ATOM 5991 C CA . ASN A 1 768 ? 27.419 -14.999 2.498 1.00 38.97 768 ASN A CA 1
ATOM 5992 C C . ASN A 1 768 ? 27.605 -14.712 0.989 1.00 38.97 768 ASN A C 1
ATOM 5994 O O . ASN A 1 768 ? 27.416 -15.595 0.153 1.00 38.97 768 ASN A O 1
ATOM 5998 N N . ALA A 1 769 ? 27.962 -13.477 0.623 1.00 34.81 769 ALA A N 1
ATOM 5999 C CA . ALA A 1 769 ? 28.252 -13.088 -0.763 1.00 34.81 769 ALA A CA 1
ATOM 6000 C C . ALA A 1 769 ? 29.677 -13.471 -1.231 1.00 34.81 769 ALA A C 1
ATOM 6002 O O . ALA A 1 769 ? 30.018 -13.279 -2.398 1.00 34.81 769 ALA A O 1
ATOM 6003 N N . ALA A 1 770 ? 30.519 -14.008 -0.340 1.00 35.75 770 ALA A N 1
ATOM 6004 C CA . ALA A 1 770 ? 31.905 -14.375 -0.625 1.00 35.75 770 ALA A CA 1
ATOM 6005 C C . ALA A 1 770 ? 32.068 -15.882 -0.928 1.00 35.75 770 ALA A C 1
ATOM 6007 O O . ALA A 1 770 ? 31.972 -16.714 -0.033 1.00 35.75 770 ALA A O 1
ATOM 6008 N N . LEU A 1 771 ? 32.347 -16.196 -2.200 1.00 44.19 771 LEU A N 1
ATOM 6009 C CA . LEU A 1 771 ? 32.915 -17.445 -2.748 1.00 44.19 771 LEU A CA 1
ATOM 6010 C C . LEU A 1 771 ? 32.648 -18.761 -1.973 1.00 44.19 771 LEU A C 1
ATOM 6012 O O . LEU A 1 771 ? 33.532 -19.297 -1.303 1.00 44.19 771 LEU A O 1
ATOM 6016 N N . GLY A 1 772 ? 31.478 -19.367 -2.199 1.00 43.97 772 GLY A N 1
ATOM 6017 C CA . GLY A 1 772 ? 31.226 -20.775 -1.866 1.00 43.97 772 GLY A CA 1
ATOM 6018 C C . GLY A 1 772 ? 31.631 -21.736 -2.994 1.00 43.97 772 GLY A C 1
ATOM 6019 O O . GLY A 1 772 ? 31.073 -21.681 -4.096 1.00 43.97 772 GLY A O 1
ATOM 6020 N N . SER A 1 773 ? 32.586 -22.633 -2.719 1.00 51.69 773 SER A N 1
ATOM 6021 C CA . SER A 1 773 ? 33.018 -23.700 -3.639 1.00 51.69 773 SER A CA 1
ATOM 6022 C C . SER A 1 773 ? 31.950 -24.795 -3.814 1.00 51.69 773 SER A C 1
ATOM 6024 O O . SER A 1 773 ? 31.000 -24.871 -3.036 1.00 51.69 773 SER A O 1
ATOM 6026 N N . HIS A 1 774 ? 32.107 -25.671 -4.819 1.00 56.50 774 HIS A N 1
ATOM 6027 C CA . HIS A 1 774 ? 31.144 -26.741 -5.151 1.00 56.50 774 HIS A CA 1
ATOM 6028 C C . HIS A 1 774 ? 30.696 -27.552 -3.918 1.00 56.50 774 HIS A C 1
ATOM 6030 O O . HIS A 1 774 ? 29.503 -27.677 -3.651 1.00 56.50 774 HIS A O 1
ATOM 6036 N N . GLY A 1 775 ? 31.651 -27.986 -3.087 1.00 56.41 775 GLY A N 1
ATOM 6037 C CA . GLY A 1 775 ? 31.365 -28.766 -1.879 1.00 56.41 775 GLY A CA 1
ATOM 6038 C C . GLY A 1 775 ? 30.566 -28.022 -0.797 1.00 56.41 775 GLY A C 1
ATOM 6039 O O . GLY A 1 775 ? 29.869 -28.666 -0.016 1.00 56.41 775 GLY A O 1
ATOM 6040 N N . GLN A 1 776 ? 30.592 -26.682 -0.750 1.00 62.84 776 GLN A N 1
ATOM 6041 C CA . GLN A 1 776 ? 29.725 -25.922 0.166 1.00 62.84 776 GLN A CA 1
ATOM 6042 C C . GLN A 1 776 ? 28.265 -25.874 -0.307 1.00 62.84 776 GLN A C 1
ATOM 6044 O O . GLN A 1 776 ? 27.361 -25.744 0.518 1.00 62.84 776 GLN A O 1
ATOM 6049 N N . ARG A 1 777 ? 28.026 -25.991 -1.619 1.00 68.88 777 ARG A N 1
ATOM 6050 C CA . ARG A 1 777 ? 26.686 -25.986 -2.224 1.00 68.88 777 ARG A CA 1
ATOM 6051 C C . ARG A 1 777 ? 26.014 -27.347 -2.040 1.00 68.88 777 ARG A C 1
ATOM 6053 O O . ARG A 1 777 ? 24.896 -27.422 -1.535 1.00 68.88 777 ARG A O 1
ATOM 6060 N N . GLU A 1 778 ? 26.743 -28.429 -2.314 1.00 74.31 778 GLU A N 1
ATOM 6061 C CA . GLU A 1 778 ? 26.284 -29.803 -2.059 1.00 74.31 778 GLU A CA 1
ATOM 6062 C C . GLU A 1 778 ? 25.993 -30.052 -0.568 1.00 74.31 778 GLU A C 1
ATOM 6064 O O . GLU A 1 778 ? 25.001 -30.700 -0.233 1.00 74.31 778 GLU A O 1
ATOM 6069 N N . ALA A 1 779 ? 26.777 -29.460 0.343 1.00 81.69 779 ALA A N 1
ATOM 6070 C CA . ALA A 1 779 ? 26.527 -29.543 1.783 1.00 81.69 779 ALA A CA 1
ATOM 6071 C C . ALA A 1 779 ? 25.190 -28.906 2.228 1.00 81.69 779 ALA A C 1
ATOM 6073 O O . ALA A 1 779 ? 24.616 -29.345 3.229 1.00 81.69 779 ALA A O 1
ATOM 6074 N N . GLN A 1 780 ? 24.660 -27.907 1.504 1.00 86.00 780 GLN A N 1
ATOM 6075 C CA . GLN A 1 780 ? 23.328 -27.343 1.781 1.00 86.00 780 GLN A CA 1
ATOM 6076 C C . GLN A 1 780 ? 22.227 -28.347 1.412 1.00 86.00 780 GLN A C 1
ATOM 6078 O O . GLN A 1 780 ? 21.341 -28.609 2.230 1.00 86.00 780 GLN A O 1
ATOM 6083 N N . ILE A 1 781 ? 22.350 -28.981 0.239 1.00 89.88 781 ILE A N 1
ATOM 6084 C CA . ILE A 1 781 ? 21.428 -30.024 -0.231 1.00 89.88 781 ILE A CA 1
ATOM 6085 C C . ILE A 1 781 ? 21.452 -31.226 0.721 1.00 89.88 781 ILE A C 1
ATOM 6087 O O . ILE A 1 781 ? 20.386 -31.693 1.115 1.00 89.88 781 ILE A O 1
ATOM 6091 N N . GLU A 1 782 ? 22.628 -31.688 1.160 1.00 89.88 782 GLU A N 1
ATOM 6092 C CA . GLU A 1 782 ? 22.729 -32.823 2.091 1.00 89.88 782 GLU A CA 1
ATOM 6093 C C . GLU A 1 782 ? 22.189 -32.482 3.493 1.00 89.88 782 GLU A C 1
ATOM 6095 O O . GLU A 1 782 ? 21.500 -33.291 4.113 1.00 89.88 782 GLU A O 1
ATOM 6100 N N . THR A 1 783 ? 22.408 -31.256 3.985 1.00 89.12 783 THR A N 1
ATOM 6101 C CA . THR A 1 783 ? 21.824 -30.800 5.264 1.00 89.12 783 THR A CA 1
ATOM 6102 C C . THR A 1 783 ? 20.293 -30.798 5.209 1.00 89.12 783 THR A C 1
ATOM 6104 O O . THR A 1 783 ? 19.628 -31.260 6.141 1.00 89.12 783 THR A O 1
ATOM 6107 N N . TRP A 1 784 ? 19.723 -30.307 4.105 1.00 92.69 784 TRP A N 1
ATOM 6108 C CA . TRP A 1 784 ? 18.282 -30.321 3.854 1.00 92.69 784 TRP A CA 1
ATOM 6109 C C . TRP A 1 784 ? 17.747 -31.751 3.662 1.00 92.69 784 TRP A C 1
ATOM 6111 O O . TRP A 1 784 ? 16.701 -32.093 4.216 1.00 92.69 784 TRP A O 1
ATOM 6121 N N . HIS A 1 785 ? 18.477 -32.609 2.945 1.00 94.44 785 HIS A N 1
ATOM 6122 C CA . HIS A 1 785 ? 18.128 -34.012 2.708 1.00 94.44 785 HIS A CA 1
ATOM 6123 C C . HIS A 1 785 ? 18.032 -34.769 4.032 1.00 94.44 785 HIS A C 1
ATOM 6125 O O . HIS A 1 785 ? 16.976 -35.322 4.350 1.00 94.44 785 HIS A O 1
ATOM 6131 N N . LYS A 1 786 ? 19.083 -34.696 4.856 1.00 93.19 786 LYS A N 1
ATOM 6132 C CA . LYS A 1 786 ? 19.127 -35.305 6.186 1.00 93.19 786 LYS A CA 1
ATOM 6133 C C . LYS A 1 786 ? 17.961 -34.855 7.070 1.00 93.19 786 LYS A C 1
ATOM 6135 O O . LYS A 1 786 ? 17.273 -35.704 7.628 1.00 93.19 786 LYS A O 1
ATOM 6140 N N . GLY A 1 787 ? 17.686 -33.551 7.157 1.00 91.75 787 GLY A N 1
ATOM 6141 C CA . GLY A 1 787 ? 16.573 -33.033 7.965 1.00 91.75 787 GLY A CA 1
ATOM 6142 C C . GLY A 1 787 ? 15.195 -33.531 7.507 1.00 91.75 787 GLY A C 1
ATOM 6143 O O . GLY A 1 787 ? 14.333 -33.857 8.329 1.00 91.75 787 GLY A O 1
ATOM 6144 N N . ASN A 1 788 ? 14.986 -33.680 6.197 1.00 95.38 788 ASN A N 1
ATOM 6145 C CA . ASN A 1 788 ? 13.751 -34.259 5.664 1.00 95.38 788 ASN A CA 1
ATOM 6146 C C . ASN A 1 788 ? 13.686 -35.787 5.851 1.00 95.38 788 ASN A C 1
ATOM 6148 O O . ASN A 1 788 ? 12.611 -36.304 6.150 1.00 95.38 788 ASN A O 1
ATOM 6152 N N . MET A 1 789 ? 14.805 -36.514 5.797 1.00 96.50 789 MET A N 1
ATOM 6153 C CA . MET A 1 789 ? 14.835 -37.949 6.117 1.00 96.50 789 MET A CA 1
ATOM 6154 C C . MET A 1 789 ? 14.614 -38.224 7.616 1.00 96.50 789 MET A C 1
ATOM 6156 O O . MET A 1 789 ? 13.834 -39.112 7.962 1.00 96.50 789 MET A O 1
ATOM 6160 N N . GLU A 1 790 ? 15.170 -37.404 8.514 1.00 94.75 790 GLU A N 1
ATOM 6161 C CA . GLU A 1 790 ? 14.825 -37.419 9.947 1.00 94.75 790 GLU A CA 1
ATOM 6162 C C . GLU A 1 790 ? 13.327 -37.125 10.167 1.00 94.75 790 GLU A C 1
ATOM 6164 O O . GLU A 1 790 ? 12.679 -37.745 11.015 1.00 94.75 790 GLU A O 1
ATOM 6169 N N . THR A 1 791 ? 12.738 -36.241 9.350 1.00 94.75 791 THR A N 1
ATOM 6170 C CA . THR A 1 791 ? 11.287 -35.984 9.344 1.00 94.75 791 THR A CA 1
ATOM 6171 C C . THR A 1 791 ? 10.496 -37.229 8.925 1.00 94.75 791 THR A C 1
ATOM 6173 O O . THR A 1 791 ? 9.555 -37.611 9.624 1.00 94.75 791 THR A O 1
ATOM 6176 N N . VAL A 1 792 ? 10.898 -37.910 7.844 1.00 96.00 792 VAL A N 1
ATOM 6177 C CA . VAL A 1 792 ? 10.302 -39.181 7.383 1.00 96.00 792 VAL A CA 1
ATOM 6178 C C . VAL A 1 792 ? 10.393 -40.269 8.461 1.00 96.00 792 VAL A C 1
ATOM 6180 O O . VAL A 1 792 ? 9.418 -40.988 8.700 1.00 96.00 792 VAL A O 1
ATOM 6183 N N . GLU A 1 793 ? 11.512 -40.355 9.184 1.00 94.81 793 GLU A N 1
ATOM 6184 C CA . GLU A 1 793 ? 11.679 -41.294 10.297 1.00 94.81 793 GLU A CA 1
ATOM 6185 C C . GLU A 1 793 ? 10.691 -41.084 11.456 1.00 94.81 793 GLU A C 1
ATOM 6187 O O . GLU A 1 793 ? 10.408 -42.034 12.200 1.00 94.81 793 GLU A O 1
ATOM 6192 N N . MET A 1 794 ? 10.175 -39.866 11.628 1.00 93.88 794 MET A N 1
ATOM 6193 C CA . MET A 1 794 ? 9.198 -39.516 12.662 1.00 93.88 794 MET A CA 1
ATOM 6194 C C . MET A 1 794 ? 7.746 -39.789 12.256 1.00 93.88 794 MET A C 1
ATOM 6196 O O . MET A 1 794 ? 6.887 -39.887 13.137 1.00 93.88 794 MET A O 1
ATOM 6200 N N . LEU A 1 795 ? 7.462 -39.949 10.959 1.00 91.88 795 LEU A N 1
ATOM 6201 C CA . LEU A 1 795 ? 6.105 -40.173 10.466 1.00 91.88 795 LEU A CA 1
ATOM 6202 C C . LEU A 1 795 ? 5.539 -41.531 10.907 1.00 91.88 795 LEU A C 1
ATOM 6204 O O . LEU A 1 795 ? 6.219 -42.562 10.874 1.00 91.88 795 LEU A O 1
ATOM 6208 N N . GLN A 1 796 ? 4.247 -41.516 11.239 1.00 92.00 796 GLN A N 1
ATOM 6209 C CA . GLN A 1 796 ? 3.401 -42.697 11.409 1.00 92.00 796 GLN A CA 1
ATOM 6210 C C . GLN A 1 796 ? 2.441 -42.825 10.212 1.00 92.00 796 GLN A C 1
ATOM 6212 O O . GLN A 1 796 ? 2.037 -41.787 9.684 1.00 92.00 796 GLN A O 1
ATOM 6217 N N . PRO A 1 797 ? 1.974 -44.036 9.849 1.00 93.31 797 PRO A N 1
ATOM 6218 C CA . PRO A 1 797 ? 1.046 -44.236 8.737 1.00 93.31 797 PRO A CA 1
ATOM 6219 C C . PRO A 1 797 ? -0.150 -43.274 8.718 1.00 93.31 797 PRO A C 1
ATOM 6221 O O . PRO A 1 797 ? -0.709 -42.898 9.761 1.00 93.31 797 PRO A O 1
ATOM 6224 N N . GLY A 1 798 ? -0.514 -42.852 7.506 1.00 90.75 798 GLY A N 1
ATOM 6225 C CA . GLY A 1 798 ? -1.549 -41.860 7.223 1.00 90.75 798 GLY A CA 1
ATOM 6226 C C . GLY A 1 798 ? -1.143 -40.403 7.481 1.00 90.75 798 GLY A C 1
ATOM 6227 O O . GLY A 1 798 ? -1.976 -39.516 7.289 1.00 90.75 798 GLY A O 1
ATOM 6228 N N . ASN A 1 799 ? 0.085 -40.123 7.936 1.00 95.00 799 ASN A N 1
ATOM 6229 C CA . ASN A 1 799 ? 0.595 -38.757 8.118 1.00 95.00 799 ASN A CA 1
ATOM 6230 C C . ASN A 1 799 ? 1.162 -38.172 6.815 1.00 95.00 799 ASN A C 1
ATOM 6232 O O . ASN A 1 799 ? 1.241 -38.836 5.779 1.00 95.00 799 ASN A O 1
ATOM 6236 N N . TRP A 1 800 ? 1.536 -36.898 6.886 1.00 96.38 800 TRP A N 1
ATOM 6237 C CA . TRP A 1 800 ? 2.106 -36.147 5.779 1.00 96.38 800 TRP A CA 1
ATOM 6238 C C . TRP A 1 800 ? 3.453 -35.520 6.154 1.00 96.38 800 TRP A C 1
ATOM 6240 O O . TRP A 1 800 ? 3.656 -35.139 7.310 1.00 96.38 800 TRP A O 1
ATOM 6250 N N . ILE A 1 801 ? 4.313 -35.320 5.159 1.00 96.75 801 ILE A N 1
ATOM 6251 C CA . ILE A 1 801 ? 5.468 -34.416 5.219 1.00 96.75 801 ILE A CA 1
ATOM 6252 C C . ILE A 1 801 ? 5.231 -33.208 4.304 1.00 96.75 801 ILE A C 1
ATOM 6254 O O . ILE A 1 801 ? 4.714 -33.352 3.192 1.00 96.75 801 ILE A O 1
ATOM 6258 N N . GLY A 1 802 ? 5.582 -32.016 4.791 1.00 95.44 802 GLY A N 1
ATOM 6259 C CA . GLY A 1 802 ? 5.539 -30.775 4.018 1.00 95.44 802 GLY A CA 1
ATOM 6260 C C . GLY A 1 802 ? 6.940 -30.309 3.637 1.00 95.44 802 GLY A C 1
ATOM 6261 O O . GLY A 1 802 ? 7.762 -30.049 4.516 1.00 95.44 802 GLY A O 1
ATOM 6262 N N . ILE A 1 803 ? 7.194 -30.199 2.333 1.00 95.31 803 ILE A N 1
ATOM 6263 C CA . ILE A 1 803 ? 8.503 -29.885 1.753 1.00 95.31 803 ILE A CA 1
ATOM 6264 C C . ILE A 1 803 ? 8.517 -28.471 1.166 1.00 95.31 803 ILE A C 1
ATOM 6266 O O . ILE A 1 803 ? 7.628 -28.116 0.397 1.00 95.31 803 ILE A O 1
ATOM 6270 N N . LYS A 1 804 ? 9.573 -27.703 1.452 1.00 92.50 804 LYS A N 1
ATOM 6271 C CA . LYS A 1 804 ? 9.971 -26.515 0.677 1.00 92.50 804 LYS A CA 1
ATOM 6272 C C . LYS A 1 804 ? 11.201 -26.834 -0.161 1.00 92.50 804 LYS A C 1
ATOM 6274 O O . LYS A 1 804 ? 12.133 -27.461 0.350 1.00 92.50 804 LYS A O 1
ATOM 6279 N N . MET A 1 805 ? 11.225 -26.360 -1.405 1.00 93.31 805 MET A N 1
ATOM 6280 C CA . MET A 1 805 ? 12.354 -26.579 -2.314 1.00 93.31 805 MET A CA 1
ATOM 6281 C C . MET A 1 805 ? 13.426 -25.499 -2.142 1.00 93.31 805 MET A C 1
ATOM 6283 O O . MET A 1 805 ? 14.611 -25.822 -2.136 1.00 93.31 805 MET A O 1
ATOM 6287 N N . THR A 1 806 ? 13.042 -24.239 -1.897 1.00 90.50 806 THR A N 1
ATOM 6288 C CA . THR A 1 806 ? 14.016 -23.143 -1.697 1.00 90.50 806 THR A CA 1
ATOM 6289 C C . THR A 1 806 ? 14.932 -23.364 -0.488 1.00 90.50 806 THR A C 1
ATOM 6291 O O . THR A 1 806 ? 16.084 -22.934 -0.488 1.00 90.50 806 THR A O 1
ATOM 6294 N N . GLY A 1 807 ? 14.448 -24.089 0.528 1.00 87.31 807 GLY A N 1
ATOM 6295 C CA . GLY A 1 807 ? 15.201 -24.410 1.741 1.00 87.31 807 GLY A CA 1
ATOM 6296 C C . GLY A 1 807 ? 16.432 -25.298 1.520 1.00 87.31 807 GLY A C 1
ATOM 6297 O O . GLY A 1 807 ? 17.223 -25.431 2.450 1.00 87.31 807 GLY A O 1
ATOM 6298 N N . ALA A 1 808 ? 16.600 -25.888 0.330 1.00 89.50 808 ALA A N 1
ATOM 6299 C CA . ALA A 1 808 ? 17.715 -26.772 -0.012 1.00 89.50 808 ALA A CA 1
ATOM 6300 C C . ALA A 1 808 ? 19.012 -26.046 -0.421 1.00 89.50 808 ALA A C 1
ATOM 6302 O O . ALA A 1 808 ? 20.045 -26.699 -0.559 1.00 89.50 808 ALA A O 1
ATOM 6303 N N . GLY A 1 809 ? 18.986 -24.717 -0.583 1.00 86.88 809 GLY A N 1
ATOM 6304 C CA . GLY A 1 809 ? 20.195 -23.901 -0.732 1.00 86.88 809 GLY A CA 1
ATOM 6305 C C . GLY A 1 809 ? 20.180 -22.901 -1.889 1.00 86.88 809 GLY A C 1
ATOM 6306 O O . GLY A 1 809 ? 19.224 -22.815 -2.663 1.00 86.88 809 GLY A O 1
ATOM 6307 N N . GLN A 1 810 ? 21.274 -22.143 -2.007 1.00 83.12 810 GLN A N 1
ATOM 6308 C CA . GLN A 1 810 ? 21.441 -21.089 -3.020 1.00 83.12 810 GLN A CA 1
ATOM 6309 C C . GLN A 1 810 ? 21.326 -21.626 -4.453 1.00 83.12 810 GLN A C 1
ATOM 6311 O O . GLN A 1 810 ? 20.560 -21.070 -5.234 1.00 83.12 810 GLN A O 1
ATOM 6316 N N . ASP A 1 811 ? 21.995 -22.735 -4.778 1.00 84.94 811 ASP A N 1
ATOM 6317 C CA . ASP A 1 811 ? 21.934 -23.363 -6.108 1.00 84.94 811 ASP A CA 1
ATOM 6318 C C . ASP A 1 811 ? 20.507 -23.758 -6.509 1.00 84.94 811 ASP A C 1
ATOM 6320 O O . ASP A 1 811 ? 20.128 -23.635 -7.674 1.00 84.94 811 ASP A O 1
ATOM 6324 N N . ILE A 1 812 ? 19.692 -24.194 -5.543 1.00 92.31 812 ILE A N 1
ATOM 6325 C CA . ILE A 1 812 ? 18.298 -24.582 -5.783 1.00 92.31 812 ILE A CA 1
ATOM 6326 C C . ILE A 1 812 ? 17.426 -23.343 -5.989 1.00 92.31 812 ILE A C 1
ATOM 6328 O O . ILE A 1 812 ? 16.635 -23.317 -6.929 1.00 92.31 812 ILE A O 1
ATOM 6332 N N . MET A 1 813 ? 17.626 -22.277 -5.207 1.00 88.25 813 MET A N 1
ATOM 6333 C CA . MET A 1 813 ? 16.992 -20.977 -5.463 1.00 88.25 813 MET A CA 1
ATOM 6334 C C . MET A 1 813 ? 17.359 -20.435 -6.858 1.00 88.25 813 MET A C 1
ATOM 6336 O O . MET A 1 813 ? 16.480 -20.024 -7.613 1.00 88.25 813 MET A O 1
ATOM 6340 N N . GLU A 1 814 ? 18.639 -20.480 -7.236 1.00 87.62 814 GLU A N 1
ATOM 6341 C CA . GLU A 1 814 ? 19.134 -20.011 -8.535 1.00 87.62 814 GLU A CA 1
ATOM 6342 C C . GLU A 1 814 ? 18.614 -20.883 -9.695 1.00 87.62 814 GLU A C 1
ATOM 6344 O O . GLU A 1 814 ? 18.306 -20.371 -10.771 1.00 87.62 814 GLU A O 1
ATOM 6349 N N . ALA A 1 815 ? 18.487 -22.201 -9.505 1.00 92.06 815 ALA A N 1
ATOM 6350 C CA . ALA A 1 815 ? 17.874 -23.100 -10.483 1.00 92.06 815 ALA A CA 1
ATOM 6351 C C . ALA A 1 815 ? 16.372 -22.829 -10.660 1.00 92.06 815 ALA A C 1
ATOM 6353 O O . ALA A 1 815 ? 15.916 -22.717 -11.799 1.00 92.06 815 ALA A O 1
ATOM 6354 N N . LEU A 1 816 ? 15.635 -22.649 -9.559 1.00 94.69 816 LEU A N 1
ATOM 6355 C CA . LEU A 1 816 ? 14.205 -22.339 -9.576 1.00 94.69 816 LEU A CA 1
ATOM 6356 C C . LEU A 1 816 ? 13.912 -20.988 -10.248 1.00 94.69 816 LEU A C 1
ATOM 6358 O O . LEU A 1 816 ? 13.031 -20.927 -11.105 1.00 94.69 816 LEU A O 1
ATOM 6362 N N . LEU A 1 817 ? 14.661 -19.932 -9.909 1.00 89.69 817 LEU A N 1
ATOM 6363 C CA . LEU A 1 817 ? 14.497 -18.591 -10.493 1.00 89.69 817 LEU A CA 1
ATOM 6364 C C . LEU A 1 817 ? 14.781 -18.560 -12.003 1.00 89.69 817 LEU A C 1
ATOM 6366 O O . LEU A 1 817 ? 14.068 -17.892 -12.744 1.00 89.69 817 LEU A O 1
ATOM 6370 N N . ASN A 1 818 ? 15.793 -19.300 -12.468 1.00 91.94 818 ASN A N 1
ATOM 6371 C CA . ASN A 1 818 ? 16.170 -19.356 -13.886 1.00 91.94 818 ASN A CA 1
ATOM 6372 C C . ASN A 1 818 ? 15.440 -20.461 -14.676 1.00 91.94 818 ASN A C 1
ATOM 6374 O O . ASN A 1 818 ? 15.823 -20.764 -15.804 1.00 91.94 818 ASN A O 1
ATOM 6378 N N . GLY A 1 819 ? 14.426 -21.112 -14.093 1.00 93.56 819 GLY A N 1
ATOM 6379 C CA . GLY A 1 819 ? 13.641 -22.151 -14.769 1.00 93.56 819 GLY A CA 1
ATOM 6380 C C . GLY A 1 819 ? 14.400 -23.441 -15.106 1.00 93.56 819 GLY A C 1
ATOM 6381 O O . GLY A 1 819 ? 13.867 -24.263 -15.853 1.00 93.56 819 GLY A O 1
ATOM 6382 N N . ARG A 1 820 ? 15.615 -23.640 -14.576 1.00 94.94 820 ARG A N 1
ATOM 6383 C CA . ARG A 1 820 ? 16.488 -24.790 -14.879 1.00 94.94 820 ARG A CA 1
ATOM 6384 C C . ARG A 1 820 ? 15.935 -26.099 -14.302 1.00 94.94 820 ARG A C 1
ATOM 6386 O O . ARG A 1 820 ? 15.009 -26.110 -13.492 1.00 94.94 820 ARG A O 1
ATOM 6393 N N . ASP A 1 821 ? 16.493 -27.215 -14.753 1.00 94.62 821 ASP A N 1
ATOM 6394 C CA . ASP A 1 821 ? 16.188 -28.555 -14.239 1.00 94.62 821 ASP A CA 1
ATOM 6395 C C . ASP A 1 821 ? 16.816 -28.784 -12.848 1.00 94.62 821 ASP A C 1
ATOM 6397 O O . ASP A 1 821 ? 17.783 -28.098 -12.495 1.00 94.62 821 ASP A O 1
ATOM 6401 N N . PRO A 1 822 ? 16.276 -29.704 -12.022 1.00 94.69 822 PRO A N 1
ATOM 6402 C CA . PRO A 1 822 ? 16.767 -29.905 -10.663 1.00 94.69 822 PRO A CA 1
ATOM 6403 C C . PRO A 1 822 ? 18.177 -30.521 -10.677 1.00 94.69 822 PRO A C 1
ATOM 6405 O O . PRO A 1 822 ? 18.380 -31.548 -11.330 1.00 94.69 822 PRO A O 1
ATOM 6408 N N . PRO A 1 823 ? 19.155 -29.965 -9.931 1.00 93.50 823 PRO A N 1
ATOM 6409 C CA . PRO A 1 823 ? 20.488 -30.553 -9.826 1.00 93.50 823 PRO A CA 1
ATOM 6410 C C . PRO A 1 823 ? 20.437 -32.028 -9.378 1.00 93.50 823 PRO A C 1
ATOM 6412 O O . PRO A 1 823 ? 19.662 -32.347 -8.470 1.00 93.50 823 PRO A O 1
ATOM 6415 N N . PRO A 1 824 ? 21.263 -32.937 -9.941 1.00 93.00 824 PRO A N 1
ATOM 6416 C CA . PRO A 1 824 ? 21.126 -34.382 -9.714 1.00 93.00 824 PRO A CA 1
ATOM 6417 C C . PRO A 1 824 ? 21.142 -34.817 -8.241 1.00 93.00 824 PRO A C 1
ATOM 6419 O O . PRO A 1 824 ? 20.402 -35.724 -7.861 1.00 93.00 824 PRO A O 1
ATOM 6422 N N . ALA A 1 825 ? 21.929 -34.144 -7.393 1.00 91.94 825 ALA A N 1
ATOM 6423 C CA . ALA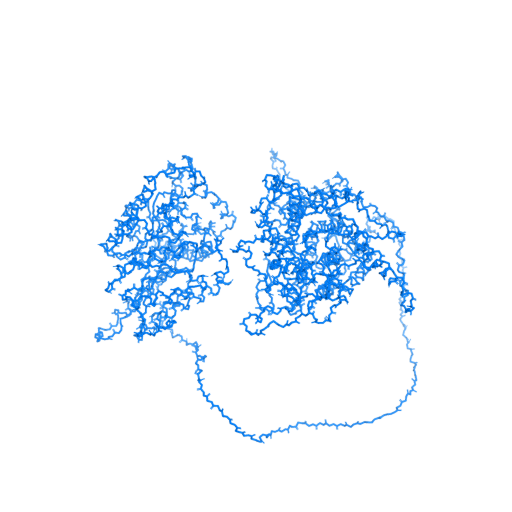 A 1 825 ? 21.947 -34.386 -5.949 1.00 91.94 825 ALA A CA 1
ATOM 6424 C C . ALA A 1 825 ? 20.589 -34.080 -5.285 1.00 91.94 825 ALA A C 1
ATOM 6426 O O . ALA A 1 825 ? 20.097 -34.872 -4.483 1.00 91.94 825 ALA A O 1
ATOM 6427 N N . PHE A 1 826 ? 19.943 -32.973 -5.666 1.00 95.19 826 PHE A N 1
ATOM 6428 C CA . PHE A 1 826 ? 18.626 -32.591 -5.156 1.00 95.19 826 PHE A CA 1
ATOM 6429 C C . PHE A 1 826 ? 17.510 -33.487 -5.708 1.00 95.19 826 PHE A C 1
ATOM 6431 O O . PHE A 1 826 ? 16.630 -33.896 -4.953 1.00 95.19 826 PHE A O 1
ATOM 6438 N N . ALA A 1 827 ? 17.576 -33.874 -6.986 1.00 95.88 827 ALA A N 1
ATOM 6439 C CA . ALA A 1 827 ? 16.644 -34.843 -7.567 1.00 95.88 827 ALA A CA 1
ATOM 6440 C C . ALA A 1 827 ? 16.702 -36.198 -6.830 1.00 95.88 827 ALA A C 1
ATOM 6442 O O . ALA A 1 827 ? 15.669 -36.733 -6.425 1.00 95.88 827 ALA A O 1
ATOM 6443 N N . LYS A 1 828 ? 17.913 -36.704 -6.555 1.00 96.06 828 LYS A N 1
ATOM 6444 C CA . LYS A 1 828 ? 18.137 -37.923 -5.760 1.00 96.06 828 LYS A CA 1
ATOM 6445 C C . LYS A 1 828 ? 17.624 -37.790 -4.318 1.00 96.06 828 LYS A C 1
ATOM 6447 O O . LYS A 1 828 ? 17.066 -38.745 -3.783 1.00 96.06 828 LYS A O 1
ATOM 6452 N N . ALA A 1 829 ? 17.781 -36.621 -3.696 1.00 96.25 829 ALA A N 1
ATOM 6453 C CA . ALA A 1 829 ? 17.264 -36.360 -2.354 1.00 96.25 829 ALA A CA 1
ATOM 6454 C C . ALA A 1 829 ? 15.721 -36.293 -2.317 1.00 96.25 829 ALA A C 1
ATOM 6456 O O . ALA A 1 829 ? 15.107 -36.852 -1.408 1.00 96.25 829 ALA A O 1
ATOM 6457 N N . MET A 1 830 ? 15.082 -35.682 -3.324 1.00 97.38 830 MET A N 1
ATOM 6458 C CA . MET A 1 830 ? 13.620 -35.698 -3.488 1.00 97.38 830 MET A CA 1
ATOM 6459 C C . MET A 1 830 ? 13.079 -37.123 -3.678 1.00 97.38 830 MET A C 1
ATOM 6461 O O . MET A 1 830 ? 12.073 -37.475 -3.062 1.00 97.38 830 MET A O 1
ATOM 6465 N N . ASP A 1 831 ? 13.757 -37.955 -4.476 1.00 97.75 831 ASP A N 1
ATOM 6466 C CA . ASP A 1 831 ? 13.416 -39.374 -4.657 1.00 97.75 831 ASP A CA 1
ATOM 6467 C C . ASP A 1 831 ? 13.515 -40.169 -3.343 1.00 97.75 831 ASP A C 1
ATOM 6469 O O . ASP A 1 831 ? 12.611 -40.940 -3.015 1.00 97.75 831 ASP A O 1
ATOM 6473 N N . ALA A 1 832 ? 14.585 -39.962 -2.565 1.00 97.88 832 ALA A N 1
ATOM 6474 C CA . ALA A 1 832 ? 14.779 -40.621 -1.272 1.00 97.88 832 ALA A CA 1
ATOM 6475 C C . ALA A 1 832 ? 13.681 -40.243 -0.262 1.00 97.88 832 ALA A C 1
ATOM 6477 O O . ALA A 1 832 ? 13.116 -41.119 0.398 1.00 97.88 832 ALA A O 1
ATOM 6478 N N . VAL A 1 833 ? 13.313 -38.957 -0.197 1.00 97.56 833 VAL A N 1
ATOM 6479 C CA . VAL A 1 833 ? 12.195 -38.469 0.627 1.00 97.56 833 VAL A CA 1
ATOM 6480 C C . VAL A 1 833 ? 10.860 -39.051 0.152 1.00 97.56 833 VAL A C 1
ATOM 6482 O O . VAL A 1 833 ? 10.044 -39.457 0.984 1.00 97.56 833 VAL A O 1
ATOM 6485 N N . ALA A 1 834 ? 10.628 -39.143 -1.161 1.00 97.12 834 ALA A N 1
ATOM 6486 C CA . ALA A 1 834 ? 9.409 -39.724 -1.720 1.00 97.12 834 ALA A CA 1
ATOM 6487 C C . ALA A 1 834 ? 9.272 -41.218 -1.373 1.00 97.12 834 ALA A C 1
ATOM 6489 O O . ALA A 1 834 ? 8.236 -41.631 -0.847 1.00 97.12 834 ALA A O 1
ATOM 6490 N N . GLU A 1 835 ? 10.313 -42.024 -1.594 1.00 96.62 835 GLU A N 1
ATOM 6491 C CA . GLU A 1 835 ? 10.271 -43.466 -1.320 1.00 96.62 835 GLU A CA 1
ATOM 6492 C C . GLU A 1 835 ? 10.260 -43.777 0.187 1.00 96.62 835 GLU A C 1
ATOM 6494 O O . GLU A 1 835 ? 9.479 -44.606 0.663 1.00 96.62 835 GLU A O 1
ATOM 6499 N N . GLY A 1 836 ? 11.029 -43.025 0.979 1.00 96.88 836 GLY A N 1
ATOM 6500 C CA . GLY A 1 836 ? 10.944 -43.068 2.438 1.00 96.88 836 GLY A CA 1
ATOM 6501 C C . GLY A 1 836 ? 9.531 -42.744 2.943 1.00 96.88 836 GLY A C 1
ATOM 6502 O O . GLY A 1 836 ? 9.017 -43.422 3.832 1.00 96.88 836 GLY A O 1
ATOM 6503 N N . THR A 1 837 ? 8.850 -41.770 2.335 1.00 96.75 837 THR A N 1
ATOM 6504 C CA . THR A 1 837 ? 7.460 -41.431 2.685 1.00 96.75 837 THR A CA 1
ATOM 6505 C C . THR A 1 837 ? 6.465 -42.511 2.234 1.00 96.75 837 THR A C 1
ATOM 6507 O O . THR A 1 837 ? 5.549 -42.840 2.994 1.00 96.75 837 THR A O 1
ATOM 6510 N N . ARG A 1 838 ? 6.662 -43.116 1.050 1.00 95.25 838 ARG A N 1
ATOM 6511 C CA . ARG A 1 838 ? 5.858 -44.246 0.545 1.00 95.25 838 ARG A CA 1
ATOM 6512 C C . ARG A 1 838 ? 5.931 -45.446 1.486 1.00 95.25 838 ARG A C 1
ATOM 6514 O O . ARG A 1 838 ? 4.890 -45.916 1.940 1.00 95.25 838 ARG A O 1
ATOM 6521 N N . SER A 1 839 ? 7.138 -45.893 1.840 1.00 95.00 839 SER A N 1
ATOM 6522 C CA . SER A 1 839 ? 7.347 -47.043 2.740 1.00 95.00 839 SER A CA 1
ATOM 6523 C C . SER A 1 839 ? 6.732 -46.857 4.138 1.00 95.00 839 SER A C 1
ATOM 6525 O O . SER A 1 839 ? 6.419 -47.834 4.817 1.00 95.00 839 SER A O 1
ATOM 6527 N N . ARG A 1 840 ? 6.492 -45.607 4.560 1.00 94.56 840 ARG A N 1
ATOM 6528 C CA . ARG A 1 840 ? 5.799 -45.256 5.811 1.00 94.56 840 ARG A CA 1
ATOM 6529 C C . ARG A 1 840 ? 4.270 -45.248 5.717 1.00 94.56 840 ARG A C 1
ATOM 6531 O O . ARG A 1 840 ? 3.622 -45.025 6.739 1.00 94.56 840 ARG A O 1
ATOM 6538 N N . GLY A 1 841 ? 3.680 -45.462 4.539 1.00 94.50 841 GLY A N 1
ATOM 6539 C CA . GLY A 1 841 ? 2.239 -45.293 4.319 1.00 94.50 841 GLY A CA 1
ATOM 6540 C C . GLY A 1 841 ? 1.792 -43.835 4.485 1.00 94.50 841 GLY A C 1
ATOM 6541 O O . GLY A 1 841 ? 0.714 -43.567 5.023 1.00 94.50 841 GLY A O 1
ATOM 6542 N N . CYS A 1 842 ? 2.654 -42.892 4.099 1.00 95.94 842 CYS A N 1
ATOM 6543 C CA . CYS A 1 842 ? 2.481 -41.451 4.275 1.00 95.94 842 CYS A CA 1
ATOM 6544 C C . CYS A 1 842 ? 2.416 -40.728 2.921 1.00 95.94 842 CYS A C 1
ATOM 6546 O O . CYS A 1 842 ? 2.525 -41.350 1.866 1.00 95.94 842 CYS A O 1
ATOM 6548 N N . ARG A 1 843 ? 2.216 -39.403 2.936 1.00 96.50 843 ARG A N 1
ATOM 6549 C CA . ARG A 1 843 ? 2.122 -38.566 1.722 1.00 96.50 843 ARG A CA 1
ATOM 6550 C C . ARG A 1 843 ? 3.003 -37.319 1.798 1.00 96.50 843 ARG A C 1
ATOM 6552 O O . ARG A 1 843 ? 3.281 -36.817 2.884 1.00 96.50 843 ARG A O 1
ATOM 6559 N N . VAL A 1 844 ? 3.427 -36.816 0.643 1.00 97.38 844 VAL A N 1
ATOM 6560 C CA . VAL A 1 844 ? 4.268 -35.621 0.493 1.00 97.38 844 VAL A CA 1
ATOM 6561 C C . VAL A 1 844 ? 3.425 -34.503 -0.113 1.00 97.38 844 VAL A C 1
ATOM 6563 O O . VAL A 1 844 ? 2.758 -34.724 -1.125 1.00 97.38 844 VAL A O 1
ATOM 6566 N N . TRP A 1 845 ? 3.504 -33.287 0.427 1.00 95.31 845 TRP A N 1
ATOM 6567 C CA . TRP A 1 845 ? 3.210 -32.097 -0.376 1.00 95.31 845 TRP A CA 1
ATOM 6568 C C . TRP A 1 845 ? 4.453 -31.238 -0.573 1.00 95.31 845 TRP A C 1
ATOM 6570 O O . TRP A 1 845 ? 5.303 -31.140 0.314 1.00 95.31 845 TRP A O 1
ATOM 6580 N N . ILE A 1 846 ? 4.522 -30.589 -1.731 1.00 97.56 846 ILE A N 1
ATOM 6581 C CA . ILE A 1 846 ? 5.444 -29.488 -1.988 1.00 97.56 846 ILE A CA 1
ATOM 6582 C C . ILE A 1 846 ? 4.681 -28.193 -1.698 1.00 97.56 846 ILE A C 1
ATOM 6584 O O . ILE A 1 846 ? 3.611 -27.957 -2.270 1.00 97.56 846 ILE A O 1
ATOM 6588 N N . ASP A 1 847 ? 5.176 -27.389 -0.760 1.00 94.31 847 ASP A N 1
ATOM 6589 C CA . ASP A 1 847 ? 4.617 -26.076 -0.441 1.00 94.31 847 ASP A CA 1
ATOM 6590 C C . ASP A 1 847 ? 4.792 -25.123 -1.631 1.00 94.31 847 ASP A C 1
ATOM 6592 O O . ASP A 1 847 ? 5.843 -25.085 -2.263 1.00 94.31 847 ASP A O 1
ATOM 6596 N N . ALA A 1 848 ? 3.760 -24.324 -1.910 1.00 94.31 848 ALA A N 1
ATOM 6597 C CA . ALA A 1 848 ? 3.880 -23.216 -2.847 1.00 94.31 848 ALA A CA 1
ATOM 6598 C C . ALA A 1 848 ? 4.626 -22.067 -2.173 1.00 94.31 848 ALA A C 1
ATOM 6600 O O . ALA A 1 848 ? 4.302 -21.690 -1.040 1.00 94.31 848 ALA A O 1
ATOM 6601 N N . GLU A 1 849 ? 5.589 -21.504 -2.889 1.00 92.25 849 GLU A N 1
ATOM 6602 C CA . GLU A 1 849 ? 6.471 -20.448 -2.397 1.00 92.25 849 GLU A CA 1
ATOM 6603 C C . GLU A 1 849 ? 6.128 -19.128 -3.122 1.00 92.25 849 GLU A C 1
ATOM 6605 O O . GLU A 1 849 ? 4.963 -18.911 -3.475 1.00 92.25 849 GLU A O 1
ATOM 6610 N N . GLN A 1 850 ? 7.080 -18.212 -3.300 1.00 90.31 850 GLN A N 1
ATOM 6611 C CA . GLN A 1 850 ? 6.832 -16.937 -3.980 1.00 90.31 850 GLN A CA 1
ATOM 6612 C C . GLN A 1 850 ? 6.630 -17.118 -5.497 1.00 90.31 850 GLN A C 1
ATOM 6614 O O . GLN A 1 850 ? 7.322 -17.916 -6.135 1.00 90.31 850 GLN A O 1
ATOM 6619 N N . GLN A 1 851 ? 5.777 -16.282 -6.099 1.00 91.56 851 GLN A N 1
ATOM 6620 C CA . GLN A 1 851 ? 5.494 -16.227 -7.547 1.00 91.56 851 GLN A CA 1
ATOM 6621 C C . GLN A 1 851 ? 6.724 -16.288 -8.478 1.00 91.56 851 GLN A C 1
ATOM 6623 O O . GLN A 1 851 ? 6.592 -16.759 -9.604 1.00 91.56 851 GLN A O 1
ATOM 6628 N N . ALA A 1 852 ? 7.898 -15.813 -8.046 1.00 90.94 852 ALA A N 1
ATOM 6629 C CA . ALA A 1 852 ? 9.126 -15.823 -8.848 1.00 90.94 852 ALA A CA 1
ATOM 6630 C C . ALA A 1 852 ? 9.743 -17.226 -9.037 1.00 90.94 852 ALA A C 1
ATOM 6632 O O . ALA A 1 852 ? 10.364 -17.481 -10.062 1.00 90.94 852 ALA A O 1
ATOM 6633 N N . VAL A 1 853 ? 9.562 -18.138 -8.073 1.00 93.56 853 VAL A N 1
ATOM 6634 C CA . VAL A 1 853 ? 10.059 -19.532 -8.133 1.00 93.56 853 VAL A CA 1
ATOM 6635 C C . VAL A 1 853 ? 8.948 -20.547 -8.408 1.00 93.56 853 VAL A C 1
ATOM 6637 O O . VAL A 1 853 ? 9.212 -21.644 -8.905 1.00 93.56 853 VAL A O 1
ATOM 6640 N N . GLN A 1 854 ? 7.700 -20.177 -8.112 1.00 96.19 854 GLN A N 1
ATOM 6641 C CA . GLN A 1 854 ? 6.529 -21.050 -8.175 1.00 96.19 854 GLN A CA 1
ATOM 6642 C C . GLN A 1 854 ? 6.351 -21.810 -9.512 1.00 96.19 854 GLN A C 1
ATOM 6644 O O . GLN A 1 854 ? 6.067 -23.005 -9.439 1.00 96.19 854 GLN A O 1
ATOM 6649 N N . PRO A 1 855 ? 6.560 -21.231 -10.717 1.00 96.06 855 PRO A N 1
ATOM 6650 C CA . PRO A 1 855 ? 6.411 -21.976 -11.975 1.00 96.06 855 PRO A CA 1
ATOM 6651 C C . PRO A 1 855 ? 7.376 -23.165 -12.109 1.00 96.06 855 PRO A C 1
ATOM 6653 O O . PRO A 1 855 ? 7.017 -24.203 -12.667 1.00 96.06 855 PRO A O 1
ATOM 6656 N N . THR A 1 856 ? 8.591 -23.036 -11.574 1.00 97.62 856 THR A N 1
ATOM 6657 C CA . THR A 1 856 ? 9.621 -24.082 -11.633 1.00 97.62 856 THR A CA 1
ATOM 6658 C C . THR A 1 856 ? 9.403 -25.134 -10.546 1.00 97.62 856 THR A C 1
ATOM 6660 O O . THR A 1 856 ? 9.535 -26.325 -10.823 1.00 97.62 856 THR A O 1
ATOM 6663 N N . ILE A 1 857 ? 8.952 -24.716 -9.353 1.00 97.69 857 ILE A N 1
ATOM 6664 C CA . ILE A 1 857 ? 8.473 -25.626 -8.296 1.00 97.69 857 ILE A CA 1
ATOM 6665 C C . ILE A 1 857 ? 7.302 -26.470 -8.822 1.00 97.69 857 ILE A C 1
ATOM 6667 O O . ILE A 1 857 ? 7.305 -27.691 -8.663 1.00 97.69 857 ILE A O 1
ATOM 6671 N N . GLU A 1 858 ? 6.327 -25.850 -9.497 1.00 96.88 858 GLU A N 1
ATOM 6672 C CA . GLU A 1 858 ? 5.214 -26.554 -10.145 1.00 96.88 858 GLU A CA 1
ATOM 6673 C C . GLU A 1 858 ? 5.722 -27.572 -11.170 1.00 96.88 858 GLU A C 1
ATOM 6675 O O . GLU A 1 858 ? 5.318 -28.733 -11.104 1.00 96.88 858 GLU A O 1
ATOM 6680 N N . ARG A 1 859 ? 6.639 -27.178 -12.067 1.00 97.75 859 ARG A N 1
ATOM 6681 C CA . ARG A 1 859 ? 7.226 -28.063 -13.088 1.00 97.75 859 ARG A CA 1
ATOM 6682 C C . ARG A 1 859 ? 7.858 -29.313 -12.467 1.00 97.75 859 ARG A C 1
ATOM 6684 O O . ARG A 1 859 ? 7.388 -30.417 -12.733 1.00 97.75 859 ARG A O 1
ATOM 6691 N N . TRP A 1 860 ? 8.829 -29.134 -11.568 1.00 98.12 860 TRP A N 1
ATOM 6692 C CA . TRP A 1 860 ? 9.516 -30.246 -10.898 1.00 98.12 860 TRP A CA 1
ATOM 6693 C C . TRP A 1 860 ? 8.550 -31.118 -10.070 1.00 98.12 860 TRP A C 1
ATOM 6695 O O . TRP A 1 860 ? 8.717 -32.334 -9.983 1.00 98.12 860 TRP A O 1
ATOM 6705 N N . THR A 1 861 ? 7.506 -30.522 -9.481 1.00 98.25 861 THR A N 1
ATOM 6706 C CA . THR A 1 861 ? 6.489 -31.270 -8.723 1.00 98.25 861 THR A CA 1
ATOM 6707 C C . THR A 1 861 ? 5.610 -32.132 -9.633 1.00 98.25 861 THR A C 1
ATOM 6709 O O . THR A 1 861 ? 5.281 -33.258 -9.258 1.00 98.25 861 THR A O 1
ATOM 6712 N N . ILE A 1 862 ? 5.257 -31.660 -10.834 1.00 97.62 862 ILE A N 1
ATOM 6713 C CA . ILE A 1 862 ? 4.542 -32.474 -11.830 1.00 97.62 862 ILE A CA 1
ATOM 6714 C C . ILE A 1 862 ? 5.419 -33.624 -12.341 1.00 97.62 862 ILE A C 1
ATOM 6716 O O . ILE A 1 862 ? 4.914 -34.734 -12.497 1.00 97.62 862 ILE A O 1
ATOM 6720 N N . ASP A 1 863 ? 6.726 -33.424 -12.506 1.00 97.38 863 ASP A N 1
ATOM 6721 C CA . ASP A 1 863 ? 7.651 -34.507 -12.874 1.00 97.38 863 ASP A CA 1
ATOM 6722 C C . ASP A 1 863 ? 7.729 -35.600 -11.789 1.00 97.38 863 ASP A C 1
ATOM 6724 O O . ASP A 1 863 ? 7.709 -36.798 -12.095 1.00 97.38 863 ASP A O 1
ATOM 6728 N N . LEU A 1 864 ? 7.669 -35.216 -10.510 1.00 97.56 864 LEU A N 1
ATOM 6729 C CA . LEU A 1 864 ? 7.510 -36.163 -9.401 1.00 97.56 864 LEU A CA 1
ATOM 6730 C C . LEU A 1 864 ? 6.136 -36.865 -9.411 1.00 97.56 864 LEU A C 1
ATOM 6732 O O . LEU A 1 864 ? 6.076 -38.061 -9.123 1.00 97.56 864 LEU A O 1
ATOM 6736 N N . MET A 1 865 ? 5.037 -36.196 -9.789 1.00 97.50 865 MET A N 1
ATOM 6737 C CA . MET A 1 865 ? 3.726 -36.856 -9.954 1.00 97.50 865 MET A CA 1
ATOM 6738 C C . MET A 1 865 ? 3.723 -37.868 -11.105 1.00 97.50 865 MET A C 1
ATOM 6740 O O . MET A 1 865 ? 3.280 -39.001 -10.912 1.00 97.50 865 MET A O 1
ATOM 6744 N N . ARG A 1 866 ? 4.269 -37.498 -12.272 1.00 96.25 866 ARG A N 1
ATOM 6745 C CA . ARG A 1 866 ? 4.420 -38.368 -13.456 1.00 96.25 866 ARG A CA 1
ATOM 6746 C C . ARG A 1 866 ? 5.119 -39.686 -13.121 1.00 96.25 866 ARG A C 1
ATOM 6748 O O . ARG A 1 866 ? 4.776 -40.718 -13.704 1.00 96.25 866 ARG A O 1
ATOM 6755 N N . LYS A 1 867 ? 6.070 -39.641 -12.182 1.00 95.75 867 LYS A N 1
ATOM 6756 C CA . LYS A 1 867 ? 6.833 -40.783 -11.662 1.00 95.75 867 LYS A CA 1
ATOM 6757 C C . LYS A 1 867 ? 6.102 -41.564 -10.565 1.00 95.75 867 LYS A C 1
ATOM 6759 O O . LYS A 1 867 ? 6.120 -42.791 -10.588 1.00 95.75 867 LYS A O 1
ATOM 6764 N N . TYR A 1 868 ? 5.480 -40.880 -9.601 1.00 96.25 868 TYR A N 1
ATOM 6765 C CA . TYR A 1 868 ? 5.069 -41.489 -8.328 1.00 96.25 868 TYR A CA 1
ATOM 6766 C C . TYR A 1 868 ? 3.556 -41.575 -8.058 1.00 96.25 868 TYR A C 1
ATOM 6768 O O . TYR A 1 868 ? 3.174 -42.291 -7.130 1.00 96.25 868 TYR A O 1
ATOM 6776 N N . ASN A 1 869 ? 2.705 -40.909 -8.845 1.00 96.81 869 ASN A N 1
ATOM 6777 C CA . ASN A 1 869 ? 1.240 -40.933 -8.713 1.00 96.81 869 ASN A CA 1
ATOM 6778 C C . ASN A 1 869 ? 0.590 -41.810 -9.803 1.00 96.81 869 ASN A C 1
ATOM 6780 O O . ASN A 1 869 ? -0.242 -41.347 -10.587 1.00 96.81 869 ASN A O 1
ATOM 6784 N N . ARG A 1 870 ? 0.999 -43.080 -9.883 1.00 89.31 870 ARG A N 1
ATOM 6785 C CA . ARG A 1 870 ? 0.450 -44.089 -10.808 1.00 89.31 870 ARG A CA 1
ATOM 6786 C C . ARG A 1 870 ? -0.346 -45.141 -10.021 1.00 89.31 870 ARG A C 1
ATOM 6788 O O . ARG A 1 870 ? -0.003 -45.439 -8.880 1.00 89.31 870 ARG A O 1
ATOM 6795 N N . GLY A 1 871 ? -1.380 -45.726 -10.629 1.00 82.12 871 GLY A N 1
ATOM 6796 C CA . GLY A 1 871 ? -2.255 -46.713 -9.977 1.00 82.12 871 GLY A CA 1
ATOM 6797 C C . GLY A 1 871 ? -3.381 -46.068 -9.158 1.00 82.12 871 GLY A C 1
ATOM 6798 O O . GLY A 1 871 ? -3.943 -45.061 -9.573 1.00 82.12 871 GLY A O 1
ATOM 6799 N N . SER A 1 872 ? -3.728 -46.633 -7.999 1.00 72.00 872 SER A N 1
ATOM 6800 C CA . SER A 1 872 ? -4.747 -46.093 -7.072 1.00 72.00 872 SER A CA 1
ATOM 6801 C C . SER A 1 872 ? -4.255 -44.927 -6.207 1.00 72.00 872 SER A C 1
ATOM 6803 O O . SER A 1 872 ? -5.052 -44.145 -5.664 1.00 72.00 872 SER A O 1
ATOM 6805 N N . ASP A 1 873 ? -2.936 -44.839 -6.053 1.00 80.69 873 ASP A N 1
ATOM 6806 C CA . ASP A 1 873 ? -2.298 -44.117 -4.966 1.00 80.69 873 ASP A CA 1
ATOM 6807 C C . ASP A 1 873 ? -1.780 -42.755 -5.428 1.00 80.69 873 ASP A C 1
ATOM 6809 O O . ASP A 1 873 ? -1.418 -42.534 -6.586 1.00 80.69 873 ASP A O 1
ATOM 6813 N N . VAL A 1 874 ? -1.789 -41.805 -4.496 1.00 93.31 874 VAL A N 1
ATOM 6814 C CA . VAL A 1 874 ? -1.365 -40.423 -4.724 1.00 93.31 874 VAL A CA 1
ATOM 6815 C C . VAL A 1 874 ? -0.425 -40.066 -3.588 1.00 93.31 874 VAL A C 1
ATOM 6817 O O . VAL A 1 874 ? -0.872 -39.859 -2.456 1.00 93.31 874 VAL A O 1
ATOM 6820 N N . LEU A 1 875 ? 0.874 -40.065 -3.889 1.00 96.50 875 LEU A N 1
ATOM 6821 C CA . LEU A 1 875 ? 1.943 -39.781 -2.934 1.00 96.50 875 LEU A CA 1
ATOM 6822 C C . LEU A 1 875 ? 2.266 -38.286 -2.911 1.00 96.50 875 LEU A C 1
ATOM 6824 O O . LEU A 1 875 ? 2.353 -37.704 -1.833 1.00 96.50 875 LEU A O 1
ATOM 6828 N N . ILE A 1 876 ? 2.464 -37.698 -4.093 1.00 98.06 876 ILE A N 1
ATOM 6829 C CA . ILE A 1 876 ? 2.969 -36.338 -4.296 1.00 98.06 876 ILE A CA 1
ATOM 6830 C C . ILE A 1 876 ? 1.800 -35.380 -4.529 1.00 98.06 876 ILE A C 1
ATOM 6832 O O . ILE A 1 876 ? 0.937 -35.637 -5.370 1.00 98.06 876 ILE A O 1
ATOM 6836 N N . TYR A 1 877 ? 1.790 -34.260 -3.808 1.00 98.25 877 TYR A N 1
ATOM 6837 C CA . TYR A 1 877 ? 0.799 -33.193 -3.941 1.00 98.25 877 TYR A CA 1
ATOM 6838 C C . TYR A 1 877 ? 1.495 -31.863 -4.249 1.00 98.25 877 TYR A C 1
ATOM 6840 O O . TYR A 1 877 ? 2.444 -31.484 -3.563 1.00 98.25 877 TYR A O 1
ATOM 6848 N N . THR A 1 878 ? 0.994 -31.133 -5.246 1.00 98.06 878 THR A N 1
ATOM 6849 C CA . THR A 1 878 ? 1.380 -29.733 -5.486 1.00 98.06 878 THR A CA 1
ATOM 6850 C C . THR A 1 878 ? 0.506 -28.802 -4.650 1.00 98.06 878 THR A C 1
ATOM 6852 O O . THR A 1 878 ? -0.568 -29.196 -4.188 1.00 98.06 878 THR A O 1
ATOM 6855 N N . THR A 1 879 ? 0.933 -27.559 -4.456 1.00 98.25 879 THR A N 1
ATOM 6856 C CA . THR A 1 879 ? 0.139 -26.536 -3.770 1.00 98.25 879 THR A CA 1
ATOM 6857 C C . THR A 1 879 ? -0.322 -25.478 -4.766 1.00 98.25 879 THR A C 1
ATOM 6859 O O . THR A 1 879 ? 0.501 -24.889 -5.458 1.00 98.25 879 THR A O 1
ATOM 6862 N N . ILE A 1 880 ? -1.627 -25.191 -4.802 1.00 98.19 880 ILE A N 1
ATOM 6863 C CA . ILE A 1 880 ? -2.203 -24.113 -5.626 1.00 98.19 880 ILE A CA 1
ATOM 6864 C C . ILE A 1 880 ? -2.725 -23.002 -4.708 1.00 98.19 880 ILE A C 1
ATOM 6866 O O . ILE A 1 880 ? -3.395 -23.265 -3.706 1.00 98.19 880 ILE A O 1
ATOM 6870 N N . GLN A 1 881 ? -2.414 -21.751 -5.051 1.00 97.12 881 GLN A N 1
ATOM 6871 C CA . GLN A 1 881 ? -2.730 -20.556 -4.266 1.00 97.12 881 GLN A CA 1
ATOM 6872 C C . GLN A 1 881 ? -3.919 -19.795 -4.891 1.00 97.12 881 GLN A C 1
ATOM 6874 O O . GLN A 1 881 ? -3.748 -19.064 -5.864 1.00 97.12 881 GLN A O 1
ATOM 6879 N N . ALA A 1 882 ? -5.131 -19.948 -4.339 1.00 97.62 882 ALA A N 1
ATOM 6880 C CA . ALA A 1 882 ? -6.365 -19.337 -4.870 1.00 97.62 882 ALA A CA 1
ATOM 6881 C C . ALA A 1 882 ? -6.393 -17.797 -4.876 1.00 97.62 882 ALA A C 1
ATOM 6883 O O . ALA A 1 882 ? -7.297 -17.218 -5.468 1.00 97.62 882 ALA A O 1
ATOM 6884 N N . TYR A 1 883 ? -5.444 -17.121 -4.221 1.00 95.75 883 TYR A N 1
ATOM 6885 C CA . TYR A 1 883 ? -5.319 -15.665 -4.306 1.00 95.75 883 TYR A CA 1
ATOM 6886 C C . TYR A 1 883 ? -4.756 -15.180 -5.648 1.00 95.75 883 TYR A C 1
ATOM 6888 O O . TYR A 1 883 ? -4.943 -14.016 -5.981 1.00 95.75 883 TYR A O 1
ATOM 6896 N N . LEU A 1 884 ? -4.122 -16.051 -6.443 1.00 96.62 884 LEU A N 1
ATOM 6897 C CA . LEU A 1 884 ? -3.639 -15.701 -7.775 1.00 96.62 884 LEU A CA 1
ATOM 6898 C C . LEU A 1 884 ? -4.783 -15.816 -8.784 1.00 96.62 884 LEU A C 1
ATOM 6900 O O . LEU A 1 884 ? -5.436 -16.858 -8.862 1.00 96.62 884 LEU A O 1
ATOM 6904 N N . LYS A 1 885 ? -4.936 -14.815 -9.655 1.00 96.56 885 LYS A N 1
ATOM 6905 C CA . LYS A 1 885 ? -5.895 -14.834 -10.777 1.00 96.56 885 LYS A CA 1
ATOM 6906 C C . LYS A 1 885 ? -5.661 -16.028 -11.723 1.00 96.56 885 LYS A C 1
ATOM 6908 O O . LYS A 1 885 ? -6.587 -16.487 -12.384 1.00 96.56 885 LYS A O 1
ATOM 6913 N N . GLN A 1 886 ? -4.447 -16.592 -11.735 1.00 96.12 886 GLN A N 1
ATOM 6914 C CA . GLN A 1 886 ? -4.097 -17.800 -12.494 1.00 96.12 886 GLN A CA 1
ATOM 6915 C C . GLN A 1 886 ? -4.551 -19.130 -11.856 1.00 96.12 886 GLN A C 1
ATOM 6917 O O . GLN A 1 886 ? -4.391 -20.170 -12.485 1.00 96.12 886 GLN A O 1
ATOM 6922 N N . ALA A 1 887 ? -5.115 -19.152 -10.640 1.00 97.56 887 ALA A N 1
ATOM 6923 C CA . ALA A 1 887 ? -5.370 -20.400 -9.908 1.00 97.56 887 ALA A CA 1
ATOM 6924 C C . ALA A 1 887 ? -6.299 -21.386 -10.646 1.00 97.56 887 ALA A C 1
ATOM 6926 O O . ALA A 1 887 ? -5.994 -22.578 -10.712 1.00 97.56 887 ALA A O 1
ATOM 6927 N N . ARG A 1 888 ? -7.401 -20.902 -11.242 1.00 97.38 888 ARG A N 1
ATOM 6928 C CA . ARG A 1 888 ? -8.298 -21.722 -12.082 1.00 97.38 888 ARG A CA 1
ATOM 6929 C C . ARG A 1 888 ? -7.605 -22.222 -13.367 1.00 97.38 888 ARG A C 1
ATOM 6931 O O . ARG A 1 888 ? -7.624 -23.435 -13.583 1.00 97.38 888 ARG A O 1
ATOM 6938 N N . PRO A 1 889 ? -6.930 -21.370 -14.168 1.00 97.31 889 PRO A N 1
ATOM 6939 C CA . PRO A 1 889 ? -6.070 -21.817 -15.269 1.00 97.31 889 PRO A CA 1
ATOM 6940 C C . PRO A 1 889 ? -5.023 -22.873 -14.877 1.00 97.31 889 PRO A C 1
ATOM 6942 O O . PRO A 1 889 ? -4.876 -23.872 -15.579 1.00 97.31 889 PRO A O 1
ATOM 6945 N N . THR A 1 890 ? -4.339 -22.706 -13.740 1.00 97.50 890 THR A N 1
ATOM 6946 C CA . THR A 1 890 ? -3.359 -23.671 -13.211 1.00 97.50 890 THR A CA 1
ATOM 6947 C C . THR A 1 890 ? -4.012 -25.022 -12.903 1.00 97.50 890 THR A C 1
ATOM 6949 O O . THR A 1 890 ? -3.485 -26.055 -13.318 1.00 97.50 890 THR A O 1
ATOM 6952 N N . TRP A 1 891 ? -5.189 -25.037 -12.266 1.00 97.81 891 TRP A N 1
ATOM 6953 C CA . TRP A 1 891 ? -5.982 -26.260 -12.079 1.00 97.81 891 TRP A CA 1
ATOM 6954 C C . TRP A 1 891 ? -6.345 -26.936 -13.399 1.00 97.81 891 TRP A C 1
ATOM 6956 O O . TRP A 1 891 ? -6.065 -28.122 -13.564 1.00 97.81 891 TRP A O 1
ATOM 6966 N N . LYS A 1 892 ? -6.922 -26.186 -14.348 1.00 97.56 892 LYS A N 1
ATOM 6967 C CA . LYS A 1 892 ? -7.315 -26.706 -15.665 1.00 97.56 892 LYS A CA 1
ATOM 6968 C C . LYS A 1 892 ? -6.122 -27.340 -16.380 1.00 97.56 892 LYS A C 1
ATOM 6970 O O . LYS A 1 892 ? -6.206 -28.484 -16.808 1.00 97.56 892 LYS A O 1
ATOM 6975 N N . ARG A 1 893 ? -4.980 -26.642 -16.414 1.00 97.44 893 ARG A N 1
ATOM 6976 C CA . ARG A 1 893 ? -3.710 -27.129 -16.977 1.00 97.44 893 ARG A CA 1
ATOM 6977 C C . ARG A 1 893 ? -3.274 -28.456 -16.347 1.00 97.44 893 ARG A C 1
ATOM 6979 O O . ARG A 1 893 ? -2.911 -29.374 -17.074 1.00 97.44 893 ARG A O 1
ATOM 6986 N N . HIS A 1 894 ? -3.305 -28.574 -15.020 1.00 97.44 894 HIS A N 1
ATOM 6987 C CA . HIS A 1 894 ? -2.865 -29.797 -14.340 1.00 97.44 894 HIS A CA 1
ATOM 6988 C C . HIS A 1 894 ? -3.856 -30.960 -14.467 1.00 97.44 894 HIS A C 1
ATOM 6990 O O . HIS A 1 894 ? -3.405 -32.094 -14.600 1.00 97.44 894 HIS A O 1
ATOM 6996 N N . LEU A 1 895 ? -5.167 -30.698 -14.508 1.00 97.44 895 LEU A N 1
ATOM 6997 C CA . LEU A 1 895 ? -6.178 -31.708 -14.843 1.00 97.44 895 LEU A CA 1
ATOM 6998 C C . LEU A 1 895 ? -5.989 -32.221 -16.280 1.00 97.44 895 LEU A C 1
ATOM 7000 O O . LEU A 1 895 ? -5.987 -33.428 -16.497 1.00 97.44 895 LEU A O 1
ATOM 7004 N N . THR A 1 896 ? -5.743 -31.333 -17.251 1.00 97.38 896 THR A N 1
ATOM 7005 C CA . THR A 1 896 ? -5.478 -31.728 -18.646 1.00 97.38 896 THR A CA 1
ATOM 7006 C C . THR A 1 896 ? -4.214 -32.578 -18.773 1.00 97.38 896 THR A C 1
ATOM 7008 O O . THR A 1 896 ? -4.241 -33.598 -19.454 1.00 97.38 896 THR A O 1
ATOM 7011 N N . LEU A 1 897 ? -3.120 -32.212 -18.096 1.00 96.75 897 LEU A N 1
ATOM 7012 C CA . LEU A 1 897 ? -1.893 -33.021 -18.098 1.00 96.75 897 LEU A CA 1
ATOM 7013 C C . LEU A 1 897 ? -2.114 -34.392 -17.434 1.00 96.75 897 LEU A C 1
ATOM 7015 O O . LEU A 1 897 ? -1.727 -35.406 -18.006 1.00 96.75 897 LEU A O 1
ATOM 7019 N N . ALA A 1 898 ? -2.791 -34.438 -16.282 1.00 95.81 898 ALA A N 1
ATOM 7020 C CA . ALA A 1 898 ? -3.116 -35.678 -15.572 1.00 95.81 898 ALA A CA 1
ATOM 7021 C C . ALA A 1 898 ? -3.952 -36.648 -16.428 1.00 95.81 898 ALA A C 1
ATOM 7023 O O . ALA A 1 898 ? -3.628 -37.835 -16.518 1.00 95.81 898 ALA A O 1
ATOM 7024 N N . ALA A 1 899 ? -4.991 -36.131 -17.095 1.00 93.81 899 ALA A N 1
ATOM 7025 C CA . ALA A 1 899 ? -5.857 -36.901 -17.984 1.00 93.81 899 ALA A CA 1
ATOM 7026 C C . ALA A 1 899 ? -5.117 -37.404 -19.236 1.00 93.81 899 ALA A C 1
ATOM 7028 O O . ALA A 1 899 ? -5.224 -38.581 -19.574 1.00 93.81 899 ALA A O 1
ATOM 7029 N N . ASN A 1 900 ? -4.334 -36.542 -19.894 1.00 95.25 900 ASN A N 1
ATOM 7030 C CA . ASN A 1 900 ? -3.630 -36.886 -21.134 1.00 95.25 900 ASN A CA 1
ATOM 7031 C C . ASN A 1 900 ? -2.457 -37.859 -20.914 1.00 95.25 900 ASN A C 1
ATOM 7033 O O . ASN A 1 900 ? -2.139 -38.646 -21.802 1.00 95.25 900 ASN A O 1
ATOM 7037 N N . GLU A 1 901 ? -1.787 -37.793 -19.760 1.00 95.19 901 GLU A N 1
ATOM 7038 C CA . GLU A 1 901 ? -0.562 -38.556 -19.476 1.00 95.19 901 GLU A CA 1
ATOM 7039 C C . GLU A 1 901 ? -0.781 -39.760 -18.538 1.00 95.19 901 GLU A C 1
ATOM 7041 O O . GLU A 1 901 ? 0.161 -40.519 -18.281 1.00 95.19 901 GLU A O 1
ATOM 7046 N N . GLY A 1 902 ? -1.996 -39.947 -18.009 1.00 92.31 902 GLY A N 1
ATOM 7047 C CA . GLY A 1 902 ? -2.393 -41.117 -17.215 1.00 92.31 902 GLY A CA 1
ATOM 7048 C C . GLY A 1 902 ? -1.793 -41.182 -15.804 1.00 92.31 902 GLY A C 1
ATOM 7049 O O . GLY A 1 902 ? -1.308 -42.242 -15.393 1.00 92.31 902 GLY A O 1
ATOM 7050 N N . TRP A 1 903 ? -1.770 -40.068 -15.068 1.00 95.19 903 TRP A N 1
ATOM 7051 C CA . TRP A 1 903 ? -1.333 -40.016 -13.661 1.00 95.19 903 TRP A CA 1
ATOM 7052 C C . TRP A 1 903 ? -2.315 -39.234 -12.778 1.00 95.19 903 TRP A C 1
ATOM 7054 O O . TRP A 1 903 ? -3.092 -38.413 -13.256 1.00 95.19 903 TRP A O 1
ATOM 7064 N N . ASN A 1 904 ? -2.289 -39.500 -11.470 1.00 95.56 904 ASN A N 1
ATOM 7065 C CA . ASN A 1 904 ? -3.281 -38.984 -10.525 1.00 95.56 904 ASN A CA 1
ATOM 7066 C C . ASN A 1 904 ? -2.882 -37.616 -9.951 1.00 95.56 904 ASN A C 1
ATOM 7068 O O . ASN A 1 904 ? -1.776 -37.443 -9.424 1.00 95.56 904 ASN A O 1
ATOM 7072 N N . LEU A 1 905 ? -3.806 -36.654 -9.964 1.00 96.56 905 LEU A N 1
ATOM 7073 C CA . LEU A 1 905 ? -3.547 -35.293 -9.497 1.00 96.56 905 LEU A CA 1
ATOM 7074 C C . LEU A 1 905 ? -3.759 -35.160 -7.979 1.00 96.56 905 LEU A C 1
ATOM 7076 O O . LEU A 1 905 ? -4.876 -35.283 -7.477 1.00 96.56 905 LEU A O 1
ATOM 7080 N N . GLY A 1 906 ? -2.692 -34.852 -7.240 1.00 97.19 906 GLY A N 1
ATOM 7081 C CA . GLY A 1 906 ? -2.765 -34.452 -5.832 1.00 97.19 906 GLY A CA 1
ATOM 7082 C C . GLY A 1 906 ? -2.606 -32.939 -5.677 1.00 97.19 906 GLY A C 1
ATOM 7083 O O . GLY A 1 906 ? -1.574 -32.397 -6.071 1.00 97.19 906 GLY A O 1
ATOM 7084 N N . VAL A 1 907 ? -3.577 -32.243 -5.073 1.00 98.06 907 VAL A N 1
ATOM 7085 C CA . VAL A 1 907 ? -3.460 -30.795 -4.797 1.00 98.06 907 VAL A CA 1
ATOM 7086 C C . VAL A 1 907 ? -3.813 -30.434 -3.358 1.00 98.06 907 VAL A C 1
ATOM 7088 O O . VAL A 1 907 ? -4.884 -30.767 -2.846 1.00 98.06 907 VAL A O 1
ATOM 7091 N N . LYS A 1 908 ? -2.931 -29.649 -2.739 1.00 97.81 908 LYS A N 1
ATOM 7092 C CA . LYS A 1 908 ? -3.178 -28.848 -1.541 1.00 97.81 908 LYS A CA 1
ATOM 7093 C C . LYS A 1 908 ? -3.681 -27.460 -1.954 1.00 97.81 908 LYS A C 1
ATOM 7095 O O . LYS A 1 908 ? -2.928 -26.639 -2.475 1.00 97.81 908 LYS A O 1
ATOM 7100 N N . GLN A 1 909 ? -4.952 -27.173 -1.700 1.00 97.25 909 GLN A N 1
ATOM 7101 C CA . GLN A 1 909 ? -5.558 -25.878 -1.995 1.00 97.25 909 GLN A CA 1
ATOM 7102 C C . GLN A 1 909 ? -5.388 -24.917 -0.809 1.00 97.25 909 GLN A C 1
ATOM 7104 O O . GLN A 1 909 ? -5.993 -25.103 0.255 1.00 97.25 909 GLN A O 1
ATOM 7109 N N . VAL A 1 910 ? -4.597 -23.857 -1.004 1.00 95.62 910 VAL A N 1
ATOM 7110 C CA . VAL A 1 910 ? -4.444 -22.726 -0.065 1.00 95.62 910 VAL A CA 1
ATOM 7111 C C . VAL A 1 910 ? -5.066 -21.454 -0.655 1.00 95.62 910 VAL A C 1
ATOM 7113 O O . VAL A 1 910 ? -5.434 -21.423 -1.828 1.00 95.62 910 VAL A O 1
ATOM 7116 N N . ARG A 1 911 ? -5.207 -20.389 0.143 1.00 93.25 911 ARG A N 1
ATOM 7117 C CA . ARG A 1 911 ? -5.484 -19.044 -0.399 1.00 93.25 911 ARG A CA 1
ATOM 7118 C C . ARG A 1 911 ? -4.176 -18.432 -0.903 1.00 93.25 911 ARG A C 1
ATOM 7120 O O . ARG A 1 911 ? -3.978 -18.335 -2.103 1.00 93.25 911 ARG A O 1
ATOM 7127 N N . GLY A 1 912 ? -3.250 -18.156 0.007 1.00 89.88 912 GLY A N 1
ATOM 7128 C CA . GLY A 1 912 ? -1.898 -17.675 -0.273 1.00 89.88 912 GLY A CA 1
ATOM 7129 C C . GLY A 1 912 ? -1.218 -17.248 1.027 1.00 89.88 912 GLY A C 1
ATOM 7130 O O . GLY A 1 912 ? -1.871 -17.237 2.073 1.00 89.88 912 GLY A O 1
ATOM 7131 N N . ALA A 1 913 ? 0.074 -16.922 0.970 1.00 85.00 913 ALA A N 1
ATOM 7132 C CA . ALA A 1 913 ? 0.855 -16.491 2.141 1.00 85.00 913 ALA A CA 1
ATOM 7133 C C . ALA A 1 913 ? 1.722 -15.246 1.873 1.00 85.00 913 ALA A C 1
ATOM 7135 O O . ALA A 1 913 ? 1.974 -14.462 2.783 1.00 85.00 913 ALA A O 1
ATOM 7136 N N . TYR A 1 914 ? 2.123 -15.015 0.621 1.00 84.38 914 TYR A N 1
ATOM 7137 C CA . TYR A 1 914 ? 3.131 -14.019 0.248 1.00 84.38 914 TYR A CA 1
ATOM 7138 C C . TYR A 1 914 ? 2.523 -12.696 -0.265 1.00 84.38 914 TYR A C 1
ATOM 7140 O O . TYR A 1 914 ? 3.194 -11.912 -0.927 1.00 84.38 914 TYR A O 1
ATOM 7148 N N . ILE A 1 915 ? 1.256 -12.411 0.076 1.00 83.06 915 ILE A N 1
ATOM 7149 C CA . ILE A 1 915 ? 0.450 -11.296 -0.475 1.00 83.06 915 ILE A CA 1
ATOM 7150 C C . ILE A 1 915 ? 1.074 -9.905 -0.271 1.00 83.06 915 ILE A C 1
ATOM 7152 O O . ILE A 1 915 ? 0.813 -8.992 -1.045 1.00 83.06 915 ILE A O 1
ATOM 7156 N N . ALA A 1 916 ? 1.896 -9.739 0.767 1.00 72.62 916 ALA A N 1
ATOM 7157 C CA . ALA A 1 916 ? 2.569 -8.480 1.092 1.00 72.62 916 ALA A CA 1
ATOM 7158 C C . ALA A 1 916 ? 3.925 -8.292 0.379 1.00 72.62 916 ALA A C 1
ATOM 7160 O O . ALA A 1 916 ? 4.559 -7.254 0.548 1.00 72.62 916 ALA A O 1
ATOM 7161 N N . SER A 1 917 ? 4.392 -9.294 -0.373 1.00 72.62 917 SER A N 1
ATOM 7162 C CA . SER A 1 917 ? 5.722 -9.340 -0.999 1.00 72.62 917 SER A CA 1
ATOM 7163 C C . SER A 1 917 ? 5.678 -9.793 -2.464 1.00 72.62 917 SER A C 1
ATOM 7165 O O . SER A 1 917 ? 6.675 -10.283 -2.987 1.00 72.62 917 SER A O 1
ATOM 7167 N N . GLU A 1 918 ? 4.516 -9.702 -3.108 1.00 83.12 918 GLU A N 1
ATOM 7168 C CA . GLU A 1 918 ? 4.264 -10.240 -4.445 1.00 83.12 918 GLU A CA 1
ATOM 7169 C C . GLU A 1 918 ? 3.637 -9.213 -5.392 1.00 83.12 918 GLU A C 1
ATOM 7171 O O . GLU A 1 918 ? 3.040 -8.228 -4.963 1.00 83.12 918 GLU A O 1
ATOM 7176 N N . ILE A 1 919 ? 3.762 -9.488 -6.695 1.00 87.81 919 ILE A N 1
ATOM 7177 C CA . ILE A 1 919 ? 3.184 -8.705 -7.795 1.00 87.81 919 ILE A CA 1
ATOM 7178 C C . ILE A 1 919 ? 1.662 -8.657 -7.606 1.00 87.81 919 ILE A C 1
ATOM 7180 O O . ILE A 1 919 ? 0.977 -9.684 -7.702 1.00 87.81 919 ILE A O 1
ATOM 7184 N N . ARG A 1 920 ? 1.141 -7.468 -7.287 1.00 90.56 920 ARG A N 1
ATOM 7185 C CA . ARG A 1 920 ? -0.228 -7.270 -6.792 1.00 90.56 920 ARG A CA 1
ATOM 7186 C C . ARG A 1 920 ? -1.265 -7.527 -7.876 1.00 90.56 920 ARG A C 1
ATOM 7188 O O . ARG A 1 920 ? -2.349 -8.020 -7.580 1.00 90.56 920 ARG A O 1
ATOM 7195 N N . GLU A 1 921 ? -0.912 -7.234 -9.115 1.00 91.06 921 GLU A N 1
ATOM 7196 C CA . GLU A 1 921 ? -1.743 -7.266 -10.317 1.00 91.06 921 GLU A CA 1
ATOM 7197 C C . GLU A 1 921 ? -2.194 -8.700 -10.633 1.00 91.06 921 GLU A C 1
ATOM 7199 O O . GLU A 1 921 ? -3.326 -8.930 -11.066 1.00 91.06 921 GLU A O 1
ATOM 7204 N N . ARG A 1 922 ? -1.322 -9.675 -10.335 1.00 91.81 922 ARG A N 1
ATOM 7205 C CA . ARG A 1 922 ? -1.547 -11.122 -10.494 1.00 91.81 922 ARG A CA 1
ATOM 7206 C C . ARG A 1 922 ? -2.408 -11.730 -9.380 1.00 91.81 922 ARG A C 1
ATOM 7208 O O . ARG A 1 922 ? -2.879 -12.857 -9.529 1.00 91.81 922 ARG A O 1
ATOM 7215 N N . ILE A 1 923 ? -2.631 -10.999 -8.289 1.00 94.12 923 ILE A N 1
ATOM 7216 C CA . ILE A 1 923 ? -3.459 -11.397 -7.143 1.00 94.12 923 ILE A CA 1
ATOM 7217 C C . ILE A 1 923 ? -4.870 -10.811 -7.322 1.00 94.12 923 ILE A C 1
ATOM 7219 O O . ILE A 1 923 ? -5.014 -9.698 -7.822 1.00 94.12 923 ILE A O 1
ATOM 7223 N N . HIS A 1 924 ? -5.918 -11.534 -6.918 1.00 92.94 924 HIS A N 1
ATOM 7224 C CA . HIS A 1 924 ? -7.311 -11.057 -6.893 1.00 92.94 924 HIS A CA 1
ATOM 7225 C C . HIS A 1 924 ? -7.449 -9.695 -6.193 1.00 92.94 924 HIS A C 1
ATOM 7227 O O . HIS A 1 924 ? -6.728 -9.406 -5.234 1.00 92.94 924 HIS A O 1
ATOM 7233 N N . ASP A 1 925 ? -8.329 -8.823 -6.680 1.00 89.81 925 ASP A N 1
ATOM 7234 C CA . ASP A 1 925 ? -8.337 -7.405 -6.291 1.00 89.81 925 ASP A CA 1
ATOM 7235 C C . ASP A 1 925 ? -8.945 -7.206 -4.890 1.00 89.81 925 ASP A C 1
ATOM 7237 O O . ASP A 1 925 ? -8.493 -6.350 -4.123 1.00 89.81 925 ASP A O 1
ATOM 7241 N N . THR A 1 926 ? -9.840 -8.108 -4.487 1.00 91.25 926 THR A N 1
ATOM 7242 C CA . THR A 1 926 ? -10.389 -8.229 -3.129 1.00 91.25 926 THR A CA 1
ATOM 7243 C C . THR A 1 926 ? -10.088 -9.584 -2.465 1.00 91.25 926 THR A C 1
ATOM 7245 O O . THR A 1 926 ? -9.761 -10.593 -3.103 1.00 91.25 926 THR A O 1
ATOM 7248 N N . LYS A 1 927 ? -10.239 -9.633 -1.133 1.00 87.62 927 LYS A N 1
ATOM 7249 C CA . LYS A 1 927 ? -10.270 -10.896 -0.369 1.00 87.62 927 LYS A CA 1
ATOM 7250 C C . LYS A 1 927 ? -11.508 -11.713 -0.756 1.00 87.62 927 LYS A C 1
ATOM 7252 O O . LYS A 1 927 ? -11.484 -12.936 -0.733 1.00 87.62 927 LYS A O 1
ATOM 7257 N N . GLU A 1 928 ? -12.593 -11.039 -1.100 1.00 93.44 928 GLU A N 1
ATOM 7258 C CA . GLU A 1 928 ? -13.890 -11.620 -1.424 1.00 93.44 928 GLU A CA 1
ATOM 7259 C C . GLU A 1 928 ? -13.802 -12.424 -2.729 1.00 93.44 928 GLU A C 1
ATOM 7261 O O . GLU A 1 928 ? -14.193 -13.588 -2.732 1.00 93.44 928 GLU A O 1
ATOM 7266 N N . GLU A 1 929 ? -13.142 -11.894 -3.763 1.00 95.69 929 GLU A N 1
ATOM 7267 C CA . GLU A 1 929 ? -12.767 -12.648 -4.972 1.00 95.69 929 GLU A CA 1
ATOM 7268 C C . GLU A 1 929 ? -11.841 -13.840 -4.682 1.00 95.69 929 GLU A C 1
ATOM 7270 O O . GLU A 1 929 ? -12.020 -14.908 -5.258 1.00 95.69 929 GLU A O 1
ATOM 7275 N N . THR A 1 930 ? -10.852 -13.691 -3.788 1.00 95.19 930 THR A N 1
ATOM 7276 C CA . THR A 1 930 ? -9.974 -14.812 -3.381 1.00 95.19 930 THR A CA 1
ATOM 7277 C C . THR A 1 930 ? -10.786 -15.937 -2.733 1.00 95.19 930 THR A C 1
ATOM 7279 O O . THR A 1 930 ? -10.545 -17.127 -2.966 1.00 95.19 930 THR A O 1
ATOM 7282 N N . ASP A 1 931 ? -11.757 -15.562 -1.903 1.00 95.00 931 ASP A N 1
ATOM 7283 C CA . ASP A 1 931 ? -12.622 -16.485 -1.182 1.00 95.00 931 ASP A CA 1
ATOM 7284 C C . ASP A 1 931 ? -13.644 -17.131 -2.132 1.00 95.00 931 ASP A C 1
ATOM 7286 O O . ASP A 1 931 ? -13.892 -18.332 -2.022 1.00 95.00 931 ASP A O 1
ATOM 7290 N N . GLU A 1 932 ? -14.169 -16.388 -3.110 1.00 96.88 932 GLU A N 1
ATOM 7291 C CA . GLU A 1 932 ? -15.009 -16.905 -4.193 1.00 96.88 932 GLU A CA 1
ATOM 7292 C C . GLU A 1 932 ? -14.238 -17.846 -5.129 1.00 96.88 932 GLU A C 1
ATOM 7294 O O . GLU A 1 932 ? -14.740 -18.926 -5.438 1.00 96.88 932 GLU A O 1
ATOM 7299 N N . CYS A 1 933 ? -13.009 -17.500 -5.521 1.00 97.75 933 CYS A N 1
ATOM 7300 C CA . CYS A 1 933 ? -12.134 -18.340 -6.338 1.00 97.75 933 CYS A CA 1
ATOM 7301 C C . CYS A 1 933 ? -11.864 -19.685 -5.643 1.00 97.75 933 CYS A C 1
ATOM 7303 O O . CYS A 1 933 ? -12.123 -20.745 -6.220 1.00 97.75 933 CYS A O 1
ATOM 7305 N N . TYR A 1 934 ? -11.469 -19.651 -4.362 1.00 98.06 934 TYR A N 1
ATOM 7306 C CA . TYR A 1 934 ? -11.286 -20.849 -3.532 1.00 98.06 934 TYR A CA 1
ATOM 7307 C C . TYR A 1 934 ? -12.587 -21.664 -3.424 1.00 98.06 934 TYR A C 1
ATOM 7309 O O . TYR A 1 934 ? -12.595 -22.867 -3.683 1.00 98.06 934 TYR A O 1
ATOM 7317 N N . ASN A 1 935 ? -13.702 -21.024 -3.052 1.00 97.75 935 ASN A N 1
ATOM 7318 C CA . ASN A 1 935 ? -14.991 -21.696 -2.860 1.00 97.75 935 ASN A CA 1
ATOM 7319 C C . ASN A 1 935 ? -15.593 -22.213 -4.182 1.00 97.75 935 ASN A C 1
ATOM 7321 O O . ASN A 1 935 ? -16.372 -23.163 -4.166 1.00 97.75 935 ASN A O 1
ATOM 7325 N N . GLY A 1 936 ? -15.259 -21.600 -5.319 1.00 97.88 936 GLY A N 1
ATOM 7326 C CA . GLY A 1 936 ? -15.601 -22.057 -6.663 1.00 97.88 936 GLY A CA 1
ATOM 7327 C C . GLY A 1 936 ? -14.845 -23.327 -7.023 1.00 97.88 936 GLY A C 1
ATOM 7328 O O . GLY A 1 936 ? -15.475 -24.348 -7.259 1.00 97.88 936 GLY A O 1
ATOM 7329 N N . ILE A 1 937 ? -13.511 -23.305 -6.937 1.00 98.12 937 ILE A N 1
ATOM 7330 C CA . ILE A 1 937 ? -12.660 -24.489 -7.159 1.00 98.12 937 ILE A CA 1
ATOM 7331 C C . ILE A 1 937 ? -13.146 -25.689 -6.323 1.00 98.12 937 ILE A C 1
ATOM 7333 O O . ILE A 1 937 ? -13.240 -26.801 -6.836 1.00 98.12 937 ILE A O 1
ATOM 7337 N N . VAL A 1 938 ? -13.524 -25.468 -5.057 1.00 97.75 938 VAL A N 1
ATOM 7338 C CA . VAL A 1 938 ? -14.095 -26.519 -4.194 1.00 97.75 938 VAL A CA 1
ATOM 7339 C C . VAL A 1 938 ? -15.430 -27.059 -4.726 1.00 97.75 938 VAL A C 1
ATOM 7341 O O . VAL A 1 938 ? -15.601 -28.275 -4.767 1.00 97.75 938 VAL A O 1
ATOM 7344 N N . ARG A 1 939 ? -16.377 -26.201 -5.132 1.00 97.62 939 ARG A N 1
ATOM 7345 C CA . ARG A 1 939 ? -17.682 -26.639 -5.670 1.00 97.62 939 ARG A CA 1
ATOM 7346 C C . ARG A 1 939 ? -17.518 -27.469 -6.943 1.00 97.62 939 ARG A C 1
ATOM 7348 O O . ARG A 1 939 ? -18.085 -28.558 -7.046 1.00 97.62 939 ARG A O 1
ATOM 7355 N N . ASP A 1 940 ? -16.720 -26.961 -7.869 1.00 97.50 940 ASP A N 1
ATOM 7356 C CA . ASP A 1 940 ? -16.493 -27.541 -9.189 1.00 97.50 940 ASP A CA 1
ATOM 7357 C C . ASP A 1 940 ? -15.844 -28.933 -9.077 1.00 97.50 940 ASP A C 1
ATOM 7359 O O . ASP A 1 940 ? -16.309 -29.894 -9.685 1.00 97.50 940 ASP A O 1
ATOM 7363 N N . LEU A 1 941 ? -14.826 -29.087 -8.219 1.00 97.38 941 LEU A N 1
ATOM 7364 C CA . LEU A 1 941 ? -14.154 -30.375 -8.004 1.00 97.38 941 LEU A CA 1
ATOM 7365 C C . LEU A 1 941 ? -15.036 -31.396 -7.269 1.00 97.38 941 LEU A C 1
ATOM 7367 O O . LEU A 1 941 ? -15.105 -32.549 -7.689 1.00 97.38 941 LEU A O 1
ATOM 7371 N N . LEU A 1 942 ? -15.735 -31.000 -6.196 1.00 96.88 942 LEU A N 1
ATOM 7372 C CA . LEU A 1 942 ? -16.603 -31.920 -5.440 1.00 96.88 942 LEU A CA 1
ATOM 7373 C C . LEU A 1 942 ? -17.741 -32.479 -6.314 1.00 96.88 942 LEU A C 1
ATOM 7375 O O . LEU A 1 942 ? -18.072 -33.661 -6.197 1.00 96.88 942 LEU A O 1
ATOM 7379 N N . THR A 1 943 ? -18.301 -31.648 -7.199 1.00 95.69 943 THR A N 1
ATOM 7380 C CA . THR A 1 943 ? -19.367 -32.023 -8.150 1.00 95.69 943 THR A CA 1
ATOM 7381 C C . THR A 1 943 ? -18.860 -32.666 -9.445 1.00 95.69 943 THR A C 1
ATOM 7383 O O . THR A 1 943 ? -19.676 -33.138 -10.233 1.00 95.69 943 THR A O 1
ATOM 7386 N N . GLY A 1 944 ? -17.549 -32.662 -9.702 1.00 93.94 944 GLY A N 1
ATOM 7387 C CA . GLY A 1 944 ? -16.941 -33.144 -10.948 1.00 93.94 944 GLY A CA 1
ATOM 7388 C C . GLY A 1 944 ? -17.049 -32.197 -12.153 1.00 93.94 944 GLY A C 1
ATOM 7389 O O . GLY A 1 944 ? -16.524 -32.515 -13.215 1.00 93.94 944 GLY A O 1
ATOM 7390 N N . HIS A 1 945 ? -17.697 -31.041 -12.008 1.00 94.19 945 HIS A N 1
ATOM 7391 C CA . HIS A 1 945 ? -17.920 -30.069 -13.081 1.00 94.19 945 HIS A CA 1
ATOM 7392 C C . HIS A 1 945 ? -16.844 -28.972 -13.054 1.00 94.19 945 HIS A C 1
ATOM 7394 O O . HIS A 1 945 ? -17.111 -27.836 -12.661 1.00 94.19 945 HIS A O 1
ATOM 7400 N N . PHE A 1 946 ? -15.613 -29.312 -13.451 1.00 96.00 946 PHE A N 1
ATOM 7401 C CA . PHE A 1 946 ? -14.534 -28.331 -13.623 1.00 96.00 946 PHE A CA 1
ATOM 7402 C C . PHE A 1 946 ? -14.470 -27.812 -15.068 1.00 96.00 946 PHE A C 1
ATOM 7404 O O . PHE A 1 946 ? -14.954 -28.451 -15.994 1.00 96.00 946 PHE A O 1
ATOM 7411 N N . GLU A 1 947 ? -13.863 -26.648 -15.297 1.00 91.12 947 GLU A N 1
ATOM 7412 C CA . GLU A 1 947 ? -13.800 -26.026 -16.625 1.00 91.12 947 GLU A CA 1
ATOM 7413 C C . GLU A 1 947 ? -13.111 -26.931 -17.673 1.00 91.12 947 GLU A C 1
ATOM 7415 O O . GLU A 1 947 ? -11.892 -27.109 -17.655 1.00 91.12 947 GLU A O 1
ATOM 7420 N N . GLY A 1 948 ? -13.892 -27.475 -18.613 1.00 91.06 948 GLY A N 1
ATOM 7421 C CA . GLY A 1 948 ? -13.429 -28.429 -19.633 1.00 91.06 948 GLY A CA 1
ATOM 7422 C C . GLY A 1 948 ? -13.546 -29.910 -19.244 1.00 91.06 948 GLY A C 1
ATOM 7423 O O . GLY A 1 948 ? -13.173 -30.762 -20.045 1.00 91.06 948 GLY A O 1
ATOM 7424 N N . PHE A 1 949 ? -14.082 -30.220 -18.061 1.00 94.75 949 PHE A N 1
ATOM 7425 C CA . PHE A 1 949 ? -14.259 -31.577 -17.544 1.00 94.75 949 PHE A CA 1
ATOM 7426 C C . PHE A 1 949 ? -15.708 -31.826 -17.120 1.00 94.75 949 PHE A C 1
ATOM 7428 O O . PHE A 1 949 ? -16.392 -30.946 -16.598 1.00 94.75 949 PHE A O 1
ATOM 7435 N N . THR A 1 950 ? -16.167 -33.054 -17.327 1.00 94.00 950 THR A N 1
ATOM 7436 C CA . THR A 1 950 ? -17.428 -33.558 -16.782 1.00 94.00 950 THR A CA 1
ATOM 7437 C C . THR A 1 950 ? -17.132 -34.489 -15.606 1.00 94.00 950 THR A C 1
ATOM 7439 O O . THR A 1 950 ? -15.993 -34.946 -15.453 1.00 94.00 950 THR A O 1
ATOM 7442 N N . PRO A 1 951 ? -18.143 -34.853 -14.801 1.00 92.75 951 PRO A N 1
ATOM 7443 C CA . PRO A 1 951 ? -17.970 -35.837 -13.736 1.00 92.75 951 PRO A CA 1
ATOM 7444 C C . PRO A 1 951 ? -17.455 -37.205 -14.227 1.00 92.75 951 PRO A C 1
ATOM 7446 O O . PRO A 1 951 ? -16.985 -38.005 -13.419 1.00 92.75 951 PRO A O 1
ATOM 7449 N N . GLU A 1 952 ? -17.548 -37.485 -15.527 1.00 91.00 952 GLU A N 1
ATOM 7450 C CA . GLU A 1 952 ? -17.126 -38.723 -16.188 1.00 91.00 952 GLU A CA 1
ATOM 7451 C C . GLU A 1 952 ? -15.735 -38.601 -16.835 1.00 91.00 952 GLU A C 1
ATOM 7453 O O . GLU A 1 952 ? -15.065 -39.617 -17.001 1.00 91.00 952 GLU A O 1
ATOM 7458 N N . THR A 1 953 ? -15.283 -37.387 -17.181 1.00 92.50 953 THR A N 1
ATOM 7459 C CA . THR A 1 953 ? -13.957 -37.144 -17.788 1.00 92.50 953 THR A CA 1
ATOM 7460 C C . THR A 1 953 ? -12.925 -36.544 -16.831 1.00 92.50 953 THR A C 1
ATOM 7462 O O . THR A 1 953 ? -11.748 -36.470 -17.186 1.00 92.50 953 THR A O 1
ATOM 7465 N N . LEU A 1 954 ? -13.318 -36.123 -15.623 1.00 92.56 954 LEU A N 1
ATOM 7466 C CA . LEU A 1 954 ? -12.383 -35.628 -14.611 1.00 92.56 954 LEU A CA 1
ATOM 7467 C C . LEU A 1 954 ? -11.395 -36.745 -14.194 1.00 92.56 954 LEU A C 1
ATOM 7469 O O . LEU A 1 954 ? -11.836 -37.793 -13.716 1.00 92.56 954 LEU A O 1
ATOM 7473 N N . PRO A 1 955 ? -10.067 -36.541 -14.308 1.00 92.00 955 PRO A N 1
ATOM 7474 C CA . PRO A 1 955 ? -9.082 -37.536 -13.887 1.00 92.00 955 PRO A CA 1
ATOM 7475 C C . PRO A 1 955 ? -9.082 -37.725 -12.364 1.00 92.00 955 PRO A C 1
ATOM 7477 O O . PRO A 1 955 ? -9.497 -36.842 -11.605 1.00 92.00 955 PRO A O 1
ATOM 7480 N N . VAL A 1 956 ? -8.548 -38.862 -11.904 1.00 91.94 956 VAL A N 1
ATOM 7481 C CA . VAL A 1 956 ? -8.448 -39.208 -10.476 1.00 91.94 956 VAL A CA 1
ATOM 7482 C C . VAL A 1 956 ? -7.705 -38.107 -9.716 1.00 91.94 956 VAL A C 1
ATOM 7484 O O . VAL A 1 956 ? -6.486 -37.952 -9.815 1.00 91.94 956 VAL A O 1
ATOM 7487 N N . THR A 1 957 ? -8.468 -37.344 -8.935 1.00 94.56 957 THR A N 1
ATOM 7488 C CA . THR A 1 957 ? -8.012 -36.128 -8.259 1.00 94.56 957 THR A CA 1
ATOM 7489 C C . THR A 1 957 ? -8.208 -36.260 -6.752 1.00 94.56 957 THR A C 1
ATOM 7491 O O . THR A 1 957 ? -9.266 -36.680 -6.281 1.00 94.56 957 THR A O 1
ATOM 7494 N N . ARG A 1 958 ? -7.191 -35.892 -5.966 1.00 95.06 958 ARG A N 1
ATOM 7495 C CA . ARG A 1 958 ? -7.240 -35.859 -4.496 1.00 95.06 958 ARG A CA 1
ATOM 7496 C C . ARG A 1 958 ? -7.037 -34.425 -4.013 1.00 95.06 958 ARG A C 1
ATOM 7498 O O . ARG A 1 958 ? -5.994 -33.819 -4.258 1.00 95.06 958 ARG A O 1
ATOM 7505 N N . LEU A 1 959 ? -8.037 -33.899 -3.310 1.00 96.25 959 LEU A N 1
ATOM 7506 C CA . LEU A 1 959 ? -8.096 -32.508 -2.866 1.00 96.25 959 LEU A CA 1
ATOM 7507 C C . LEU A 1 959 ? -7.856 -32.398 -1.357 1.00 96.25 959 LEU A C 1
ATOM 7509 O O . LEU A 1 959 ? -8.583 -32.989 -0.557 1.00 96.25 959 LEU A O 1
ATOM 7513 N N . PHE A 1 960 ? -6.869 -31.596 -0.969 1.00 97.56 960 PHE A N 1
ATOM 7514 C CA . PHE A 1 960 ? -6.588 -31.261 0.423 1.00 97.56 960 PHE A CA 1
ATOM 7515 C C . PHE A 1 960 ? -6.843 -29.768 0.679 1.00 97.56 960 PHE A C 1
ATOM 7517 O O . PHE A 1 960 ? -6.178 -28.902 0.112 1.00 97.56 960 PHE A O 1
ATOM 7524 N N . LEU A 1 961 ? -7.790 -29.452 1.559 1.00 97.12 961 LEU A N 1
ATOM 7525 C CA . LEU A 1 961 ? -8.230 -28.097 1.882 1.00 97.12 961 LEU A CA 1
ATOM 7526 C C . LEU A 1 961 ? -7.499 -27.563 3.117 1.00 97.12 961 LEU A C 1
ATOM 7528 O O . LEU A 1 961 ? -7.895 -27.792 4.263 1.00 97.12 961 LEU A O 1
ATOM 7532 N N . ALA A 1 962 ? -6.419 -26.820 2.878 1.00 92.62 962 ALA A N 1
ATOM 7533 C CA . ALA A 1 962 ? -5.673 -26.122 3.918 1.00 92.62 962 ALA A CA 1
ATOM 7534 C C . ALA A 1 962 ? -6.324 -24.750 4.191 1.00 92.62 962 ALA A C 1
ATOM 7536 O O . ALA A 1 962 ? -6.061 -23.775 3.482 1.00 92.62 962 ALA A O 1
ATOM 7537 N N . CYS A 1 963 ? -7.216 -24.675 5.190 1.00 86.44 963 CYS A N 1
ATOM 7538 C CA . CYS A 1 963 ? -8.079 -23.506 5.392 1.00 86.44 963 CYS A CA 1
ATOM 7539 C C . CYS A 1 963 ? -8.387 -23.172 6.866 1.00 86.44 963 CYS A C 1
ATOM 7541 O O . CYS A 1 963 ? -8.674 -24.041 7.687 1.00 86.44 963 CYS A O 1
ATOM 7543 N N . HIS A 1 964 ? -8.405 -21.867 7.168 1.00 82.56 964 HIS A N 1
ATOM 7544 C CA . HIS A 1 964 ? -8.782 -21.277 8.464 1.00 82.56 964 HIS A CA 1
ATOM 7545 C C . HIS A 1 964 ? -9.964 -20.287 8.348 1.00 82.56 964 HIS A C 1
ATOM 7547 O O . HIS A 1 964 ? -10.076 -19.356 9.149 1.00 82.56 964 HIS A O 1
ATOM 7553 N N . ASN A 1 965 ? -10.818 -20.443 7.331 1.00 86.19 965 ASN A N 1
ATOM 7554 C CA . ASN A 1 965 ? -12.119 -19.775 7.232 1.00 86.19 965 ASN A CA 1
ATOM 7555 C C . ASN A 1 965 ? -13.214 -20.828 7.501 1.00 86.19 965 ASN A C 1
ATOM 7557 O O . ASN A 1 965 ? -13.244 -21.882 6.864 1.00 86.19 965 ASN A O 1
ATOM 7561 N N . ALA A 1 966 ? -14.094 -20.548 8.466 1.00 86.38 966 ALA A N 1
ATOM 7562 C CA . ALA A 1 966 ? -15.129 -21.488 8.895 1.00 86.38 966 ALA A CA 1
ATOM 7563 C C . ALA A 1 966 ? -16.250 -21.675 7.858 1.00 86.38 966 ALA A C 1
ATOM 7565 O O . ALA A 1 966 ? -16.836 -22.748 7.780 1.00 86.38 966 ALA A O 1
ATOM 7566 N N . GLU A 1 967 ? -16.539 -20.662 7.045 1.00 88.81 967 GLU A N 1
ATOM 7567 C CA . GLU A 1 967 ? -17.572 -20.688 6.006 1.00 88.81 967 GLU A CA 1
ATOM 7568 C C . GLU A 1 967 ? -17.148 -21.604 4.854 1.00 88.81 967 GLU A C 1
ATOM 7570 O O . GLU A 1 967 ? -17.910 -22.492 4.486 1.00 88.81 967 GLU A O 1
ATOM 7575 N N . THR A 1 968 ? -15.906 -21.473 4.369 1.00 91.00 968 THR A N 1
ATOM 7576 C CA . THR A 1 968 ? -15.284 -22.371 3.379 1.00 91.00 968 THR A CA 1
ATOM 7577 C C . THR A 1 968 ? -15.286 -23.826 3.863 1.00 91.00 968 THR A C 1
ATOM 7579 O O . THR A 1 968 ? -15.671 -24.721 3.112 1.00 91.00 968 THR A O 1
ATOM 7582 N N . VAL A 1 969 ? -14.904 -24.083 5.121 1.00 92.56 969 VAL A N 1
ATOM 7583 C CA . VAL A 1 969 ? -14.895 -25.449 5.680 1.00 92.56 969 VAL A CA 1
ATOM 7584 C C . VAL A 1 969 ? -16.317 -26.009 5.812 1.00 92.56 969 VAL A C 1
ATOM 7586 O O . VAL A 1 969 ? -16.573 -27.125 5.365 1.00 92.56 969 VAL A O 1
ATOM 7589 N N . ARG A 1 970 ? -17.273 -25.233 6.340 1.00 93.69 970 ARG A N 1
ATOM 7590 C CA . ARG A 1 970 ? -18.686 -25.645 6.463 1.00 93.69 970 ARG A CA 1
ATOM 7591 C C . ARG A 1 970 ? -19.372 -25.836 5.108 1.00 93.69 970 ARG A C 1
ATOM 7593 O O . ARG A 1 970 ? -20.219 -26.717 4.985 1.00 93.69 970 ARG A O 1
ATOM 7600 N N . LEU A 1 971 ? -19.020 -25.032 4.103 1.00 94.69 971 LEU A N 1
ATOM 7601 C CA . LEU A 1 971 ? -19.468 -25.188 2.718 1.00 94.69 971 LEU A CA 1
ATOM 7602 C C . LEU A 1 971 ? -19.003 -26.536 2.159 1.00 94.69 971 LEU A C 1
ATOM 7604 O O . LEU A 1 971 ? -19.837 -27.316 1.709 1.00 94.69 971 LEU A O 1
ATOM 7608 N N . ALA A 1 972 ? -17.701 -26.825 2.252 1.00 95.88 972 ALA A N 1
ATOM 7609 C CA . ALA A 1 972 ? -17.122 -28.077 1.776 1.00 95.88 972 ALA A CA 1
ATOM 7610 C C . ALA A 1 972 ? -17.709 -29.306 2.494 1.00 95.88 972 ALA A C 1
ATOM 7612 O O . ALA A 1 972 ? -18.044 -30.284 1.834 1.00 95.88 972 ALA A O 1
ATOM 7613 N N . LEU A 1 973 ? -17.885 -29.249 3.821 1.00 95.06 973 LEU A N 1
ATOM 7614 C CA . LEU A 1 973 ? -18.460 -30.352 4.604 1.00 95.06 973 LEU A CA 1
ATOM 7615 C C . LEU A 1 973 ? -19.916 -30.655 4.241 1.00 95.06 973 LEU A C 1
ATOM 7617 O O . LEU A 1 973 ? -20.251 -31.820 4.032 1.00 95.06 973 LEU A O 1
ATOM 7621 N N . ARG A 1 974 ? -20.774 -29.628 4.150 1.00 94.62 974 ARG A N 1
ATOM 7622 C CA . ARG A 1 974 ? -22.180 -29.822 3.757 1.00 94.62 974 ARG A CA 1
ATOM 7623 C C . ARG A 1 974 ? -22.276 -30.348 2.332 1.00 94.62 974 ARG A C 1
ATOM 7625 O O . ARG A 1 974 ? -22.860 -31.401 2.131 1.00 94.62 974 ARG A O 1
ATOM 7632 N N . LEU A 1 975 ? -21.609 -29.692 1.379 1.00 95.69 975 LEU A N 1
ATOM 7633 C CA . LEU A 1 975 ? -21.638 -30.103 -0.024 1.00 95.69 975 LEU A CA 1
ATOM 7634 C C . LEU A 1 975 ? -21.118 -31.537 -0.216 1.00 95.69 975 LEU A C 1
ATOM 7636 O O . LEU A 1 975 ? -21.716 -32.304 -0.964 1.00 95.69 975 LEU A O 1
ATOM 7640 N N . ALA A 1 976 ? -20.052 -31.931 0.488 1.00 95.12 976 ALA A N 1
ATOM 7641 C CA . ALA A 1 976 ? -19.546 -33.299 0.431 1.00 95.12 976 ALA A CA 1
ATOM 7642 C C . ALA A 1 976 ? -20.516 -34.321 1.053 1.00 95.12 976 ALA A C 1
ATOM 7644 O O . ALA A 1 976 ? -20.699 -35.389 0.468 1.00 95.12 976 ALA A O 1
ATOM 7645 N N . LYS A 1 977 ? -21.196 -34.002 2.169 1.00 92.94 977 LYS A N 1
ATOM 7646 C CA . LYS A 1 977 ? -22.268 -34.860 2.712 1.00 92.94 977 LYS A CA 1
ATOM 7647 C C . LYS A 1 977 ? -23.435 -34.980 1.724 1.00 92.94 977 LYS A C 1
ATOM 7649 O O . LYS A 1 977 ? -23.841 -36.094 1.401 1.00 92.94 977 LYS A O 1
ATOM 7654 N N . ASP A 1 978 ? -23.931 -33.854 1.216 1.00 92.50 978 ASP A N 1
ATOM 7655 C CA . ASP A 1 978 ? -25.115 -33.782 0.353 1.00 92.50 978 ASP A CA 1
ATOM 7656 C C . ASP A 1 978 ? -24.899 -34.476 -1.003 1.00 92.50 978 ASP A C 1
ATOM 7658 O O . ASP A 1 978 ? -25.834 -35.060 -1.550 1.00 92.50 978 ASP A O 1
ATOM 7662 N N . LEU A 1 979 ? -23.675 -34.435 -1.544 1.00 93.44 979 LEU A N 1
ATOM 7663 C CA . LEU A 1 979 ? -23.293 -35.175 -2.751 1.00 93.44 979 LEU A CA 1
ATOM 7664 C C . LEU A 1 979 ? -23.028 -36.658 -2.460 1.00 93.44 979 LEU A C 1
ATOM 7666 O O . LEU A 1 979 ? -23.431 -37.508 -3.250 1.00 93.44 979 LEU A O 1
ATOM 7670 N N . SER A 1 980 ? -22.394 -36.997 -1.333 1.00 91.31 980 SER A N 1
ATOM 7671 C CA . SER A 1 980 ? -22.134 -38.394 -0.944 1.00 91.31 980 SER A CA 1
ATOM 7672 C C . SER A 1 980 ? -23.431 -39.169 -0.716 1.00 91.31 980 SER A C 1
ATOM 7674 O O . SER A 1 980 ? -23.579 -40.263 -1.257 1.00 91.31 980 SER A O 1
ATOM 7676 N N . ALA A 1 981 ? -24.410 -38.566 -0.036 1.00 87.56 981 ALA A N 1
ATOM 7677 C CA . ALA A 1 981 ? -25.741 -39.142 0.167 1.00 87.56 981 ALA A CA 1
ATOM 7678 C C . ALA A 1 981 ? -26.515 -39.398 -1.145 1.00 87.56 981 ALA A C 1
ATOM 7680 O O . ALA A 1 981 ? -27.471 -40.168 -1.150 1.00 87.56 981 ALA A O 1
ATOM 7681 N N . LYS A 1 982 ? -26.101 -38.772 -2.256 1.00 89.50 982 LYS A N 1
ATOM 7682 C CA . LYS A 1 982 ? -26.664 -38.955 -3.605 1.00 89.50 982 LYS A CA 1
ATOM 7683 C C . LYS A 1 982 ? -25.806 -39.846 -4.515 1.00 89.50 982 LYS A C 1
ATOM 7685 O O . LYS A 1 982 ? -26.157 -40.018 -5.676 1.00 89.50 982 LYS A O 1
ATOM 7690 N N . GLY A 1 983 ? -24.656 -40.342 -4.047 1.00 87.69 983 GLY A N 1
ATOM 7691 C CA . GLY A 1 983 ? -23.662 -41.019 -4.896 1.00 87.69 983 GLY A CA 1
ATOM 7692 C C . GLY A 1 983 ? -22.954 -40.100 -5.910 1.00 87.69 983 GLY A C 1
ATOM 7693 O O . GLY A 1 983 ? -22.323 -40.583 -6.843 1.00 87.69 983 GLY A O 1
ATOM 7694 N N . GLN A 1 984 ? -23.049 -38.777 -5.741 1.00 92.06 984 GLN A N 1
ATOM 7695 C CA . GLN A 1 984 ? -22.588 -37.751 -6.692 1.00 92.06 984 GLN A CA 1
ATOM 7696 C C . GLN A 1 984 ? -21.266 -37.067 -6.288 1.00 92.06 984 GLN A C 1
ATOM 7698 O O . GLN A 1 984 ? -20.810 -36.159 -6.981 1.00 92.06 984 GLN A O 1
ATOM 7703 N N . LEU A 1 985 ? -20.642 -37.459 -5.171 1.00 93.88 985 LEU A N 1
ATOM 7704 C CA . LEU A 1 985 ? -19.372 -36.880 -4.716 1.00 93.88 985 LEU A CA 1
ATOM 7705 C C . LEU A 1 985 ? -18.203 -37.433 -5.544 1.00 93.88 985 LEU A C 1
ATOM 7707 O O . LEU A 1 985 ? -17.796 -38.576 -5.347 1.00 93.88 985 LEU A O 1
ATOM 7711 N N . LYS A 1 986 ? -17.642 -36.614 -6.439 1.00 93.69 986 LYS A N 1
ATOM 7712 C CA . LYS A 1 986 ? -16.577 -37.037 -7.368 1.00 93.69 986 LYS A CA 1
ATOM 7713 C C . LYS A 1 986 ? -15.169 -36.830 -6.803 1.00 93.69 986 LYS A C 1
ATOM 7715 O O . LYS A 1 986 ? -14.307 -37.681 -6.998 1.00 93.69 986 LYS A O 1
ATOM 7720 N N . VAL A 1 987 ? -14.943 -35.757 -6.038 1.00 93.75 987 VAL A N 1
ATOM 7721 C CA . VAL A 1 987 ? -13.683 -35.524 -5.308 1.00 93.75 987 VAL A CA 1
ATOM 7722 C C . VAL A 1 987 ? -13.966 -35.340 -3.820 1.00 93.75 987 VAL A C 1
ATOM 7724 O O . VAL A 1 987 ? -14.528 -34.332 -3.401 1.00 93.75 987 VAL A O 1
ATOM 7727 N N . SER A 1 988 ? -13.547 -36.307 -3.000 1.00 92.00 988 SER A N 1
ATOM 7728 C CA . SER A 1 988 ? -13.659 -36.231 -1.537 1.00 92.00 988 SER A CA 1
ATOM 7729 C C . SER A 1 988 ? -12.563 -35.329 -0.942 1.00 92.00 988 SER A C 1
ATOM 7731 O O . SER A 1 988 ? -11.383 -35.662 -1.091 1.00 92.00 988 SER A O 1
ATOM 7733 N N . PRO A 1 989 ? -12.900 -34.241 -0.220 1.00 95.75 989 PRO A N 1
ATOM 7734 C CA . PRO A 1 989 ? -11.908 -33.370 0.403 1.00 95.75 989 PRO A CA 1
ATOM 7735 C C . PRO A 1 989 ? -11.334 -33.951 1.706 1.00 95.75 989 PRO A C 1
ATOM 7737 O O . PRO A 1 989 ? -12.062 -34.452 2.566 1.00 95.75 989 PRO A O 1
ATOM 7740 N N . GLU A 1 990 ? -10.024 -33.804 1.892 1.00 95.81 990 GLU A N 1
ATOM 7741 C CA . GLU A 1 990 ? -9.365 -33.840 3.207 1.00 95.81 990 GLU A CA 1
ATOM 7742 C C . GLU A 1 990 ? -9.127 -32.406 3.709 1.00 95.81 990 GLU A C 1
ATOM 7744 O O . GLU A 1 990 ? -9.086 -31.471 2.912 1.00 95.81 990 GLU A O 1
ATOM 7749 N N . PHE A 1 991 ? -8.962 -32.203 5.018 1.00 95.75 991 PHE A N 1
ATOM 7750 C CA . PHE A 1 991 ? -8.833 -30.870 5.626 1.00 95.75 991 PHE A CA 1
ATOM 7751 C C . PHE A 1 991 ? -7.539 -30.717 6.427 1.00 95.75 991 PHE A C 1
ATOM 7753 O O . PHE A 1 991 ? -7.098 -31.647 7.104 1.00 95.75 991 PHE A O 1
ATOM 7760 N N . GLY A 1 992 ? -6.968 -29.512 6.443 1.00 92.44 992 GLY A N 1
ATOM 7761 C CA . GLY A 1 992 ? -5.803 -29.212 7.272 1.00 92.44 992 GLY A CA 1
ATOM 7762 C C . GLY A 1 992 ? -5.746 -27.790 7.799 1.00 92.44 992 GLY A C 1
ATOM 7763 O O . GLY A 1 992 ? -6.262 -26.847 7.200 1.00 92.44 992 GLY A O 1
ATOM 7764 N N . GLN A 1 993 ? -5.091 -27.658 8.947 1.00 87.50 993 GLN A N 1
ATOM 7765 C CA . GLN A 1 993 ? -4.946 -26.410 9.687 1.00 87.50 993 GLN A CA 1
ATOM 7766 C C . GLN A 1 993 ? -3.578 -26.347 10.356 1.00 87.50 993 GLN A C 1
ATOM 7768 O O . GLN A 1 993 ? -3.109 -27.352 10.887 1.00 87.50 993 GLN A O 1
ATOM 7773 N N . LEU A 1 994 ? -2.997 -25.152 10.435 1.00 85.00 994 LEU A N 1
ATOM 7774 C CA . LEU A 1 994 ? -1.901 -24.865 11.356 1.00 85.00 994 LEU A CA 1
ATOM 7775 C C . LEU A 1 994 ? -2.332 -25.164 12.804 1.00 85.00 994 LEU A C 1
ATOM 7777 O O . LEU A 1 994 ? -3.486 -24.931 13.196 1.00 85.00 994 LEU A O 1
ATOM 7781 N N . GLN A 1 995 ? -1.397 -25.696 13.583 1.00 83.56 995 GLN A N 1
ATOM 7782 C CA . GLN A 1 995 ? -1.513 -25.865 15.029 1.00 83.56 995 GLN A CA 1
ATOM 7783 C C . GLN A 1 995 ? -1.596 -24.503 15.744 1.00 83.56 995 GLN A C 1
ATOM 7785 O O . GLN A 1 995 ? -0.984 -23.529 15.306 1.00 83.56 995 GLN A O 1
ATOM 7790 N N . GLY A 1 996 ? -2.362 -24.415 16.836 1.00 75.94 996 GLY A N 1
ATOM 7791 C CA . GLY A 1 996 ? -2.347 -23.267 17.751 1.00 75.94 996 GLY A CA 1
ATOM 7792 C C . GLY A 1 996 ? -3.075 -22.005 17.268 1.00 75.94 996 GLY A C 1
ATOM 7793 O O . GLY A 1 996 ? -3.131 -21.026 18.013 1.00 75.94 996 GLY A O 1
ATOM 7794 N N . MET A 1 997 ? -3.639 -22.010 16.054 1.00 73.62 997 MET A N 1
ATOM 7795 C CA . MET A 1 997 ? -4.323 -20.858 15.442 1.00 73.62 997 MET A CA 1
ATOM 7796 C C . MET A 1 997 ? -5.843 -20.864 15.700 1.00 73.62 997 MET A C 1
ATOM 7798 O O . MET A 1 997 ? -6.374 -20.037 16.444 1.00 73.62 997 MET A O 1
ATOM 7802 N N . VAL A 1 998 ? -6.561 -21.802 15.071 1.00 70.56 998 VAL A N 1
ATOM 7803 C CA . VAL A 1 998 ? -8.040 -21.876 15.048 1.00 70.56 998 VAL A CA 1
ATOM 7804 C C . VAL A 1 998 ? -8.470 -23.327 15.302 1.00 70.56 998 VAL A C 1
ATOM 7806 O O . VAL A 1 998 ? -9.101 -23.982 14.474 1.00 70.56 998 VAL A O 1
ATOM 7809 N N . ASP A 1 999 ? -8.025 -23.877 16.433 1.00 73.50 999 ASP A N 1
ATOM 7810 C CA . ASP A 1 999 ? -8.158 -25.308 16.750 1.00 73.50 999 ASP A CA 1
ATOM 7811 C C . ASP A 1 999 ? -9.612 -25.748 17.002 1.00 73.50 999 ASP A C 1
ATOM 7813 O O . ASP A 1 999 ? -9.953 -26.911 16.786 1.00 73.50 999 ASP A O 1
ATOM 7817 N N . ASN A 1 1000 ? -10.490 -24.810 17.372 1.00 78.19 1000 ASN A N 1
ATOM 7818 C CA . ASN A 1 1000 ? -11.936 -25.016 17.479 1.00 78.19 1000 ASN A CA 1
ATOM 7819 C C . ASN A 1 1000 ? -12.576 -25.431 16.140 1.00 78.19 1000 ASN A C 1
ATOM 7821 O O . ASN A 1 1000 ? -13.395 -26.345 16.129 1.00 78.19 1000 ASN A O 1
ATOM 7825 N N . LEU A 1 1001 ? -12.172 -24.823 15.017 1.00 82.88 1001 LEU A N 1
ATOM 7826 C CA . LEU A 1 1001 ? -12.677 -25.197 13.691 1.00 82.88 1001 LEU A CA 1
ATOM 7827 C C . LEU A 1 1001 ? -12.201 -26.598 13.286 1.00 82.88 1001 LEU A C 1
ATOM 7829 O O . LEU A 1 1001 ? -12.930 -27.328 12.630 1.00 82.88 1001 LEU A O 1
ATOM 7833 N N . GLY A 1 1002 ? -10.986 -26.995 13.678 1.00 84.69 1002 GLY A N 1
ATOM 7834 C CA . GLY A 1 1002 ? -10.505 -28.368 13.479 1.00 84.69 1002 GLY A CA 1
ATOM 7835 C C . GLY A 1 1002 ? -11.346 -29.375 14.264 1.00 84.69 1002 GLY A C 1
ATOM 7836 O O . GLY A 1 1002 ? -11.735 -30.407 13.724 1.00 84.69 1002 GLY A O 1
ATOM 7837 N N . GLY A 1 1003 ? -11.699 -29.018 15.500 1.00 85.69 1003 GLY A N 1
ATOM 7838 C CA . GLY A 1 1003 ? -12.629 -29.772 16.334 1.00 85.69 1003 GLY A CA 1
ATOM 7839 C C . GLY A 1 1003 ? -14.031 -29.919 15.745 1.00 85.69 1003 GLY A C 1
ATOM 7840 O O . GLY A 1 1003 ? -14.623 -30.985 15.862 1.00 85.69 1003 GLY A O 1
ATOM 7841 N N . GLU A 1 1004 ? -14.539 -28.895 15.057 1.00 87.69 1004 GLU A N 1
ATOM 7842 C CA . GLU A 1 1004 ? -15.815 -28.969 14.335 1.00 87.69 1004 GLU A CA 1
ATOM 7843 C C . GLU A 1 1004 ? -15.785 -30.047 13.237 1.00 87.69 1004 GLU A C 1
ATOM 7845 O O . GLU A 1 1004 ? -16.730 -30.826 13.124 1.00 87.69 1004 GLU A O 1
ATOM 7850 N N . VAL A 1 1005 ? -14.676 -30.166 12.491 1.00 90.19 1005 VAL A N 1
ATOM 7851 C CA . VAL A 1 1005 ? -14.504 -31.234 11.487 1.00 90.19 1005 VAL A CA 1
ATOM 7852 C C . VAL A 1 1005 ? -14.416 -32.620 12.142 1.00 90.19 1005 VAL A C 1
ATOM 7854 O O . VAL A 1 1005 ? -15.031 -33.559 11.641 1.00 90.19 1005 VAL A O 1
ATOM 7857 N N . VAL A 1 1006 ? -13.705 -32.751 13.273 1.00 90.44 1006 VAL A N 1
ATOM 7858 C CA . VAL A 1 1006 ? -13.647 -34.010 14.047 1.00 90.44 1006 VAL A CA 1
ATOM 7859 C C . VAL A 1 1006 ? -15.048 -34.431 14.497 1.00 90.44 1006 VAL A C 1
ATOM 7861 O O . VAL A 1 1006 ? -15.470 -35.550 14.215 1.00 90.44 1006 VAL A O 1
ATOM 7864 N N . SER A 1 1007 ? -15.800 -33.530 15.135 1.00 88.62 1007 SER A N 1
ATOM 7865 C CA . SER A 1 1007 ? -17.159 -33.819 15.607 1.00 88.62 1007 SER A CA 1
ATOM 7866 C C . SER A 1 1007 ? -18.130 -34.126 14.462 1.00 88.62 1007 SER A C 1
ATOM 7868 O O . SER A 1 1007 ? -18.973 -35.006 14.611 1.00 88.62 1007 SER A O 1
ATOM 7870 N N . PHE A 1 1008 ? -17.997 -33.473 13.302 1.00 87.69 1008 PHE A N 1
ATOM 7871 C CA . PHE A 1 1008 ? -18.778 -33.822 12.110 1.00 87.69 1008 PHE A CA 1
ATOM 7872 C C . PHE A 1 1008 ? -18.459 -35.250 11.637 1.00 87.69 1008 PHE A C 1
ATOM 7874 O O . PHE A 1 1008 ? -19.374 -36.036 11.405 1.00 87.69 1008 PHE A O 1
ATOM 7881 N N . GLY A 1 1009 ? -17.174 -35.616 11.547 1.00 86.38 1009 GLY A N 1
ATOM 7882 C CA . GLY A 1 1009 ? -16.746 -36.964 11.156 1.00 86.38 1009 GLY A CA 1
ATOM 7883 C C . GLY A 1 1009 ? -17.197 -38.062 12.125 1.00 86.38 1009 GLY A C 1
ATOM 7884 O O . GLY A 1 1009 ? -17.535 -39.162 11.693 1.00 86.38 1009 GLY A O 1
ATOM 7885 N N . GLU A 1 1010 ? -17.275 -37.765 13.422 1.00 85.69 1010 GLU A N 1
ATOM 7886 C CA . GLU A 1 1010 ? -17.836 -38.676 14.430 1.00 85.69 1010 GLU A CA 1
ATOM 7887 C C . GLU A 1 1010 ? -19.341 -38.898 14.245 1.00 85.69 1010 GLU A C 1
ATOM 7889 O O . GLU A 1 1010 ? -19.793 -40.041 14.320 1.00 85.69 1010 GLU A O 1
ATOM 7894 N N . VAL A 1 1011 ? -20.108 -37.849 13.923 1.00 85.12 1011 VAL A N 1
ATOM 7895 C CA . VAL A 1 1011 ? -21.532 -37.997 13.579 1.00 85.12 1011 VAL A CA 1
ATOM 7896 C C . VAL A 1 1011 ? -21.693 -38.811 12.290 1.00 85.12 1011 VAL A C 1
ATOM 7898 O O . VAL A 1 1011 ? -22.525 -39.711 12.260 1.00 85.12 1011 VAL A O 1
ATOM 7901 N N . MET A 1 1012 ? -20.857 -38.602 11.261 1.00 82.88 1012 MET A N 1
ATOM 7902 C CA . MET A 1 1012 ? -20.942 -39.396 10.020 1.00 82.88 1012 MET A CA 1
ATOM 7903 C C . MET A 1 1012 ? -20.627 -40.881 10.266 1.00 82.88 1012 MET A C 1
ATOM 7905 O O . MET A 1 1012 ? -21.241 -41.754 9.655 1.00 82.88 1012 MET A O 1
ATOM 7909 N N . LYS A 1 1013 ? -19.716 -41.189 11.201 1.00 83.19 1013 LYS A N 1
ATOM 7910 C CA . LYS A 1 1013 ? -19.450 -42.569 11.650 1.00 83.19 1013 LYS A CA 1
ATOM 7911 C C . LYS A 1 1013 ? -20.639 -43.188 12.371 1.00 83.19 1013 LYS A C 1
ATOM 7913 O O . LYS A 1 1013 ? -20.916 -44.363 12.156 1.00 83.19 1013 LYS A O 1
ATOM 7918 N N . GLN A 1 1014 ? -21.336 -42.418 13.204 1.00 80.44 1014 GLN A N 1
ATOM 7919 C CA . GLN A 1 1014 ? -22.529 -42.886 13.910 1.00 80.44 1014 GLN A CA 1
ATOM 7920 C C . GLN A 1 1014 ? -23.702 -43.102 12.945 1.00 80.44 1014 GLN A C 1
ATOM 7922 O O . GLN A 1 1014 ? -24.312 -44.165 12.991 1.00 80.44 1014 GLN A O 1
ATOM 7927 N N . GLU A 1 1015 ? -23.948 -42.176 12.013 1.00 77.56 1015 GLU A N 1
ATOM 7928 C CA . GLU A 1 1015 ? -24.933 -42.348 10.933 1.00 77.56 1015 GLU A CA 1
ATOM 7929 C C . GLU A 1 1015 ? -24.630 -43.610 10.101 1.00 77.56 1015 GLU A C 1
ATOM 7931 O O . GLU A 1 1015 ? -25.511 -44.445 9.905 1.00 77.56 1015 GLU A O 1
ATOM 7936 N N . LYS A 1 1016 ? -23.368 -43.812 9.693 1.00 75.06 1016 LYS A N 1
ATOM 7937 C CA . LYS A 1 1016 ? -22.925 -45.004 8.947 1.00 75.06 1016 LYS A CA 1
ATOM 7938 C C . LYS A 1 1016 ? -23.034 -46.311 9.747 1.00 75.06 1016 LYS A C 1
ATOM 7940 O O . LYS A 1 1016 ? -23.276 -47.352 9.154 1.00 75.06 1016 LYS A O 1
ATOM 7945 N N . ALA A 1 1017 ? -22.850 -46.275 11.068 1.00 72.75 1017 ALA A N 1
ATOM 7946 C CA . ALA A 1 1017 ? -22.975 -47.450 11.937 1.00 72.75 1017 ALA A CA 1
ATOM 7947 C C . ALA A 1 1017 ? -24.431 -47.779 12.326 1.00 72.75 1017 ALA A C 1
ATOM 7949 O O . ALA A 1 1017 ? -24.701 -48.881 12.795 1.00 72.75 1017 ALA A O 1
ATOM 7950 N N . GLN A 1 1018 ? -25.357 -46.829 12.158 1.00 67.94 1018 GLN A N 1
ATOM 7951 C CA . GLN A 1 1018 ? -26.798 -47.010 12.379 1.00 67.94 1018 GLN A CA 1
ATOM 7952 C C . GLN A 1 1018 ? -27.544 -47.418 11.101 1.00 67.94 1018 GLN A C 1
ATOM 7954 O O . GLN A 1 1018 ? -28.640 -47.970 11.176 1.00 67.94 1018 GLN A O 1
ATOM 7959 N N . GLN A 1 1019 ? -26.953 -47.179 9.929 1.00 65.56 1019 GLN A N 1
ATOM 7960 C CA . GLN A 1 1019 ? -27.405 -47.773 8.676 1.00 65.56 1019 GLN A CA 1
ATOM 7961 C C . GLN A 1 1019 ? -27.177 -49.290 8.725 1.00 65.56 1019 GLN A C 1
ATOM 7963 O O . GLN A 1 1019 ? -26.060 -49.757 8.942 1.00 65.56 1019 GLN A O 1
ATOM 7968 N N . ALA A 1 1020 ? -28.247 -50.063 8.520 1.00 56.59 1020 ALA A N 1
ATOM 7969 C CA . ALA A 1 1020 ? -28.151 -51.508 8.322 1.00 56.59 1020 ALA A CA 1
ATOM 7970 C C . ALA A 1 1020 ? -27.207 -51.818 7.139 1.00 56.59 1020 ALA A C 1
ATOM 7972 O O . ALA A 1 1020 ? -27.120 -50.993 6.224 1.00 56.59 1020 ALA A O 1
ATOM 7973 N N . PRO A 1 1021 ? -26.513 -52.975 7.122 1.00 57.78 1021 PRO A N 1
ATOM 7974 C CA . PRO A 1 1021 ? -25.608 -53.333 6.032 1.00 57.78 1021 PRO A CA 1
ATOM 7975 C C . PRO A 1 1021 ? -26.374 -53.369 4.705 1.00 57.78 1021 PRO A C 1
ATOM 7977 O O . PRO A 1 1021 ? -27.149 -54.287 4.440 1.00 57.78 1021 PRO A O 1
ATOM 7980 N N . GLY A 1 1022 ? -26.186 -52.319 3.904 1.00 55.88 1022 GLY A N 1
ATOM 7981 C CA . GLY A 1 1022 ? -26.855 -52.154 2.624 1.00 55.88 1022 GLY A CA 1
ATOM 7982 C C . GLY A 1 1022 ? -26.363 -53.154 1.584 1.00 55.88 1022 GLY A C 1
ATOM 7983 O O . GLY A 1 1022 ? -25.347 -53.829 1.758 1.00 55.88 1022 GLY A O 1
ATOM 7984 N N . THR A 1 1023 ? -27.066 -53.201 0.455 1.00 53.50 1023 THR A N 1
ATOM 7985 C CA . THR A 1 1023 ? -26.558 -53.839 -0.763 1.00 53.50 1023 THR A CA 1
ATOM 7986 C C . THR A 1 1023 ? -25.171 -53.280 -1.119 1.00 53.50 1023 THR A C 1
ATOM 7988 O O . THR A 1 1023 ? -24.910 -52.102 -0.845 1.00 53.50 1023 THR A O 1
ATOM 7991 N N . PRO A 1 1024 ? -24.272 -54.080 -1.724 1.00 54.75 1024 PRO A N 1
ATOM 7992 C CA . PRO A 1 1024 ? -22.885 -53.673 -1.978 1.00 54.75 1024 PRO A CA 1
ATOM 7993 C C . PRO A 1 1024 ? -22.750 -52.392 -2.821 1.00 54.75 1024 PRO A C 1
ATOM 7995 O O . PRO A 1 1024 ? -21.767 -51.674 -2.669 1.00 54.75 1024 PRO A O 1
ATOM 7998 N N . ASP A 1 1025 ? -23.758 -52.060 -3.630 1.00 52.59 1025 ASP A N 1
ATOM 7999 C CA . ASP A 1 1025 ? -23.821 -50.843 -4.454 1.00 52.59 1025 ASP A CA 1
ATOM 8000 C C . ASP A 1 1025 ? -24.241 -49.570 -3.686 1.00 52.59 1025 ASP A C 1
ATOM 8002 O O . ASP A 1 1025 ? -24.398 -48.500 -4.279 1.00 52.59 1025 ASP A O 1
ATOM 8006 N N . SER A 1 1026 ? -24.465 -49.652 -2.369 1.00 58.09 1026 SER A N 1
ATOM 8007 C CA . SER A 1 1026 ? -24.854 -48.489 -1.560 1.00 58.09 1026 SER A CA 1
ATOM 8008 C C . SER A 1 1026 ? -23.696 -47.475 -1.428 1.00 58.09 1026 SER A C 1
ATOM 8010 O O . SER A 1 1026 ? -22.568 -47.849 -1.088 1.00 58.09 1026 SER A O 1
ATOM 8012 N N . PRO A 1 1027 ? -23.924 -46.172 -1.702 1.00 61.06 1027 PRO A N 1
ATOM 8013 C CA . PRO A 1 1027 ? -22.845 -45.192 -1.773 1.00 61.06 1027 PRO A CA 1
ATOM 8014 C C . PRO A 1 1027 ? -22.199 -44.988 -0.400 1.00 61.06 1027 PRO A C 1
ATOM 8016 O O . PRO A 1 1027 ? -22.869 -44.683 0.585 1.00 61.06 1027 PRO A O 1
ATOM 8019 N N . THR A 1 1028 ? -20.873 -45.129 -0.333 1.00 64.62 1028 THR A N 1
ATOM 8020 C CA . THR A 1 1028 ? -20.139 -45.027 0.935 1.00 64.62 1028 THR A CA 1
ATOM 8021 C C . THR A 1 1028 ? -20.272 -43.616 1.535 1.00 64.62 1028 THR A C 1
ATOM 8023 O O . THR A 1 1028 ? -19.876 -42.649 0.876 1.00 64.62 1028 THR A O 1
ATOM 8026 N N . PRO A 1 1029 ? -20.752 -43.473 2.790 1.00 75.25 1029 PRO A N 1
ATOM 8027 C CA . PRO A 1 1029 ? -20.883 -42.167 3.432 1.00 75.25 1029 PRO A CA 1
ATOM 8028 C C . PRO A 1 1029 ? -19.542 -41.440 3.584 1.00 75.25 1029 PRO A C 1
ATOM 8030 O O . PRO A 1 1029 ? -18.545 -42.027 4.016 1.00 75.25 1029 PRO A O 1
ATOM 8033 N N . PHE A 1 1030 ? -19.537 -40.149 3.251 1.00 86.88 1030 PHE A N 1
ATOM 8034 C CA . PHE A 1 1030 ? -18.375 -39.268 3.337 1.00 86.88 1030 PHE A CA 1
ATOM 8035 C C . PHE A 1 1030 ? -17.890 -39.086 4.783 1.00 86.88 1030 PHE A C 1
ATOM 8037 O O . PHE A 1 1030 ? -18.569 -38.498 5.624 1.00 86.88 1030 PHE A O 1
ATOM 8044 N N . GLU A 1 1031 ? -16.665 -39.542 5.047 1.00 87.81 1031 GLU A N 1
ATOM 8045 C CA . GLU A 1 1031 ? -15.947 -39.303 6.297 1.00 87.81 1031 GLU A CA 1
ATOM 8046 C C . GLU A 1 1031 ? -14.894 -38.193 6.100 1.00 87.81 1031 GLU A C 1
ATOM 8048 O O . GLU A 1 1031 ? -13.849 -38.446 5.486 1.00 87.81 1031 GLU A O 1
ATOM 8053 N N . PRO A 1 1032 ? -15.102 -36.972 6.630 1.00 91.31 1032 PRO A N 1
ATOM 8054 C CA . PRO A 1 1032 ? -14.091 -35.926 6.566 1.00 91.31 1032 PRO A CA 1
ATOM 8055 C C . PRO A 1 1032 ? -12.896 -36.260 7.466 1.00 91.31 1032 PRO A C 1
ATOM 8057 O O . PRO A 1 1032 ? -13.024 -36.395 8.683 1.00 91.31 1032 PRO A O 1
ATOM 8060 N N . ARG A 1 1033 ? -11.699 -36.319 6.875 1.00 93.06 1033 ARG A N 1
ATOM 8061 C CA . ARG A 1 1033 ? -10.434 -36.468 7.611 1.00 93.06 1033 ARG A CA 1
ATOM 8062 C C . ARG A 1 1033 ? -9.743 -35.116 7.754 1.00 93.06 1033 ARG A C 1
ATOM 8064 O O . ARG A 1 1033 ? -9.520 -34.423 6.764 1.00 93.06 1033 ARG A O 1
ATOM 8071 N N . VAL A 1 1034 ? -9.400 -34.753 8.991 1.00 94.12 1034 VAL A N 1
ATOM 8072 C CA . VAL A 1 1034 ? -8.747 -33.483 9.341 1.00 94.12 1034 VAL A CA 1
ATOM 8073 C C . VAL A 1 1034 ? -7.389 -33.707 10.007 1.00 94.12 1034 VAL A C 1
ATOM 8075 O O . VAL A 1 1034 ? -7.240 -34.577 10.867 1.00 94.12 1034 VAL A O 1
ATOM 8078 N N . TYR A 1 1035 ? -6.405 -32.904 9.606 1.00 94.75 1035 TYR A N 1
ATOM 8079 C CA . TYR A 1 1035 ? -4.997 -33.021 9.985 1.00 94.75 1035 TYR A CA 1
ATOM 8080 C C . TYR A 1 1035 ? -4.460 -31.715 10.593 1.00 94.75 1035 TYR A C 1
ATOM 8082 O O . TYR A 1 1035 ? -4.879 -30.616 10.212 1.00 94.75 1035 TYR A O 1
ATOM 8090 N N . LYS A 1 1036 ? -3.495 -31.819 11.515 1.00 92.31 1036 LYS A N 1
ATOM 8091 C CA . LYS A 1 1036 ? -2.792 -30.657 12.092 1.00 92.31 1036 LYS A CA 1
ATOM 8092 C C . LYS A 1 1036 ? -1.393 -30.502 11.506 1.00 92.31 1036 LYS A C 1
ATOM 8094 O O . LYS A 1 1036 ? -0.590 -31.425 11.564 1.00 92.31 1036 LYS A O 1
ATOM 8099 N N . CYS A 1 1037 ? -1.120 -29.334 10.934 1.00 91.12 1037 CYS A N 1
ATOM 8100 C CA . CYS A 1 1037 ? 0.181 -28.959 10.399 1.00 91.12 1037 CYS A CA 1
ATOM 8101 C C . CYS A 1 1037 ? 1.061 -28.421 11.531 1.00 91.12 1037 CYS A C 1
ATOM 8103 O O . CYS A 1 1037 ? 0.669 -27.480 12.229 1.00 91.12 1037 CYS A O 1
ATOM 8105 N N . LEU A 1 1038 ? 2.231 -29.032 11.691 1.00 90.06 1038 LEU A N 1
ATOM 8106 C CA . LEU A 1 1038 ? 3.200 -28.788 12.751 1.00 90.06 1038 LEU A CA 1
ATOM 8107 C C . LEU A 1 1038 ? 4.588 -28.573 12.149 1.00 90.06 1038 LEU A C 1
ATOM 8109 O O . LEU A 1 1038 ? 4.911 -29.123 11.095 1.00 90.06 1038 LEU A O 1
ATOM 8113 N N . THR A 1 1039 ? 5.438 -27.857 12.873 1.00 89.88 1039 THR A N 1
ATOM 8114 C CA . THR A 1 1039 ? 6.839 -27.641 12.492 1.00 89.88 1039 THR A CA 1
ATOM 8115 C C . THR A 1 1039 ? 7.762 -28.156 13.594 1.00 89.88 1039 THR A C 1
ATOM 8117 O O . THR A 1 1039 ? 7.410 -28.061 14.770 1.00 89.88 1039 THR A O 1
ATOM 8120 N N . TRP A 1 1040 ? 8.907 -28.739 13.241 1.00 92.00 1040 TRP A N 1
ATOM 8121 C CA . TRP A 1 1040 ? 9.874 -29.296 14.194 1.00 92.00 1040 TRP A CA 1
ATOM 8122 C C . TRP A 1 1040 ? 11.311 -28.871 13.861 1.00 92.00 1040 TRP A C 1
ATOM 8124 O O . TRP A 1 1040 ? 11.628 -28.571 12.710 1.00 92.00 1040 TRP A O 1
ATOM 8134 N N . GLY A 1 1041 ? 12.172 -28.844 14.876 1.00 91.12 1041 GLY A N 1
ATOM 8135 C CA . GLY A 1 1041 ? 13.553 -28.355 14.805 1.00 91.12 1041 GLY A CA 1
ATOM 8136 C C . GLY A 1 1041 ? 13.965 -27.707 16.128 1.00 91.12 1041 GLY A C 1
ATOM 8137 O O . GLY A 1 1041 ? 13.214 -27.780 17.109 1.00 91.12 1041 GLY A O 1
ATOM 8138 N N . SER A 1 1042 ? 15.123 -27.045 16.167 1.00 89.62 1042 SER A N 1
ATOM 8139 C CA . SER A 1 1042 ? 15.586 -26.313 17.356 1.00 89.62 1042 SER A CA 1
ATOM 8140 C C . SER A 1 1042 ? 14.597 -25.214 17.776 1.00 89.62 1042 SER A C 1
ATOM 8142 O O . SER A 1 1042 ? 13.738 -24.789 16.990 1.00 89.62 1042 SER A O 1
ATOM 8144 N N . VAL A 1 1043 ? 14.698 -24.726 19.018 1.00 88.94 1043 VAL A N 1
ATOM 8145 C CA . VAL A 1 1043 ? 13.838 -23.632 19.489 1.00 88.94 1043 VAL A CA 1
ATOM 8146 C C . VAL A 1 1043 ? 14.086 -22.371 18.659 1.00 88.94 1043 VAL A C 1
ATOM 8148 O O . VAL A 1 1043 ? 13.124 -21.721 18.255 1.00 88.94 1043 VAL A O 1
ATOM 8151 N N . GLN A 1 1044 ? 15.338 -22.048 18.334 1.00 88.19 1044 GLN A N 1
ATOM 8152 C CA . GLN A 1 1044 ? 15.679 -20.907 17.485 1.00 88.19 1044 GLN A CA 1
ATOM 8153 C C . GLN A 1 1044 ? 15.235 -21.091 16.024 1.00 88.19 1044 GLN A C 1
ATOM 8155 O O . GLN A 1 1044 ? 14.609 -20.182 15.479 1.00 88.19 1044 GLN A O 1
ATOM 8160 N N . GLU A 1 1045 ? 15.476 -22.257 15.413 1.00 86.69 1045 GLU A N 1
ATOM 8161 C CA . GLU A 1 1045 ? 15.036 -22.576 14.041 1.00 86.69 1045 GLU A CA 1
ATOM 8162 C C . GLU A 1 1045 ? 13.514 -22.432 13.898 1.00 86.69 1045 GLU A C 1
ATOM 8164 O O . GLU A 1 1045 ? 13.010 -21.760 12.994 1.00 86.69 1045 GLU A O 1
ATOM 8169 N N . CYS A 1 1046 ? 12.759 -22.982 14.852 1.00 86.75 1046 CYS A N 1
ATOM 8170 C CA . CYS A 1 1046 ? 11.310 -22.831 14.867 1.00 86.75 1046 CYS A CA 1
ATOM 8171 C C . CYS A 1 1046 ? 10.884 -21.374 15.092 1.00 86.75 1046 CYS A C 1
ATOM 8173 O O . CYS A 1 1046 ? 9.927 -20.930 14.466 1.00 86.75 1046 CYS A O 1
ATOM 8175 N N . MET A 1 1047 ? 11.589 -20.587 15.912 1.00 85.75 1047 MET A N 1
ATOM 8176 C CA . MET A 1 1047 ? 11.284 -19.156 16.065 1.00 85.75 1047 MET A CA 1
ATOM 8177 C C . MET A 1 1047 ? 11.541 -18.359 14.771 1.00 85.75 1047 MET A C 1
ATOM 8179 O O . MET A 1 1047 ? 10.749 -17.471 14.450 1.00 85.75 1047 MET A O 1
ATOM 8183 N N . GLN A 1 1048 ? 12.568 -18.701 13.981 1.00 83.19 1048 GLN A N 1
ATOM 8184 C CA . GLN A 1 1048 ? 12.804 -18.116 12.648 1.00 83.19 1048 GLN A CA 1
ATOM 8185 C C . GLN A 1 1048 ? 11.673 -18.447 11.665 1.00 83.19 1048 GLN A C 1
ATOM 8187 O O . GLN A 1 1048 ? 11.256 -17.589 10.882 1.00 83.19 1048 GLN A O 1
ATOM 8192 N N . PHE A 1 1049 ? 11.148 -19.672 11.705 1.00 81.56 1049 PHE A N 1
ATOM 8193 C CA . PHE A 1 1049 ? 9.962 -20.062 10.942 1.00 81.56 1049 PHE A CA 1
ATOM 8194 C C . PHE A 1 1049 ? 8.705 -19.309 11.422 1.00 81.56 1049 PHE A C 1
ATOM 8196 O O . PHE A 1 1049 ? 8.023 -18.668 10.619 1.00 81.56 1049 PHE A O 1
ATOM 8203 N N . LEU A 1 1050 ? 8.426 -19.311 12.730 1.00 81.25 1050 LEU A N 1
ATOM 8204 C CA . LEU A 1 1050 ? 7.221 -18.717 13.318 1.00 81.25 1050 LEU A CA 1
ATOM 8205 C C . LEU A 1 1050 ? 7.128 -17.203 13.107 1.00 81.25 1050 LEU A C 1
ATOM 8207 O O . LEU A 1 1050 ? 6.051 -16.720 12.771 1.00 81.25 1050 LEU A O 1
ATOM 8211 N N . VAL A 1 1051 ? 8.224 -16.449 13.245 1.00 78.19 1051 VAL A N 1
ATOM 8212 C CA . VAL A 1 1051 ? 8.231 -14.990 13.008 1.00 78.19 1051 VAL A CA 1
ATOM 8213 C C . VAL A 1 1051 ? 7.835 -14.655 11.565 1.00 78.19 1051 VAL A C 1
ATOM 8215 O O . VAL A 1 1051 ? 7.019 -13.757 11.334 1.00 78.19 1051 VAL A O 1
ATOM 8218 N N . ARG A 1 1052 ? 8.358 -15.408 10.589 1.00 74.69 1052 ARG A N 1
ATOM 8219 C CA . ARG A 1 1052 ? 8.026 -15.229 9.167 1.00 74.69 1052 ARG A CA 1
ATOM 8220 C C . ARG A 1 1052 ? 6.568 -15.611 8.901 1.00 74.69 1052 ARG A C 1
ATOM 8222 O O . ARG A 1 1052 ? 5.783 -14.772 8.460 1.00 74.69 1052 ARG A O 1
ATOM 8229 N N . ARG A 1 1053 ? 6.152 -16.812 9.323 1.00 73.31 1053 ARG A N 1
ATOM 8230 C CA . ARG A 1 1053 ? 4.768 -17.291 9.161 1.00 73.31 1053 ARG A CA 1
ATOM 8231 C C . ARG A 1 1053 ? 3.729 -16.423 9.885 1.00 73.31 1053 ARG A C 1
ATOM 8233 O O . ARG A 1 1053 ? 2.634 -16.276 9.352 1.00 73.31 1053 ARG A O 1
ATOM 8240 N N . ALA A 1 1054 ? 4.035 -15.825 11.039 1.00 71.75 1054 ALA A N 1
ATOM 8241 C CA . ALA A 1 1054 ? 3.134 -14.909 11.752 1.00 71.75 1054 ALA A CA 1
ATOM 8242 C C . ALA A 1 1054 ? 2.953 -13.560 11.031 1.00 71.75 1054 ALA A C 1
ATOM 8244 O O . ALA A 1 1054 ? 1.883 -12.957 11.118 1.00 71.75 1054 ALA A O 1
ATOM 8245 N N . THR A 1 1055 ? 3.973 -13.114 10.294 1.00 66.69 1055 THR A N 1
ATOM 8246 C CA . THR A 1 1055 ? 3.917 -11.906 9.458 1.00 66.69 1055 THR A CA 1
ATOM 8247 C C . THR A 1 1055 ? 3.051 -12.162 8.219 1.00 66.69 1055 THR A C 1
ATOM 8249 O O . THR A 1 1055 ? 2.062 -11.461 7.991 1.00 66.69 1055 THR A O 1
ATOM 8252 N N . GLU A 1 1056 ? 3.356 -13.237 7.488 1.00 64.12 1056 GLU A N 1
ATOM 8253 C CA . GLU A 1 1056 ? 2.609 -13.716 6.313 1.00 64.12 1056 GLU A CA 1
ATOM 8254 C C . GLU A 1 1056 ? 1.131 -14.016 6.628 1.00 64.12 1056 GLU A C 1
ATOM 8256 O O . GLU A 1 1056 ? 0.222 -13.571 5.932 1.00 64.12 1056 GLU A O 1
ATOM 8261 N N . ASN A 1 1057 ? 0.869 -14.737 7.724 1.00 65.25 1057 ASN A N 1
ATOM 8262 C CA . ASN A 1 1057 ? -0.471 -15.170 8.132 1.00 65.25 1057 ASN A CA 1
ATOM 8263 C C . ASN A 1 1057 ? -1.103 -14.217 9.162 1.00 65.25 1057 ASN A C 1
ATOM 8265 O O . ASN A 1 1057 ? -1.967 -14.624 9.941 1.00 65.25 1057 ASN A O 1
ATOM 8269 N N . SER A 1 1058 ? -0.716 -12.940 9.168 1.00 64.12 1058 SER A N 1
ATOM 8270 C CA . SER A 1 1058 ? -1.261 -11.906 10.064 1.00 64.12 1058 SER A CA 1
ATOM 8271 C C . SER A 1 1058 ? -2.798 -11.811 10.009 1.00 64.12 1058 SER A C 1
ATOM 8273 O O . SER A 1 1058 ? -3.461 -11.681 11.041 1.00 64.12 1058 SER A O 1
ATOM 8275 N N . ALA A 1 1059 ? -3.396 -12.017 8.831 1.00 59.88 1059 ALA A N 1
ATOM 8276 C CA . ALA A 1 1059 ? -4.848 -12.112 8.659 1.00 59.88 1059 ALA A CA 1
ATOM 8277 C C . ALA A 1 1059 ? -5.489 -13.352 9.326 1.00 59.88 1059 ALA A C 1
ATOM 8279 O O . ALA A 1 1059 ? -6.700 -13.362 9.544 1.00 59.88 1059 ALA A O 1
ATOM 8280 N N . ALA A 1 1060 ? -4.730 -14.407 9.641 1.00 59.66 1060 ALA A N 1
ATOM 8281 C CA . ALA A 1 1060 ? -5.187 -15.544 10.448 1.00 59.66 1060 ALA A CA 1
ATOM 8282 C C . ALA A 1 1060 ? -5.006 -15.288 11.953 1.00 59.66 1060 ALA A C 1
ATOM 8284 O O . ALA A 1 1060 ? -5.895 -15.639 12.728 1.00 59.66 1060 ALA A O 1
ATOM 8285 N N . VAL A 1 1061 ? -3.927 -14.601 12.350 1.00 63.25 1061 VAL A N 1
ATOM 8286 C CA . VAL A 1 1061 ? -3.698 -14.153 13.738 1.00 63.25 1061 VAL A CA 1
ATOM 8287 C C . VAL A 1 1061 ? -4.878 -13.315 14.248 1.00 63.25 1061 VAL A C 1
ATOM 8289 O O . VAL A 1 1061 ? -5.345 -13.516 15.368 1.00 63.25 1061 VAL A O 1
ATOM 8292 N N . GLY A 1 1062 ? -5.446 -12.454 13.395 1.00 61.12 1062 GLY A N 1
ATOM 8293 C CA . GLY A 1 1062 ? -6.651 -11.679 13.716 1.00 61.12 1062 GLY A CA 1
ATOM 8294 C C . GLY A 1 1062 ? -7.876 -12.515 14.126 1.00 61.12 1062 GLY A C 1
ATOM 8295 O O . GLY A 1 1062 ? -8.670 -12.040 14.929 1.00 61.12 1062 GLY A O 1
ATOM 8296 N N . ARG A 1 1063 ? -8.014 -13.768 13.654 1.00 63.62 1063 ARG A N 1
ATOM 8297 C CA . ARG A 1 1063 ? -9.133 -14.672 14.013 1.00 63.62 1063 ARG A CA 1
ATOM 8298 C C . ARG A 1 1063 ? -8.921 -15.442 15.322 1.00 63.62 1063 ARG A C 1
ATOM 8300 O O . ARG A 1 1063 ? -9.825 -16.140 15.777 1.00 63.62 1063 ARG A O 1
ATOM 8307 N N . MET A 1 1064 ? -7.766 -15.302 15.979 1.00 68.19 1064 MET A N 1
ATOM 8308 C CA . MET A 1 1064 ? -7.517 -15.945 17.279 1.00 68.19 1064 MET A CA 1
ATOM 8309 C C . MET A 1 1064 ? -8.378 -15.362 18.416 1.00 68.19 1064 MET A C 1
ATOM 8311 O O . MET A 1 1064 ? -8.447 -15.961 19.492 1.00 68.19 1064 MET A O 1
ATOM 8315 N N . THR A 1 1065 ? -9.042 -14.219 18.203 1.00 66.62 1065 THR A N 1
ATOM 8316 C CA . THR A 1 1065 ? -10.033 -13.631 19.125 1.00 66.62 1065 THR A CA 1
ATOM 8317 C C . THR A 1 1065 ? -11.150 -14.610 19.466 1.00 66.62 1065 THR A C 1
ATOM 8319 O O . THR A 1 1065 ? -11.551 -14.731 20.627 1.00 66.62 1065 THR A O 1
ATOM 8322 N N . ASP A 1 1066 ? -11.606 -15.346 18.458 1.00 67.19 1066 ASP A N 1
ATOM 8323 C CA . ASP A 1 1066 ? -12.799 -16.184 18.521 1.00 67.19 1066 ASP A CA 1
ATOM 8324 C C . ASP A 1 1066 ? -12.450 -17.505 19.217 1.00 67.19 1066 ASP A C 1
ATOM 8326 O O . ASP A 1 1066 ? -13.162 -17.958 20.117 1.00 67.19 1066 ASP A O 1
ATOM 8330 N N . THR A 1 1067 ? -11.262 -18.047 18.916 1.00 67.88 1067 THR A N 1
ATOM 8331 C CA . THR A 1 1067 ? -10.636 -19.154 19.656 1.00 67.88 1067 THR A CA 1
ATOM 8332 C C . THR A 1 1067 ? -10.571 -18.849 21.161 1.00 67.88 1067 THR A C 1
ATOM 8334 O O . THR A 1 1067 ? -10.929 -19.694 21.984 1.00 67.88 1067 THR A O 1
ATOM 8337 N N . ALA A 1 1068 ? -10.180 -17.627 21.547 1.00 73.81 1068 ALA A N 1
ATOM 8338 C CA . ALA A 1 1068 ? -10.126 -17.212 22.951 1.00 73.81 1068 ALA A CA 1
ATOM 8339 C C . ALA A 1 1068 ? -11.504 -16.917 23.576 1.00 73.81 1068 ALA A C 1
ATOM 8341 O O . ALA A 1 1068 ? -11.646 -16.997 24.801 1.00 73.81 1068 ALA A O 1
ATOM 8342 N N . ALA A 1 1069 ? -12.527 -16.592 22.781 1.00 76.31 1069 ALA A N 1
ATOM 8343 C CA . ALA A 1 1069 ? -13.903 -16.481 23.259 1.00 76.31 1069 ALA A CA 1
ATOM 8344 C C . ALA A 1 1069 ? -14.472 -17.860 23.637 1.00 76.31 1069 ALA A C 1
ATOM 8346 O O . ALA A 1 1069 ? -14.976 -18.023 24.753 1.00 76.31 1069 ALA A O 1
ATOM 8347 N N . GLU A 1 1070 ? -14.306 -18.867 22.774 1.00 76.12 1070 GLU A N 1
ATOM 8348 C CA . GLU A 1 1070 ? -14.773 -20.235 23.042 1.00 76.12 1070 GLU A CA 1
ATOM 8349 C C . GLU A 1 1070 ? -13.963 -20.925 24.150 1.00 76.12 1070 GLU A C 1
ATOM 8351 O O . GLU A 1 1070 ? -14.549 -21.522 25.056 1.00 76.12 1070 GLU A O 1
ATOM 8356 N N . ALA A 1 1071 ? -12.634 -20.759 24.176 1.00 79.31 1071 ALA A N 1
ATOM 8357 C CA . ALA A 1 1071 ? -11.808 -21.250 25.283 1.00 79.31 1071 ALA A CA 1
ATOM 8358 C C . ALA A 1 1071 ? -12.238 -20.644 26.636 1.00 79.31 1071 ALA A C 1
ATOM 8360 O O . ALA A 1 1071 ? -12.309 -21.354 27.641 1.00 79.31 1071 ALA A O 1
ATOM 8361 N N . ARG A 1 1072 ? -12.624 -19.357 26.666 1.00 83.38 1072 ARG A N 1
ATOM 8362 C CA . ARG A 1 1072 ? -13.161 -18.705 27.873 1.00 83.38 1072 ARG A CA 1
ATOM 8363 C C . ARG A 1 1072 ? -14.519 -19.277 28.295 1.00 83.38 1072 ARG A C 1
ATOM 8365 O O . ARG A 1 1072 ? -14.763 -19.378 29.498 1.00 83.38 1072 ARG A O 1
ATOM 8372 N N . LYS A 1 1073 ? -15.397 -19.656 27.355 1.00 83.50 1073 LYS A N 1
ATOM 8373 C CA . LYS A 1 1073 ? -16.670 -20.339 27.665 1.00 83.50 1073 LYS A CA 1
ATOM 8374 C C . LYS A 1 1073 ? -16.423 -21.724 28.271 1.00 83.50 1073 LYS A C 1
ATOM 8376 O O . LYS A 1 1073 ? -16.986 -22.029 29.319 1.00 83.50 1073 LYS A O 1
ATOM 8381 N N . GLU A 1 1074 ? -15.541 -22.524 27.673 1.00 84.62 1074 GLU A N 1
ATOM 8382 C CA . GLU A 1 1074 ? -15.209 -23.864 28.180 1.00 84.62 1074 GLU A CA 1
ATOM 8383 C C . GLU A 1 1074 ? -14.522 -23.810 29.556 1.00 84.62 1074 GLU A C 1
ATOM 8385 O O . GLU A 1 1074 ? -14.897 -24.557 30.460 1.00 84.62 1074 GLU A O 1
ATOM 8390 N N . LEU A 1 1075 ? -13.585 -22.880 29.780 1.00 84.44 1075 LEU A N 1
ATOM 8391 C CA . LEU A 1 1075 ? -13.009 -22.680 31.115 1.00 84.44 1075 LEU A CA 1
ATOM 8392 C C . LEU A 1 1075 ? -14.074 -22.244 32.132 1.00 84.44 1075 LEU A C 1
ATOM 8394 O O . LEU A 1 1075 ? -14.117 -22.801 33.230 1.00 84.44 1075 LEU A O 1
ATOM 8398 N N . LYS A 1 1076 ? -14.984 -21.323 31.771 1.00 85.06 1076 LYS A N 1
ATOM 8399 C CA . LYS A 1 1076 ? -16.132 -20.973 32.627 1.00 85.06 1076 LYS A CA 1
ATOM 8400 C C . LYS A 1 1076 ? -16.984 -22.199 32.966 1.00 85.06 1076 LYS A C 1
ATOM 8402 O O . LYS A 1 1076 ? -17.335 -22.341 34.130 1.00 85.06 1076 LYS A O 1
ATOM 8407 N N . ARG A 1 1077 ? -17.248 -23.106 32.016 1.00 85.88 1077 ARG A N 1
ATOM 8408 C CA . ARG A 1 1077 ? -17.971 -24.371 32.258 1.00 85.88 1077 ARG A CA 1
ATOM 8409 C C . ARG A 1 1077 ? -17.220 -25.297 33.224 1.00 85.88 1077 ARG A C 1
ATOM 8411 O O . ARG A 1 1077 ? -17.843 -25.900 34.094 1.00 85.88 1077 ARG A O 1
ATOM 8418 N N . ARG A 1 1078 ? -15.887 -25.387 33.132 1.00 86.94 1078 ARG A N 1
ATOM 8419 C CA . ARG A 1 1078 ? -15.062 -26.181 34.069 1.00 86.94 1078 ARG A CA 1
ATOM 8420 C C . ARG A 1 1078 ? -15.081 -25.616 35.494 1.00 86.94 1078 ARG A C 1
ATOM 8422 O O . ARG A 1 1078 ? -15.218 -26.389 36.439 1.00 86.94 1078 ARG A O 1
ATOM 8429 N N . PHE A 1 1079 ? -14.987 -24.295 35.664 1.00 80.25 1079 PHE A N 1
ATOM 8430 C CA . PHE A 1 1079 ? -15.091 -23.641 36.982 1.00 80.25 1079 PHE A CA 1
ATOM 8431 C C . PHE A 1 1079 ? -16.525 -23.675 37.543 1.00 80.25 1079 PHE A C 1
ATOM 8433 O O . PHE A 1 1079 ? -16.722 -24.013 38.706 1.00 80.25 1079 PHE A O 1
ATOM 8440 N N . SER A 1 1080 ? -17.500 -23.417 36.671 1.00 75.06 1080 SER A N 1
ATOM 8441 C CA . SER A 1 1080 ? -18.867 -23.943 36.634 1.00 75.06 1080 SER A CA 1
ATOM 8442 C C . SER A 1 1080 ? -19.163 -25.174 37.480 1.00 75.06 1080 SER A C 1
ATOM 8444 O O . SER A 1 1080 ? -19.632 -25.133 38.619 1.00 75.06 1080 SER A O 1
ATOM 8446 N N . LEU A 1 1081 ? -18.841 -26.299 36.852 1.00 61.53 1081 LEU A N 1
ATOM 8447 C CA . LEU A 1 1081 ? -19.060 -27.641 37.359 1.00 61.53 1081 LEU A CA 1
ATOM 8448 C C . LEU A 1 1081 ? -18.235 -27.904 38.624 1.00 61.53 1081 LEU A C 1
ATOM 8450 O O . LEU A 1 1081 ? -18.747 -28.528 39.544 1.00 61.53 1081 LEU A O 1
ATOM 8454 N N . ARG A 1 1082 ? -17.012 -27.360 38.739 1.00 60.28 1082 ARG A N 1
ATOM 8455 C CA . ARG A 1 1082 ? -16.228 -27.449 39.985 1.00 60.28 1082 ARG A CA 1
ATOM 8456 C C . ARG A 1 1082 ? -16.873 -26.740 41.181 1.00 60.28 1082 ARG A C 1
ATOM 8458 O O . ARG A 1 1082 ? -16.617 -27.164 42.299 1.00 60.28 1082 ARG A O 1
ATOM 8465 N N . ARG A 1 1083 ? -17.706 -25.710 40.984 1.00 53.38 1083 ARG A N 1
ATOM 8466 C CA . ARG A 1 1083 ? -18.523 -25.138 42.073 1.00 53.38 1083 ARG A CA 1
ATOM 8467 C C . ARG A 1 1083 ? -19.756 -25.985 42.377 1.00 53.38 1083 ARG A C 1
ATOM 8469 O O . ARG A 1 1083 ? -20.022 -26.225 43.544 1.00 53.38 1083 ARG A O 1
ATOM 8476 N N . LEU A 1 1084 ? -20.455 -26.476 41.352 1.00 48.38 1084 LEU A N 1
ATOM 8477 C CA . LEU A 1 1084 ? -21.660 -27.302 41.523 1.00 48.38 1084 LEU A CA 1
ATOM 8478 C C . LEU A 1 1084 ? -21.367 -28.640 42.222 1.00 48.38 1084 LEU A C 1
ATOM 8480 O O . LEU A 1 1084 ? -22.076 -29.008 43.150 1.00 48.38 1084 LEU A O 1
ATOM 8484 N N . PHE A 1 1085 ? -20.288 -29.330 41.844 1.00 52.00 1085 PHE A N 1
ATOM 8485 C CA . PHE A 1 1085 ? -19.830 -30.538 42.544 1.00 52.00 1085 PHE A CA 1
ATOM 8486 C C . PHE A 1 1085 ? -19.003 -30.229 43.806 1.00 52.00 1085 PHE A C 1
ATOM 8488 O O . PHE A 1 1085 ? -18.838 -31.094 44.656 1.00 52.00 1085 PHE A O 1
ATOM 8495 N N . GLY A 1 1086 ? -18.524 -28.990 43.967 1.00 45.44 1086 GLY A N 1
ATOM 8496 C CA . GLY A 1 1086 ? -17.767 -28.524 45.137 1.00 45.44 1086 GLY A CA 1
ATOM 8497 C C . GLY A 1 1086 ? -18.618 -28.100 46.341 1.00 45.44 1086 GLY A C 1
ATOM 8498 O O . GLY A 1 1086 ? -18.063 -27.613 47.319 1.00 45.44 1086 GLY A O 1
ATOM 8499 N N . GLN A 1 1087 ? -19.944 -28.258 46.276 1.00 41.38 1087 GLN A N 1
ATOM 8500 C CA . GLN A 1 1087 ? -20.860 -28.140 47.423 1.00 41.38 1087 GLN A CA 1
ATOM 8501 C C . GLN A 1 1087 ? -21.500 -29.495 47.793 1.00 41.38 1087 GLN A C 1
ATOM 8503 O O . GLN A 1 1087 ? -22.469 -29.531 48.545 1.00 41.38 1087 GLN A O 1
ATOM 8508 N N . GLY A 1 1088 ? -20.977 -30.602 47.247 1.00 44.06 1088 GLY A N 1
ATOM 8509 C CA . GLY A 1 1088 ? -21.536 -31.956 47.361 1.00 44.06 1088 GLY A CA 1
ATOM 8510 C C . GLY A 1 1088 ? -20.623 -32.980 48.045 1.00 44.06 1088 GLY A C 1
ATOM 8511 O O . GLY A 1 1088 ? -20.764 -34.171 47.787 1.00 44.06 1088 GLY A O 1
ATOM 8512 N N . SER A 1 1089 ? -19.677 -32.537 48.875 1.00 31.84 1089 SER A N 1
ATOM 8513 C CA . SER A 1 1089 ? -18.840 -33.406 49.714 1.00 31.84 1089 SER A CA 1
ATOM 8514 C C . SER A 1 1089 ? -18.372 -32.646 50.955 1.00 31.84 1089 SER A C 1
ATOM 8516 O O . SER A 1 1089 ? -17.715 -31.612 50.815 1.00 31.84 1089 SER A O 1
ATOM 8518 N N . SER A 1 1090 ? -18.731 -33.161 52.132 1.00 33.50 1090 SER A N 1
ATOM 8519 C CA . SER A 1 1090 ? -18.219 -32.760 53.452 1.00 33.50 1090 SER A CA 1
ATOM 8520 C C . SER A 1 1090 ? -16.767 -33.182 53.651 1.00 33.50 1090 SER A C 1
ATOM 8522 O O . SER A 1 1090 ? -16.510 -34.372 53.352 1.00 33.50 1090 SER A O 1
#

Sequence (1090 aa):
MDKLPMASYGGVRKRVSNAPHRFLKDLQRKADGKAGAATAPDAGLALSEREVVQGSIIPSDELEDDVSSWLGSSPRSDTGRARRSSGSPSTRAVQLTNYLAMDTKNYVSDKHGRPIHLGKSSNWSFGRRVLRMTCDRLGVQLSTETLHFEGSVYQLEWQVLRHQPEPSAHSLPAPDYAIYLINATSFHCGQIFHLFEEEDFMHYFGIFHESKNGIDRVPLLWYVHYLLVVAFGKAFVARAAPDGPPPGAGLFIEAMKHLPEITLFPTDTIESIEILVCAALYLQCLDFRNAAYNLIGQALRKSLEQGMHSPMSHHGWTRSAVQRCRKLWWTVYILDRQMSSLMGVPLSLRDEDITAPLPEFPNHSQRSIGLELHVKLSSLIAEILNTVYSNEAHLAKNFISNTKQALKSIAAVTGLLRQHFELPDLRSVAGISRTSAYLHLLHHQCIVLTTRPLAFSLLDRRLRNPNRTTDYYCPPGSIRTLLKTCNESAQQMLHILSSLQTQGLLESFLPFDLESVFISTIILIMSTAIDPSLLEGHEAWSKVAYSIFDEMASRGNAIAQLRERELKKLASVLQHLPPPKTGEAVQAENDQYAGNVVPTASMPPAASRMAVPGLRGLLPHRAVAGSMRPFLLRYQSSSSTSSTSAFDSAVTKAPISPGQPATQQSFLSRVSTWNLLRSMAVSFFLTRPMLLKPGMAFMTKVANSQSALLNPDVNPLLRMIIKPFIYDHFCAGINKAEVQKNIVEIKKLGFAGVILCYAKEVLLGKDNAALGSHGQREAQIETWHKGNMETVEMLQPGNWIGIKMTGAGQDIMEALLNGRDPPPAFAKAMDAVAEGTRSRGCRVWIDAEQQAVQPTIERWTIDLMRKYNRGSDVLIYTTIQAYLKQARPTWKRHLTLAANEGWNLGVKQVRGAYIASEIRERIHDTKEETDECYNGIVRDLLTGHFEGFTPETLPVTRLFLACHNAETVRLALRLAKDLSAKGQLKVSPEFGQLQGMVDNLGGEVVSFGEVMKQEKAQQAPGTPDSPTPFEPRVYKCLTWGSVQECMQFLVRRATENSAAVGRMTDTAAEARKELKRRFSLRRLFGQGSS

Foldseek 3Di:
DDDDDDDDPDDDPDDPDCVVVVVVVVVVCVVVVPPDDDDDDDDDPPDDDDDPDPPDDDDPPVQPPLVPVQPDDDDDDDDDDDDDDDDDDDDDRDFDFLCLLVDPPQWDAAPVGDTDGQFSLALLSVLVCLLCLLCVLLVNDDDNVLADDFPPQADAPPVCVPDDDDDPCPDDDQLVVLVQLLVQLCVVPVLPADLDDPVVLVVLSVCQNVDPRSPVRDDLLSQLSSLLSSLNSQQQPDFDDLRHDGGSSVSNSVSVVSDPPLVPDDDPLLSQLSSLLSNLQQSVLRRVLVSSLVSLVVSQVSLVVVVLLAADDCPVHDPVRNLSSLRSNLNSLLSQLVSCSNSNHAGPDAPVSGHHDHHDDPPCVLSSLLSVLSSLLSNLSNLLSVQQNDNDPVSRSCNVVSLVVSVVSLVVSVVSLCVRQNADDPPDPDAHDLSNLLSLLSSLSSLLSSLVSLLVSLLSVCSNCLPDACVVQPDRPSSLVSLLSNLVSLVVLLVSQLSCVVVVNRGLRRCSNLSSLLSSLVSLLSCCLRPVVSDDPSVVSLVSSVVSLVVSSSSPSSVSVSSNVSSVSSSVSSVPRDDHDDDDDPPPPDDPDDDDDDDDDDDDDDDDDDDDDDDDDDDDDDDDDDDDDDDDDDDDDDDDDDDDDDDDDDDDDDDDDDDPDPPQDALCVLPDLLLLVLLLVLLVQLQDPVNNVVVLVLLVCLLPDPDLCSPLLNDVVSVVPCCSRPDVQFFQEADLVSNLVSQVSVVSSQFQTAEEEALQAPDPDPVPPPDDDPVNLLVLQVVLLVSLLSVLVSDAAAYEYEDEQNRSDDVSVVCLLVLHDDDPSNVVSVVVSQVSQVVRNYAYEYDQDAPSRRVSSLVVQVVVQLVRQADPDDRYEYEAALQFPCRLVVVVVSQVCCLVSVGEYHYEYHNDQCCVPHDVVRGDPDVVSSLVSSLVVLLCQQQQNRDVTHLVRGGHYEYEYEDDDLVSVVSNLVSNQVCLQVLRGSYAYEYEYRGSQRVSSLSVLSSSLVVQVVVVVPDDPDDPPRRDGRRHRYYYYHYYHRSSSNSNSCSSRCVRVVVSSNVSVVVSVVSVVVVCVVVVVCVVVVVVDD

Secondary structure (DSSP, 8-state):
--------------SSS-HHHHHHHHHHHHHHTT-------------------------SGGGTHHHHHHH-PPPPP--------PPP----------HHHH-S--EEE-TTS-EEE--SS-HHHHHHHHHHHHHHHHT----GGGS--TT-SS---TTSTTS--S-----PPPHHHHHHHHHHHHHHTTTT-----HHHHHHHHHHHHTSSS-GGGS-HHHHHHHHHHHHHHHHHHSPPPTTSPPTTHHHHHHHHHH---TTTS---HHHHHHHHHHHHHHHHHTT-HHHHHHHHHHHHHHHHHTTTTS---SSS--HHHHHHHHHHHHHHHHHHHHHHHHHT---SS-GGG--PPPPP-TT-HHHHHHHHHHHHHHHHHHHHHHHTS---TTHHHHHHHHHHHHHHHHHHHHHHHHHHSPPPPTT-SSPPPHHHHHHHHHHHHHHHHHHHHHHHHHHHHHHH-TTS-GGGTSPPHHHHHHHHHHHHHHHHHHHHHHHHHHTT---SSSHHHHHHHHHHHHHHHHHHHH-GGG-TTHHHHHHHHHHHHHHHHHHT-HHHHHHHHHHHHHHHHHTTSPPP-PPPP---S----------------------------------------------------------------PPPP---------GGGGS-HHHHHHHHHHHHHHT-HHHHHHHHHHHHHHHT---TTT-TTT-HHHHHHHIIIIIHHHEEESSHHHHHHHHHHHHHHT-SEEEEEE-------TTTTS---HHHHHHHHHHHHHHHHHHHHH--TT-EEEE-SGGG-HHHHHHHHTTPPPPHHHHHHHHHHHHHHHHTT-EEEEPP--TTTHHHHHHHHHHHHHHH--TT---EEEEEETTBTTHHHHHHHHHHHHHHHT-PEEEEEE--S-TTSS-GGGB-SSHHHHHHHHHHHHHHHHHT--TT--TTT---EEEEEE---HHHHHHHHHHHHHHHTTT---SPEEEEEETTTSHHHHHHHHHHHHHHHHHHHHS----TTSPPPP---EEEEEEES-HHHHHHHHHHHHHHTHHHHTTHHHHHHHHHHHHHHHHHHHHHGGGS--

Radius of gyration: 38.14 Å; chains: 1; bounding box: 110×109×113 Å

pLDDT: mean 75.89, std 24.37, range [19.47, 98.25]